Protein AF-A0ABD3P1F9-F1 (afdb_monomer)

Mean predicted aligned error: 20.11 Å

Solvent-accessible surface area (backbone atoms only — not comparable to full-atom values): 46766 Å² total; per-residue (Å²): 130,88,75,74,62,66,46,58,67,78,76,96,67,76,58,44,89,50,35,65,63,53,41,54,55,41,49,39,35,64,71,71,69,57,56,38,88,56,99,78,42,56,80,51,76,84,38,43,66,46,51,55,57,46,48,69,27,91,52,34,31,63,75,50,75,44,52,25,38,41,34,35,34,34,62,87,46,72,90,80,84,84,79,90,78,79,96,72,94,74,91,87,76,90,76,82,75,62,90,83,68,68,83,87,55,37,43,77,67,40,77,41,78,67,75,52,100,56,44,32,61,53,53,51,50,46,48,52,50,60,49,49,62,41,54,76,66,70,62,75,67,67,47,61,34,38,40,34,35,44,53,41,39,39,34,32,40,22,26,27,68,67,49,26,52,52,54,39,55,55,43,40,76,76,29,73,68,38,43,76,49,80,53,101,72,46,25,34,27,38,47,32,49,70,91,72,44,44,81,42,79,36,38,34,42,55,40,83,84,73,92,54,87,50,70,44,68,42,71,53,70,70,54,50,38,54,49,32,50,54,48,36,55,51,47,55,49,34,56,57,47,50,51,52,52,36,49,50,48,45,66,74,37,31,42,76,60,70,89,68,78,51,44,36,34,37,36,38,43,45,83,47,58,46,39,31,22,20,31,35,25,59,50,72,44,70,50,67,54,101,54,70,54,31,33,38,38,39,33,44,38,5,36,34,36,38,60,78,70,46,95,58,73,42,58,30,38,55,39,37,34,38,46,29,51,90,79,42,69,50,86,52,66,45,75,49,51,53,47,52,81,82,43,76,78,44,60,83,42,36,56,94,50,28,41,55,48,41,54,46,28,31,46,38,47,64,34,72,62,77,50,38,21,30,26,28,27,40,39,66,52,74,58,80,55,100,57,76,75,62,48,63,38,32,43,36,43,39,6,24,64,64,61,92,90,28,45,28,59,53,56,37,41,36,35,66,46,82,60,90,92,60,94,78,52,41,28,44,35,26,33,66,71,52,71,43,76,53,68,70,74,36,20,19,33,33,39,48,30,49,52,74,92,37,89,72,61,78,78,77,60,99,45,51,72,42,30,42,36,41,37,4,31,28,69,40,98,87,67,42,68,27,34,32,29,53,26,32,39,38,24,46,32,76,39,89,84,78,71,37,32,36,41,33,26,41,70,75,53,62,49,97,65,27,28,20,34,41,23,50,41,54,45,77,48,100,84,62,34,50,27,35,44,37,34,21,17,36,55,59,51,57,52,101,88,45,93,72,85,93,68,80,63,66,67,45,42,44,48,55,52,101,84,50,85,57,88,57,62,90,56,86,76,70,53,20,36,24,18,26,35,33,59,48,79,60,101,55,97,50,56,32,34,40,38,36,41,34,47,60,82,87,65,91,78,66,76,91,69,81,70,66,58,61,44,58,42,40,41,51,88,69,84,72,41,55,46,68,52,70,51,58,74,46,80,45,56,87,52,96,84,50,102,66,84,82,52,61,45,39,22,32,28,39,44,44,57,51,78,73,59,86,79,71,72,82,92,66,64,70,64,30,41,36,38,39,43,20,2,25,50,84,38,98,88,77,46,77,45,47,8,52,12,28,38,36,42,38,30,58,58,65,63,80,75,82,71,84,74,88,76,86,87,78,91,80,90,84,89,82,88,78,91,77,85,91,75,82,94,80,86,86,88,79,86,75,62,45,77,41,50,23,42,29,20,42,58,90,46,40,68,60,49,48,55,51,30,54,75,72,68,26,44,32,71,52,35,40,67,42,65,36,92,93,41,79,61,28,29,34,38,38,41,32,73,68,39,53,57,48,57,58,65,40,75,76,71,80,76,90,59,100,52,59,92,52,54,74,49,77,52,75,45,80,31,44,53,13,77,65,37,51,50,53,56,60,70,75,102

Secondary structure (DSSP, 8-state):
-----EEE----PPPPTTHHHHHHHHHIIIIIS---SSTTSS--TTTHHHHHHHHTSTTEEEEEEE--EEEEEETT-----S--S-------------TTS-TTS-EEEEEESS--TTHHHHHHHHHHHHHHHHHHTT--S-EEEEEEEE--EEEEEESSHHHHHHHHHHHHTT-TT-EEEEETTEEEEEE--GGG-EEEEEEEEEE-SSSS-EEEEES-HHHHHHHHHHHHHHHHHHHHHHHHHHHHHHHHHEEE------EEEEEEEEE-----EES-EEEEEEP-SSSTT-EEEEEE--EESTTTT-SS-EE---EEEEEEETTEEPSSPEEPPBPPTT-GGGGGTEETTEEEETTEEEEEEEES---S-BS-EEEEPPPSS--SS---EEEEE--BSSSTT-B---EEEEEE---TT-S-PPEEEEEES-EEE-PPPS-BS-EEEEPP--TTGGGSSSSEEEEEEE--EEE-TTSSEEE--EEEEEEEEE-TTT--EEEEEEEEEE-SS--BS-EEEEEEETTTEEEEEEE--BSS-S-TTS----PPP--EEEE--TT--------S---EES-EEEEE--SSSS-EEEEE--EESS-SSS------SEEEEE--SSTT--------EEEEE--TT-SS------SS-EEEEPPPPTT--SSS--EEEEEEE--EEEETTTEEEEPPPEEEEEEEEEE----------------------------------EEEEEEEEETTTHHHHHHHHHHTT-B-TTB--EEETTEEEEEEEEB-HHHHHHHHHHTTS----TTGGGEEEEEEEEEPBPHHHHHHHHT--

Sequence (829 aa):
MNSPNLLPLTTNTPPLASFPTLRSRNLATLYEIGTDKSPKGFIDAKIAPLCNLINRHDEYVTTSSCSGRVALFDPGVSNDSNDESSDVEWEGAVKKSTKLSGKGRGQWRFVTHDVLPDLGSQLVAALEEAVKERNDGKETSTYMLTLKYEPPLLHIAAASLHAGQNMLRIFKSVCRESGLMVTGERVTVEVRTMGTALCIPIFINADSSSGECRCQPSPSKDYLMNLANIMNDRMVQNEALLGRLYNAVKSELFQEATSYREYTYEVQIQSLPSLNLWKSAAVVLSSGGSQCEDVDVVSFGGQGIGPNDNTTCQRWDRVFRLKRRQGAWSKSWDGVKLLAPHDESLIVNIQNNVLRTNAGSYHVEVVISLGRREGHAACILNPLISSQSQTNVVVIFGGRTGGPLSPTNDIFLFVLQGSGGQADSNGIMCKPCDVRGSPPSARFGHTMTLLQDCNHCKQFHEGEPLALIAGGTGIGNDGSNQTLPSAYILSRLKDNVSDVHHLLWERISDMQVPRAYHTAFGVSVESCRNSVLVFGGLPQSDDPFGFGDGSLPSSEVLSSEINSCSAHTKRFLPSLVGGAGSVLTNHSSATTFLVSGGVDVHDQTSNVDKQQTIQIFRLASNDNIIDRIRTEVKVISNCSDQTHFDLGVLTHHCLVSLPTSSNVANDSGDVASIISIGGGVSSFSFGQSYAKSCVMAVKRVGACVNAISDGRHSSMYSSASAAVEDRKENEVNQPMTAEMDVIYVSKSNAKKVKVELESLGYLNKCFKMIPVPNDKSLIALPVTDVCLSYLQRLNDGQSEYPFKSMIVNIGREIVPPSSSAIGKLKQKR

Organism: NCBI:txid382360

Foldseek 3Di:
DDDFPKDFDDDPDAFFPQVVVVLVVQCCCQPPVQQDPDPVRHDDPLLVLVQVLQNNHPFKHWDDKALWKKWKKFQADAPPPDDPDDDDDDDDDPPPPPPPPSPHGTDTLDMDLDLDPCQLVVVVVSVVVVQVVVVVVVDQDKGKMKIKIAHIKTKMWGRDPVRLVLLQVLLCVQAVPWDWDDDSRTIMTMRGNCVLMDIDIWIFHFDPDPVRGDTDIPDDSVVSVVVSVSSSVVSVVSSVSSVSSSVSCRVRGIDRPDPDQFWAKEKEWDFAQAQQFFQKAWAKAADLDPFQFKIKIKIAWGWGCGRPNRVDIFTDFWIWIWITDPNDTDRTIDTAFEDDQPDPVCVVQADPQWGDFQLFIFRWDWDRTNARFGQKYKDWWDGPDPDSHHFIKMKIAWTARDPLLGIAGFIKIKTFDDDDPDDHTHMTIIGGPFEEEDGDAGFGQKYKEFWDDQPVVVPDDQFAWGIKIAWGWHADPVSDIFIFQWMWTWTWHADPPPRGIYIYIDIQDGHPARFGQWAKYWDQAPVSKIKIWTAAGDSGRDDPPGDDDDDAGFTFIGIDPSHDRDRDERPDTANFGQKYKDWFDWPDNKIKMKIFAGDGPPDPDDDPPCPDRIAMFIQDNPDRYGDGNDYDYHYDYPDPPDPDDDQKHRGSWYKYWRDDGPPPPDDFAIKTKIWIHWDWDADPPPGTIITTIIMIIMGIDDGPPPPDDDDDDDDDDDDDDDDDDDDDDDDDDDQDWDKAKWFKFFPVCVVVVVVVCVVVVFFPLFWDWAQDPVHNRIITTGTDPVNVVVVVVCVVPDDDDPCPVGTPDIDIDTTGTHPVNVVVVVVVD

pLDDT: mean 73.98, std 21.49, range [21.08, 97.81]

Radius of gyration: 37.28 Å; Cα contacts (8 Å, |Δi|>4): 1771; chains: 1; bounding box: 85×81×117 Å

Nearest PDB structures (foldseek):
  2it3-assembly1_B  TM=8.152E-01  e=3.582E-11  Pyrococcus horikoshii
  2drv-assembly1_A  TM=8.360E-01  e=5.819E-09  Pyrococcus horikoshii OT3
  2it2-assembly1_A  TM=8.396E-01  e=1.546E-08  Pyrococcus horikoshii
  6yc7-assembly1_F  TM=4.371E-01  e=1.448E+00  Corynebacterium glutamicum
  2rdo-assembly1_7  TM=2.931E-01  e=6.696E-01  Escherichia coli

Structure (mmCIF, N/CA/C/O backbone):
data_AF-A0ABD3P1F9-F1
#
_entry.id   AF-A0ABD3P1F9-F1
#
loop_
_atom_site.group_PDB
_atom_site.id
_atom_site.type_symbol
_atom_site.label_atom_id
_atom_site.label_alt_id
_atom_site.label_comp_id
_atom_site.label_asym_id
_atom_site.label_entity_id
_atom_site.label_seq_id
_atom_site.pdbx_PDB_ins_code
_atom_site.Cartn_x
_atom_site.Cartn_y
_atom_site.Cartn_z
_atom_site.occupancy
_atom_site.B_iso_or_equiv
_atom_site.auth_seq_id
_atom_site.auth_comp_id
_atom_site.auth_asym_id
_atom_site.auth_atom_id
_atom_site.pdbx_PDB_model_num
ATOM 1 N N . MET A 1 1 ? 28.190 11.873 -17.100 1.00 28.41 1 MET A N 1
ATOM 2 C CA . MET A 1 1 ? 27.049 12.814 -17.066 1.00 28.41 1 MET A CA 1
ATOM 3 C C . MET A 1 1 ? 26.211 12.491 -15.842 1.00 28.41 1 MET A C 1
ATOM 5 O O . MET A 1 1 ? 25.698 11.381 -15.759 1.00 28.41 1 MET A O 1
ATOM 9 N N . ASN A 1 2 ? 26.135 13.418 -14.886 1.00 28.69 2 ASN A N 1
ATOM 10 C CA . ASN A 1 2 ? 25.280 13.308 -13.703 1.00 28.69 2 ASN A CA 1
ATOM 11 C C . ASN A 1 2 ? 23.832 13.090 -14.160 1.00 28.69 2 ASN A C 1
ATOM 13 O O . ASN A 1 2 ? 23.264 13.954 -14.826 1.00 28.69 2 ASN A O 1
ATOM 17 N N . SER A 1 3 ? 23.260 11.918 -13.881 1.00 35.94 3 SER A N 1
ATOM 18 C CA . SER A 1 3 ? 21.848 11.668 -14.177 1.00 35.94 3 SER A CA 1
ATOM 19 C C . SER A 1 3 ? 21.003 12.491 -13.202 1.00 35.94 3 SER A C 1
ATOM 21 O O . SER A 1 3 ? 21.166 12.298 -11.999 1.00 35.94 3 SER A O 1
ATOM 23 N N . PRO A 1 4 ? 20.106 13.383 -13.662 1.00 46.72 4 PRO A N 1
ATOM 24 C CA . PRO A 1 4 ? 19.103 13.958 -12.775 1.00 46.72 4 PRO A CA 1
ATOM 25 C C . PRO A 1 4 ? 18.269 12.822 -12.166 1.00 46.72 4 PRO A C 1
ATOM 27 O O . PRO A 1 4 ? 17.987 11.827 -12.843 1.00 46.72 4 PRO A O 1
ATOM 30 N N . ASN A 1 5 ? 17.900 12.954 -10.890 1.00 60.69 5 ASN A N 1
ATOM 31 C CA . ASN A 1 5 ? 16.970 12.049 -10.215 1.00 60.69 5 ASN A CA 1
ATOM 32 C C . ASN A 1 5 ? 15.615 12.138 -10.932 1.00 60.69 5 ASN A C 1
ATOM 34 O O . ASN A 1 5 ? 14.825 13.032 -10.659 1.00 60.69 5 ASN A O 1
ATOM 38 N N . LEU A 1 6 ? 15.375 11.269 -11.911 1.00 62.31 6 LEU A N 1
ATOM 39 C CA . LEU A 1 6 ? 14.145 11.235 -12.701 1.00 62.31 6 LEU A CA 1
ATOM 40 C C . LEU A 1 6 ? 13.223 10.151 -12.161 1.00 62.31 6 LEU A C 1
ATOM 42 O O . LEU A 1 6 ? 13.634 9.000 -12.017 1.00 62.31 6 LEU A O 1
ATOM 46 N N . LEU A 1 7 ? 11.967 10.509 -11.911 1.00 66.19 7 LEU A N 1
ATOM 47 C CA . LEU A 1 7 ? 10.961 9.601 -11.375 1.00 66.19 7 LEU A CA 1
ATOM 48 C C . LEU A 1 7 ? 9.908 9.270 -12.466 1.00 66.19 7 LEU A C 1
ATOM 50 O O . LEU A 1 7 ? 9.204 10.187 -12.883 1.00 66.19 7 LEU A O 1
ATOM 54 N N . PRO A 1 8 ? 9.692 7.985 -12.850 1.00 73.44 8 PRO A N 1
ATOM 55 C CA . PRO A 1 8 ? 8.723 7.537 -13.886 1.00 73.44 8 PRO A CA 1
ATOM 56 C C . PRO A 1 8 ? 7.203 7.707 -13.597 1.00 73.44 8 PRO A C 1
ATOM 58 O O . PRO A 1 8 ? 6.657 7.063 -12.707 1.00 73.44 8 PRO A O 1
ATOM 61 N N . LEU A 1 9 ? 6.472 8.503 -14.370 1.00 67.25 9 LEU A N 1
ATOM 62 C CA . LEU A 1 9 ? 5.024 8.734 -14.242 1.00 67.25 9 LEU A CA 1
ATOM 63 C C . LEU A 1 9 ? 4.198 7.483 -14.626 1.00 67.25 9 LEU A C 1
ATOM 65 O O . LEU A 1 9 ? 3.906 7.265 -15.797 1.00 67.25 9 LEU A O 1
ATOM 69 N N . THR A 1 10 ? 3.806 6.663 -13.647 1.00 55.47 10 THR A N 1
ATOM 70 C CA . THR A 1 10 ? 3.091 5.396 -13.885 1.00 55.47 10 THR A CA 1
ATOM 71 C C . THR A 1 10 ? 1.581 5.573 -14.065 1.00 55.47 10 THR A C 1
ATOM 73 O O . THR A 1 10 ? 0.952 6.403 -13.404 1.00 55.47 10 THR A O 1
ATOM 76 N N . THR A 1 11 ? 0.974 4.745 -14.923 1.00 52.16 11 THR A N 1
ATOM 77 C CA . THR A 1 11 ? -0.486 4.657 -15.086 1.00 52.16 11 THR A CA 1
ATOM 78 C C . THR A 1 11 ? -1.080 3.503 -14.266 1.00 52.16 11 THR A C 1
ATOM 80 O O . THR A 1 11 ? -0.433 2.492 -14.017 1.00 52.16 11 THR A O 1
ATOM 83 N N . ASN A 1 12 ? -2.332 3.641 -13.814 1.00 52.03 12 ASN A N 1
ATOM 84 C CA . ASN A 1 12 ? -3.008 2.688 -12.914 1.00 52.03 12 ASN A CA 1
ATOM 85 C C . ASN A 1 12 ? -3.580 1.439 -13.618 1.00 52.03 12 ASN A C 1
ATOM 87 O O . ASN A 1 12 ? -4.522 0.825 -13.115 1.00 52.03 12 ASN A O 1
ATOM 91 N N . THR A 1 13 ? -3.058 1.068 -14.787 1.00 59.88 13 THR A N 1
ATOM 92 C CA . THR A 1 13 ? -3.616 -0.040 -15.573 1.00 59.88 13 THR A CA 1
ATOM 93 C C . THR A 1 13 ? -2.975 -1.361 -15.138 1.00 59.88 13 THR A C 1
ATOM 95 O O . THR A 1 13 ? -1.746 -1.442 -15.131 1.00 59.88 13 THR A O 1
ATOM 98 N N . PRO A 1 14 ? -3.747 -2.413 -14.799 1.00 70.69 14 PRO A N 1
ATOM 99 C CA . PRO A 1 14 ? -3.163 -3.706 -14.464 1.00 70.69 14 PRO A CA 1
ATOM 100 C C . PRO A 1 14 ? -2.342 -4.253 -15.649 1.00 70.69 14 PRO A C 1
ATOM 102 O O . PRO A 1 14 ? -2.789 -4.155 -16.800 1.00 70.69 14 PRO A O 1
ATOM 105 N N . PRO A 1 15 ? -1.142 -4.808 -15.399 1.00 81.75 15 PRO A N 1
ATOM 106 C CA . PRO A 1 15 ? -0.311 -5.369 -16.451 1.00 81.75 15 PRO A CA 1
ATOM 107 C C . PRO A 1 15 ? -0.918 -6.664 -17.007 1.00 81.75 15 PRO A C 1
ATOM 109 O O . PRO A 1 15 ? -1.603 -7.407 -16.306 1.00 81.75 15 PRO A O 1
ATOM 112 N N . LEU A 1 16 ? -0.609 -6.974 -18.265 1.00 84.75 16 LEU A N 1
ATOM 113 C CA . LEU A 1 16 ? -0.835 -8.288 -18.860 1.00 84.75 16 LEU A CA 1
ATOM 114 C C . LEU A 1 16 ? -0.109 -9.355 -18.031 1.00 84.75 16 LEU A C 1
ATOM 116 O O . LEU A 1 16 ? 1.045 -9.159 -17.648 1.00 84.75 16 LEU A O 1
ATOM 120 N N . ALA A 1 17 ? -0.747 -10.508 -17.814 1.00 84.56 17 ALA A N 1
ATOM 121 C CA . ALA A 1 17 ? -0.210 -11.586 -16.975 1.00 84.56 17 ALA A CA 1
ATOM 122 C C . ALA A 1 17 ? 1.196 -12.064 -17.402 1.00 84.56 17 ALA A C 1
ATOM 124 O O . ALA A 1 17 ? 2.016 -12.443 -16.574 1.00 84.56 17 ALA A O 1
ATOM 125 N N . SER A 1 18 ? 1.497 -12.001 -18.698 1.00 86.56 18 SER A N 1
ATOM 126 C CA . SER A 1 18 ? 2.783 -12.366 -19.306 1.00 86.56 18 SER A CA 1
ATOM 127 C C . SER A 1 18 ? 3.892 -11.316 -19.134 1.00 86.56 18 SER A C 1
ATOM 129 O O . SER A 1 18 ? 5.075 -11.623 -19.324 1.00 86.56 18 SER A O 1
ATOM 131 N N . PHE A 1 19 ? 3.544 -10.062 -18.827 1.00 89.62 19 PHE A N 1
ATOM 132 C CA . PHE A 1 19 ? 4.484 -8.944 -18.858 1.00 89.62 19 PHE A CA 1
ATOM 133 C C . PHE A 1 19 ? 5.563 -9.001 -17.763 1.00 89.62 19 PHE A C 1
ATOM 135 O O . PHE A 1 19 ? 6.726 -8.787 -18.114 1.00 89.62 19 PHE A O 1
ATOM 142 N N . PRO A 1 20 ? 5.266 -9.327 -16.486 1.00 86.62 20 PRO A N 1
ATOM 143 C CA . PRO A 1 20 ? 6.292 -9.409 -15.442 1.00 86.62 20 PRO A CA 1
ATOM 144 C C . PRO A 1 20 ? 7.424 -10.377 -15.805 1.00 86.62 20 PRO A C 1
ATOM 146 O O . PRO A 1 20 ? 8.595 -10.002 -15.786 1.00 86.62 20 PRO A O 1
ATOM 149 N N . THR A 1 21 ? 7.085 -11.590 -16.257 1.00 84.19 21 THR A N 1
ATOM 150 C CA . THR A 1 21 ? 8.072 -12.593 -16.688 1.00 84.19 21 THR A CA 1
ATOM 151 C C . THR A 1 21 ? 8.866 -12.121 -17.908 1.00 84.19 21 THR A C 1
ATOM 153 O O . THR A 1 21 ? 10.082 -12.316 -17.979 1.00 84.19 21 THR A O 1
ATOM 156 N N . LEU A 1 22 ? 8.207 -11.464 -18.871 1.00 87.56 22 LEU A N 1
ATOM 157 C CA . LEU A 1 22 ? 8.872 -10.883 -20.038 1.00 87.56 22 LEU A CA 1
ATOM 158 C C . LEU A 1 22 ? 9.865 -9.783 -19.636 1.00 87.56 22 LEU A C 1
ATOM 160 O O . LEU A 1 22 ? 10.975 -9.755 -20.172 1.00 87.56 22 LEU A O 1
ATOM 164 N N . ARG A 1 23 ? 9.479 -8.894 -18.714 1.00 90.25 23 ARG A N 1
ATOM 165 C CA . ARG A 1 23 ? 10.312 -7.798 -18.205 1.00 90.25 23 ARG A CA 1
ATOM 166 C C . ARG A 1 23 ? 11.547 -8.341 -17.505 1.00 90.25 23 ARG A C 1
ATOM 168 O O . ARG A 1 23 ? 12.650 -8.027 -17.948 1.00 90.25 23 ARG A O 1
ATOM 175 N N . SER A 1 24 ? 11.374 -9.210 -16.510 1.00 84.31 24 SER A N 1
ATOM 176 C CA . SER A 1 24 ? 12.493 -9.787 -15.756 1.00 84.31 24 SER A CA 1
ATOM 177 C C . SER A 1 24 ? 13.485 -10.499 -16.674 1.00 84.31 24 SER A C 1
ATOM 179 O O . SER A 1 24 ? 14.681 -10.241 -16.608 1.00 84.31 24 SER A O 1
ATOM 181 N N . ARG A 1 25 ? 12.997 -11.312 -17.624 1.00 86.00 25 ARG A N 1
ATOM 182 C CA . ARG A 1 25 ? 13.863 -12.020 -18.580 1.00 86.00 25 ARG A CA 1
ATOM 183 C C . ARG A 1 25 ? 14.703 -11.075 -19.447 1.00 86.00 25 ARG A C 1
ATOM 185 O O . ARG A 1 25 ? 15.879 -11.352 -19.680 1.00 86.00 25 ARG A O 1
ATOM 192 N N . ASN A 1 26 ? 14.110 -10.002 -19.977 1.00 85.56 26 ASN A N 1
ATOM 193 C CA . ASN A 1 26 ? 14.843 -9.067 -20.839 1.00 85.56 26 ASN A CA 1
ATOM 194 C C . ASN A 1 26 ? 15.825 -8.207 -20.034 1.00 85.56 26 ASN A C 1
ATOM 196 O O . ASN A 1 26 ? 16.954 -8.035 -20.477 1.00 85.56 26 ASN A O 1
ATOM 200 N N . LEU A 1 27 ? 15.440 -7.726 -18.847 1.00 84.19 27 LEU A N 1
ATOM 201 C CA . LEU A 1 27 ? 16.342 -6.954 -17.987 1.00 84.19 27 LEU A CA 1
ATOM 202 C C . LEU A 1 27 ? 17.539 -7.793 -17.524 1.00 84.19 27 LEU A C 1
ATOM 204 O O . LEU A 1 27 ? 18.667 -7.323 -17.637 1.00 84.19 27 LEU A O 1
ATOM 208 N N . ALA A 1 28 ? 17.315 -9.046 -17.113 1.00 77.44 28 ALA A N 1
ATOM 209 C CA . ALA A 1 28 ? 18.395 -9.966 -16.757 1.00 77.44 28 ALA A CA 1
ATOM 210 C C . ALA A 1 28 ? 19.346 -10.210 -17.941 1.00 77.44 28 ALA A C 1
ATOM 212 O O . ALA A 1 28 ? 20.563 -10.144 -17.792 1.00 77.44 28 ALA A O 1
ATOM 213 N N . THR A 1 29 ? 18.804 -10.405 -19.151 1.00 78.19 29 THR A N 1
ATOM 214 C CA . THR A 1 29 ? 19.626 -10.562 -20.368 1.00 78.19 29 THR A CA 1
ATOM 215 C C . THR A 1 29 ? 20.494 -9.323 -20.631 1.00 78.19 29 THR A C 1
ATOM 217 O O . THR A 1 29 ? 21.662 -9.465 -20.980 1.00 78.19 29 THR A O 1
ATOM 220 N N . LEU A 1 30 ? 19.936 -8.119 -20.458 1.00 75.75 30 LEU A N 1
ATOM 221 C CA . LEU A 1 30 ? 20.613 -6.857 -20.778 1.00 75.75 30 LEU A CA 1
ATOM 222 C C . LEU A 1 30 ? 21.627 -6.413 -19.713 1.00 75.75 30 LEU A C 1
ATOM 224 O O . LEU A 1 30 ? 22.649 -5.838 -20.079 1.00 75.75 30 LEU A O 1
ATOM 228 N N . TYR A 1 31 ? 21.351 -6.636 -18.424 1.00 76.56 31 TYR A N 1
ATOM 229 C CA . TYR A 1 31 ? 22.121 -6.032 -17.326 1.00 76.56 31 TYR A CA 1
ATOM 230 C C . TYR A 1 31 ? 22.820 -7.029 -16.393 1.00 76.56 31 TYR A C 1
ATOM 232 O O . TYR A 1 31 ? 23.805 -6.648 -15.772 1.00 76.56 31 TYR A O 1
ATOM 240 N N . GLU A 1 32 ? 22.349 -8.275 -16.287 1.00 66.75 32 GLU A N 1
ATOM 241 C CA . GLU A 1 32 ? 22.925 -9.271 -15.364 1.00 66.75 32 GLU A CA 1
ATOM 242 C C . GLU A 1 32 ? 23.814 -10.278 -16.095 1.00 66.75 32 GLU A C 1
ATOM 244 O O . GLU A 1 32 ? 24.958 -10.501 -15.713 1.00 66.75 32 GLU A O 1
ATOM 249 N N . ILE A 1 33 ? 23.294 -10.874 -17.170 1.00 66.31 33 ILE A N 1
ATOM 250 C CA . ILE A 1 33 ? 24.000 -11.903 -17.946 1.00 66.31 33 ILE A CA 1
ATOM 251 C C . ILE A 1 33 ? 25.013 -11.251 -18.900 1.00 66.31 33 ILE A C 1
ATOM 253 O O . ILE A 1 33 ? 26.027 -11.852 -19.242 1.00 66.31 33 ILE A O 1
ATOM 257 N N . GLY A 1 34 ? 24.749 -10.013 -19.338 1.00 58.53 34 GLY A N 1
ATOM 258 C CA . GLY A 1 34 ? 25.642 -9.248 -20.215 1.00 58.53 34 GLY A CA 1
ATOM 259 C C . GLY A 1 34 ? 25.775 -9.807 -21.637 1.00 58.53 34 GLY A C 1
ATOM 260 O O . GLY A 1 34 ? 26.634 -9.355 -22.388 1.00 58.53 34 GLY A O 1
ATOM 261 N N . THR A 1 35 ? 24.943 -10.778 -22.024 1.00 63.91 35 THR A N 1
ATOM 262 C CA . THR A 1 35 ? 24.954 -11.391 -23.359 1.00 63.91 35 THR A CA 1
ATOM 263 C C . THR A 1 35 ? 23.817 -10.831 -24.208 1.00 63.91 35 THR A C 1
ATOM 265 O O . THR A 1 35 ? 22.679 -11.312 -24.144 1.00 63.91 35 THR A O 1
ATOM 268 N N . ASP A 1 36 ? 24.113 -9.817 -25.018 1.00 68.62 36 ASP A N 1
ATOM 269 C CA . ASP A 1 36 ? 23.167 -9.327 -26.018 1.00 68.62 36 ASP A CA 1
ATOM 270 C C . ASP A 1 36 ? 23.027 -10.352 -27.161 1.00 68.62 36 ASP A C 1
ATOM 272 O O . ASP A 1 36 ? 23.995 -10.975 -27.594 1.00 68.62 36 ASP A O 1
ATOM 276 N N . LYS A 1 37 ? 21.793 -10.562 -27.635 1.00 67.25 37 LYS A N 1
ATOM 277 C CA . LYS A 1 37 ? 21.474 -11.589 -28.646 1.00 67.25 37 LYS A CA 1
ATOM 278 C C . LYS A 1 37 ? 21.693 -11.120 -30.085 1.00 67.25 37 LYS A C 1
ATOM 280 O O . LYS A 1 37 ? 21.442 -11.890 -31.015 1.00 67.25 37 LYS A O 1
ATOM 285 N N . SER A 1 38 ? 22.073 -9.862 -30.299 1.00 67.12 38 SER A N 1
ATOM 286 C CA . SER A 1 38 ? 22.451 -9.387 -31.624 1.00 67.12 38 SER A CA 1
ATOM 287 C C . SER A 1 38 ? 23.790 -10.005 -32.047 1.00 67.12 38 SER A C 1
ATOM 289 O O . SER A 1 38 ? 24.593 -10.387 -31.196 1.00 67.12 38 SER A O 1
ATOM 291 N N . PRO A 1 39 ? 24.094 -10.051 -33.357 1.00 64.56 39 PRO A N 1
ATOM 292 C CA . PRO A 1 39 ? 25.404 -10.494 -33.842 1.00 64.56 39 PRO A CA 1
ATOM 293 C C . PRO A 1 39 ? 26.586 -9.701 -33.262 1.00 64.56 39 PRO A C 1
ATOM 295 O O . PRO A 1 39 ? 27.713 -10.178 -33.298 1.00 64.56 39 PRO A O 1
ATOM 298 N N . LYS A 1 40 ? 26.329 -8.491 -32.746 1.00 66.19 40 LYS A N 1
ATOM 299 C CA . LYS A 1 40 ? 27.327 -7.614 -32.132 1.00 66.19 40 LYS A CA 1
ATOM 300 C C . LYS A 1 40 ? 27.679 -8.041 -30.703 1.00 66.19 40 LYS A C 1
ATOM 302 O O . LYS A 1 40 ? 28.753 -7.699 -30.229 1.00 66.19 40 LYS A O 1
ATOM 307 N N . GLY A 1 41 ? 26.801 -8.783 -30.020 1.00 69.06 41 GLY A N 1
ATOM 308 C CA . GLY A 1 41 ? 27.032 -9.290 -28.663 1.00 69.06 41 GLY A CA 1
ATOM 309 C C . GLY A 1 41 ? 26.937 -8.240 -27.550 1.00 69.06 41 GLY A C 1
ATOM 310 O O . GLY A 1 41 ? 26.998 -8.599 -26.376 1.00 69.06 41 GLY A O 1
ATOM 311 N N . PHE A 1 42 ? 26.716 -6.963 -27.888 1.00 74.31 42 PHE A N 1
ATOM 312 C CA . PHE A 1 42 ? 26.459 -5.875 -26.941 1.00 74.31 42 PHE A CA 1
ATOM 313 C C . PHE A 1 42 ? 25.514 -4.810 -27.525 1.00 74.31 42 PHE A C 1
ATOM 315 O O . PHE A 1 42 ? 25.376 -4.678 -28.742 1.00 74.31 42 PHE A O 1
ATOM 322 N N . ILE A 1 43 ? 24.884 -4.023 -26.644 1.00 80.75 43 ILE A N 1
ATOM 323 C CA . ILE A 1 43 ? 23.977 -2.925 -27.015 1.00 80.75 43 ILE A CA 1
ATOM 324 C C . ILE A 1 43 ? 24.762 -1.790 -27.689 1.00 80.75 43 ILE A C 1
ATOM 326 O O . ILE A 1 43 ? 25.810 -1.368 -27.201 1.00 80.75 43 ILE A O 1
ATOM 330 N N . ASP A 1 44 ? 24.212 -1.219 -28.762 1.00 86.06 44 ASP A N 1
ATOM 331 C CA . ASP A 1 44 ? 24.760 -0.015 -29.393 1.00 86.06 44 ASP A CA 1
ATOM 332 C C . ASP A 1 44 ? 24.873 1.157 -28.402 1.00 86.06 44 ASP A C 1
ATOM 334 O O . ASP A 1 44 ? 23.873 1.654 -27.874 1.00 86.06 44 ASP A O 1
ATOM 338 N N . ALA A 1 45 ? 26.093 1.669 -28.211 1.00 88.00 45 ALA A N 1
ATOM 339 C CA . ALA A 1 45 ? 26.384 2.736 -27.250 1.00 88.00 45 ALA A CA 1
ATOM 340 C C . ALA A 1 45 ? 25.517 3.995 -27.452 1.00 88.00 45 ALA A C 1
ATOM 342 O O . ALA A 1 45 ? 25.131 4.646 -26.483 1.00 88.00 45 ALA A O 1
ATOM 343 N N . LYS A 1 46 ? 25.151 4.309 -28.702 1.00 91.56 46 LYS A N 1
ATOM 344 C CA . LYS A 1 46 ? 24.361 5.499 -29.060 1.00 91.56 46 LYS A CA 1
ATOM 345 C C . LYS A 1 46 ? 22.894 5.422 -28.636 1.00 91.56 46 LYS A C 1
ATOM 347 O O . LYS A 1 46 ? 22.306 6.449 -28.312 1.00 91.56 46 LYS A O 1
ATOM 352 N N . ILE A 1 47 ? 22.291 4.229 -28.621 1.00 92.81 47 ILE A N 1
ATOM 353 C CA . ILE A 1 47 ? 20.885 4.037 -28.211 1.00 92.81 47 ILE A CA 1
ATOM 354 C C . ILE A 1 47 ? 20.753 3.578 -26.753 1.00 92.81 47 ILE A C 1
ATOM 356 O O . ILE A 1 47 ? 19.662 3.653 -26.181 1.00 92.81 47 ILE A O 1
ATOM 360 N N . ALA A 1 48 ? 21.852 3.153 -26.123 1.00 90.56 48 ALA A N 1
ATOM 361 C CA . ALA A 1 48 ? 21.875 2.725 -24.728 1.00 90.56 48 ALA A CA 1
ATOM 362 C C . ALA A 1 48 ? 21.244 3.745 -23.753 1.00 90.56 48 ALA A C 1
ATOM 364 O O . ALA A 1 48 ? 20.442 3.315 -22.922 1.00 90.56 48 ALA A O 1
ATOM 365 N N . PRO A 1 49 ? 21.474 5.077 -23.853 1.00 92.62 49 PRO A N 1
ATOM 366 C CA . PRO A 1 49 ? 20.821 6.046 -22.967 1.00 92.62 49 PRO A CA 1
ATOM 367 C C . PRO A 1 49 ? 19.290 6.018 -23.049 1.00 92.62 49 PRO A C 1
ATOM 369 O O . PRO A 1 49 ? 18.619 6.050 -22.019 1.00 92.62 49 PRO A O 1
ATOM 372 N N . LEU A 1 50 ? 18.733 5.906 -24.260 1.00 94.69 50 LEU A N 1
ATOM 373 C CA . LEU A 1 50 ? 17.288 5.803 -24.481 1.00 94.69 50 LEU A CA 1
ATOM 374 C C . LEU A 1 50 ? 16.736 4.480 -23.940 1.00 94.69 50 LEU A C 1
ATOM 376 O O . LEU A 1 50 ? 15.716 4.484 -23.254 1.00 94.69 50 LEU A O 1
ATOM 380 N N . CYS A 1 51 ? 17.425 3.362 -24.196 1.00 92.56 51 CYS A N 1
ATOM 381 C CA . CYS A 1 51 ? 17.015 2.052 -23.682 1.00 92.56 51 CYS A CA 1
ATOM 382 C C . CYS A 1 51 ? 17.008 2.034 -22.150 1.00 92.56 51 CYS A C 1
ATOM 384 O O . CYS A 1 51 ? 16.027 1.611 -21.543 1.00 92.56 51 CYS A O 1
ATOM 386 N N . ASN A 1 52 ? 18.065 2.562 -21.529 1.00 89.62 52 ASN A N 1
ATOM 387 C CA . ASN A 1 52 ? 18.185 2.671 -20.079 1.00 89.62 52 ASN A CA 1
ATOM 388 C C . ASN A 1 52 ? 17.084 3.555 -19.488 1.00 89.62 52 ASN A C 1
ATOM 390 O O . ASN A 1 52 ? 16.501 3.189 -18.472 1.00 89.62 52 ASN A O 1
ATOM 394 N N . LEU A 1 53 ? 16.771 4.694 -20.117 1.00 92.31 53 LEU A N 1
ATOM 395 C CA . LEU A 1 53 ? 15.679 5.557 -19.670 1.00 92.31 53 LEU A CA 1
ATOM 396 C C . LEU A 1 53 ? 14.334 4.824 -19.726 1.00 92.31 53 LEU A C 1
ATOM 398 O O . LEU A 1 53 ? 13.615 4.816 -18.736 1.00 92.31 53 LEU A O 1
ATOM 402 N N . ILE A 1 54 ? 14.015 4.162 -20.840 1.00 94.25 54 ILE A N 1
ATOM 403 C CA . ILE A 1 54 ? 12.752 3.425 -21.000 1.00 94.25 54 ILE A CA 1
ATOM 404 C C . ILE A 1 54 ? 12.651 2.275 -19.990 1.00 94.25 54 ILE A C 1
ATOM 406 O O . ILE A 1 54 ? 11.620 2.124 -19.342 1.00 94.25 54 ILE A O 1
ATOM 410 N N . ASN A 1 55 ? 13.723 1.497 -19.808 1.00 92.00 55 ASN A N 1
ATOM 411 C CA . ASN A 1 55 ? 13.745 0.351 -18.894 1.00 92.00 55 ASN A CA 1
ATOM 412 C C . ASN A 1 55 ? 13.586 0.752 -17.414 1.00 92.00 55 ASN A C 1
ATOM 414 O O . ASN A 1 55 ? 13.123 -0.065 -16.617 1.00 92.00 55 ASN A O 1
ATOM 418 N N . ARG A 1 56 ? 13.905 2.003 -17.036 1.00 87.31 56 ARG A N 1
ATOM 419 C CA . ARG A 1 56 ? 13.632 2.543 -15.685 1.00 87.31 56 ARG A CA 1
ATOM 420 C C . ARG A 1 56 ? 12.143 2.696 -15.382 1.00 87.31 56 ARG A C 1
ATOM 422 O O . ARG A 1 56 ? 11.788 2.873 -14.223 1.00 87.31 56 ARG A O 1
ATOM 429 N N . HIS A 1 57 ? 11.283 2.677 -16.395 1.00 88.06 57 HIS A N 1
ATOM 430 C CA . HIS A 1 57 ? 9.844 2.767 -16.215 1.00 88.06 57 HIS A CA 1
ATOM 431 C C . HIS A 1 57 ? 9.235 1.363 -16.104 1.00 88.06 57 HIS A C 1
ATOM 433 O O . HIS A 1 57 ? 9.458 0.513 -16.968 1.00 88.06 57 HIS A O 1
ATOM 439 N N . ASP A 1 58 ? 8.437 1.115 -15.064 1.00 87.88 58 ASP A N 1
ATOM 440 C CA . ASP A 1 58 ? 7.943 -0.236 -14.755 1.00 87.88 58 ASP A CA 1
ATOM 441 C C . ASP A 1 58 ? 6.990 -0.797 -15.810 1.00 87.88 58 ASP A C 1
ATOM 443 O O . ASP A 1 58 ? 6.983 -1.998 -16.067 1.00 87.88 58 ASP A O 1
ATOM 447 N N . GLU A 1 59 ? 6.259 0.077 -16.502 1.00 92.50 59 GLU A N 1
ATOM 448 C CA . GLU A 1 59 ? 5.336 -0.321 -17.570 1.00 92.50 59 GLU A CA 1
ATOM 449 C C . GLU A 1 59 ? 5.999 -0.645 -18.924 1.00 92.50 59 GLU A C 1
ATOM 451 O O . GLU A 1 59 ? 5.289 -1.024 -19.855 1.00 92.50 59 GLU A O 1
ATOM 456 N N . TYR A 1 60 ? 7.325 -0.513 -19.076 1.00 94.94 60 TYR A N 1
ATOM 457 C CA . TYR A 1 60 ? 7.991 -0.685 -20.377 1.00 94.94 60 TYR A CA 1
ATOM 458 C C . TYR A 1 60 ? 9.300 -1.454 -20.282 1.00 94.94 60 TYR A C 1
ATOM 460 O O . TYR A 1 60 ? 10.135 -1.167 -19.434 1.00 94.94 60 TYR A O 1
ATOM 468 N N . VAL A 1 61 ? 9.533 -2.383 -21.205 1.00 95.38 61 VAL A N 1
ATOM 469 C CA . VAL A 1 61 ? 10.830 -3.059 -21.337 1.00 95.38 61 VAL A CA 1
ATOM 470 C C . VAL A 1 61 ? 11.261 -3.117 -22.796 1.00 95.38 61 VAL A C 1
ATOM 472 O O . VAL A 1 61 ? 10.485 -3.474 -23.684 1.00 95.38 61 VAL A O 1
ATOM 475 N N . THR A 1 62 ? 12.509 -2.753 -23.058 1.00 94.75 62 THR A N 1
ATOM 476 C CA . THR A 1 62 ? 13.122 -2.898 -24.381 1.00 94.75 62 THR A CA 1
ATOM 477 C C . THR A 1 62 ? 13.392 -4.372 -24.680 1.00 94.75 62 THR A C 1
ATOM 479 O O . THR A 1 62 ? 13.786 -5.144 -23.810 1.00 94.75 62 THR A O 1
ATOM 482 N N . THR A 1 63 ? 13.124 -4.787 -25.918 1.00 92.06 63 THR A N 1
ATOM 483 C CA . THR A 1 63 ? 13.263 -6.191 -26.354 1.00 92.06 63 THR A CA 1
ATOM 484 C C . THR A 1 63 ? 14.248 -6.359 -27.505 1.00 92.06 63 THR A C 1
ATOM 486 O O . THR A 1 63 ? 14.818 -7.429 -27.679 1.00 92.06 63 THR A O 1
ATOM 489 N N . SER A 1 64 ? 14.438 -5.315 -28.312 1.00 89.69 64 SER A N 1
ATOM 490 C CA . SER A 1 64 ? 15.504 -5.217 -29.314 1.00 89.69 64 SER A CA 1
ATOM 491 C C . SER A 1 64 ? 15.690 -3.759 -29.719 1.00 89.69 64 SER A C 1
ATOM 493 O O . SER A 1 64 ? 14.724 -2.992 -29.719 1.00 89.69 64 SER A O 1
ATOM 495 N N . SER A 1 65 ? 16.922 -3.378 -30.046 1.00 91.12 65 SER A N 1
ATOM 496 C CA . SER A 1 65 ? 17.299 -2.005 -30.379 1.00 91.12 65 SER A CA 1
ATOM 497 C C . SER A 1 65 ? 18.451 -1.971 -31.393 1.00 91.12 65 SER A C 1
ATOM 499 O O . SER A 1 65 ? 19.230 -2.914 -31.495 1.00 91.12 65 SER A O 1
ATOM 501 N N . CYS A 1 66 ? 18.531 -0.895 -32.175 1.00 91.94 66 CYS A N 1
ATOM 502 C CA . CYS A 1 66 ? 19.615 -0.582 -33.107 1.00 91.94 66 CYS A CA 1
ATOM 503 C C . CYS A 1 66 ? 19.686 0.942 -33.264 1.00 91.94 66 CYS A C 1
ATOM 505 O O . CYS A 1 66 ? 18.652 1.582 -33.474 1.00 91.94 66 CYS A O 1
ATOM 507 N N . SER A 1 67 ? 20.880 1.535 -33.194 1.00 93.00 67 SER A N 1
ATOM 508 C CA . SER A 1 67 ? 21.068 2.985 -33.391 1.00 93.00 67 SER A CA 1
ATOM 509 C C . SER A 1 67 ? 21.104 3.422 -34.863 1.00 93.00 67 SER A C 1
ATOM 511 O O . SER A 1 67 ? 21.359 4.589 -35.151 1.00 93.00 67 SER A O 1
ATOM 513 N N . GLY A 1 68 ? 20.856 2.494 -35.788 1.00 93.69 68 GLY A N 1
ATOM 514 C CA . GLY A 1 68 ? 21.077 2.655 -37.222 1.00 93.69 68 GLY A CA 1
ATOM 515 C C . GLY A 1 68 ? 22.463 2.159 -37.637 1.00 93.69 68 GLY A C 1
ATOM 516 O O . GLY A 1 68 ? 23.381 2.102 -36.815 1.00 93.69 68 GLY A O 1
ATOM 517 N N . ARG A 1 69 ? 22.599 1.757 -38.904 1.00 93.94 69 ARG A N 1
ATOM 518 C CA . ARG A 1 69 ? 23.837 1.177 -39.440 1.00 93.94 69 ARG A CA 1
ATOM 519 C C . ARG A 1 69 ? 24.013 1.413 -40.934 1.00 93.94 69 ARG A C 1
ATOM 521 O O . ARG A 1 69 ? 23.036 1.505 -41.677 1.00 93.94 69 ARG A O 1
ATOM 528 N N . VAL A 1 70 ? 25.268 1.407 -41.369 1.00 96.38 70 VAL A N 1
ATOM 529 C CA . VAL A 1 70 ? 25.666 1.253 -42.774 1.00 96.38 70 VAL A CA 1
ATOM 530 C C . VAL A 1 70 ? 26.251 -0.139 -42.948 1.00 96.38 70 VAL A C 1
ATOM 532 O O . VAL A 1 70 ? 27.024 -0.591 -42.104 1.00 96.38 70 VAL A O 1
ATOM 535 N N . ALA A 1 71 ? 25.877 -0.832 -44.019 1.00 94.94 71 ALA A N 1
ATOM 536 C CA . ALA A 1 71 ? 26.339 -2.187 -44.255 1.00 94.94 71 ALA A CA 1
ATOM 537 C C . ALA A 1 71 ? 26.490 -2.526 -45.739 1.00 94.94 71 ALA A C 1
ATOM 539 O O . ALA A 1 71 ? 25.661 -2.140 -46.558 1.00 94.94 71 ALA A O 1
ATOM 540 N N . LEU A 1 72 ? 27.511 -3.314 -46.064 1.00 93.44 72 LEU A N 1
ATOM 541 C CA . LEU A 1 72 ? 27.685 -3.960 -47.361 1.00 93.44 72 LEU A CA 1
ATOM 542 C C . LEU A 1 72 ? 27.402 -5.454 -47.192 1.00 93.44 72 LEU A C 1
ATOM 544 O O . LEU A 1 72 ? 28.052 -6.130 -46.395 1.00 93.44 72 LEU A O 1
ATOM 548 N N . PHE A 1 73 ? 26.413 -5.963 -47.918 1.00 91.81 73 PHE A N 1
ATOM 549 C CA . PHE A 1 73 ? 25.944 -7.340 -47.803 1.00 91.81 73 PHE A CA 1
ATOM 550 C C . PHE A 1 73 ? 26.136 -8.099 -49.115 1.00 91.81 73 PHE A C 1
ATOM 552 O O . PHE A 1 73 ? 25.689 -7.637 -50.165 1.00 91.81 73 PHE A O 1
ATOM 559 N N . ASP A 1 74 ? 26.757 -9.273 -49.047 1.00 88.75 74 ASP A N 1
ATOM 560 C CA . ASP A 1 74 ? 26.919 -10.189 -50.174 1.00 88.75 74 ASP A CA 1
ATOM 561 C C . ASP A 1 74 ? 25.927 -11.359 -50.036 1.00 88.75 74 ASP A C 1
ATOM 563 O O . ASP A 1 74 ? 26.099 -12.196 -49.151 1.00 88.75 74 ASP A O 1
ATOM 567 N N . PRO A 1 75 ? 24.879 -11.447 -50.874 1.00 81.94 75 PRO A N 1
ATOM 568 C CA . PRO A 1 75 ? 23.890 -12.520 -50.801 1.00 81.94 75 PRO A CA 1
ATOM 569 C C . PRO A 1 75 ? 24.392 -13.875 -51.330 1.00 81.94 75 PRO A C 1
ATOM 571 O O . PRO A 1 75 ? 23.714 -14.879 -51.113 1.00 81.94 75 PRO A O 1
ATOM 574 N N . GLY A 1 76 ? 25.518 -13.921 -52.054 1.00 70.94 76 GLY A N 1
ATOM 575 C CA . GLY A 1 76 ? 25.947 -15.105 -52.806 1.00 70.94 76 GLY A CA 1
ATOM 576 C C . GLY A 1 76 ? 26.906 -16.052 -52.081 1.00 70.94 76 GLY A C 1
ATOM 577 O O . GLY A 1 76 ? 27.256 -17.073 -52.658 1.00 70.94 76 GLY A O 1
ATOM 578 N N . VAL A 1 77 ? 27.310 -15.750 -50.843 1.00 64.06 77 VAL A N 1
ATOM 579 C CA . VAL A 1 77 ? 28.195 -16.608 -50.031 1.00 64.06 77 VAL A CA 1
ATOM 580 C C . VAL A 1 77 ? 27.356 -17.367 -48.988 1.00 64.06 77 VAL A C 1
ATOM 582 O O . VAL A 1 77 ? 26.668 -16.737 -48.178 1.00 64.06 77 VAL A O 1
ATOM 585 N N . SER A 1 78 ? 27.359 -18.709 -48.997 1.00 55.69 78 SER A N 1
ATOM 586 C CA . SER A 1 78 ? 26.815 -19.526 -47.895 1.00 55.69 78 SER A CA 1
ATOM 587 C C . SER A 1 78 ? 27.920 -19.874 -46.894 1.00 55.69 78 SER A C 1
ATOM 589 O O . SER A 1 78 ? 28.984 -20.351 -47.273 1.00 55.69 78 SER A O 1
ATOM 591 N N . ASN A 1 79 ? 27.672 -19.648 -45.601 1.00 48.50 79 ASN A N 1
ATOM 592 C CA . ASN A 1 79 ? 28.536 -20.149 -44.529 1.00 48.50 79 ASN A CA 1
ATOM 593 C C . ASN A 1 79 ? 28.185 -21.621 -44.249 1.00 48.50 79 ASN A C 1
ATOM 595 O O . ASN A 1 79 ? 27.498 -21.902 -43.271 1.00 48.50 79 ASN A O 1
ATOM 599 N N . ASP A 1 80 ? 28.628 -22.546 -45.102 1.00 46.62 80 ASP A N 1
ATOM 600 C CA . ASP A 1 80 ? 28.463 -23.998 -44.882 1.00 46.62 80 ASP A CA 1
ATOM 601 C C . ASP A 1 80 ? 29.682 -24.646 -44.187 1.00 46.62 80 ASP A C 1
ATOM 603 O O . ASP A 1 80 ? 29.845 -25.859 -44.207 1.00 46.62 80 ASP A O 1
ATOM 607 N N . SER A 1 81 ? 30.556 -23.869 -43.539 1.00 40.06 81 SER A N 1
ATOM 608 C CA . SER A 1 81 ? 31.807 -24.379 -42.955 1.00 40.06 81 SER A CA 1
ATOM 609 C C . SER A 1 81 ? 31.826 -24.378 -41.421 1.00 40.06 81 SER A C 1
ATOM 611 O O . SER A 1 81 ? 32.751 -23.819 -40.837 1.00 40.06 81 SER A O 1
ATOM 613 N N . ASN A 1 82 ? 30.809 -24.943 -40.754 1.00 36.47 82 ASN A N 1
ATOM 614 C CA . ASN A 1 82 ? 30.893 -25.224 -39.308 1.00 36.47 82 ASN A CA 1
ATOM 615 C C . ASN A 1 82 ? 29.947 -26.325 -38.779 1.00 36.47 82 ASN A C 1
ATOM 617 O O . ASN A 1 82 ? 29.593 -26.297 -37.604 1.00 36.47 82 ASN A O 1
ATOM 621 N N . ASP A 1 83 ? 29.554 -27.306 -39.598 1.00 37.56 83 ASP A N 1
ATOM 622 C CA . ASP A 1 83 ? 28.817 -28.476 -39.089 1.00 37.56 83 ASP A CA 1
ATOM 623 C C . ASP A 1 83 ? 29.308 -29.774 -39.753 1.00 37.56 83 ASP A C 1
ATOM 625 O O . ASP A 1 83 ? 28.602 -30.432 -40.509 1.00 37.56 83 ASP A O 1
ATOM 629 N N . GLU A 1 84 ? 30.568 -30.132 -39.487 1.00 35.81 84 GLU A N 1
ATOM 630 C CA . GLU A 1 84 ? 31.024 -31.522 -39.585 1.00 35.81 84 GLU A CA 1
ATOM 631 C C . GLU A 1 84 ? 31.226 -32.076 -38.168 1.00 35.81 84 GLU A C 1
ATOM 633 O O . GLU A 1 84 ? 32.332 -32.080 -37.629 1.00 35.81 84 GLU A O 1
ATOM 638 N N . SER A 1 85 ? 30.149 -32.576 -37.557 1.00 34.38 85 SER A N 1
ATOM 639 C CA . SER A 1 85 ? 30.261 -33.709 -36.633 1.00 34.38 85 SER A CA 1
ATOM 640 C C . SER A 1 85 ? 28.962 -34.520 -36.556 1.00 34.38 85 SER A C 1
ATOM 642 O O . SER A 1 85 ? 27.986 -34.117 -35.931 1.00 34.38 85 SER A O 1
ATOM 644 N N . SER A 1 86 ? 29.044 -35.710 -37.160 1.00 29.86 86 SER A N 1
ATOM 645 C CA . SER A 1 86 ? 28.230 -36.924 -36.994 1.00 29.86 86 SER A CA 1
ATOM 646 C C . SER A 1 86 ? 26.742 -36.883 -37.359 1.00 29.86 86 SER A C 1
ATOM 648 O O . SER A 1 86 ? 25.883 -36.542 -36.548 1.00 29.86 86 SER A O 1
ATOM 650 N N . ASP A 1 87 ? 26.461 -37.426 -38.545 1.00 30.95 87 ASP A N 1
ATOM 651 C CA . ASP A 1 87 ? 25.214 -38.107 -38.878 1.00 30.95 87 ASP A CA 1
ATOM 652 C C . ASP A 1 87 ? 24.891 -39.193 -37.836 1.00 30.95 87 ASP A C 1
ATOM 654 O O . ASP A 1 87 ? 25.513 -40.256 -37.794 1.00 30.95 87 ASP A O 1
ATOM 658 N N . VAL A 1 88 ? 23.876 -38.940 -37.011 1.00 32.94 88 VAL A N 1
ATOM 659 C CA . VAL A 1 88 ? 23.013 -39.991 -36.467 1.00 32.94 88 VAL A CA 1
ATOM 660 C C . VAL A 1 88 ? 21.580 -39.531 -36.694 1.00 32.94 88 VAL A C 1
ATOM 662 O O . VAL A 1 88 ? 21.115 -38.562 -36.094 1.00 32.94 88 VAL A O 1
ATOM 665 N N . GLU A 1 89 ? 20.889 -40.221 -37.597 1.00 32.62 89 GLU A N 1
ATOM 666 C CA . GLU A 1 89 ? 19.458 -40.062 -37.822 1.00 32.62 89 GLU A CA 1
ATOM 667 C C . GLU A 1 89 ? 18.683 -40.326 -36.520 1.00 32.62 89 GLU A C 1
ATOM 669 O O . GLU A 1 89 ? 18.715 -41.426 -35.967 1.00 32.62 89 GLU A O 1
ATOM 674 N N . TRP A 1 90 ? 17.932 -39.329 -36.049 1.00 28.92 90 TRP A N 1
ATOM 675 C CA . TRP A 1 90 ? 16.756 -39.558 -35.214 1.00 28.92 90 TRP A CA 1
ATOM 676 C C . TRP A 1 90 ? 15.626 -38.634 -35.668 1.00 28.92 90 TRP A C 1
ATOM 678 O O . TRP A 1 90 ? 15.722 -37.406 -35.614 1.00 28.92 90 TRP A O 1
ATOM 688 N N . GLU A 1 91 ? 14.561 -39.250 -36.172 1.00 30.25 91 GLU A N 1
ATOM 689 C CA . GLU A 1 91 ? 13.376 -38.604 -36.725 1.00 30.25 91 GLU A CA 1
ATOM 690 C C . GLU A 1 91 ? 12.649 -37.720 -35.695 1.00 30.25 91 GLU A C 1
ATOM 692 O O . GLU A 1 91 ? 12.441 -38.109 -34.545 1.00 30.25 91 GLU A O 1
ATOM 697 N N . GLY A 1 92 ? 12.166 -36.553 -36.144 1.00 32.72 92 GLY A N 1
ATOM 698 C CA . GLY A 1 92 ? 11.036 -35.879 -35.493 1.00 32.72 92 GLY A CA 1
ATOM 699 C C . GLY A 1 92 ? 11.211 -34.416 -35.076 1.00 32.72 92 GLY A C 1
ATOM 700 O O . GLY A 1 92 ? 10.935 -34.088 -33.930 1.00 32.72 92 GLY A O 1
ATOM 701 N N . ALA A 1 93 ? 11.566 -33.505 -35.992 1.00 29.03 93 ALA A N 1
ATOM 702 C CA . ALA A 1 93 ? 11.140 -32.096 -35.911 1.00 29.03 93 ALA A CA 1
ATOM 703 C C . ALA A 1 93 ? 11.349 -31.370 -37.250 1.00 29.03 93 ALA A C 1
ATOM 705 O O . ALA A 1 93 ? 12.460 -30.994 -37.619 1.00 29.03 93 ALA A O 1
ATOM 706 N N . VAL A 1 94 ? 10.261 -31.111 -37.978 1.00 30.17 94 VAL A N 1
ATOM 707 C CA . VAL A 1 94 ? 10.268 -30.292 -39.198 1.00 30.17 94 VAL A CA 1
ATOM 708 C C . VAL A 1 94 ? 10.597 -28.836 -38.833 1.00 30.17 94 VAL A C 1
ATOM 710 O O . VAL A 1 94 ? 9.706 -28.037 -38.537 1.00 30.17 94 VAL A O 1
ATOM 713 N N . LYS A 1 95 ? 11.878 -28.447 -38.884 1.00 31.50 95 LYS A N 1
ATOM 714 C CA . LYS A 1 95 ? 12.270 -27.032 -38.975 1.00 31.50 95 LYS A CA 1
ATOM 715 C C . LYS A 1 95 ? 11.826 -26.513 -40.346 1.00 31.50 95 LYS A C 1
ATOM 717 O O . LYS A 1 95 ? 12.528 -26.670 -41.342 1.00 31.50 95 LYS A O 1
ATOM 722 N N . LYS A 1 96 ? 10.660 -25.860 -40.403 1.00 30.98 96 LYS A N 1
ATOM 723 C CA . LYS A 1 96 ? 10.272 -24.991 -41.527 1.00 30.98 96 LYS A CA 1
ATOM 724 C C . LYS A 1 96 ? 11.233 -23.795 -41.591 1.00 30.98 96 LYS A C 1
ATOM 726 O O . LYS A 1 96 ? 10.909 -22.700 -41.142 1.00 30.98 96 LYS A O 1
ATOM 731 N N . SER A 1 97 ? 12.418 -24.005 -42.158 1.00 32.12 97 SER A N 1
ATOM 732 C CA . SER A 1 97 ? 13.211 -22.932 -42.751 1.00 32.12 97 SER A CA 1
ATOM 733 C C . SER A 1 97 ? 12.422 -22.415 -43.953 1.00 32.12 97 SER A C 1
ATOM 735 O O . SER A 1 97 ? 12.262 -23.095 -44.970 1.00 32.12 97 SER A O 1
ATOM 737 N N . THR A 1 98 ? 11.814 -21.243 -43.802 1.00 31.77 98 THR A N 1
ATOM 738 C CA . THR A 1 98 ? 11.104 -20.560 -44.878 1.00 31.77 98 THR A CA 1
ATOM 739 C C . THR A 1 98 ? 12.119 -20.120 -45.932 1.00 31.77 98 THR A C 1
ATOM 741 O O . THR A 1 98 ? 12.730 -19.059 -45.822 1.00 31.77 98 THR A O 1
ATOM 744 N N . LYS A 1 99 ? 12.252 -20.927 -46.995 1.00 33.25 99 LYS A N 1
ATOM 745 C CA . LYS A 1 99 ? 13.080 -20.678 -48.195 1.00 33.25 99 LYS A CA 1
ATOM 746 C C . LYS A 1 99 ? 12.888 -19.292 -48.854 1.00 33.25 99 LYS A C 1
ATOM 748 O O . LYS A 1 99 ? 13.690 -18.932 -49.703 1.00 33.25 99 LYS A O 1
ATOM 753 N N . LEU A 1 100 ? 11.876 -18.505 -48.466 1.00 31.98 100 LEU A N 1
ATOM 754 C CA . LEU A 1 100 ? 11.600 -17.157 -48.988 1.00 31.98 100 LEU A CA 1
ATOM 755 C C . LEU A 1 100 ? 12.102 -15.988 -48.112 1.00 31.98 100 LEU A C 1
ATOM 757 O O . LEU A 1 100 ? 12.058 -14.852 -48.569 1.00 31.98 100 LEU A O 1
ATOM 761 N N . SER A 1 101 ? 12.556 -16.202 -46.867 1.00 39.38 101 SER A N 1
ATOM 762 C CA . SER A 1 101 ? 12.811 -15.074 -45.944 1.00 39.38 101 SER A CA 1
ATOM 763 C C . SER A 1 101 ? 14.208 -14.443 -46.051 1.00 39.38 101 SER A C 1
ATOM 765 O O . SER A 1 101 ? 14.458 -13.453 -45.364 1.00 39.38 101 SER A O 1
ATOM 767 N N . GLY A 1 102 ? 15.148 -15.019 -46.810 1.00 40.84 102 GLY A N 1
ATOM 768 C CA . GLY A 1 102 ? 16.538 -14.530 -46.890 1.00 40.84 102 GLY A CA 1
ATOM 769 C C . GLY A 1 102 ? 17.330 -14.563 -45.567 1.00 40.84 102 GLY A C 1
ATOM 770 O O . GLY A 1 102 ? 18.503 -14.208 -45.542 1.00 40.84 102 GLY A O 1
ATOM 771 N N . LYS A 1 103 ? 16.727 -15.006 -44.455 1.00 42.81 103 LYS A N 1
ATOM 772 C CA . LYS A 1 103 ? 17.403 -15.207 -43.170 1.00 42.81 103 LYS A CA 1
ATOM 773 C C . LYS A 1 103 ? 18.236 -16.487 -43.247 1.00 42.81 103 LYS A C 1
ATOM 775 O O . LYS A 1 103 ? 17.673 -17.576 -43.216 1.00 42.81 103 LYS A O 1
ATOM 780 N N . GLY A 1 104 ? 19.557 -16.335 -43.353 1.00 52.34 104 GLY A N 1
ATOM 781 C CA . GLY A 1 104 ? 20.524 -17.438 -43.271 1.00 52.34 104 GLY A CA 1
ATOM 782 C C . GLY A 1 104 ? 21.341 -17.718 -44.537 1.00 52.34 104 GLY A C 1
ATOM 783 O O . GLY A 1 104 ? 22.045 -18.717 -44.564 1.00 52.34 104 GLY A O 1
ATOM 784 N N . ARG A 1 105 ? 21.265 -16.877 -45.579 1.00 63.97 105 ARG A N 1
ATOM 785 C CA . ARG A 1 105 ? 22.162 -16.948 -46.749 1.00 63.97 105 ARG A CA 1
ATOM 786 C C . ARG A 1 105 ? 22.783 -15.576 -47.000 1.00 63.97 105 ARG A C 1
ATOM 788 O O . ARG A 1 105 ? 22.047 -14.593 -46.973 1.00 63.97 105 ARG A O 1
ATOM 795 N N . GLY A 1 106 ? 24.094 -15.523 -47.226 1.00 74.44 106 GLY A N 1
ATOM 796 C CA . GLY A 1 106 ? 24.860 -14.296 -47.441 1.00 74.44 106 GLY A CA 1
ATOM 797 C C . GLY A 1 106 ? 25.736 -13.874 -46.255 1.00 74.44 106 GLY A C 1
ATOM 798 O O . GLY A 1 106 ? 25.525 -14.293 -45.116 1.00 74.44 106 GLY A O 1
ATOM 799 N N . GLN A 1 107 ? 26.707 -13.005 -46.533 1.00 84.31 107 GLN A N 1
ATOM 800 C CA . GLN A 1 107 ? 27.724 -12.533 -45.597 1.00 84.31 107 GLN A CA 1
ATOM 801 C C . GLN A 1 107 ? 27.720 -11.000 -45.507 1.00 84.31 107 GLN A C 1
ATOM 803 O O . GLN A 1 107 ? 27.627 -10.291 -46.512 1.00 84.31 107 GLN A O 1
ATOM 808 N N . TRP A 1 108 ? 27.853 -10.468 -44.291 1.00 87.94 108 TRP A N 1
ATOM 809 C CA . TRP A 1 108 ? 28.133 -9.048 -44.084 1.00 87.94 108 TRP A CA 1
ATOM 810 C C . TRP A 1 108 ? 29.610 -8.784 -44.390 1.00 87.94 108 TRP A C 1
ATOM 812 O O . TRP A 1 108 ? 30.476 -9.248 -43.656 1.00 87.94 108 TRP A O 1
ATOM 822 N N . ARG A 1 109 ? 29.891 -8.056 -45.473 1.00 89.38 109 ARG A N 1
ATOM 823 C CA . ARG A 1 109 ? 31.255 -7.670 -45.872 1.00 89.38 109 ARG A CA 1
ATOM 824 C C . ARG A 1 109 ? 31.754 -6.450 -45.106 1.00 89.38 109 ARG A C 1
ATOM 826 O O . ARG A 1 109 ? 32.937 -6.320 -44.838 1.00 89.38 109 ARG A O 1
ATOM 833 N N . PHE A 1 110 ? 30.836 -5.564 -44.738 1.00 92.94 11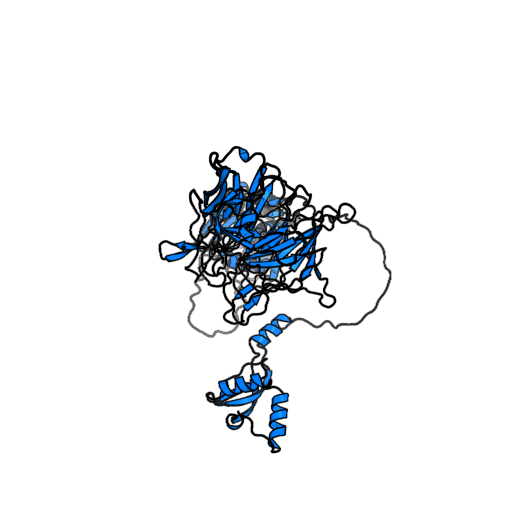0 PHE A N 1
ATOM 834 C CA . PHE A 1 110 ? 31.124 -4.382 -43.937 1.00 92.94 110 PHE A CA 1
ATOM 835 C C . PHE A 1 110 ? 29.893 -4.021 -43.111 1.00 92.94 110 PHE A C 1
ATOM 837 O O . PHE A 1 110 ? 28.777 -4.088 -43.630 1.00 92.94 110 PHE A O 1
ATOM 844 N N . VAL A 1 111 ? 30.077 -3.625 -41.850 1.00 93.44 111 VAL A N 1
ATOM 845 C CA . VAL A 1 111 ? 29.015 -3.080 -40.991 1.00 93.44 111 VAL A CA 1
ATOM 846 C C . VAL A 1 111 ? 29.615 -2.023 -40.076 1.00 93.44 111 VAL A C 1
ATOM 848 O O . VAL A 1 111 ? 30.612 -2.276 -39.407 1.00 93.44 111 VAL A O 1
ATOM 851 N N . THR A 1 112 ? 28.969 -0.866 -39.985 1.00 93.81 112 THR A N 1
ATOM 852 C CA . THR A 1 112 ? 29.287 0.152 -38.982 1.00 93.81 112 THR A CA 1
ATOM 853 C C . THR A 1 112 ? 28.017 0.752 -38.389 1.00 93.81 112 THR A C 1
ATOM 855 O O . THR A 1 112 ? 27.013 0.928 -39.080 1.00 93.81 112 THR A O 1
ATOM 858 N N . HIS A 1 113 ? 28.078 1.071 -37.097 1.00 92.50 113 HIS A N 1
ATOM 859 C CA . HIS A 1 113 ? 27.062 1.839 -36.364 1.00 92.50 113 HIS A CA 1
ATOM 860 C C . HIS A 1 113 ? 27.544 3.280 -36.095 1.00 92.50 113 HIS A C 1
ATOM 862 O O . HIS A 1 113 ? 26.863 4.076 -35.436 1.00 92.50 113 HIS A O 1
ATOM 868 N N . ASP A 1 114 ? 28.720 3.623 -36.624 1.00 92.12 114 ASP A N 1
ATOM 869 C CA . ASP A 1 114 ? 29.416 4.874 -36.382 1.00 92.12 114 ASP A CA 1
ATOM 870 C C . ASP A 1 114 ? 29.483 5.767 -37.615 1.00 92.12 114 ASP A C 1
ATOM 872 O O . ASP A 1 114 ? 29.434 5.302 -38.753 1.00 92.12 114 ASP A O 1
ATOM 876 N N . VAL A 1 115 ? 29.569 7.074 -37.362 1.00 92.94 115 VAL A N 1
ATOM 877 C CA . VAL A 1 115 ? 29.910 8.060 -38.387 1.00 92.94 115 VAL A CA 1
ATOM 878 C C . VAL A 1 115 ? 31.417 7.958 -38.579 1.00 92.94 115 VAL A C 1
ATOM 880 O O . VAL A 1 115 ? 32.169 8.176 -37.628 1.00 92.94 115 VAL A O 1
ATOM 883 N N . LEU A 1 116 ? 31.858 7.600 -39.782 1.00 93.75 116 LEU A N 1
ATOM 884 C CA . LEU A 1 116 ? 33.276 7.375 -40.076 1.00 93.75 116 LEU A CA 1
ATOM 885 C C . LEU A 1 116 ? 33.765 8.420 -41.085 1.00 93.75 116 LEU A C 1
ATOM 887 O O . LEU A 1 116 ? 33.248 8.436 -42.203 1.00 93.75 116 LEU A O 1
ATOM 891 N N . PRO A 1 117 ? 34.751 9.278 -40.754 1.00 92.12 117 PRO A N 1
ATOM 892 C CA . PRO A 1 117 ? 35.269 10.289 -41.685 1.00 92.12 117 PRO A CA 1
ATOM 893 C C . PRO A 1 117 ? 35.762 9.709 -43.020 1.00 92.12 117 PRO A C 1
ATOM 895 O O . PRO A 1 117 ? 35.703 10.370 -44.051 1.00 92.12 117 PRO A O 1
ATOM 898 N N . ASP A 1 118 ? 36.217 8.460 -43.004 1.00 94.06 118 ASP A N 1
ATOM 899 C CA . ASP A 1 118 ? 36.760 7.705 -44.129 1.00 94.06 118 ASP A CA 1
ATOM 900 C C . ASP A 1 118 ? 35.814 6.592 -44.629 1.00 94.06 118 ASP A C 1
ATOM 902 O O . ASP A 1 118 ? 36.259 5.681 -45.330 1.00 94.06 118 ASP A O 1
ATOM 906 N N . LEU A 1 119 ? 34.506 6.671 -44.324 1.00 94.56 119 LEU A N 1
ATOM 907 C CA . LEU A 1 119 ? 33.503 5.655 -44.691 1.00 94.56 119 LEU A CA 1
ATOM 908 C C . LEU A 1 119 ? 33.592 5.236 -46.166 1.00 94.56 119 LEU A C 1
ATOM 910 O O . LEU A 1 119 ? 33.548 4.049 -46.476 1.00 94.56 119 LEU A O 1
ATOM 914 N N . GLY A 1 120 ? 33.728 6.202 -47.078 1.00 93.38 120 GLY A N 1
ATOM 915 C CA . GLY A 1 120 ? 33.821 5.923 -48.512 1.00 93.38 120 GLY A CA 1
ATOM 916 C C . GLY A 1 120 ? 35.033 5.062 -48.868 1.00 93.38 120 GLY A C 1
ATOM 917 O O . GLY A 1 120 ? 34.896 4.081 -49.595 1.00 93.38 120 GLY A O 1
ATOM 918 N N . SER A 1 121 ? 36.200 5.372 -48.299 1.00 93.88 121 SER A N 1
ATOM 919 C CA . SER A 1 121 ? 37.427 4.599 -48.516 1.00 93.88 121 SER A CA 1
ATOM 920 C C . SER A 1 121 ? 37.298 3.173 -47.978 1.00 93.88 121 SER A C 1
ATOM 922 O O . SER A 1 121 ? 37.698 2.233 -48.661 1.00 93.88 121 SER A O 1
ATOM 924 N N . GLN A 1 122 ? 36.695 2.998 -46.797 1.00 94.50 122 GLN A N 1
ATOM 925 C CA . GLN A 1 122 ? 36.476 1.674 -46.203 1.00 94.50 122 GLN A CA 1
ATOM 926 C C . GLN A 1 122 ? 35.471 0.835 -47.003 1.00 94.50 122 GLN A C 1
ATOM 928 O O . GLN A 1 122 ? 35.704 -0.350 -47.231 1.00 94.50 122 GLN A O 1
ATOM 933 N N . LEU A 1 123 ? 34.383 1.444 -47.490 1.00 92.69 123 LEU A N 1
ATOM 934 C CA . LEU A 1 123 ? 33.407 0.763 -48.346 1.00 92.69 123 LEU A CA 1
ATOM 935 C C . LEU A 1 123 ? 34.024 0.314 -49.673 1.00 92.69 123 LEU A C 1
ATOM 937 O O . LEU A 1 123 ? 33.758 -0.799 -50.121 1.00 92.69 123 LEU A O 1
ATOM 941 N N . VAL A 1 124 ? 34.854 1.160 -50.290 1.00 91.12 124 VAL A N 1
ATOM 942 C CA . VAL A 1 124 ? 35.577 0.807 -51.520 1.00 91.12 124 VAL A CA 1
ATOM 943 C C . VAL A 1 124 ? 36.562 -0.331 -51.259 1.00 91.12 124 VAL A C 1
ATOM 945 O O . VAL A 1 124 ? 36.590 -1.277 -52.037 1.00 91.12 124 VAL A O 1
ATOM 948 N N . ALA A 1 125 ? 37.312 -0.293 -50.154 1.00 91.38 125 ALA A N 1
ATOM 949 C CA . ALA A 1 125 ? 38.238 -1.366 -49.794 1.00 91.38 125 ALA A CA 1
ATOM 950 C C . ALA A 1 125 ? 37.514 -2.707 -49.568 1.00 91.38 125 ALA A C 1
ATOM 952 O O . ALA A 1 125 ? 37.919 -3.717 -50.140 1.00 91.38 125 ALA A O 1
ATOM 953 N N . ALA A 1 126 ? 36.405 -2.707 -48.820 1.00 90.81 126 ALA A N 1
ATOM 954 C CA . ALA A 1 126 ? 35.589 -3.903 -48.593 1.00 90.81 126 ALA A CA 1
ATOM 955 C C . ALA A 1 126 ? 34.981 -4.455 -49.896 1.00 90.81 126 ALA A C 1
ATOM 957 O O . ALA A 1 126 ? 34.842 -5.666 -50.071 1.00 90.81 126 ALA A O 1
ATOM 958 N N . LEU A 1 127 ? 34.626 -3.570 -50.833 1.00 88.56 127 LEU A N 1
ATOM 959 C CA . LEU A 1 127 ? 34.149 -3.959 -52.157 1.00 88.56 127 LEU A CA 1
ATOM 960 C C . LEU A 1 127 ? 35.270 -4.578 -53.000 1.00 88.56 127 LEU A C 1
ATOM 962 O O . LEU A 1 127 ? 35.060 -5.619 -53.612 1.00 88.56 127 LEU A O 1
ATOM 966 N N . GLU A 1 128 ? 36.456 -3.968 -53.022 1.00 87.19 128 GLU A N 1
ATOM 967 C CA . GLU A 1 128 ? 37.630 -4.490 -53.733 1.00 87.19 128 GLU A CA 1
ATOM 968 C C . GLU A 1 128 ? 38.077 -5.852 -53.182 1.00 87.19 128 GLU A C 1
ATOM 970 O O . GLU A 1 128 ? 38.450 -6.729 -53.959 1.00 87.19 128 GLU A O 1
ATOM 975 N N . GLU A 1 129 ? 38.012 -6.057 -51.867 1.00 87.12 129 GLU A N 1
ATOM 976 C CA . GLU A 1 129 ? 38.276 -7.348 -51.221 1.00 87.12 129 GLU A CA 1
ATOM 977 C C . GLU A 1 129 ? 37.261 -8.412 -51.656 1.00 87.12 129 GLU A C 1
ATOM 979 O O . GLU A 1 129 ? 37.653 -9.473 -52.144 1.00 87.12 129 GLU A O 1
ATOM 984 N N . ALA A 1 130 ? 35.963 -8.091 -51.613 1.00 83.62 130 ALA A N 1
ATOM 985 C CA . ALA A 1 130 ? 34.917 -8.989 -52.098 1.00 83.62 130 ALA A CA 1
ATOM 986 C C . ALA A 1 130 ? 35.056 -9.313 -53.601 1.00 83.62 130 ALA A C 1
ATOM 988 O O . ALA A 1 130 ? 34.651 -10.388 -54.042 1.00 83.62 130 ALA A O 1
ATOM 989 N N . VAL A 1 131 ? 35.621 -8.398 -54.398 1.00 80.56 131 VAL A N 1
ATOM 990 C CA . VAL A 1 131 ? 35.952 -8.635 -55.813 1.00 80.56 131 VAL A CA 1
ATOM 991 C C . VAL A 1 131 ? 37.150 -9.571 -55.970 1.00 80.56 131 VAL A C 1
ATOM 993 O O . VAL A 1 131 ? 37.106 -10.476 -56.802 1.00 80.56 131 VAL A O 1
ATOM 996 N N . LYS A 1 132 ? 38.206 -9.393 -55.172 1.00 80.88 132 LYS A N 1
ATOM 997 C CA . LYS A 1 132 ? 39.402 -10.249 -55.214 1.00 80.88 132 LYS A CA 1
ATOM 998 C C . LYS A 1 132 ? 39.081 -11.702 -54.872 1.00 80.88 132 LYS A C 1
ATOM 1000 O O . LYS A 1 132 ? 39.404 -12.580 -55.663 1.00 80.88 132 LYS A O 1
ATOM 1005 N N . GLU A 1 133 ? 38.375 -11.945 -53.770 1.00 77.75 133 GLU A N 1
ATOM 1006 C CA . GLU A 1 133 ? 38.028 -13.307 -53.333 1.00 77.75 133 GLU A CA 1
ATOM 1007 C C . GLU A 1 133 ? 37.231 -14.094 -54.388 1.00 77.75 133 GLU A C 1
ATOM 1009 O O . GLU A 1 133 ? 37.424 -15.294 -54.569 1.00 77.75 133 GLU A O 1
ATOM 1014 N N . ARG A 1 134 ? 36.339 -13.417 -55.120 1.00 73.00 134 ARG A N 1
ATOM 1015 C CA . ARG A 1 134 ? 35.524 -14.031 -56.180 1.00 73.00 134 ARG A CA 1
ATOM 1016 C C . ARG A 1 134 ? 36.322 -14.306 -57.455 1.00 73.00 134 ARG A C 1
ATOM 1018 O O . ARG A 1 134 ? 36.079 -15.317 -58.115 1.00 73.00 134 ARG A O 1
ATOM 1025 N N . ASN A 1 135 ? 37.289 -13.443 -57.781 1.00 69.25 135 ASN A N 1
ATOM 1026 C CA . ASN A 1 135 ? 38.207 -13.665 -58.900 1.00 69.25 135 ASN A CA 1
ATOM 1027 C C . ASN A 1 135 ? 39.097 -14.896 -58.658 1.00 69.25 135 ASN A C 1
ATOM 1029 O O . ASN A 1 135 ? 39.302 -15.686 -59.581 1.00 69.25 135 ASN A O 1
ATOM 1033 N N . ASP A 1 136 ? 39.555 -15.106 -57.419 1.00 63.88 136 ASP A N 1
ATOM 1034 C CA . ASP A 1 136 ? 40.338 -16.291 -57.036 1.00 63.88 136 ASP A CA 1
ATOM 1035 C C . ASP A 1 136 ? 39.515 -17.593 -57.157 1.00 63.88 136 ASP A C 1
ATOM 1037 O O . ASP A 1 136 ? 40.054 -18.654 -57.479 1.00 63.88 136 ASP A O 1
ATOM 1041 N N . GLY A 1 137 ? 38.189 -17.505 -56.998 1.00 61.31 137 GLY A N 1
ATOM 1042 C CA . GLY A 1 137 ? 37.234 -18.605 -57.179 1.00 61.31 137 GLY A CA 1
ATOM 1043 C C . GLY A 1 137 ? 36.874 -18.960 -58.632 1.00 61.31 137 GLY A C 1
ATOM 1044 O O . GLY A 1 137 ? 36.090 -19.885 -58.841 1.00 61.31 137 GLY A O 1
ATOM 1045 N N . LYS A 1 138 ? 37.425 -18.263 -59.644 1.00 58.31 138 LYS A N 1
ATOM 1046 C CA . LYS A 1 138 ? 37.095 -18.418 -61.084 1.00 58.31 138 LYS A CA 1
ATOM 1047 C C . LYS A 1 138 ? 35.600 -18.258 -61.427 1.00 58.31 138 LYS A C 1
ATOM 1049 O O . LYS A 1 138 ? 35.136 -18.802 -62.433 1.00 58.31 138 LYS A O 1
ATOM 1054 N N . GLU A 1 139 ? 34.834 -17.504 -60.638 1.00 56.62 139 GLU A N 1
ATOM 1055 C CA . GLU A 1 139 ? 33.451 -17.164 -60.994 1.00 56.62 139 GLU A CA 1
ATOM 1056 C C . GLU A 1 139 ? 33.431 -16.092 -62.096 1.00 56.62 139 GLU A C 1
ATOM 1058 O O . GLU A 1 139 ? 33.956 -14.995 -61.933 1.00 56.62 139 GLU A O 1
ATOM 1063 N N . THR A 1 140 ? 32.821 -16.411 -63.241 1.00 58.19 140 THR A N 1
ATOM 1064 C CA . THR A 1 140 ? 32.793 -15.552 -64.445 1.00 58.19 140 THR A CA 1
ATOM 1065 C C . THR A 1 140 ? 31.457 -14.831 -64.658 1.00 58.19 140 THR A C 1
ATOM 1067 O O . THR A 1 140 ? 31.269 -14.150 -65.664 1.00 58.19 140 THR A O 1
ATOM 1070 N N . SER A 1 141 ? 30.509 -14.962 -63.727 1.00 67.75 141 SER A N 1
ATOM 1071 C CA . SER A 1 141 ? 29.182 -14.346 -63.822 1.00 67.75 141 SER A CA 1
ATOM 1072 C C . SER A 1 141 ? 29.109 -13.006 -63.093 1.00 67.75 141 SER A C 1
ATOM 1074 O O . SER A 1 141 ? 29.595 -12.894 -61.971 1.00 67.75 141 SER A O 1
ATOM 1076 N N . THR A 1 142 ? 28.411 -12.025 -63.673 1.00 73.31 142 THR A N 1
ATOM 1077 C CA . THR A 1 142 ? 28.017 -10.794 -62.970 1.00 73.31 142 THR A CA 1
ATOM 1078 C C . THR A 1 142 ? 27.276 -11.129 -61.675 1.00 73.31 142 THR A C 1
ATOM 1080 O O . THR A 1 142 ? 26.304 -11.887 -61.693 1.00 73.31 142 THR A O 1
ATOM 1083 N N . TYR A 1 143 ? 27.696 -10.534 -60.560 1.00 79.12 143 TYR A N 1
ATOM 1084 C CA . TYR A 1 143 ? 27.065 -10.719 -59.251 1.00 79.12 143 TYR A CA 1
ATOM 1085 C C . TYR A 1 143 ? 26.808 -9.375 -58.563 1.00 79.12 143 TYR A C 1
ATOM 1087 O O . TYR A 1 143 ? 27.302 -8.331 -58.987 1.00 79.12 143 TYR A O 1
ATOM 1095 N N . MET A 1 144 ? 25.963 -9.381 -57.531 1.00 87.38 144 MET A N 1
ATOM 1096 C CA . MET A 1 144 ? 25.434 -8.165 -56.913 1.00 87.38 144 MET A CA 1
ATOM 1097 C C . MET A 1 144 ? 25.665 -8.176 -55.406 1.00 87.38 144 MET A C 1
ATOM 1099 O O . MET A 1 144 ? 25.204 -9.083 -54.716 1.00 87.38 144 MET A O 1
ATOM 1103 N N . LEU A 1 145 ? 26.293 -7.121 -54.892 1.00 89.75 145 LEU A N 1
ATOM 1104 C CA . LEU A 1 145 ? 26.295 -6.796 -53.468 1.00 89.75 145 LEU A CA 1
ATOM 1105 C C . LEU A 1 145 ? 25.206 -5.763 -53.184 1.00 89.75 145 LEU A C 1
ATOM 1107 O O . LEU A 1 145 ? 24.781 -5.016 -54.061 1.00 89.75 145 LEU A O 1
ATOM 1111 N N . THR A 1 146 ? 24.732 -5.706 -51.946 1.00 92.50 146 THR A N 1
ATOM 1112 C CA . THR A 1 146 ? 23.753 -4.706 -51.514 1.00 92.50 146 THR A CA 1
ATOM 1113 C C . THR A 1 146 ? 24.388 -3.771 -50.502 1.00 92.50 146 THR A C 1
ATOM 1115 O O . THR A 1 146 ? 24.714 -4.190 -49.391 1.00 92.50 146 THR A O 1
ATOM 1118 N N . LEU A 1 147 ? 24.522 -2.499 -50.864 1.00 94.50 147 LEU A N 1
ATOM 1119 C CA . LEU A 1 147 ? 24.907 -1.448 -49.936 1.00 94.50 147 LEU A CA 1
ATOM 1120 C C . LEU A 1 147 ? 23.650 -0.884 -49.265 1.00 94.50 147 LEU A C 1
ATOM 1122 O O . LEU A 1 147 ? 22.696 -0.477 -49.932 1.00 94.50 147 LEU A O 1
ATOM 1126 N N . LYS A 1 148 ? 23.637 -0.873 -47.936 1.00 94.88 148 LYS A N 1
ATOM 1127 C CA . LYS A 1 148 ? 22.485 -0.492 -47.123 1.00 94.88 148 LYS A CA 1
ATOM 1128 C C . LYS A 1 148 ? 22.842 0.605 -46.138 1.00 94.88 148 LYS A C 1
ATOM 1130 O O . LYS A 1 148 ? 23.875 0.543 -45.481 1.00 94.88 148 LYS A O 1
ATOM 1135 N N . TYR A 1 149 ? 21.922 1.545 -45.982 1.00 96.19 149 TYR A N 1
ATOM 1136 C CA . TYR A 1 149 ? 21.807 2.365 -44.784 1.00 96.19 149 TYR A CA 1
ATOM 1137 C C . TYR A 1 149 ? 20.448 2.069 -44.150 1.00 96.19 149 TYR A C 1
ATOM 1139 O O . TYR A 1 149 ? 19.413 2.155 -44.817 1.00 96.19 149 TYR A O 1
ATOM 1147 N N . GLU A 1 150 ? 20.455 1.721 -42.868 1.00 94.12 150 GLU A N 1
ATOM 1148 C CA . GLU A 1 150 ? 19.255 1.443 -42.086 1.00 94.12 150 GLU A CA 1
ATOM 1149 C C . GLU A 1 150 ? 19.158 2.428 -40.906 1.00 94.12 150 GLU A C 1
ATOM 1151 O O . GLU A 1 150 ? 20.139 2.617 -40.180 1.00 94.12 150 GLU A O 1
ATOM 1156 N N . PRO A 1 151 ? 17.994 3.067 -40.702 1.00 94.75 151 PRO A N 1
ATOM 1157 C CA . PRO A 1 151 ? 17.762 4.002 -39.603 1.00 94.75 151 PRO A CA 1
ATOM 1158 C C . PRO A 1 151 ? 17.615 3.273 -38.250 1.00 94.75 151 PRO A C 1
ATOM 1160 O O . PRO A 1 151 ? 17.580 2.039 -38.211 1.00 94.75 151 PRO A O 1
ATOM 1163 N N . PRO A 1 152 ? 17.505 4.005 -37.124 1.00 94.19 152 PRO A N 1
ATOM 1164 C CA . PRO A 1 152 ? 17.318 3.410 -35.812 1.00 94.19 152 PRO A CA 1
ATOM 1165 C C . PRO A 1 152 ? 16.014 2.617 -35.741 1.00 94.19 152 PRO A C 1
ATOM 1167 O O . PRO A 1 152 ? 14.991 3.016 -36.301 1.00 94.19 152 PRO A O 1
ATOM 1170 N N . LEU A 1 153 ? 16.056 1.511 -35.003 1.00 93.31 153 LEU A N 1
ATOM 1171 C CA . LEU A 1 153 ? 14.928 0.611 -34.786 1.00 93.31 153 LEU A CA 1
ATOM 1172 C C . LEU A 1 153 ? 14.870 0.241 -33.307 1.00 93.31 153 LEU A C 1
ATOM 1174 O O . LEU A 1 153 ? 15.894 -0.081 -32.707 1.00 93.31 153 LEU A O 1
ATOM 1178 N N . LEU A 1 154 ? 13.679 0.264 -32.714 1.00 94.69 154 LEU A N 1
ATOM 1179 C CA . LEU A 1 154 ? 13.493 -0.068 -31.302 1.00 94.69 154 LEU A CA 1
ATOM 1180 C C . LEU A 1 154 ? 12.152 -0.770 -31.092 1.00 94.69 154 LEU A C 1
ATOM 1182 O O . LEU A 1 154 ? 11.119 -0.294 -31.557 1.00 94.69 154 LEU A O 1
ATOM 1186 N N . HIS A 1 155 ? 12.164 -1.881 -30.358 1.00 95.62 155 HIS A N 1
ATOM 1187 C CA . HIS A 1 155 ? 10.963 -2.610 -29.958 1.00 95.62 155 HIS A CA 1
ATOM 1188 C C . HIS A 1 155 ? 10.819 -2.610 -28.441 1.00 95.62 155 HIS A C 1
ATOM 1190 O O . HIS A 1 155 ? 11.703 -3.078 -27.715 1.00 95.62 155 HIS A O 1
ATOM 1196 N N . ILE A 1 156 ? 9.674 -2.137 -27.965 1.00 97.44 156 ILE A N 1
ATOM 1197 C CA . ILE A 1 156 ? 9.377 -1.976 -26.542 1.00 97.44 156 ILE A CA 1
ATOM 1198 C C . ILE A 1 156 ? 8.113 -2.755 -26.227 1.00 97.44 156 ILE A C 1
ATOM 1200 O O . ILE A 1 156 ? 7.058 -2.486 -26.794 1.00 97.44 156 ILE A O 1
ATOM 1204 N N . ALA A 1 157 ? 8.202 -3.718 -25.319 1.00 96.81 157 ALA A N 1
ATOM 1205 C CA . ALA A 1 157 ? 7.014 -4.331 -24.756 1.00 96.81 157 ALA A CA 1
ATOM 1206 C C . ALA A 1 157 ? 6.416 -3.398 -23.695 1.00 96.81 157 ALA A C 1
ATOM 1208 O O . ALA A 1 157 ? 7.150 -2.853 -22.869 1.00 96.81 157 ALA A O 1
ATOM 1209 N N . ALA A 1 158 ? 5.097 -3.229 -23.728 1.00 96.12 158 ALA A N 1
ATOM 1210 C CA . ALA A 1 158 ? 4.344 -2.434 -22.767 1.00 96.12 158 ALA A CA 1
ATOM 1211 C C . ALA A 1 158 ? 3.518 -3.337 -21.845 1.00 96.12 158 ALA A C 1
ATOM 1213 O O . ALA A 1 158 ? 3.038 -4.393 -22.268 1.00 96.12 158 ALA A O 1
ATOM 1214 N N . ALA A 1 159 ? 3.331 -2.899 -20.602 1.00 93.00 159 ALA A N 1
ATOM 1215 C CA . ALA A 1 159 ? 2.584 -3.625 -19.582 1.00 93.00 159 ALA A CA 1
ATOM 1216 C C . ALA A 1 159 ? 1.112 -3.822 -19.943 1.00 93.00 159 ALA A C 1
ATOM 1218 O O . ALA A 1 159 ? 0.532 -4.839 -19.590 1.00 93.00 159 ALA A O 1
ATOM 1219 N N . SER A 1 160 ? 0.508 -2.878 -20.661 1.00 92.31 160 SER A N 1
ATOM 1220 C CA . SER A 1 160 ? -0.906 -2.899 -21.033 1.00 92.31 160 SER A CA 1
ATOM 1221 C C . SER A 1 160 ? -1.119 -2.269 -22.411 1.00 92.31 160 SER A C 1
ATOM 1223 O O . SER A 1 160 ? -0.221 -1.629 -22.969 1.00 92.31 160 SER A O 1
ATOM 1225 N N . LEU A 1 161 ? -2.329 -2.415 -22.967 1.00 93.25 161 LEU A N 1
ATOM 1226 C CA . LEU A 1 161 ? -2.708 -1.714 -24.199 1.00 93.25 161 LEU A CA 1
ATOM 1227 C C . LEU A 1 161 ? -2.630 -0.191 -24.020 1.00 93.25 161 LEU A C 1
ATOM 1229 O O . LEU A 1 161 ? -2.127 0.496 -24.905 1.00 93.25 161 LEU A O 1
ATOM 1233 N N . HIS A 1 162 ? -3.070 0.316 -22.865 1.00 90.06 162 HIS A N 1
ATOM 1234 C CA . HIS A 1 162 ? -3.034 1.741 -22.543 1.00 90.06 162 HIS A CA 1
ATOM 1235 C C . HIS A 1 162 ? -1.598 2.280 -22.509 1.00 90.06 162 HIS A C 1
ATOM 1237 O O . HIS A 1 162 ? -1.293 3.267 -23.179 1.00 90.06 162 HIS A O 1
ATOM 1243 N N . ALA A 1 163 ? -0.690 1.582 -21.819 1.00 91.00 163 ALA A N 1
ATOM 1244 C CA . ALA A 1 163 ? 0.730 1.926 -21.806 1.00 91.00 163 ALA A CA 1
ATOM 1245 C C . ALA A 1 163 ? 1.318 1.903 -23.231 1.00 91.00 163 ALA A C 1
ATOM 1247 O O . ALA A 1 163 ? 1.997 2.838 -23.654 1.00 91.00 163 ALA A O 1
ATOM 1248 N N . GLY A 1 164 ? 0.988 0.879 -24.026 1.00 95.44 164 GLY A N 1
ATOM 1249 C CA . GLY A 1 164 ? 1.413 0.791 -25.425 1.00 95.44 164 GLY A CA 1
ATOM 1250 C C . GLY A 1 164 ? 0.926 1.962 -26.285 1.00 95.44 164 GLY A C 1
ATOM 1251 O O . GLY A 1 164 ? 1.705 2.529 -27.049 1.00 95.44 164 GLY A O 1
ATOM 1252 N N . GLN A 1 165 ? -0.338 2.367 -26.140 1.00 94.94 165 GLN A N 1
ATOM 1253 C CA . GLN A 1 165 ? -0.907 3.528 -26.832 1.00 94.94 165 GLN A CA 1
ATOM 1254 C C . GLN A 1 165 ? -0.237 4.839 -26.403 1.00 94.94 165 GLN A C 1
ATOM 1256 O O . GLN A 1 165 ? 0.056 5.678 -27.257 1.00 94.94 165 GLN A O 1
ATOM 1261 N N . ASN A 1 166 ? 0.040 5.007 -25.107 1.00 94.88 166 ASN A N 1
ATOM 1262 C CA . ASN A 1 166 ? 0.705 6.195 -24.579 1.00 94.88 166 ASN A CA 1
ATOM 1263 C C . ASN A 1 166 ? 2.132 6.331 -25.134 1.00 94.88 166 ASN A C 1
ATOM 1265 O O . ASN A 1 166 ? 2.487 7.357 -25.712 1.00 94.88 166 ASN A O 1
ATOM 1269 N N . MET A 1 167 ? 2.923 5.261 -25.063 1.00 96.06 167 MET A N 1
ATOM 1270 C CA . MET A 1 167 ? 4.274 5.234 -25.626 1.00 96.06 167 MET A CA 1
ATOM 1271 C C . MET A 1 167 ? 4.268 5.427 -27.153 1.00 96.06 167 MET A C 1
ATOM 1273 O O . MET A 1 167 ? 5.094 6.166 -27.690 1.00 96.06 167 MET A O 1
ATOM 1277 N N . LEU A 1 168 ? 3.304 4.833 -27.868 1.00 96.94 168 LEU A N 1
ATOM 1278 C CA . LEU A 1 168 ? 3.140 5.065 -29.305 1.00 96.94 168 LEU A CA 1
ATOM 1279 C C . LEU A 1 168 ? 2.853 6.542 -29.615 1.00 96.94 168 LEU A C 1
ATOM 1281 O O . LEU A 1 168 ? 3.416 7.078 -30.568 1.00 96.94 168 LEU A O 1
ATOM 1285 N N . ARG A 1 169 ? 1.985 7.204 -28.839 1.00 96.19 169 ARG A N 1
ATOM 1286 C CA . ARG A 1 169 ? 1.679 8.636 -28.995 1.00 96.19 169 ARG A CA 1
ATOM 1287 C C . ARG A 1 169 ? 2.944 9.482 -28.854 1.00 96.19 169 ARG A C 1
ATOM 1289 O O . ARG A 1 169 ? 3.195 10.323 -29.717 1.00 96.19 169 ARG A O 1
ATOM 1296 N N . ILE A 1 170 ? 3.751 9.211 -27.826 1.00 95.19 170 ILE A N 1
ATOM 1297 C CA . ILE A 1 170 ? 5.030 9.895 -27.592 1.00 95.19 170 ILE A CA 1
ATOM 1298 C C . ILE A 1 170 ? 5.949 9.704 -28.799 1.00 95.19 170 ILE A C 1
ATOM 1300 O O . ILE A 1 170 ? 6.420 10.684 -29.374 1.00 95.19 170 ILE A O 1
ATOM 1304 N N . PHE A 1 171 ? 6.154 8.469 -29.263 1.00 95.62 171 PHE A N 1
ATOM 1305 C CA . PHE A 1 171 ? 7.041 8.238 -30.402 1.00 95.62 171 PHE A CA 1
ATOM 1306 C C . PHE A 1 171 ? 6.508 8.780 -31.717 1.00 95.62 171 PHE A C 1
ATOM 1308 O O . PHE A 1 171 ? 7.308 9.267 -32.505 1.00 95.62 171 PHE A O 1
ATOM 1315 N N . LYS A 1 172 ? 5.195 8.786 -31.960 1.00 95.38 172 LYS A N 1
ATOM 1316 C CA . LYS A 1 172 ? 4.620 9.391 -33.172 1.00 95.38 172 LYS A CA 1
ATOM 1317 C C . LYS A 1 172 ? 4.844 10.900 -33.265 1.00 95.38 172 LYS A C 1
ATOM 1319 O O . LYS A 1 172 ? 4.852 11.420 -34.381 1.00 95.38 172 LYS A O 1
ATOM 1324 N N . SER A 1 173 ? 5.083 11.588 -32.145 1.00 93.00 173 SER A N 1
ATOM 1325 C CA . SER A 1 173 ? 5.485 13.003 -32.162 1.00 93.00 173 SER A CA 1
ATOM 1326 C C . SER A 1 173 ? 6.865 13.223 -32.808 1.00 93.00 173 SER A C 1
ATOM 1328 O O . SER A 1 173 ? 7.134 14.301 -33.336 1.00 93.00 173 SER A O 1
ATOM 1330 N N . VAL A 1 174 ? 7.718 12.189 -32.835 1.00 94.00 174 VAL A N 1
ATOM 1331 C CA . VAL A 1 174 ? 9.090 12.243 -33.368 1.00 94.00 174 VAL A CA 1
ATOM 1332 C C . VAL A 1 174 ? 9.252 11.396 -34.641 1.00 94.00 174 VAL A C 1
ATOM 1334 O O . VAL A 1 174 ? 9.787 11.877 -35.640 1.00 94.00 174 VAL A O 1
ATOM 1337 N N . CYS A 1 175 ? 8.757 10.158 -34.618 1.00 92.44 175 CYS A N 1
ATOM 1338 C CA . CYS A 1 175 ? 8.828 9.129 -35.656 1.00 92.44 175 CYS A CA 1
ATOM 1339 C C . CYS A 1 175 ? 7.412 8.715 -36.093 1.00 92.44 175 CYS A C 1
ATOM 1341 O O . CYS A 1 175 ? 6.792 7.831 -35.493 1.00 92.44 175 CYS A O 1
ATOM 1343 N N . ARG A 1 176 ? 6.899 9.337 -37.162 1.00 90.50 176 ARG A N 1
ATOM 1344 C CA . ARG A 1 176 ? 5.515 9.143 -37.649 1.00 90.50 176 ARG A CA 1
ATOM 1345 C C . ARG A 1 176 ? 5.187 7.702 -38.053 1.00 90.50 176 ARG A C 1
ATOM 1347 O O . ARG A 1 176 ? 4.034 7.296 -37.949 1.00 90.50 176 ARG A O 1
ATOM 1354 N N . GLU A 1 177 ? 6.192 6.948 -38.490 1.00 94.56 177 GLU A N 1
ATOM 1355 C CA . GLU A 1 177 ? 6.063 5.556 -38.943 1.00 94.56 177 GLU A CA 1
ATOM 1356 C C . GLU A 1 177 ? 6.058 4.541 -37.786 1.00 94.56 177 GLU A C 1
ATOM 1358 O O . GLU A 1 177 ? 5.996 3.335 -38.023 1.00 94.56 177 GLU A O 1
ATOM 1363 N N . SER A 1 178 ? 6.116 5.007 -36.533 1.00 95.69 178 SER A N 1
ATOM 1364 C CA . SER A 1 178 ? 6.036 4.127 -35.365 1.00 95.69 178 SER A CA 1
ATOM 1365 C C . SER A 1 178 ? 4.690 3.398 -35.307 1.00 95.69 178 SER A C 1
ATOM 1367 O O . SER A 1 178 ? 3.633 3.968 -35.608 1.00 95.69 178 SER A O 1
ATOM 1369 N N . GLY A 1 179 ? 4.732 2.137 -34.882 1.00 95.88 179 GLY A N 1
ATOM 1370 C CA . GLY A 1 179 ? 3.602 1.213 -34.884 1.00 95.88 179 GLY A CA 1
ATOM 1371 C C . GLY A 1 179 ? 3.349 0.559 -33.528 1.00 95.88 179 GLY A C 1
ATOM 1372 O O . GLY A 1 179 ? 4.178 0.607 -32.621 1.00 95.88 179 GLY A O 1
ATOM 1373 N N . LEU A 1 180 ? 2.179 -0.064 -33.401 1.00 96.25 180 LEU A N 1
ATOM 1374 C CA . LEU A 1 180 ? 1.775 -0.843 -32.234 1.00 96.25 180 LEU A CA 1
ATOM 1375 C C . LEU A 1 180 ? 1.305 -2.219 -32.703 1.00 96.25 180 LEU A C 1
ATOM 1377 O O . LEU A 1 180 ? 0.380 -2.315 -33.507 1.00 96.25 180 LEU A O 1
ATOM 1381 N N . MET A 1 181 ? 1.924 -3.272 -32.182 1.00 95.62 181 MET A N 1
ATOM 1382 C CA . MET A 1 181 ? 1.506 -4.655 -32.380 1.00 95.62 181 MET A CA 1
ATOM 1383 C C . MET A 1 181 ? 0.860 -5.183 -31.104 1.00 95.62 181 MET A C 1
ATOM 1385 O O . MET A 1 181 ? 1.460 -5.132 -30.030 1.00 95.62 181 MET A O 1
ATOM 1389 N N . VAL A 1 182 ? -0.358 -5.706 -31.227 1.00 94.62 182 VAL A N 1
ATOM 1390 C CA . VAL A 1 182 ? -1.137 -6.236 -30.105 1.00 94.62 182 VAL A CA 1
ATOM 1391 C C . VAL A 1 182 ? -1.421 -7.710 -30.350 1.00 94.62 182 VAL A C 1
ATOM 1393 O O . VAL A 1 182 ? -1.929 -8.095 -31.398 1.00 94.62 182 VAL A O 1
ATOM 1396 N N . THR A 1 183 ? -1.083 -8.530 -29.365 1.00 91.50 183 THR A N 1
ATOM 1397 C CA . THR A 1 183 ? -1.367 -9.966 -29.302 1.00 91.50 183 THR A CA 1
ATOM 1398 C C . THR A 1 183 ? -1.981 -10.276 -27.938 1.00 91.50 183 THR A C 1
ATOM 1400 O O . THR A 1 183 ? -1.851 -9.464 -27.021 1.00 91.50 183 THR A O 1
ATOM 1403 N N . GLY A 1 184 ? -2.611 -11.445 -27.770 1.00 80.12 184 GLY A N 1
ATOM 1404 C CA . GLY A 1 184 ? -3.212 -11.833 -26.484 1.00 80.12 184 GLY A CA 1
ATOM 1405 C C . GLY A 1 184 ? -2.220 -11.845 -25.313 1.00 80.12 184 GLY A C 1
ATOM 1406 O O . GLY A 1 184 ? -2.597 -11.564 -24.182 1.00 80.12 184 GLY A O 1
ATOM 1407 N N . GLU A 1 185 ? -0.939 -12.093 -25.593 1.00 84.88 185 GLU A N 1
ATOM 1408 C CA . GLU A 1 185 ? 0.117 -12.185 -24.581 1.00 84.88 185 GLU A CA 1
ATOM 1409 C C . GLU A 1 185 ? 1.061 -10.978 -24.567 1.00 84.88 185 GLU A C 1
ATOM 1411 O O . GLU A 1 185 ? 1.960 -10.911 -23.732 1.00 84.88 185 GLU A O 1
ATOM 1416 N N . ARG A 1 186 ? 0.961 -10.038 -25.511 1.00 90.75 186 ARG A N 1
ATOM 1417 C CA . ARG A 1 186 ? 1.962 -8.969 -25.620 1.00 90.75 186 ARG A CA 1
ATOM 1418 C C . ARG A 1 186 ? 1.451 -7.758 -26.375 1.00 90.75 186 ARG A C 1
ATOM 1420 O O . ARG A 1 186 ? 0.918 -7.886 -27.476 1.00 90.75 186 ARG A O 1
ATOM 1427 N N . VAL A 1 187 ? 1.755 -6.584 -25.835 1.00 96.56 187 VAL A N 1
ATOM 1428 C CA . VAL A 1 187 ? 1.661 -5.296 -26.527 1.00 96.56 187 VAL A CA 1
ATOM 1429 C C . VAL A 1 187 ? 3.080 -4.814 -26.810 1.00 96.56 187 VAL A C 1
ATOM 1431 O O . VAL A 1 187 ? 3.911 -4.759 -25.905 1.00 96.56 187 VAL A O 1
ATOM 1434 N N . THR A 1 188 ? 3.400 -4.524 -28.068 1.00 97.38 188 THR A N 1
ATOM 1435 C CA . THR A 1 188 ? 4.739 -4.095 -28.496 1.00 97.38 188 THR A CA 1
ATOM 1436 C C . THR A 1 188 ? 4.654 -2.825 -29.318 1.00 97.38 188 THR A C 1
ATOM 1438 O O . THR A 1 188 ? 3.980 -2.788 -30.342 1.00 97.38 188 THR A O 1
ATOM 1441 N N . VAL A 1 189 ? 5.360 -1.794 -28.875 1.00 97.81 189 VAL A N 1
ATOM 1442 C CA . VAL A 1 189 ? 5.557 -0.549 -29.609 1.00 97.81 189 VAL A CA 1
ATOM 1443 C C . VAL A 1 189 ? 6.820 -0.682 -30.445 1.00 97.81 189 VAL A C 1
ATOM 1445 O O . VAL A 1 189 ? 7.868 -1.088 -29.939 1.00 97.81 189 VAL A O 1
ATOM 1448 N N . GLU A 1 190 ? 6.716 -0.342 -31.720 1.00 96.12 190 GLU A N 1
ATOM 1449 C CA . GLU A 1 190 ? 7.824 -0.365 -32.664 1.00 96.12 190 GLU A CA 1
ATOM 1450 C C . GLU A 1 190 ? 8.146 1.064 -33.099 1.00 96.12 190 GLU A C 1
ATOM 1452 O O . GLU A 1 190 ? 7.296 1.750 -33.666 1.00 96.12 190 GLU A O 1
ATOM 1457 N N . VAL A 1 191 ? 9.374 1.515 -32.856 1.00 94.56 191 VAL A N 1
ATOM 1458 C CA . VAL A 1 191 ? 9.867 2.815 -33.327 1.00 94.56 191 VAL A CA 1
ATOM 1459 C C . VAL A 1 191 ? 10.560 2.606 -34.661 1.00 94.56 191 VAL A C 1
ATOM 1461 O O . VAL A 1 191 ? 11.529 1.849 -34.733 1.00 94.56 191 VAL A O 1
ATOM 1464 N N . ARG A 1 192 ? 10.056 3.259 -35.712 1.00 90.06 192 ARG A N 1
ATOM 1465 C CA . ARG A 1 192 ? 10.544 3.108 -37.089 1.00 90.06 192 ARG A CA 1
ATOM 1466 C C . ARG A 1 192 ? 10.621 4.457 -37.803 1.00 90.06 192 ARG A C 1
ATOM 1468 O O . ARG A 1 192 ? 9.791 5.333 -37.555 1.00 90.06 192 ARG A O 1
ATOM 1475 N N . THR A 1 193 ? 11.589 4.570 -38.714 1.00 86.44 193 THR A N 1
ATOM 1476 C CA . THR A 1 193 ? 11.790 5.725 -39.613 1.00 86.44 193 THR A CA 1
ATOM 1477 C C . THR A 1 193 ? 12.322 5.255 -40.975 1.00 86.44 193 THR A C 1
ATOM 1479 O O . THR A 1 193 ? 13.323 5.749 -41.480 1.00 86.44 193 THR A O 1
ATOM 1482 N N . MET A 1 194 ? 11.690 4.241 -41.562 1.00 85.12 194 MET A N 1
ATOM 1483 C CA . MET A 1 194 ? 12.117 3.577 -42.797 1.00 85.12 194 MET A CA 1
ATOM 1484 C C . MET A 1 194 ? 12.129 4.488 -44.028 1.00 85.12 194 MET A C 1
ATOM 1486 O O . MET A 1 194 ? 12.839 4.173 -44.982 1.00 85.12 194 MET A O 1
ATOM 1490 N N . GLY A 1 195 ? 11.428 5.627 -44.015 1.00 85.56 195 GLY A N 1
ATOM 1491 C CA . GLY A 1 195 ? 11.485 6.622 -45.090 1.00 85.56 195 GLY A CA 1
ATOM 1492 C C . GLY A 1 195 ? 12.890 7.166 -45.401 1.00 85.56 195 GLY A C 1
ATOM 1493 O O . GLY A 1 195 ? 13.103 7.697 -46.488 1.00 85.56 195 GLY A O 1
ATOM 1494 N N . THR A 1 196 ? 13.868 7.011 -44.496 1.00 88.06 196 THR A N 1
ATOM 1495 C CA . THR A 1 196 ? 15.271 7.405 -44.725 1.00 88.06 196 THR A CA 1
ATOM 1496 C C . THR A 1 196 ? 16.199 6.235 -45.051 1.00 88.06 196 THR A C 1
ATOM 1498 O O . THR A 1 196 ? 17.401 6.450 -45.191 1.00 88.06 196 THR A O 1
ATOM 1501 N N . ALA A 1 197 ? 15.708 5.004 -45.195 1.00 93.25 197 ALA A N 1
ATOM 1502 C CA . ALA A 1 197 ? 16.565 3.874 -45.546 1.00 93.25 197 ALA A CA 1
ATOM 1503 C C . ALA A 1 197 ? 17.163 4.023 -46.964 1.00 93.25 197 ALA A C 1
ATOM 1505 O O . ALA A 1 197 ? 16.575 4.656 -47.844 1.00 93.25 197 ALA A O 1
ATOM 1506 N N . LEU A 1 198 ? 18.336 3.430 -47.195 1.00 94.50 198 LEU A N 1
ATOM 1507 C CA . LEU A 1 198 ? 18.896 3.212 -48.534 1.00 94.50 198 LEU A CA 1
ATOM 1508 C C . LEU A 1 198 ? 19.163 1.727 -48.718 1.00 94.50 198 LEU A C 1
ATOM 1510 O O . LEU A 1 198 ? 19.695 1.072 -47.826 1.00 94.50 198 LEU A O 1
ATOM 1514 N N . CYS A 1 199 ? 18.830 1.217 -49.895 1.00 93.62 199 CYS A N 1
ATOM 1515 C CA . CYS A 1 199 ? 19.145 -0.139 -50.312 1.00 93.62 199 CYS A CA 1
ATOM 1516 C C . CYS A 1 199 ? 19.547 -0.069 -51.782 1.00 93.62 199 CYS A C 1
ATOM 1518 O O . CYS A 1 199 ? 18.699 0.161 -52.644 1.00 93.62 199 CYS A O 1
ATOM 1520 N N . ILE A 1 200 ? 20.847 -0.160 -52.046 1.00 92.75 200 ILE A N 1
ATOM 1521 C CA . ILE A 1 200 ? 21.432 0.140 -53.351 1.00 92.75 200 ILE A CA 1
ATOM 1522 C C . ILE A 1 200 ? 22.179 -1.101 -53.843 1.00 92.75 200 ILE A C 1
ATOM 1524 O O . ILE A 1 200 ? 23.104 -1.560 -53.165 1.00 92.75 200 ILE A O 1
ATOM 1528 N N . PRO A 1 201 ? 21.786 -1.669 -54.994 1.00 91.44 201 PRO A N 1
ATOM 1529 C CA . PRO A 1 201 ? 22.516 -2.768 -55.601 1.00 91.44 201 PRO A CA 1
ATOM 1530 C C . PRO A 1 201 ? 23.825 -2.256 -56.212 1.00 91.44 201 PRO A C 1
ATOM 1532 O O . PRO A 1 201 ? 23.835 -1.264 -56.938 1.00 91.44 201 PRO A O 1
ATOM 1535 N N . ILE A 1 202 ? 24.922 -2.951 -55.922 1.00 89.44 202 ILE A N 1
ATOM 1536 C CA . ILE A 1 202 ? 26.250 -2.719 -56.487 1.00 89.44 202 ILE A CA 1
ATOM 1537 C C . ILE A 1 202 ? 26.581 -3.930 -57.352 1.00 89.44 202 ILE A C 1
ATOM 1539 O O . ILE A 1 202 ? 26.753 -5.035 -56.833 1.00 89.44 202 ILE A O 1
ATOM 1543 N N . PHE A 1 203 ? 26.626 -3.732 -58.666 1.00 87.00 203 PHE A N 1
ATOM 1544 C CA . PHE A 1 203 ? 26.907 -4.807 -59.612 1.00 87.00 203 PHE A CA 1
ATOM 1545 C C . PHE A 1 203 ? 28.407 -4.922 -59.835 1.00 87.00 203 PHE A C 1
ATOM 1547 O O . PHE A 1 203 ? 29.083 -3.928 -60.087 1.00 87.00 203 PHE A O 1
ATOM 1554 N N . ILE A 1 204 ? 28.921 -6.143 -59.780 1.00 82.75 204 ILE A N 1
ATOM 1555 C CA . ILE A 1 204 ? 30.281 -6.466 -60.184 1.00 82.75 204 ILE A CA 1
ATOM 1556 C C . ILE A 1 204 ? 30.198 -7.125 -61.556 1.00 82.75 204 ILE A C 1
ATOM 1558 O O . ILE A 1 204 ? 29.706 -8.247 -61.676 1.00 82.75 204 ILE A O 1
ATOM 1562 N N . ASN A 1 205 ? 30.639 -6.414 -62.593 1.00 79.81 205 ASN A N 1
ATOM 1563 C CA . ASN A 1 205 ? 30.594 -6.909 -63.966 1.00 79.81 205 ASN A CA 1
ATOM 1564 C C . ASN A 1 205 ? 31.900 -7.628 -64.311 1.00 79.81 205 ASN A C 1
ATOM 1566 O O . ASN A 1 205 ? 32.978 -7.082 -64.069 1.00 79.81 205 ASN A O 1
ATOM 1570 N N . ALA A 1 206 ? 31.801 -8.817 -64.909 1.00 69.00 206 ALA A N 1
ATOM 1571 C CA . ALA A 1 206 ? 32.950 -9.530 -65.454 1.00 69.00 206 ALA A CA 1
ATOM 1572 C C . ALA A 1 206 ? 33.349 -8.917 -66.806 1.00 69.00 206 ALA A C 1
ATOM 1574 O O . ALA A 1 206 ? 32.577 -8.971 -67.766 1.00 69.00 206 ALA A O 1
ATOM 1575 N N . ASP A 1 207 ? 34.544 -8.331 -66.899 1.00 64.44 207 ASP A N 1
ATOM 1576 C CA . ASP A 1 207 ? 35.075 -7.875 -68.183 1.00 64.44 207 ASP A CA 1
ATOM 1577 C C . ASP A 1 207 ? 35.678 -9.067 -68.939 1.00 64.44 207 ASP A C 1
ATOM 1579 O O . ASP A 1 207 ? 36.644 -9.689 -68.495 1.00 64.44 207 ASP A O 1
ATOM 1583 N N . SER A 1 208 ? 35.056 -9.426 -70.064 1.00 57.56 208 SER A N 1
ATOM 1584 C CA . SER A 1 208 ? 35.479 -10.549 -70.915 1.00 57.56 208 SER A CA 1
ATOM 1585 C C . SER A 1 208 ? 36.432 -10.112 -72.036 1.00 57.56 208 SER A C 1
ATOM 1587 O O . SER A 1 208 ? 36.854 -10.944 -72.837 1.00 57.56 208 SER A O 1
ATOM 1589 N N . SER A 1 209 ? 36.726 -8.812 -72.154 1.00 57.16 209 SER A N 1
ATOM 1590 C CA . SER A 1 209 ? 37.310 -8.230 -73.370 1.00 57.16 209 SER A CA 1
ATOM 1591 C C . SER A 1 209 ? 38.842 -8.102 -73.376 1.00 57.16 209 SER A C 1
ATOM 1593 O O . SER A 1 209 ? 39.421 -7.884 -74.438 1.00 57.16 209 SER A O 1
ATOM 1595 N N . SER A 1 210 ? 39.521 -8.285 -72.238 1.00 52.81 210 SER A N 1
ATOM 1596 C CA . SER A 1 210 ? 40.949 -7.953 -72.070 1.00 52.81 210 SER A CA 1
ATOM 1597 C C . SER A 1 210 ? 41.908 -9.142 -71.898 1.00 52.81 210 SER A C 1
ATOM 1599 O O . SER A 1 210 ? 43.097 -8.924 -71.683 1.00 52.81 210 SER A O 1
ATOM 1601 N N . GLY A 1 211 ? 41.453 -10.398 -71.976 1.00 52.38 211 GLY A N 1
ATOM 1602 C CA . GLY A 1 211 ? 42.315 -11.581 -71.770 1.00 52.38 211 GLY A CA 1
ATOM 1603 C C . GLY A 1 211 ? 42.777 -11.811 -70.316 1.00 52.38 211 GLY A C 1
ATOM 1604 O O . GLY A 1 211 ? 43.252 -12.897 -69.997 1.00 52.38 211 GLY A O 1
ATOM 1605 N N . GLU A 1 212 ? 42.557 -10.839 -69.426 1.00 53.31 212 GLU A N 1
ATOM 1606 C CA . GLU A 1 212 ? 42.593 -10.951 -67.965 1.00 53.31 212 GLU A CA 1
ATOM 1607 C C . GLU A 1 212 ? 41.169 -10.723 -67.430 1.00 53.31 212 GLU A C 1
ATOM 1609 O O . GLU A 1 212 ? 40.591 -9.664 -67.670 1.00 53.31 212 GLU A O 1
ATOM 1614 N N . CYS A 1 213 ? 40.589 -11.682 -66.696 1.00 50.16 213 CYS A N 1
ATOM 1615 C CA . CYS A 1 213 ? 39.292 -11.490 -66.032 1.00 50.16 213 CYS A CA 1
ATOM 1616 C C . CYS A 1 213 ? 39.412 -10.396 -64.963 1.00 50.16 213 CYS A C 1
ATOM 1618 O O . CYS A 1 213 ? 39.834 -10.662 -63.837 1.00 50.16 213 CYS A O 1
ATOM 1620 N N . ARG A 1 214 ? 39.040 -9.158 -65.302 1.00 59.12 214 ARG A N 1
ATOM 1621 C CA . ARG A 1 214 ? 39.041 -8.036 -64.362 1.00 59.12 214 ARG A CA 1
ATOM 1622 C C . ARG A 1 214 ? 37.607 -7.632 -64.056 1.00 59.12 214 ARG A C 1
ATOM 1624 O O . ARG A 1 214 ? 36.973 -6.901 -64.808 1.00 59.12 214 ARG A O 1
ATOM 1631 N N . CYS A 1 215 ? 37.089 -8.122 -62.938 1.00 64.50 215 CYS A N 1
ATOM 1632 C CA . CYS A 1 215 ? 35.792 -7.702 -62.426 1.00 64.50 215 CYS A CA 1
ATOM 1633 C C . CYS A 1 215 ? 35.853 -6.238 -61.960 1.00 64.50 215 CYS A C 1
ATOM 1635 O O . CYS A 1 215 ? 36.733 -5.878 -61.174 1.00 64.50 215 CYS A O 1
ATOM 1637 N N . GLN A 1 216 ? 34.936 -5.390 -62.437 1.00 68.06 216 GLN A N 1
ATOM 1638 C CA . GLN A 1 216 ? 34.853 -3.984 -62.020 1.00 68.06 216 GLN A CA 1
ATOM 1639 C C . GLN A 1 216 ? 33.509 -3.673 -61.349 1.00 68.06 216 GLN A C 1
ATOM 1641 O O . GLN A 1 216 ? 32.456 -4.042 -61.886 1.00 68.06 216 GLN A O 1
ATOM 1646 N N . PRO A 1 217 ? 33.517 -2.976 -60.196 1.00 73.75 217 PRO A N 1
ATOM 1647 C CA . PRO A 1 217 ? 32.293 -2.504 -59.576 1.00 73.75 217 PRO A CA 1
ATOM 1648 C C . PRO A 1 217 ? 31.646 -1.396 -60.412 1.00 73.75 217 PRO A C 1
ATOM 1650 O O . PRO A 1 217 ? 32.300 -0.459 -60.866 1.00 73.75 217 PRO A O 1
ATOM 1653 N N . SER A 1 218 ? 30.334 -1.502 -60.581 1.00 77.19 218 SER A N 1
ATOM 1654 C CA . SER A 1 218 ? 29.453 -0.472 -61.114 1.00 77.19 218 SER A CA 1
ATOM 1655 C C . SER A 1 218 ? 28.426 -0.144 -60.030 1.00 77.19 218 SER A C 1
ATOM 1657 O O . SER A 1 218 ? 27.723 -1.056 -59.571 1.00 77.19 218 SER A O 1
ATOM 1659 N N . PRO A 1 219 ? 28.329 1.116 -59.564 1.00 79.19 219 PRO A N 1
ATOM 1660 C CA . PRO A 1 219 ? 28.814 2.377 -60.157 1.00 79.19 219 PRO A CA 1
ATOM 1661 C C . PRO A 1 219 ? 30.274 2.761 -59.813 1.00 79.19 219 PRO A C 1
ATOM 1663 O O . PRO A 1 219 ? 30.963 2.048 -59.090 1.00 79.19 219 PRO A O 1
ATOM 1666 N N . SER A 1 220 ? 30.744 3.901 -60.346 1.00 86.00 220 SER A N 1
ATOM 1667 C CA . SER A 1 220 ? 32.124 4.393 -60.187 1.00 86.00 220 SER A CA 1
ATOM 1668 C C . SER A 1 220 ? 32.523 4.667 -58.730 1.00 86.00 220 SER A C 1
ATOM 1670 O O . SER A 1 220 ? 31.683 4.920 -57.863 1.00 86.00 220 SER A O 1
ATOM 1672 N N . LYS A 1 221 ? 33.836 4.703 -58.468 1.00 87.75 221 LYS A N 1
ATOM 1673 C CA . LYS A 1 221 ? 34.388 5.031 -57.144 1.00 87.75 221 LYS A CA 1
ATOM 1674 C C . LYS A 1 221 ? 33.882 6.377 -56.614 1.00 87.75 221 LYS A C 1
ATOM 1676 O O . LYS A 1 221 ? 33.443 6.441 -55.472 1.00 87.75 221 LYS A O 1
ATOM 1681 N N . ASP A 1 222 ? 33.862 7.421 -57.442 1.00 90.38 222 ASP A N 1
ATOM 1682 C CA . ASP A 1 222 ? 33.377 8.748 -57.033 1.00 90.38 222 ASP A CA 1
ATOM 1683 C C . ASP A 1 222 ? 31.897 8.729 -56.630 1.00 90.38 222 ASP A C 1
ATOM 1685 O O . ASP A 1 222 ? 31.494 9.412 -55.687 1.00 90.38 222 ASP A O 1
ATOM 1689 N N . TYR A 1 223 ? 31.078 7.907 -57.295 1.00 90.94 223 TYR A N 1
ATOM 1690 C CA . TYR A 1 223 ? 29.687 7.711 -56.897 1.00 90.94 223 TYR A CA 1
ATOM 1691 C C . TYR A 1 223 ? 29.591 7.076 -55.504 1.00 90.94 223 TYR A C 1
ATOM 1693 O O . TYR A 1 223 ? 28.823 7.552 -54.670 1.00 90.94 223 TYR A O 1
ATOM 1701 N N . LEU A 1 224 ? 30.393 6.042 -55.225 1.00 90.25 224 LEU A N 1
ATOM 1702 C CA . LEU A 1 224 ? 30.430 5.387 -53.912 1.00 90.25 224 LEU A CA 1
ATOM 1703 C C . LEU A 1 224 ? 30.903 6.338 -52.806 1.00 90.25 224 LEU A C 1
ATOM 1705 O O . LEU A 1 224 ? 30.325 6.332 -51.722 1.00 90.25 224 LEU A O 1
ATOM 1709 N N . MET A 1 225 ? 31.892 7.194 -53.086 1.00 93.25 225 MET A N 1
ATOM 1710 C CA . MET A 1 225 ? 32.360 8.212 -52.136 1.00 93.25 225 MET A CA 1
ATOM 1711 C C . MET A 1 225 ? 31.253 9.226 -51.814 1.00 93.25 225 MET A C 1
ATOM 1713 O O . MET A 1 225 ? 30.986 9.503 -50.646 1.00 93.25 225 MET A O 1
ATOM 1717 N N . ASN A 1 226 ? 30.548 9.731 -52.831 1.00 94.38 226 ASN A N 1
ATOM 1718 C CA . ASN A 1 226 ? 29.418 10.643 -52.628 1.00 94.38 226 ASN A CA 1
ATOM 1719 C C . ASN A 1 226 ? 28.265 9.975 -51.868 1.00 94.38 226 ASN A C 1
ATOM 1721 O O . ASN A 1 226 ? 27.643 10.588 -51.000 1.00 94.38 226 ASN A O 1
ATOM 1725 N N . LEU A 1 227 ? 27.995 8.704 -52.159 1.00 94.69 227 LEU A N 1
ATOM 1726 C CA . LEU A 1 227 ? 26.970 7.937 -51.470 1.00 94.69 227 LEU A CA 1
ATOM 1727 C C . LEU A 1 227 ? 27.327 7.693 -49.998 1.00 94.69 227 LEU A C 1
ATOM 1729 O O . LEU A 1 227 ? 26.461 7.815 -49.133 1.00 94.69 227 LEU A O 1
ATOM 1733 N N . ALA A 1 228 ? 28.597 7.409 -49.706 1.00 95.62 228 ALA A N 1
ATOM 1734 C CA . ALA A 1 228 ? 29.097 7.286 -48.344 1.00 95.62 228 ALA A CA 1
ATOM 1735 C C . ALA A 1 228 ? 28.914 8.590 -47.554 1.00 95.62 228 ALA A C 1
ATOM 1737 O O . ALA A 1 228 ? 28.472 8.541 -46.408 1.00 95.62 228 ALA A O 1
ATOM 1738 N N . ASN A 1 229 ? 29.153 9.752 -48.174 1.00 95.38 229 ASN A N 1
ATOM 1739 C CA . ASN A 1 229 ? 28.886 11.050 -47.544 1.00 95.38 229 ASN A CA 1
ATOM 1740 C C . ASN A 1 229 ? 27.402 11.198 -47.167 1.00 95.38 229 ASN A C 1
ATOM 1742 O O . ASN A 1 229 ? 27.095 11.495 -46.016 1.00 95.38 229 ASN A O 1
ATOM 1746 N N . ILE A 1 230 ? 26.479 10.871 -48.081 1.00 96.44 230 ILE A N 1
ATOM 1747 C CA . ILE A 1 230 ? 25.030 10.891 -47.799 1.00 96.44 230 ILE A CA 1
ATOM 1748 C C . ILE A 1 230 ? 24.673 9.932 -46.652 1.00 96.44 230 ILE A C 1
ATOM 1750 O O . ILE A 1 230 ? 23.841 10.254 -45.804 1.00 96.44 230 ILE A O 1
ATOM 1754 N N . MET A 1 231 ? 25.269 8.738 -46.617 1.00 96.69 231 MET A N 1
ATOM 1755 C CA . MET A 1 231 ? 25.028 7.766 -45.548 1.00 96.69 231 MET A CA 1
ATOM 1756 C C . MET A 1 231 ? 25.538 8.268 -44.194 1.00 96.69 231 MET A C 1
ATOM 1758 O O . MET A 1 231 ? 24.819 8.143 -43.204 1.00 96.69 231 MET A O 1
ATOM 1762 N N . ASN A 1 232 ? 26.718 8.891 -44.148 1.00 96.06 232 ASN A N 1
ATOM 1763 C CA . ASN A 1 232 ? 27.242 9.540 -42.946 1.00 96.06 232 ASN A CA 1
ATOM 1764 C C . ASN A 1 232 ? 26.343 10.686 -42.475 1.00 96.06 232 ASN A C 1
ATOM 1766 O O . ASN A 1 232 ? 26.012 10.738 -41.291 1.00 96.06 232 ASN A O 1
ATOM 1770 N N . ASP A 1 233 ? 25.874 11.546 -43.382 1.00 95.88 233 ASP A N 1
ATOM 1771 C CA . ASP A 1 233 ? 24.936 12.622 -43.044 1.00 95.88 233 ASP A CA 1
ATOM 1772 C C . ASP A 1 233 ? 23.662 12.059 -42.398 1.00 95.88 233 ASP A C 1
ATOM 1774 O O . ASP A 1 233 ? 23.162 12.583 -41.400 1.00 95.88 233 ASP A O 1
ATOM 1778 N N . ARG A 1 234 ? 23.150 10.933 -42.913 1.00 95.56 234 ARG A N 1
ATOM 1779 C CA . ARG A 1 234 ? 21.997 10.240 -42.321 1.00 95.56 234 ARG A CA 1
ATOM 1780 C C . ARG A 1 234 ? 22.324 9.558 -40.986 1.00 95.56 234 ARG A C 1
ATOM 1782 O O . ARG A 1 234 ? 21.452 9.475 -40.123 1.00 95.56 234 ARG A O 1
ATOM 1789 N N . MET A 1 235 ? 23.554 9.091 -40.773 1.00 94.31 235 MET A N 1
ATOM 1790 C CA . MET A 1 235 ? 24.004 8.583 -39.470 1.00 94.31 235 MET A CA 1
ATOM 1791 C C . MET A 1 235 ? 24.088 9.708 -38.426 1.00 94.31 235 MET A C 1
ATOM 1793 O O . MET A 1 235 ? 23.648 9.515 -37.295 1.00 94.31 235 MET A O 1
ATOM 1797 N N . VAL A 1 236 ? 24.533 10.910 -38.807 1.00 94.81 236 VAL A N 1
ATOM 1798 C CA . VAL A 1 236 ? 24.491 12.102 -37.936 1.00 94.81 236 VAL A CA 1
ATOM 1799 C C . VAL A 1 236 ? 23.044 12.472 -37.588 1.00 94.81 236 VAL A C 1
ATOM 1801 O O . VAL A 1 236 ? 22.717 12.746 -36.431 1.00 94.81 236 VAL A O 1
ATOM 1804 N N . GLN A 1 237 ? 22.130 12.413 -38.562 1.00 94.00 237 GLN A N 1
ATOM 1805 C CA . GLN A 1 237 ? 20.701 12.644 -38.312 1.00 94.00 237 GLN A CA 1
ATOM 1806 C C . GLN A 1 237 ? 20.089 11.612 -37.348 1.00 94.00 237 GLN A C 1
ATOM 1808 O O . GLN A 1 237 ? 19.188 11.964 -36.581 1.00 94.00 237 GLN A O 1
ATOM 1813 N N . ASN A 1 238 ? 20.583 10.368 -37.334 1.00 94.19 238 ASN A N 1
ATOM 1814 C CA . ASN A 1 238 ? 20.140 9.345 -36.384 1.00 94.19 238 ASN A CA 1
ATOM 1815 C C . ASN A 1 238 ? 20.475 9.716 -34.942 1.00 94.19 238 ASN A C 1
ATOM 1817 O O . ASN A 1 238 ? 19.636 9.541 -34.062 1.00 94.19 238 ASN A O 1
ATOM 1821 N N . GLU A 1 239 ? 21.657 10.275 -34.689 1.00 91.75 239 GLU A N 1
ATOM 1822 C CA . GLU A 1 239 ? 22.044 10.723 -33.347 1.00 91.75 239 GLU A CA 1
ATOM 1823 C C . GLU A 1 239 ? 21.119 11.844 -32.853 1.00 91.75 239 GLU A C 1
ATOM 1825 O O . GLU A 1 239 ? 20.594 11.782 -31.736 1.00 91.75 239 GLU A O 1
ATOM 1830 N N . ALA A 1 240 ? 20.805 12.810 -33.723 1.00 93.06 240 ALA A N 1
ATOM 1831 C CA . ALA A 1 240 ? 19.828 13.856 -33.423 1.00 93.06 240 ALA A CA 1
ATOM 1832 C C . ALA A 1 240 ? 18.408 13.292 -33.200 1.00 93.06 240 ALA A C 1
ATOM 1834 O O . ALA A 1 240 ? 17.669 13.771 -32.334 1.00 93.06 240 ALA A O 1
ATOM 1835 N N . LEU A 1 241 ? 18.007 12.266 -33.959 1.00 94.06 241 LEU A N 1
ATOM 1836 C CA . LEU A 1 241 ? 16.727 11.577 -33.786 1.00 94.06 241 LEU A CA 1
ATOM 1837 C C . LEU A 1 241 ? 16.639 10.881 -32.422 1.00 94.06 241 LEU A C 1
ATOM 1839 O O . LEU A 1 241 ? 15.646 11.058 -31.715 1.00 94.06 241 LEU A O 1
ATOM 1843 N N . LEU A 1 242 ? 17.678 10.140 -32.031 1.00 95.31 242 LEU A N 1
ATOM 1844 C CA . LEU A 1 242 ? 17.755 9.465 -30.734 1.00 95.31 242 LEU A CA 1
ATOM 1845 C C . LEU A 1 242 ? 17.693 10.466 -29.573 1.00 95.31 242 LEU A C 1
ATOM 1847 O O . LEU A 1 242 ? 16.984 10.218 -28.599 1.00 95.31 242 LEU A O 1
ATOM 1851 N N . GLY A 1 243 ? 18.348 11.625 -29.702 1.00 94.25 243 GLY A N 1
ATOM 1852 C CA . GLY A 1 243 ? 18.249 12.713 -28.726 1.00 94.25 243 GLY A CA 1
ATOM 1853 C C . GLY A 1 243 ? 16.826 13.267 -28.584 1.00 94.25 243 GLY A C 1
ATOM 1854 O O . GLY A 1 243 ? 16.340 13.456 -27.467 1.00 94.25 243 GLY A O 1
ATOM 1855 N N . ARG A 1 244 ? 16.108 13.470 -29.699 1.00 95.94 244 ARG A N 1
ATOM 1856 C CA . ARG A 1 244 ? 14.696 13.901 -29.668 1.00 95.94 244 ARG A CA 1
ATOM 1857 C C . ARG A 1 244 ? 13.782 12.855 -29.030 1.00 95.94 244 ARG A C 1
ATOM 1859 O O . ARG A 1 244 ? 12.934 13.221 -28.222 1.00 95.94 244 ARG A O 1
ATOM 1866 N N . LEU A 1 245 ? 13.978 11.573 -29.347 1.00 95.88 245 LEU A N 1
ATOM 1867 C CA . LEU A 1 245 ? 13.240 10.467 -28.725 1.00 95.88 245 LEU A CA 1
ATOM 1868 C C . LEU A 1 245 ? 13.489 10.407 -27.213 1.00 95.88 245 LEU A C 1
ATOM 1870 O O . LEU A 1 245 ? 12.539 10.295 -26.443 1.00 95.88 245 LEU A O 1
ATOM 1874 N N . TYR A 1 246 ? 14.749 10.537 -26.788 1.00 96.19 246 TYR A N 1
ATOM 1875 C CA . TYR A 1 246 ? 15.121 10.589 -25.374 1.00 96.19 246 TYR A CA 1
ATOM 1876 C C . TYR A 1 246 ? 14.420 11.735 -24.650 1.00 96.19 246 TYR A C 1
ATOM 1878 O O . TYR A 1 246 ? 13.828 11.520 -23.595 1.00 96.19 246 TYR A O 1
ATOM 1886 N N . ASN A 1 247 ? 14.441 12.938 -25.227 1.00 93.44 247 ASN A N 1
ATOM 1887 C CA . ASN A 1 247 ? 13.815 14.105 -24.616 1.00 93.44 247 ASN A CA 1
ATOM 1888 C C . ASN A 1 247 ? 12.294 13.961 -24.515 1.00 93.44 247 ASN A C 1
ATOM 1890 O O . ASN A 1 247 ? 11.753 14.263 -23.458 1.00 93.44 247 ASN A O 1
ATOM 1894 N N . ALA A 1 248 ? 11.626 13.446 -25.554 1.00 93.44 248 ALA A N 1
ATOM 1895 C CA . ALA A 1 248 ? 10.182 13.209 -25.534 1.00 93.44 248 ALA A CA 1
ATOM 1896 C C . ALA A 1 248 ? 9.782 12.182 -24.459 1.00 93.44 248 ALA A C 1
ATOM 1898 O O . ALA A 1 248 ? 8.859 12.414 -23.682 1.00 93.44 248 ALA A O 1
ATOM 1899 N N . VAL A 1 249 ? 10.522 11.070 -24.360 1.00 94.75 249 VAL A N 1
ATOM 1900 C CA . VAL A 1 249 ? 10.326 10.069 -23.298 1.00 94.75 249 VAL A CA 1
ATOM 1901 C C . VAL A 1 249 ? 10.578 10.687 -21.924 1.00 94.75 249 VAL A C 1
ATOM 1903 O O . VAL A 1 249 ? 9.762 10.516 -21.023 1.00 94.75 249 VAL A O 1
ATOM 1906 N N . LYS A 1 250 ? 11.678 11.431 -21.756 1.00 91.50 250 LYS A N 1
ATOM 1907 C CA . LYS A 1 250 ? 12.028 12.087 -20.491 1.00 91.50 250 LYS A CA 1
ATOM 1908 C C . LYS A 1 250 ? 10.929 13.052 -20.044 1.00 91.50 250 LYS A C 1
ATOM 1910 O O . LYS A 1 250 ? 10.549 12.998 -18.886 1.00 91.50 250 LYS A O 1
ATOM 1915 N N . SER A 1 251 ? 10.439 13.924 -20.923 1.00 86.44 251 SER A N 1
ATOM 1916 C CA . SER A 1 251 ? 9.475 14.966 -20.550 1.00 86.44 251 SER A CA 1
ATOM 1917 C C . SER A 1 251 ? 8.075 14.432 -20.275 1.00 86.44 251 SER A C 1
ATOM 1919 O O . SER A 1 251 ? 7.364 15.004 -19.459 1.00 86.44 251 SER A O 1
ATOM 1921 N N . GLU A 1 252 ? 7.657 13.375 -20.976 1.00 89.94 252 GLU A N 1
ATOM 1922 C CA . GLU A 1 252 ? 6.286 12.866 -20.869 1.00 89.94 252 GLU A CA 1
ATOM 1923 C C . GLU A 1 252 ? 6.134 11.699 -19.894 1.00 89.94 252 GLU A C 1
ATOM 1925 O O . GLU A 1 252 ? 5.051 11.507 -19.345 1.00 89.94 252 GLU A O 1
ATOM 1930 N N . LEU A 1 253 ? 7.192 10.913 -19.672 1.00 88.69 253 LEU A N 1
ATOM 1931 C CA . LEU A 1 253 ? 7.150 9.754 -18.777 1.00 88.69 253 LEU A CA 1
ATOM 1932 C C . LEU A 1 253 ? 7.933 9.957 -17.487 1.00 88.69 253 LEU A C 1
ATOM 1934 O O . LEU A 1 253 ? 7.911 9.065 -16.646 1.00 88.69 253 LEU A O 1
ATOM 1938 N N . PHE A 1 254 ? 8.634 11.074 -17.294 1.00 84.12 254 PHE A N 1
ATOM 1939 C CA . PHE A 1 254 ? 9.410 11.313 -16.080 1.00 84.12 254 PHE A CA 1
ATOM 1940 C C . PHE A 1 254 ? 9.232 12.741 -15.573 1.00 84.12 254 PHE A C 1
ATOM 1942 O O . PHE A 1 254 ? 9.100 13.687 -16.340 1.00 84.12 254 PHE A O 1
ATOM 1949 N N . GLN A 1 255 ? 9.290 12.888 -14.254 1.00 78.19 255 GLN A N 1
ATOM 1950 C CA . GLN A 1 255 ? 9.392 14.181 -13.582 1.00 78.19 255 GLN A CA 1
ATOM 1951 C C . GLN A 1 255 ? 10.763 14.307 -12.917 1.00 78.19 255 GLN A C 1
ATOM 1953 O O . GLN A 1 255 ? 11.345 13.302 -12.486 1.00 78.19 255 GLN A O 1
ATOM 1958 N N . GLU A 1 256 ? 11.288 15.527 -12.832 1.00 63.75 256 GLU A N 1
ATOM 1959 C CA . GLU A 1 256 ? 12.471 15.798 -12.019 1.00 63.75 256 GLU A CA 1
ATOM 1960 C C . GLU A 1 256 ? 12.101 15.601 -10.550 1.00 63.75 256 GLU A C 1
ATOM 1962 O O . GLU A 1 256 ? 11.069 16.088 -10.088 1.00 63.75 256 GLU A O 1
ATOM 1967 N N . ALA A 1 257 ? 12.910 14.841 -9.814 1.00 51.31 257 ALA A N 1
ATOM 1968 C CA . ALA A 1 257 ? 12.788 14.803 -8.374 1.00 51.31 257 ALA A CA 1
ATOM 1969 C C . ALA A 1 257 ? 13.098 16.212 -7.878 1.00 51.31 257 ALA A C 1
ATOM 1971 O O . ALA A 1 257 ? 14.235 16.682 -7.972 1.00 51.31 257 ALA A O 1
ATOM 1972 N N . THR A 1 258 ? 12.071 16.883 -7.369 1.00 44.06 258 THR A N 1
ATOM 1973 C CA . THR A 1 258 ? 12.199 18.090 -6.562 1.00 44.06 258 THR A CA 1
ATOM 1974 C C . THR A 1 258 ? 13.327 17.864 -5.554 1.00 44.06 258 THR A C 1
ATOM 1976 O O . THR A 1 258 ? 13.492 16.751 -5.056 1.00 44.06 258 THR A O 1
ATOM 1979 N N . SER A 1 259 ? 14.162 18.870 -5.282 1.00 40.91 259 SER A N 1
ATOM 1980 C CA . SER A 1 259 ? 15.259 18.753 -4.315 1.00 40.91 259 SER A CA 1
ATOM 1981 C C . SER A 1 259 ? 14.690 18.549 -2.905 1.00 40.91 259 SER A C 1
ATOM 1983 O O . SER A 1 259 ? 14.552 19.492 -2.124 1.00 40.91 259 SER A O 1
ATOM 1985 N N . TYR A 1 260 ? 14.288 17.324 -2.585 1.00 44.31 260 TYR A N 1
ATOM 1986 C CA . TYR A 1 260 ? 13.799 16.964 -1.272 1.00 44.31 260 TYR A CA 1
ATOM 1987 C C . TYR A 1 260 ? 14.983 17.017 -0.315 1.00 44.31 260 TYR A C 1
ATOM 1989 O O . TYR A 1 260 ? 16.028 16.415 -0.564 1.00 44.31 260 TYR A O 1
ATOM 1997 N N . ARG A 1 261 ? 14.835 17.760 0.784 1.00 49.66 261 ARG A N 1
ATOM 1998 C CA . ARG A 1 261 ? 15.756 17.634 1.913 1.00 49.66 261 ARG A CA 1
ATOM 1999 C C . ARG A 1 261 ? 15.603 16.211 2.439 1.00 49.66 261 ARG A C 1
ATOM 2001 O O . ARG A 1 261 ? 14.543 15.866 2.954 1.00 49.66 261 ARG A O 1
ATOM 2008 N N . GLU A 1 262 ? 16.633 15.395 2.268 1.00 53.00 262 GLU A N 1
ATOM 2009 C CA . GLU A 1 262 ? 16.682 14.064 2.859 1.00 53.00 262 GLU A CA 1
ATOM 2010 C C . GLU A 1 262 ? 16.714 14.235 4.383 1.00 53.00 262 GLU A C 1
ATOM 2012 O O . GLU A 1 262 ? 17.530 14.988 4.928 1.00 53.00 262 GLU A O 1
ATOM 2017 N N . TYR A 1 263 ? 15.737 13.631 5.058 1.00 62.19 263 TYR A N 1
ATOM 2018 C CA . TYR A 1 263 ? 15.614 13.682 6.508 1.00 62.19 263 TYR A CA 1
ATOM 2019 C C . TYR A 1 263 ? 15.917 12.302 7.065 1.00 62.19 263 TYR A C 1
ATOM 2021 O O . TYR A 1 263 ? 15.221 11.331 6.757 1.00 62.19 263 TYR A O 1
ATOM 2029 N N . THR A 1 264 ? 16.922 12.239 7.929 1.00 70.50 264 THR A N 1
ATOM 2030 C CA . THR A 1 264 ? 17.237 11.028 8.681 1.00 70.50 264 THR A CA 1
ATOM 2031 C C . THR A 1 264 ? 16.444 11.032 9.979 1.00 70.50 264 THR A C 1
ATOM 2033 O O . THR A 1 264 ? 16.378 12.047 10.683 1.00 70.50 264 THR A O 1
ATOM 2036 N N . TYR A 1 265 ? 15.825 9.896 10.296 1.00 75.94 265 TYR A N 1
ATOM 2037 C CA . TYR A 1 265 ? 15.100 9.710 11.545 1.00 75.94 265 TYR A CA 1
ATOM 2038 C C . TYR A 1 265 ? 15.738 8.573 12.336 1.00 75.94 265 TYR A C 1
ATOM 2040 O O . TYR A 1 265 ? 16.016 7.488 11.829 1.00 75.94 265 TYR A O 1
ATOM 2048 N N . GLU A 1 266 ? 15.954 8.822 13.615 1.00 79.81 266 GLU A N 1
ATOM 2049 C CA . GLU A 1 266 ? 16.424 7.826 14.562 1.00 79.81 266 GLU A CA 1
ATOM 2050 C C . GLU A 1 266 ? 15.228 7.305 15.354 1.00 79.81 266 GLU A C 1
ATOM 2052 O O . GLU A 1 266 ? 14.421 8.087 15.861 1.00 79.81 266 GLU A O 1
ATOM 2057 N N . VAL A 1 267 ? 15.096 5.981 15.427 1.00 82.19 267 VAL A N 1
ATOM 2058 C CA . VAL A 1 267 ? 14.003 5.312 16.131 1.00 82.19 267 VAL A CA 1
ATOM 2059 C C . VAL A 1 267 ? 14.592 4.514 17.284 1.00 82.19 267 VAL A C 1
ATOM 2061 O O . VAL A 1 267 ? 15.247 3.490 17.093 1.00 82.19 267 VAL A O 1
ATOM 2064 N N . GLN A 1 268 ? 14.355 4.983 18.502 1.00 83.81 268 GLN A N 1
ATOM 2065 C CA . GLN A 1 268 ? 14.740 4.270 19.713 1.00 83.81 268 GLN A CA 1
ATOM 2066 C C . GLN A 1 268 ? 13.587 3.376 20.160 1.00 83.81 268 GLN A C 1
ATOM 2068 O O . GLN A 1 268 ? 12.456 3.846 20.292 1.00 83.81 268 GLN A O 1
ATOM 2073 N N . ILE A 1 269 ? 13.865 2.091 20.385 1.00 84.69 269 ILE A N 1
ATOM 2074 C CA . ILE A 1 269 ? 12.848 1.101 20.752 1.00 84.69 269 ILE A CA 1
ATOM 2075 C C . ILE A 1 269 ? 13.042 0.667 22.205 1.00 84.69 269 ILE A C 1
ATOM 2077 O O . ILE A 1 269 ? 14.102 0.171 22.593 1.00 84.69 269 ILE A O 1
ATOM 2081 N N . GLN A 1 270 ? 11.978 0.801 22.995 1.00 86.75 270 GLN A N 1
ATOM 2082 C CA . GLN A 1 270 ? 11.869 0.273 24.351 1.00 86.75 270 GLN A CA 1
ATOM 2083 C C . GLN A 1 270 ? 10.847 -0.869 24.377 1.00 86.75 270 GLN A C 1
ATOM 2085 O O . GLN A 1 270 ? 9.687 -0.678 24.015 1.00 86.75 270 GLN A O 1
ATOM 2090 N N . SER A 1 271 ? 11.258 -2.055 24.831 1.00 87.81 271 SER A N 1
ATOM 2091 C CA . SER A 1 271 ? 10.341 -3.191 25.000 1.00 87.81 271 SER A CA 1
ATOM 2092 C C . SER A 1 271 ? 9.320 -2.924 26.103 1.00 87.81 271 SER A C 1
ATOM 2094 O O . SER A 1 271 ? 9.661 -2.381 27.153 1.00 87.81 271 SER A O 1
ATOM 2096 N N . LEU A 1 272 ? 8.092 -3.388 25.889 1.00 91.38 272 LEU A N 1
ATOM 2097 C CA . LEU A 1 272 ? 7.020 -3.418 26.879 1.00 91.38 272 LEU A CA 1
ATOM 2098 C C . LEU A 1 272 ? 6.566 -4.864 27.137 1.00 91.38 272 LEU A C 1
ATOM 2100 O O . LEU A 1 272 ? 6.899 -5.756 26.352 1.00 91.38 272 LEU A O 1
ATOM 2104 N N . PRO A 1 273 ? 5.796 -5.115 28.212 1.00 91.56 273 PRO A N 1
ATOM 2105 C CA . PRO A 1 273 ? 5.141 -6.401 28.415 1.00 91.56 273 PRO A CA 1
ATOM 2106 C C . PRO A 1 273 ? 4.250 -6.752 27.219 1.00 91.56 273 PRO A C 1
ATOM 2108 O O . PRO A 1 273 ? 3.496 -5.910 26.718 1.00 91.56 273 PRO A O 1
ATOM 2111 N N . SER A 1 274 ? 4.324 -7.994 26.752 1.00 89.19 274 SER A N 1
ATOM 2112 C CA . SER A 1 274 ? 3.574 -8.436 25.576 1.00 89.19 274 SER A CA 1
ATOM 2113 C C . SER A 1 274 ? 2.089 -8.585 25.900 1.00 89.19 274 SER A C 1
ATOM 2115 O O . SER A 1 274 ? 1.719 -9.112 26.945 1.00 89.19 274 SER A O 1
ATOM 2117 N N . LEU A 1 275 ? 1.230 -8.119 24.990 1.00 93.19 275 LEU A N 1
ATOM 2118 C CA . LEU A 1 275 ? -0.217 -8.319 25.115 1.00 93.19 275 LEU A CA 1
ATOM 2119 C C . LEU A 1 275 ? -0.634 -9.729 24.663 1.00 93.19 275 LEU A C 1
ATOM 2121 O O . LEU A 1 275 ? -1.627 -10.258 25.150 1.00 93.19 275 LEU A O 1
ATOM 2125 N N . ASN A 1 276 ? 0.119 -10.324 23.730 1.00 91.75 276 ASN A N 1
ATOM 2126 C CA . ASN A 1 276 ? -0.166 -11.619 23.102 1.00 91.75 276 ASN A CA 1
ATOM 2127 C C . ASN A 1 276 ? -1.600 -11.726 22.546 1.00 91.75 276 ASN A C 1
ATOM 2129 O O . ASN A 1 276 ? -2.277 -12.745 22.717 1.00 91.75 276 ASN A O 1
ATOM 2133 N N . LEU A 1 277 ? -2.073 -10.653 21.906 1.00 92.12 277 LEU A N 1
ATOM 2134 C CA . LEU A 1 277 ? -3.352 -10.589 21.199 1.00 92.12 277 LEU A CA 1
ATOM 2135 C C . LEU A 1 277 ? -3.131 -9.950 19.831 1.00 92.12 277 LEU A C 1
ATOM 2137 O O . LEU A 1 277 ? -2.449 -8.931 19.729 1.00 92.12 277 LEU A O 1
ATOM 2141 N N . TRP A 1 278 ? -3.733 -10.514 18.791 1.00 91.12 278 TRP A N 1
ATOM 2142 C CA . TRP A 1 278 ? -3.838 -9.891 17.471 1.00 91.12 278 TRP A CA 1
ATOM 2143 C C . TRP A 1 278 ? -5.280 -9.453 17.206 1.00 91.12 278 TRP A C 1
ATOM 2145 O O . TRP A 1 278 ? -6.222 -9.956 17.831 1.00 91.12 278 TRP A O 1
ATOM 2155 N N . LYS A 1 279 ? -5.464 -8.523 16.256 1.00 91.88 279 LYS A N 1
ATOM 2156 C CA . LYS A 1 279 ? -6.788 -7.987 15.879 1.00 91.88 279 LYS A CA 1
ATOM 2157 C C . LYS A 1 279 ? -7.561 -7.410 17.083 1.00 91.88 279 LYS A C 1
ATOM 2159 O O . LYS A 1 279 ? -8.794 -7.442 17.089 1.00 91.88 279 LYS A O 1
ATOM 2164 N N . SER A 1 280 ? -6.860 -6.931 18.111 1.00 94.12 280 SER A N 1
ATOM 2165 C CA . SER A 1 280 ? -7.445 -6.083 19.153 1.00 94.12 280 SER A CA 1
ATOM 2166 C C . SER A 1 280 ? -7.541 -4.642 18.648 1.00 94.12 280 SER A C 1
ATOM 2168 O O . SER A 1 280 ? -6.879 -4.281 17.676 1.00 94.12 280 SER A O 1
ATOM 2170 N N . ALA A 1 281 ? -8.359 -3.822 19.304 1.00 95.00 281 ALA A N 1
ATOM 2171 C CA . ALA A 1 281 ? -8.290 -2.369 19.165 1.00 95.00 281 ALA A CA 1
ATOM 2172 C C . ALA A 1 281 ? -7.562 -1.782 20.379 1.00 95.00 281 ALA A C 1
ATOM 2174 O O . ALA A 1 281 ? -7.628 -2.354 21.472 1.00 95.00 281 ALA A O 1
ATOM 2175 N N . ALA A 1 282 ? -6.872 -0.653 20.218 1.00 95.06 282 ALA A N 1
ATOM 2176 C CA . ALA A 1 282 ? -6.197 0.020 21.324 1.00 95.06 282 ALA A CA 1
ATOM 2177 C C . ALA A 1 282 ? -6.271 1.545 21.207 1.00 95.06 282 ALA A C 1
ATOM 2179 O O . ALA A 1 282 ? -6.267 2.092 20.108 1.00 95.06 282 ALA A O 1
ATOM 2180 N N . VAL A 1 283 ? -6.312 2.222 22.355 1.00 94.12 283 VAL A N 1
ATOM 2181 C CA . VAL A 1 283 ? -6.306 3.687 22.482 1.00 94.12 283 VAL A CA 1
ATOM 2182 C C . VAL A 1 283 ? -5.408 4.119 23.644 1.00 94.12 283 VAL A C 1
ATOM 2184 O O . VAL A 1 283 ? -5.117 3.325 24.542 1.00 94.12 283 VAL A O 1
ATOM 2187 N N . VAL A 1 284 ? -4.982 5.383 23.648 1.00 91.94 284 VAL A N 1
ATOM 2188 C CA . VAL A 1 284 ? -4.168 5.980 24.719 1.00 91.94 284 VAL A CA 1
ATOM 2189 C C . VAL A 1 284 ? -4.986 7.059 25.420 1.00 91.94 284 VAL A C 1
ATOM 2191 O O . VAL A 1 284 ? -5.338 8.063 24.809 1.00 91.94 284 VAL A O 1
ATOM 2194 N N . LEU A 1 285 ? -5.285 6.862 26.703 1.00 88.75 285 LEU A N 1
ATOM 2195 C CA . LEU A 1 285 ? -6.036 7.806 27.529 1.00 88.75 285 LEU A CA 1
ATOM 2196 C C . LEU A 1 285 ? -5.066 8.618 28.393 1.00 88.75 285 LEU A C 1
ATOM 2198 O O . LEU A 1 285 ? -4.280 8.043 29.146 1.00 88.75 285 LEU A O 1
ATOM 2202 N N . SER A 1 286 ? -5.125 9.947 28.306 1.00 79.94 286 SER A N 1
ATOM 2203 C CA . SER A 1 286 ? -4.330 10.829 29.172 1.00 79.94 286 SER A CA 1
ATOM 2204 C C . SER A 1 286 ? -4.983 10.964 30.549 1.00 79.94 286 SER A C 1
ATOM 2206 O O . SER A 1 286 ? -6.196 11.167 30.642 1.00 79.94 286 SER A O 1
ATOM 2208 N N . SER A 1 287 ? -4.189 10.855 31.616 1.00 67.94 287 SER A N 1
ATOM 2209 C CA . SER A 1 287 ? -4.631 11.162 32.979 1.00 67.94 287 SER A CA 1
ATOM 2210 C C . SER A 1 287 ? -4.501 12.672 33.192 1.00 67.94 287 SER A C 1
ATOM 2212 O O . SER A 1 287 ? -3.405 13.203 33.074 1.00 67.94 287 SER A O 1
ATOM 2214 N N . GLY A 1 288 ? -5.598 13.379 33.486 1.00 54.56 288 GLY A N 1
ATOM 2215 C CA . GLY A 1 288 ? -5.672 14.854 33.558 1.00 54.56 288 GLY A CA 1
ATOM 2216 C C . GLY A 1 288 ? -4.888 15.550 34.689 1.00 54.56 288 GLY A C 1
ATOM 2217 O O . GLY A 1 288 ? -5.398 16.492 35.287 1.00 54.56 288 GLY A O 1
ATOM 2218 N N . GLY A 1 289 ? -3.677 15.095 35.018 1.00 50.66 289 GLY A N 1
ATOM 2219 C CA . GLY A 1 289 ? -2.751 15.761 35.933 1.00 50.66 289 GLY A CA 1
ATOM 2220 C C . GLY A 1 289 ? -1.850 16.773 35.219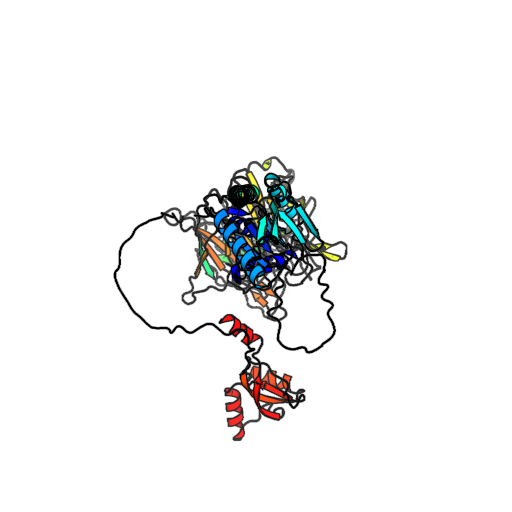 1.00 50.66 289 GLY A C 1
ATOM 2221 O O . GLY A 1 289 ? -1.585 16.671 34.026 1.00 50.66 289 GLY A O 1
ATOM 2222 N N . SER A 1 290 ? -1.328 17.745 35.968 1.00 44.41 290 SER A N 1
ATOM 2223 C CA . SER A 1 290 ? -0.432 18.817 35.499 1.00 44.41 290 SER A CA 1
ATOM 2224 C C . SER A 1 290 ? 0.939 18.348 34.975 1.00 44.41 290 SER A C 1
ATOM 2226 O O . SER A 1 290 ? 1.751 19.176 34.564 1.00 44.41 290 SER A O 1
ATOM 2228 N N . GLN A 1 291 ? 1.200 17.037 34.945 1.00 48.62 291 GLN A N 1
ATOM 2229 C CA . GLN A 1 291 ? 2.346 16.433 34.270 1.00 48.62 291 GLN A CA 1
ATOM 2230 C C . GLN A 1 291 ? 1.838 15.537 33.133 1.00 48.62 291 GLN A C 1
ATOM 2232 O O . GLN A 1 291 ? 1.234 14.497 33.376 1.00 48.62 291 GLN A O 1
ATOM 2237 N N . CYS A 1 292 ? 2.091 15.956 31.889 1.00 54.44 292 CYS A N 1
ATOM 2238 C CA . CYS A 1 292 ? 1.680 15.331 30.618 1.00 54.44 292 CYS A CA 1
ATOM 2239 C C . CYS A 1 292 ? 2.309 13.932 30.360 1.00 54.44 292 CYS A C 1
ATOM 2241 O O . CYS A 1 292 ? 2.528 13.547 29.215 1.00 54.44 292 CYS A O 1
ATOM 2243 N N . GLU A 1 293 ? 2.674 13.179 31.402 1.00 64.81 293 GLU A N 1
ATOM 2244 C CA . GLU A 1 293 ? 3.388 11.898 31.287 1.00 64.81 293 GLU A CA 1
ATOM 2245 C C . GLU A 1 293 ? 2.554 10.670 31.664 1.00 64.81 293 GLU A C 1
ATOM 2247 O O . GLU A 1 293 ? 2.893 9.551 31.262 1.00 64.81 293 GLU A O 1
ATOM 2252 N N . ASP A 1 294 ? 1.473 10.860 32.421 1.00 83.38 294 ASP A N 1
ATOM 2253 C CA . ASP A 1 294 ? 0.660 9.759 32.924 1.00 83.38 294 ASP A CA 1
ATOM 2254 C C . ASP A 1 294 ? -0.397 9.357 31.894 1.00 83.38 294 ASP A C 1
ATOM 2256 O O . ASP A 1 294 ? -1.336 10.100 31.598 1.00 83.38 294 ASP A O 1
ATOM 2260 N N . VAL A 1 295 ? -0.259 8.144 31.362 1.00 88.31 295 VAL A N 1
ATOM 2261 C CA . VAL A 1 295 ? -1.162 7.609 30.340 1.00 88.31 295 VAL A CA 1
ATOM 2262 C C . VAL A 1 295 ? -1.609 6.192 30.667 1.00 88.31 295 VAL A C 1
ATOM 2264 O O . VAL A 1 295 ? -0.871 5.403 31.263 1.00 88.31 295 VAL A O 1
ATOM 2267 N N . ASP A 1 296 ? -2.822 5.865 30.241 1.00 90.94 296 ASP A N 1
ATOM 2268 C CA . ASP A 1 296 ? -3.367 4.516 30.243 1.00 90.94 296 ASP A CA 1
ATOM 2269 C C . ASP A 1 296 ? -3.533 4.041 28.803 1.00 90.94 296 ASP A C 1
ATOM 2271 O O . ASP A 1 296 ? -4.348 4.557 28.040 1.00 90.94 296 ASP A O 1
ATOM 2275 N N . VAL A 1 297 ? -2.747 3.038 28.428 1.00 93.81 297 VAL A N 1
ATOM 2276 C CA . VAL A 1 297 ? -2.910 2.332 27.161 1.00 93.81 297 VAL A CA 1
ATOM 2277 C C . VAL A 1 297 ? -3.971 1.268 27.376 1.00 93.81 297 VAL A C 1
ATOM 2279 O O . VAL A 1 297 ? -3.765 0.349 28.168 1.00 93.81 297 VAL A O 1
ATOM 2282 N N . VAL A 1 298 ? -5.101 1.385 26.689 1.00 95.25 298 VAL A N 1
ATOM 2283 C CA . VAL A 1 298 ? -6.249 0.492 26.863 1.00 95.25 298 VAL A CA 1
ATOM 2284 C C . VAL A 1 298 ? -6.465 -0.306 25.586 1.00 95.25 298 VAL A C 1
ATOM 2286 O O . VAL A 1 298 ? -6.577 0.278 24.511 1.00 95.25 298 VAL A O 1
ATOM 2289 N N . SER A 1 299 ? -6.530 -1.633 25.700 1.00 96.19 299 SER A N 1
ATOM 2290 C CA . SER A 1 299 ? -6.823 -2.543 24.594 1.00 96.19 299 SER A CA 1
ATOM 2291 C C . SER A 1 299 ? -8.121 -3.311 24.826 1.00 96.19 299 SER A C 1
ATOM 2293 O O . SER A 1 299 ? -8.409 -3.755 25.938 1.00 96.19 299 SER A O 1
ATOM 2295 N N . PHE A 1 300 ? -8.896 -3.474 23.758 1.00 96.44 300 PHE A N 1
ATOM 2296 C CA . PHE A 1 300 ? -10.216 -4.086 23.760 1.00 96.44 300 PHE A CA 1
ATOM 2297 C C . PHE A 1 300 ? -10.184 -5.393 22.965 1.00 96.44 300 PHE A C 1
ATOM 2299 O O . PHE A 1 300 ? -9.727 -5.421 21.818 1.00 96.44 300 PHE A O 1
ATOM 2306 N N . GLY A 1 301 ? -10.677 -6.474 23.580 1.00 94.44 301 GLY A N 1
ATOM 2307 C CA . GLY A 1 301 ? -10.819 -7.787 22.950 1.00 94.44 301 GLY A CA 1
ATOM 2308 C C . GLY A 1 301 ? -9.559 -8.272 22.223 1.00 94.44 301 GLY A C 1
ATOM 2309 O O . GLY A 1 301 ? -8.439 -8.078 22.686 1.00 94.44 301 GLY A O 1
ATOM 2310 N N . GLY A 1 302 ? -9.750 -8.921 21.078 1.00 93.38 302 GLY A N 1
ATOM 2311 C CA . GLY A 1 302 ? -8.697 -9.546 20.280 1.00 93.38 302 GLY A CA 1
ATOM 2312 C C . GLY A 1 302 ? -8.649 -11.059 20.463 1.00 93.38 302 GLY A C 1
ATOM 2313 O O . GLY A 1 302 ? -9.397 -11.641 21.257 1.00 93.38 302 GLY A O 1
ATOM 2314 N N . GLN A 1 303 ? -7.768 -11.712 19.709 1.00 91.12 303 GLN A N 1
ATOM 2315 C CA . GLN A 1 303 ? -7.577 -13.154 19.789 1.00 91.12 303 GLN A CA 1
ATOM 2316 C C . GLN A 1 303 ? -6.126 -13.513 20.107 1.00 91.12 303 GLN A C 1
ATOM 2318 O O . GLN A 1 303 ? -5.193 -12.923 19.572 1.00 91.12 303 GLN A O 1
ATOM 2323 N N . GLY A 1 304 ? -5.951 -14.478 21.009 1.00 91.56 304 GLY A N 1
ATOM 2324 C CA . GLY A 1 304 ? -4.647 -14.938 21.471 1.00 91.56 304 GLY A CA 1
ATOM 2325 C C . GLY A 1 304 ? -4.714 -15.508 22.884 1.00 91.56 304 GLY A C 1
ATOM 2326 O O . GLY A 1 304 ? -5.798 -15.821 23.388 1.00 91.56 304 GLY A O 1
ATOM 2327 N N . ILE A 1 305 ? -3.557 -15.640 23.525 1.00 91.31 305 ILE A N 1
ATOM 2328 C CA . ILE A 1 305 ? -3.419 -16.132 24.907 1.00 91.31 305 ILE A CA 1
ATOM 2329 C C . ILE A 1 305 ? -3.500 -15.018 25.954 1.00 91.31 305 ILE A C 1
ATOM 2331 O O . ILE A 1 305 ? -3.649 -15.302 27.142 1.00 91.31 305 ILE A O 1
ATOM 2335 N N . GLY A 1 306 ? -3.449 -13.754 25.529 1.00 91.25 306 GLY A N 1
ATOM 2336 C CA . GLY A 1 306 ? -3.454 -12.618 26.443 1.00 91.25 306 GLY A CA 1
ATOM 2337 C C . GLY A 1 306 ? -2.152 -12.479 27.252 1.00 91.25 306 GLY A C 1
ATOM 2338 O O . GLY A 1 306 ? -1.225 -13.281 27.121 1.00 91.25 306 GLY A O 1
ATOM 2339 N N . PRO A 1 307 ? -2.070 -11.464 28.122 1.00 89.88 307 PRO A N 1
ATOM 2340 C CA . PRO A 1 307 ? -0.815 -11.036 28.748 1.00 89.88 307 PRO A CA 1
ATOM 2341 C C . PRO A 1 307 ? -0.284 -11.945 29.873 1.00 89.88 307 PRO A C 1
ATOM 2343 O O . PRO A 1 307 ? 0.820 -11.718 30.353 1.00 89.88 307 PRO A O 1
ATOM 2346 N N . ASN A 1 308 ? -1.049 -12.954 30.307 1.00 80.38 308 ASN A N 1
ATOM 2347 C CA . ASN A 1 308 ? -0.695 -13.849 31.421 1.00 80.38 308 ASN A CA 1
ATOM 2348 C C . ASN A 1 308 ? -0.359 -15.278 30.955 1.00 80.38 308 ASN A C 1
ATOM 2350 O O . ASN A 1 308 ? -0.561 -16.225 31.711 1.00 80.38 308 ASN A O 1
ATOM 2354 N N . ASP A 1 309 ? 0.082 -15.436 29.704 1.00 64.88 309 ASP A N 1
ATOM 2355 C CA . ASP A 1 309 ? 0.508 -16.713 29.116 1.00 64.88 309 ASP A CA 1
ATOM 2356 C C . ASP A 1 309 ? -0.486 -17.870 29.333 1.00 64.88 309 ASP A C 1
ATOM 2358 O O . ASP A 1 309 ? -0.117 -18.986 29.710 1.00 64.88 309 ASP A O 1
ATOM 2362 N N . ASN A 1 310 ? -1.779 -17.622 29.085 1.00 68.56 310 ASN A N 1
ATOM 2363 C CA . ASN A 1 310 ? -2.757 -18.707 29.104 1.00 68.56 310 ASN A CA 1
ATOM 2364 C C . ASN A 1 310 ? -2.360 -19.795 28.096 1.00 68.56 310 ASN A C 1
ATOM 2366 O O . ASN A 1 310 ? -1.884 -19.522 26.999 1.00 68.56 310 ASN A O 1
ATOM 2370 N N . THR A 1 311 ? -2.632 -21.055 28.422 1.00 69.50 311 THR A N 1
ATOM 2371 C CA . THR A 1 311 ? -2.253 -22.184 27.557 1.00 69.50 311 THR A CA 1
ATOM 2372 C C . THR A 1 311 ? -3.117 -22.313 26.299 1.00 69.50 311 THR A C 1
ATOM 2374 O O . THR A 1 311 ? -2.763 -23.050 25.381 1.00 69.50 311 THR A O 1
ATOM 2377 N N . THR A 1 312 ? -4.255 -21.610 26.232 1.00 82.19 312 THR A N 1
ATOM 2378 C CA . THR A 1 312 ? -5.228 -21.725 25.138 1.00 82.19 312 THR A CA 1
ATOM 2379 C C . THR A 1 312 ? -5.526 -20.373 24.499 1.00 82.19 312 THR A C 1
ATOM 2381 O O . THR A 1 312 ? -5.821 -19.387 25.174 1.00 82.19 312 THR A O 1
ATOM 2384 N N . CYS A 1 313 ? -5.458 -20.330 23.166 1.00 87.19 313 CYS A N 1
ATOM 2385 C CA . CYS A 1 313 ? -5.882 -19.162 22.402 1.00 87.19 313 CYS A CA 1
ATOM 2386 C C . CYS A 1 313 ? -7.399 -19.078 22.379 1.00 87.19 313 CYS A C 1
ATOM 2388 O O . CYS A 1 313 ? -8.091 -20.051 22.076 1.00 87.19 313 CYS A O 1
ATOM 2390 N N . GLN A 1 314 ? -7.902 -17.884 22.656 1.00 89.50 314 GLN A N 1
ATOM 2391 C CA . GLN A 1 314 ? -9.322 -17.589 22.649 1.00 89.50 314 GLN A CA 1
ATOM 2392 C C . GLN A 1 314 ? -9.569 -16.165 22.162 1.00 89.50 314 GLN A C 1
ATOM 2394 O O . GLN A 1 314 ? -8.661 -15.332 22.133 1.00 89.50 314 GLN A O 1
ATOM 2399 N N . ARG A 1 315 ? -10.824 -15.884 21.807 1.00 91.44 315 ARG A N 1
ATOM 2400 C CA . ARG A 1 315 ? -11.312 -14.511 21.675 1.00 91.44 315 ARG A CA 1
ATOM 2401 C C . ARG A 1 315 ? -11.585 -13.948 23.054 1.00 91.44 315 ARG A C 1
ATOM 2403 O O . ARG A 1 315 ? -12.284 -14.578 23.850 1.00 91.44 315 ARG A O 1
ATOM 2410 N N . TRP A 1 316 ? -11.065 -12.760 23.301 1.00 93.25 316 TRP A N 1
ATOM 2411 C CA . TRP A 1 316 ? -11.240 -12.051 24.553 1.00 93.25 316 TRP A CA 1
ATOM 2412 C C . TRP A 1 316 ? -12.395 -11.065 24.449 1.00 93.25 316 TRP A C 1
ATOM 2414 O O . TRP A 1 316 ? -12.655 -10.480 23.400 1.00 93.25 316 TRP A O 1
ATOM 2424 N N . ASP A 1 317 ? -13.102 -10.907 25.556 1.00 92.38 317 ASP A N 1
ATOM 2425 C CA . ASP A 1 317 ? -14.144 -9.903 25.772 1.00 92.38 317 ASP A CA 1
ATOM 2426 C C . ASP A 1 317 ? -13.726 -8.857 26.819 1.00 92.38 317 ASP A C 1
ATOM 2428 O O . ASP A 1 317 ? -14.496 -7.962 27.169 1.00 92.38 317 ASP A O 1
ATOM 2432 N N . ARG A 1 318 ? -12.499 -8.997 27.331 1.00 91.94 318 ARG A N 1
ATOM 2433 C CA . ARG A 1 318 ? -11.920 -8.169 28.382 1.00 91.94 318 ARG A CA 1
ATOM 2434 C C . ARG A 1 318 ? -11.285 -6.902 27.828 1.00 91.94 318 ARG A C 1
ATOM 2436 O O . ARG A 1 318 ? -10.900 -6.823 26.660 1.00 91.94 318 ARG A O 1
ATOM 2443 N N . VAL A 1 319 ? -11.137 -5.943 28.734 1.00 95.19 319 VAL A N 1
ATOM 2444 C CA . VAL A 1 319 ? -10.385 -4.710 28.534 1.00 95.19 319 VAL A CA 1
ATOM 2445 C C . VAL A 1 319 ? -9.076 -4.826 29.307 1.00 95.19 319 VAL A C 1
ATOM 2447 O O . VAL A 1 319 ? -9.088 -5.053 30.518 1.00 95.19 319 VAL A O 1
ATOM 2450 N N . PHE A 1 320 ? -7.955 -4.703 28.607 1.00 95.12 320 PHE A N 1
ATOM 2451 C CA . PHE A 1 320 ? -6.619 -4.730 29.194 1.00 95.12 320 PHE A CA 1
ATOM 2452 C C . PHE A 1 320 ? -6.049 -3.324 29.265 1.00 95.12 320 PHE A C 1
ATOM 2454 O O . PHE A 1 320 ? -6.272 -2.515 28.367 1.00 95.12 320 PHE A O 1
ATOM 2461 N N . ARG A 1 321 ? -5.283 -3.044 30.313 1.00 94.06 321 ARG A N 1
ATOM 2462 C CA . ARG A 1 321 ? -4.653 -1.750 30.536 1.00 94.06 321 ARG A CA 1
ATOM 2463 C C . ARG A 1 321 ? -3.170 -1.913 30.828 1.00 94.06 321 ARG A C 1
ATOM 2465 O O . ARG A 1 321 ? -2.771 -2.799 31.579 1.00 94.06 321 ARG A O 1
ATOM 2472 N N . LEU A 1 322 ? -2.368 -1.025 30.252 1.00 93.88 322 LEU A N 1
ATOM 2473 C CA . LEU A 1 322 ? -0.968 -0.825 30.597 1.00 93.88 322 LEU A CA 1
ATOM 2474 C C . LEU A 1 322 ? -0.773 0.634 31.013 1.00 93.88 322 LEU A C 1
ATOM 2476 O O . LEU A 1 322 ? -0.996 1.552 30.223 1.00 93.88 322 LEU A O 1
ATOM 2480 N N . LYS A 1 323 ? -0.365 0.844 32.266 1.00 91.00 323 LYS A N 1
ATOM 2481 C CA . LYS A 1 323 ? -0.206 2.184 32.842 1.00 91.00 323 LYS A CA 1
ATOM 2482 C C . LYS A 1 323 ? 1.222 2.674 32.673 1.00 91.00 323 LYS A C 1
ATOM 2484 O O . LYS A 1 323 ? 2.162 1.925 32.961 1.00 91.00 323 LYS A O 1
ATOM 2489 N N . ARG A 1 324 ? 1.371 3.946 32.320 1.00 89.31 324 ARG A N 1
ATOM 2490 C CA . ARG A 1 324 ? 2.593 4.724 32.526 1.00 89.31 324 ARG A CA 1
ATOM 2491 C C . ARG A 1 324 ? 2.326 5.757 33.612 1.00 89.31 324 ARG A C 1
ATOM 2493 O O . ARG A 1 324 ? 1.331 6.476 33.523 1.00 89.31 324 ARG A O 1
ATOM 2500 N N . ARG A 1 325 ? 3.170 5.795 34.641 1.00 87.38 325 ARG A N 1
ATOM 2501 C CA . ARG A 1 325 ? 3.094 6.769 35.737 1.00 87.38 325 ARG A CA 1
ATOM 2502 C C . ARG A 1 325 ? 4.481 7.330 36.012 1.00 87.38 325 ARG A C 1
ATOM 2504 O O . ARG A 1 325 ? 5.415 6.543 36.152 1.00 87.38 325 ARG A O 1
ATOM 2511 N N . GLN A 1 326 ? 4.618 8.654 36.064 1.00 82.19 326 GLN A N 1
ATOM 2512 C CA . GLN A 1 326 ? 5.894 9.349 36.306 1.00 82.19 326 GLN A CA 1
ATOM 2513 C C . GLN A 1 326 ? 7.025 8.817 35.403 1.00 82.19 326 GLN A C 1
ATOM 2515 O O . GLN A 1 326 ? 8.105 8.450 35.864 1.00 82.19 326 GLN A O 1
ATOM 2520 N N . GLY A 1 327 ? 6.732 8.644 34.111 1.00 80.06 327 GLY A N 1
ATOM 2521 C CA . GLY A 1 327 ? 7.685 8.107 33.134 1.00 80.06 327 GLY A CA 1
ATOM 2522 C C . GLY A 1 327 ? 7.876 6.581 33.138 1.00 80.06 327 GLY A C 1
ATOM 2523 O O . GLY A 1 327 ? 8.380 6.043 32.153 1.00 80.06 327 GLY A O 1
ATOM 2524 N N . ALA A 1 328 ? 7.436 5.857 34.172 1.00 87.06 328 ALA A N 1
ATOM 2525 C CA . ALA A 1 328 ? 7.636 4.414 34.302 1.00 87.06 328 ALA A CA 1
ATOM 2526 C C . ALA A 1 328 ? 6.432 3.597 33.807 1.00 87.06 328 ALA A C 1
ATOM 2528 O O . ALA A 1 328 ? 5.287 3.846 34.189 1.00 87.06 328 ALA A O 1
ATOM 2529 N N . TRP A 1 329 ? 6.698 2.580 32.983 1.00 90.75 329 TRP A N 1
ATOM 2530 C CA . TRP A 1 329 ? 5.694 1.620 32.521 1.00 90.75 329 TRP A CA 1
ATOM 2531 C C . TRP A 1 329 ? 5.458 0.504 33.541 1.00 90.75 329 TRP A C 1
ATOM 2533 O O . TRP A 1 329 ? 6.389 0.009 34.179 1.00 90.75 329 TRP A O 1
ATOM 2543 N N . SER A 1 330 ? 4.205 0.065 33.648 1.00 91.38 330 SER A N 1
ATOM 2544 C CA . SER A 1 330 ? 3.835 -1.119 34.428 1.00 91.38 330 SER A CA 1
ATOM 2545 C C . SER A 1 330 ? 4.516 -2.376 33.878 1.00 91.38 330 SER A C 1
ATOM 2547 O O . SER A 1 330 ? 4.726 -2.510 32.674 1.00 91.38 330 SER A O 1
ATOM 2549 N N . LYS A 1 331 ? 4.849 -3.322 34.764 1.00 91.38 331 LYS A N 1
ATOM 2550 C CA . LYS A 1 331 ? 5.544 -4.574 34.403 1.00 91.38 331 LYS A CA 1
ATOM 2551 C C . LYS A 1 331 ? 4.640 -5.623 33.750 1.00 91.38 331 LYS A C 1
ATOM 2553 O O . LYS A 1 331 ? 5.144 -6.595 33.199 1.00 91.38 331 LYS A O 1
ATOM 2558 N N . SER A 1 332 ? 3.328 -5.439 33.818 1.00 92.69 332 SER A N 1
ATOM 2559 C CA . SER A 1 332 ? 2.329 -6.329 33.236 1.00 92.69 332 SER A CA 1
ATOM 2560 C C . SER A 1 332 ? 1.092 -5.538 32.825 1.00 92.69 332 SER A C 1
ATOM 2562 O O . SER A 1 332 ? 0.887 -4.404 33.266 1.00 92.69 332 SER A O 1
ATOM 2564 N N . TRP A 1 333 ? 0.274 -6.155 31.978 1.00 93.62 333 TRP A N 1
ATOM 2565 C CA . TRP A 1 333 ? -1.064 -5.665 31.674 1.00 93.62 333 TRP A CA 1
ATOM 2566 C C . TRP A 1 333 ? -2.031 -6.096 32.774 1.00 93.62 333 TRP A C 1
ATOM 2568 O O . TRP A 1 333 ? -2.026 -7.256 33.190 1.00 93.62 333 TRP A O 1
ATOM 2578 N N . ASP A 1 334 ? -2.889 -5.181 33.212 1.00 92.31 334 ASP A N 1
ATOM 2579 C CA . ASP A 1 334 ? -3.967 -5.469 34.151 1.00 92.31 334 ASP A CA 1
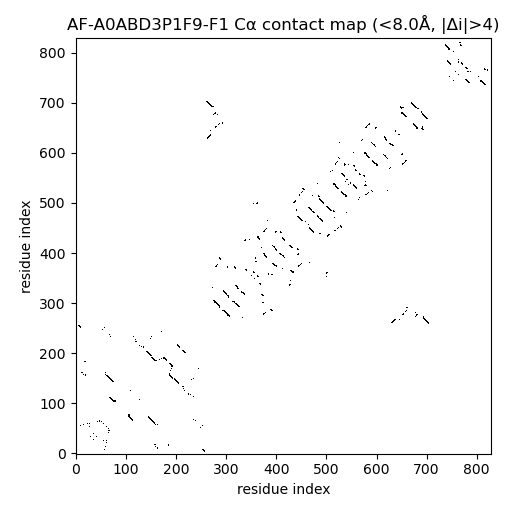ATOM 2580 C C . ASP A 1 334 ? -5.326 -5.540 33.436 1.00 92.31 334 ASP A C 1
ATOM 2582 O O . ASP A 1 334 ? -5.519 -4.962 32.366 1.00 92.31 334 ASP A O 1
ATOM 2586 N N . GLY A 1 335 ? -6.267 -6.307 33.991 1.00 91.50 335 GLY A N 1
ATOM 2587 C CA . GLY A 1 335 ? -7.634 -6.374 33.477 1.00 91.50 335 GLY A CA 1
ATOM 2588 C C . GLY A 1 335 ? -8.497 -5.294 34.120 1.00 91.50 335 GLY A C 1
ATOM 2589 O O . GLY A 1 335 ? -8.646 -5.281 35.340 1.00 91.50 335 GLY A O 1
ATOM 2590 N N . VAL A 1 336 ? -9.110 -4.429 33.314 1.00 91.81 336 VAL A N 1
ATOM 2591 C CA . VAL A 1 336 ? -10.027 -3.398 33.814 1.00 91.81 336 VAL A CA 1
ATOM 2592 C C . VAL A 1 336 ? -11.352 -4.050 34.202 1.00 91.81 336 VAL A C 1
ATOM 2594 O O . VAL A 1 336 ? -12.019 -4.677 33.375 1.00 91.81 336 VAL A O 1
ATOM 2597 N N . LYS A 1 337 ? -11.750 -3.890 35.467 1.00 91.38 337 LYS A N 1
ATOM 2598 C CA . LYS A 1 337 ? -13.053 -4.344 35.960 1.00 91.38 337 LYS A CA 1
ATOM 2599 C C . LYS A 1 337 ? -14.156 -3.469 35.365 1.00 91.38 337 LYS A C 1
ATOM 2601 O O . LYS A 1 337 ? -14.144 -2.255 35.559 1.00 91.38 337 LYS A O 1
ATOM 2606 N N . LEU A 1 338 ? -15.106 -4.087 34.664 1.00 92.12 338 LEU A N 1
ATOM 2607 C CA . LEU A 1 338 ? -16.298 -3.404 34.163 1.00 92.12 338 LEU A CA 1
ATOM 2608 C C . LEU A 1 338 ? -17.380 -3.362 35.247 1.00 92.12 338 LEU A C 1
ATOM 2610 O O . LEU A 1 338 ? -17.653 -4.378 35.890 1.00 92.12 338 LEU A O 1
ATOM 2614 N N . LEU A 1 339 ? -17.967 -2.187 35.461 1.00 90.94 339 LEU A N 1
ATOM 2615 C CA . LEU A 1 339 ? -19.047 -1.981 36.425 1.00 90.94 339 LEU A CA 1
ATOM 2616 C C . LEU A 1 339 ? -20.357 -2.614 35.938 1.00 90.94 339 LEU A C 1
ATOM 2618 O O . LEU A 1 339 ? -20.682 -2.571 34.752 1.00 90.94 339 LEU A O 1
ATOM 2622 N N . ALA A 1 340 ? -21.113 -3.202 36.867 1.00 88.94 340 ALA A N 1
ATOM 2623 C CA . ALA A 1 340 ? -22.417 -3.796 36.582 1.00 88.94 340 ALA A CA 1
ATOM 2624 C C . ALA A 1 340 ? -23.532 -2.733 36.598 1.00 88.94 340 ALA A C 1
ATOM 2626 O O . ALA A 1 340 ? -23.386 -1.748 37.315 1.00 88.94 340 ALA A O 1
ATOM 2627 N N . PRO A 1 341 ? -24.672 -2.935 35.905 1.00 85.00 341 PRO A N 1
ATOM 2628 C CA . PRO A 1 341 ? -25.752 -1.940 35.793 1.00 85.00 341 PRO A CA 1
ATOM 2629 C C . PRO A 1 341 ? -26.325 -1.405 37.116 1.00 85.00 341 PRO A C 1
ATOM 2631 O O . PRO A 1 341 ? -26.940 -0.345 37.131 1.00 85.00 341 PRO A O 1
ATOM 2634 N N . HIS A 1 342 ? -26.140 -2.136 38.217 1.00 82.94 342 HIS A N 1
ATOM 2635 C CA . HIS A 1 342 ? -26.631 -1.783 39.553 1.00 82.94 342 HIS A CA 1
ATOM 2636 C C . HIS A 1 342 ? -25.518 -1.335 40.512 1.00 82.94 342 HIS A C 1
ATOM 2638 O O . HIS A 1 342 ? -25.747 -1.255 41.715 1.00 82.94 342 HIS A O 1
ATOM 2644 N N . ASP A 1 343 ? -24.305 -1.095 40.011 1.00 84.50 343 ASP A N 1
ATOM 2645 C CA . ASP A 1 343 ? -23.190 -0.638 40.836 1.00 84.50 343 ASP A CA 1
ATOM 2646 C C . ASP A 1 343 ? -23.386 0.837 41.225 1.00 84.50 343 ASP A C 1
ATOM 2648 O O . ASP A 1 343 ? -23.559 1.701 40.364 1.00 84.50 343 ASP A O 1
ATOM 2652 N N . GLU A 1 344 ? -23.351 1.139 42.525 1.00 78.62 344 GLU A N 1
ATOM 2653 C CA . GLU A 1 344 ? -23.556 2.497 43.051 1.00 78.62 344 GLU A CA 1
ATOM 2654 C C . GLU A 1 344 ? -22.525 3.499 42.506 1.00 78.62 344 GLU A C 1
ATOM 2656 O O . GLU A 1 344 ? -22.822 4.686 42.354 1.00 78.62 344 GLU A O 1
ATOM 2661 N N . SER A 1 345 ? -21.328 3.027 42.135 1.00 80.50 345 SER A N 1
ATOM 2662 C CA . SER A 1 345 ? -20.275 3.870 41.555 1.00 80.50 345 SER A CA 1
ATOM 2663 C C . SER A 1 345 ? -20.608 4.403 40.154 1.00 80.50 345 SER A C 1
ATOM 2665 O O . SER A 1 345 ? -19.974 5.360 39.695 1.00 80.50 345 SER A O 1
ATOM 2667 N N . LEU A 1 346 ? -21.636 3.859 39.488 1.00 78.69 346 LEU A N 1
ATOM 2668 C CA . LEU A 1 346 ? -22.136 4.384 38.216 1.00 78.69 346 LEU A CA 1
ATOM 2669 C C . LEU A 1 346 ? -22.795 5.755 38.360 1.00 78.69 346 LEU A C 1
ATOM 2671 O O . LEU A 1 346 ? -22.742 6.528 37.406 1.00 78.69 346 LEU A O 1
ATOM 2675 N N . ILE A 1 347 ? -23.368 6.084 39.526 1.00 70.62 347 ILE A N 1
ATOM 2676 C CA . ILE A 1 347 ? -24.146 7.320 39.758 1.00 70.62 347 ILE A CA 1
ATOM 2677 C C . ILE A 1 347 ? -23.327 8.585 39.448 1.00 70.62 347 ILE A C 1
ATOM 2679 O O . ILE A 1 347 ? -23.881 9.624 39.081 1.00 70.62 347 ILE A O 1
ATOM 2683 N N . VAL A 1 348 ? -21.997 8.489 39.553 1.00 71.25 348 VAL A N 1
ATOM 2684 C CA . VAL A 1 348 ? -21.061 9.576 39.237 1.00 71.25 348 VAL A CA 1
ATOM 2685 C C . VAL A 1 348 ? -21.117 9.968 37.757 1.00 71.25 348 VAL A C 1
ATOM 2687 O O . VAL A 1 348 ? -21.007 11.147 37.429 1.00 71.25 348 VAL A O 1
ATOM 2690 N N . ASN A 1 349 ? -21.291 9.000 36.857 1.00 77.44 349 ASN A N 1
ATOM 2691 C CA . ASN A 1 349 ? -21.230 9.214 35.408 1.00 77.44 349 ASN A CA 1
ATOM 2692 C C . ASN A 1 349 ? -22.564 8.963 34.699 1.00 77.44 349 ASN A C 1
ATOM 2694 O O . ASN A 1 349 ? -22.775 9.493 33.610 1.00 77.44 349 ASN A O 1
AT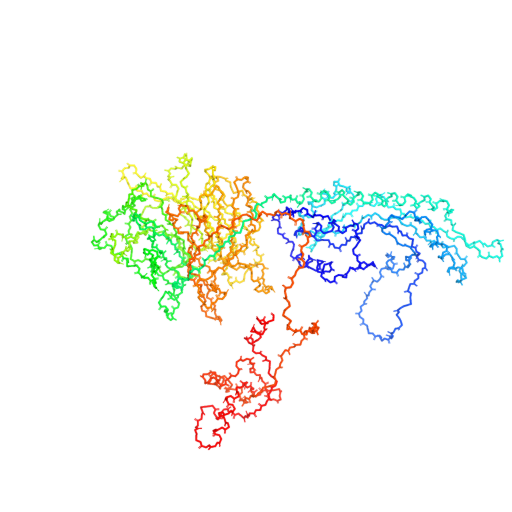OM 2698 N N . ILE A 1 350 ? -23.449 8.159 35.288 1.00 84.25 350 ILE A N 1
ATOM 2699 C CA . ILE A 1 350 ? -24.725 7.748 34.711 1.00 84.25 350 ILE A CA 1
ATOM 2700 C C . ILE A 1 350 ? -25.851 8.125 35.664 1.00 84.25 350 ILE A C 1
ATOM 2702 O O . ILE A 1 350 ? -25.932 7.638 36.788 1.00 84.25 350 ILE A O 1
ATOM 2706 N N . GLN A 1 351 ? -26.762 8.961 35.176 1.00 83.94 351 GLN A N 1
ATOM 2707 C CA . GLN A 1 351 ? -27.993 9.323 35.874 1.00 83.94 351 GLN A CA 1
ATOM 2708 C C . GLN A 1 351 ? -29.167 9.149 34.916 1.00 83.94 351 GLN A C 1
ATOM 2710 O O . GLN A 1 351 ? -29.114 9.640 33.791 1.00 83.94 351 GLN A O 1
ATOM 2715 N N . ASN A 1 352 ? -30.216 8.441 35.344 1.00 85.25 352 ASN A N 1
ATOM 2716 C CA . ASN A 1 352 ? -31.398 8.138 34.522 1.00 85.25 352 ASN A CA 1
ATOM 2717 C C . ASN A 1 352 ? -31.048 7.522 33.151 1.00 85.25 352 ASN A C 1
ATOM 2719 O O . ASN A 1 352 ? -31.593 7.929 32.128 1.00 85.25 352 ASN A O 1
ATOM 2723 N N . ASN A 1 353 ? -30.111 6.565 33.122 1.00 89.38 353 ASN A N 1
ATOM 2724 C CA . ASN A 1 353 ? -29.590 5.943 31.893 1.00 89.38 353 ASN A CA 1
ATOM 2725 C C . ASN A 1 353 ? -28.953 6.936 30.903 1.00 89.38 353 ASN A C 1
ATOM 2727 O O . ASN A 1 353 ? -28.882 6.664 29.706 1.00 89.38 353 ASN A O 1
ATOM 2731 N N . VAL A 1 354 ? -28.488 8.094 31.383 1.00 90.75 354 VAL A N 1
ATOM 2732 C CA . VAL A 1 354 ? -27.734 9.068 30.589 1.00 90.75 354 VAL A CA 1
ATOM 2733 C C . VAL A 1 354 ? -26.294 9.093 31.076 1.00 90.75 354 VAL A C 1
ATOM 2735 O O . VAL A 1 354 ? -26.025 9.534 32.194 1.00 90.75 354 VAL A O 1
ATOM 2738 N N . LEU A 1 355 ? -25.370 8.648 30.227 1.00 90.44 355 LEU A N 1
ATOM 2739 C CA . LEU A 1 355 ? -23.932 8.773 30.434 1.00 90.44 355 LEU A CA 1
ATOM 2740 C C . LEU A 1 355 ? -23.513 10.213 30.150 1.00 90.44 355 LEU A C 1
ATOM 2742 O O . LEU A 1 355 ? -23.568 10.644 29.001 1.00 90.44 355 LEU A O 1
ATOM 2746 N N . ARG A 1 356 ? -23.086 10.946 31.178 1.00 87.94 356 ARG A N 1
ATOM 2747 C CA . ARG A 1 356 ? -22.623 12.335 31.078 1.00 87.94 356 ARG A CA 1
ATOM 2748 C C . ARG A 1 356 ? -21.099 12.387 31.112 1.00 87.94 356 ARG A C 1
ATOM 2750 O O . ARG A 1 356 ? -20.470 11.918 32.059 1.00 87.94 356 ARG A O 1
ATOM 2757 N N . THR A 1 357 ? -20.509 12.969 30.073 1.00 86.06 357 THR A N 1
ATOM 2758 C CA . THR A 1 357 ? -19.053 13.070 29.890 1.00 86.06 357 THR A CA 1
ATOM 2759 C C . THR A 1 357 ? -18.685 14.424 29.298 1.00 86.06 357 THR A C 1
ATOM 2761 O O . THR A 1 357 ? -19.549 15.165 28.826 1.00 86.06 357 THR A O 1
ATOM 2764 N N . ASN A 1 358 ? -17.392 14.746 29.261 1.00 79.75 358 ASN A N 1
ATOM 2765 C CA . ASN A 1 358 ? -16.931 15.934 28.544 1.00 79.75 358 ASN A CA 1
ATOM 2766 C C . ASN A 1 358 ? -17.151 15.835 27.019 1.00 79.75 358 ASN A C 1
ATOM 2768 O O . ASN A 1 358 ? -17.193 16.867 26.363 1.00 79.75 358 ASN A O 1
ATOM 2772 N N . ALA A 1 359 ? -17.322 14.633 26.460 1.00 81.38 359 ALA A N 1
ATOM 2773 C CA . ALA A 1 359 ? -17.601 14.383 25.047 1.00 81.38 359 ALA A CA 1
ATOM 2774 C C . ALA A 1 359 ? -19.107 14.276 24.745 1.00 81.38 359 ALA A C 1
ATOM 2776 O O . ALA A 1 359 ? -19.492 13.804 23.675 1.00 81.38 359 ALA A O 1
ATOM 2777 N N . GLY A 1 360 ? -19.970 14.691 25.672 1.00 86.62 360 GLY A N 1
ATOM 2778 C CA . GLY A 1 360 ? -21.420 14.705 25.497 1.00 86.62 360 GLY A CA 1
ATOM 2779 C C . GLY A 1 360 ? -22.164 13.837 26.502 1.00 86.62 360 GLY A C 1
ATOM 2780 O O . GLY A 1 360 ? -21.581 13.125 27.326 1.00 86.62 360 GLY A O 1
ATOM 2781 N N . SER A 1 361 ? -23.485 13.931 26.412 1.00 90.56 361 SER A N 1
ATOM 2782 C CA . SER A 1 361 ? -24.442 13.177 27.218 1.00 90.56 361 SER A CA 1
ATOM 2783 C C . SER A 1 361 ? -25.142 12.176 26.314 1.00 90.56 361 SER A C 1
ATOM 2785 O O . SER A 1 361 ? -25.687 12.614 25.316 1.00 90.56 361 SER A O 1
ATOM 2787 N N . TYR A 1 362 ? -25.169 10.883 26.627 1.00 92.62 362 TYR A N 1
ATOM 2788 C CA . TYR A 1 362 ? -25.761 9.866 25.745 1.00 92.62 362 TYR A CA 1
ATOM 2789 C C . TYR A 1 362 ? -26.721 8.968 26.512 1.00 92.62 362 TYR A C 1
ATOM 2791 O O . TYR A 1 362 ? -26.384 8.509 27.604 1.00 92.62 362 TYR A O 1
ATOM 2799 N N . HIS A 1 363 ? -27.882 8.662 25.931 1.00 94.31 363 HIS A N 1
ATOM 2800 C CA . HIS A 1 363 ? -28.719 7.578 26.441 1.00 94.31 363 HIS A CA 1
ATOM 2801 C C . HIS A 1 363 ? -28.014 6.242 26.229 1.00 94.31 363 HIS A C 1
ATOM 2803 O O . HIS A 1 363 ? -27.615 5.922 25.107 1.00 94.31 363 HIS A O 1
ATOM 2809 N N . VAL A 1 364 ? -27.853 5.476 27.305 1.00 94.88 364 VAL A N 1
ATOM 2810 C CA . VAL A 1 364 ? -27.071 4.242 27.297 1.00 94.88 364 VAL A CA 1
ATOM 2811 C C . VAL A 1 364 ? -27.703 3.121 28.110 1.00 94.88 364 VAL A C 1
ATOM 2813 O O . VAL A 1 364 ? -28.381 3.349 29.109 1.00 94.88 364 VAL A O 1
ATOM 2816 N N . GLU A 1 365 ? -27.379 1.896 27.716 1.00 95.19 365 GLU A N 1
ATOM 2817 C CA . GLU A 1 365 ? -27.535 0.685 28.510 1.00 95.19 365 GLU A CA 1
ATOM 2818 C C . GLU A 1 365 ? -26.151 0.213 28.973 1.00 95.19 365 GLU A C 1
ATOM 2820 O O . GLU A 1 365 ? -25.260 -0.011 28.150 1.00 95.19 365 GLU A O 1
ATOM 2825 N N . VAL A 1 366 ? -25.949 0.064 30.283 1.00 93.94 366 VAL A N 1
ATOM 2826 C CA . VAL A 1 366 ? -24.681 -0.440 30.835 1.00 93.94 366 VAL A CA 1
ATOM 2827 C C . VAL A 1 366 ? -24.557 -1.934 30.560 1.00 93.94 366 VAL A C 1
ATOM 2829 O O . VAL A 1 366 ? -25.477 -2.703 30.830 1.00 93.94 366 VAL A O 1
ATOM 2832 N N . VAL A 1 367 ? -23.395 -2.362 30.072 1.00 93.75 367 VAL A N 1
ATOM 2833 C CA . VAL A 1 367 ? -23.085 -3.767 29.792 1.00 93.75 367 VAL A CA 1
ATOM 2834 C C . VAL A 1 367 ? -21.811 -4.196 30.515 1.00 93.75 367 VAL A C 1
ATOM 2836 O O . VAL A 1 367 ? -20.894 -3.411 30.730 1.00 93.75 367 VAL A O 1
ATOM 2839 N N . ILE A 1 368 ? -21.730 -5.477 30.867 1.00 89.62 368 ILE A N 1
ATOM 2840 C CA . ILE A 1 368 ? -20.604 -6.039 31.637 1.00 89.62 368 ILE A CA 1
ATOM 2841 C C . ILE A 1 368 ? -19.515 -6.682 30.770 1.00 89.62 368 ILE A C 1
ATOM 2843 O O . ILE A 1 368 ? -18.543 -7.220 31.293 1.00 89.62 368 ILE A O 1
ATOM 2847 N N . SER A 1 369 ? -19.691 -6.693 29.448 1.00 89.44 369 SER A N 1
ATOM 2848 C CA . SER A 1 369 ? -18.771 -7.334 28.508 1.00 89.44 369 SER A CA 1
ATOM 2849 C C . SER A 1 369 ? -18.955 -6.765 27.101 1.00 89.44 369 SER A C 1
ATOM 2851 O O . SER A 1 369 ? -20.060 -6.388 26.710 1.00 89.44 369 SER A O 1
ATOM 2853 N N . LEU A 1 370 ? -17.870 -6.754 26.323 1.00 88.44 370 LEU A N 1
ATOM 2854 C CA . LEU A 1 370 ? -17.890 -6.475 24.881 1.00 88.44 370 LEU A CA 1
ATOM 2855 C C . LEU A 1 370 ? -18.440 -7.648 24.061 1.00 88.44 370 LEU A C 1
ATOM 2857 O O . LEU A 1 370 ? -18.657 -7.506 22.857 1.00 88.44 370 LEU A O 1
ATOM 2861 N N . GLY A 1 371 ? -18.605 -8.820 24.678 1.00 91.50 371 GLY A N 1
ATOM 2862 C CA . GLY A 1 371 ? -18.665 -10.094 23.972 1.00 91.50 371 GLY A CA 1
ATOM 2863 C C . GLY A 1 371 ? -17.291 -10.483 23.417 1.00 91.50 371 GLY A C 1
ATOM 2864 O O . GLY A 1 371 ? -16.469 -9.633 23.072 1.00 91.50 371 GLY A O 1
ATOM 2865 N N . ARG A 1 372 ? -17.014 -11.789 23.343 1.00 93.50 372 ARG A N 1
ATOM 2866 C CA . ARG A 1 372 ? -15.734 -12.297 22.823 1.00 93.50 372 ARG A CA 1
ATOM 2867 C C . ARG A 1 372 ? -15.572 -11.851 21.377 1.00 93.50 372 ARG A C 1
ATOM 2869 O O . ARG A 1 372 ? -16.391 -12.242 20.553 1.00 93.50 372 ARG A O 1
ATOM 2876 N N . ARG A 1 373 ? -14.554 -11.043 21.066 1.00 93.69 373 ARG A N 1
ATOM 2877 C CA . ARG A 1 373 ? -14.515 -10.305 19.795 1.00 93.69 373 ARG A CA 1
ATOM 2878 C C . ARG A 1 373 ? -13.107 -10.045 19.288 1.00 93.69 373 ARG A C 1
ATOM 2880 O O . ARG A 1 373 ? -12.214 -9.746 20.067 1.00 93.69 373 ARG A O 1
ATOM 2887 N N . GLU A 1 374 ? -12.927 -10.066 17.972 1.00 93.44 374 GLU A N 1
ATOM 2888 C CA . GLU A 1 374 ? -11.696 -9.634 17.292 1.00 93.44 374 GLU A CA 1
ATOM 2889 C C . GLU A 1 374 ? -12.019 -8.805 16.034 1.00 93.44 374 GLU A C 1
ATOM 2891 O O . GLU A 1 374 ? -13.123 -8.885 15.491 1.00 93.44 374 GLU A O 1
ATOM 2896 N N . GLY A 1 375 ? -11.064 -8.005 15.560 1.00 92.12 375 GLY A N 1
ATOM 2897 C CA . GLY A 1 375 ? -11.158 -7.243 14.310 1.00 92.12 375 GLY A CA 1
ATOM 2898 C C . GLY A 1 375 ? -12.142 -6.070 14.344 1.00 92.12 375 GLY A C 1
ATOM 2899 O O . GLY A 1 375 ? -12.653 -5.690 13.293 1.00 92.12 375 GLY A O 1
ATOM 2900 N N . HIS A 1 376 ? -12.446 -5.550 15.531 1.00 95.75 376 HIS A N 1
ATOM 2901 C CA . HIS A 1 376 ? -13.163 -4.288 15.722 1.00 95.75 376 HIS A CA 1
ATOM 2902 C C . HIS A 1 376 ? -12.170 -3.120 15.723 1.00 95.75 376 HIS A C 1
ATOM 2904 O O . HIS A 1 376 ? -10.967 -3.339 15.863 1.00 95.75 376 HIS A O 1
ATOM 2910 N N . ALA A 1 377 ? -12.670 -1.895 15.594 1.00 95.25 377 ALA A N 1
ATOM 2911 C CA . ALA A 1 377 ? -11.862 -0.684 15.691 1.00 95.25 377 ALA A CA 1
ATOM 2912 C C . ALA A 1 377 ? -12.369 0.212 16.830 1.00 95.25 377 ALA A C 1
ATOM 2914 O O . ALA A 1 377 ? -13.524 0.099 17.250 1.00 95.25 377 ALA A O 1
ATOM 2915 N N . ALA A 1 378 ? -11.494 1.075 17.347 1.00 95.25 378 ALA A N 1
ATOM 2916 C CA . ALA A 1 378 ? -11.822 2.004 18.421 1.00 95.25 378 ALA A CA 1
ATOM 2917 C C . ALA A 1 378 ? -11.117 3.349 18.228 1.00 95.25 378 ALA A C 1
ATOM 2919 O O . ALA A 1 378 ? -9.979 3.389 17.760 1.00 95.25 378 ALA A O 1
ATOM 2920 N N . CYS A 1 379 ? -11.766 4.441 18.630 1.00 92.50 379 CYS A N 1
ATOM 2921 C CA . CYS A 1 379 ? -11.155 5.768 18.689 1.00 92.50 379 CYS A CA 1
ATOM 2922 C C . CYS A 1 379 ? -11.721 6.590 19.858 1.00 92.50 379 CYS A C 1
ATOM 2924 O O . CYS A 1 379 ? -12.775 6.270 20.408 1.00 92.50 379 CYS A O 1
ATOM 2926 N N . ILE A 1 380 ? -11.010 7.646 20.254 1.00 90.25 380 ILE A N 1
ATOM 2927 C CA . ILE A 1 380 ? -11.424 8.556 21.332 1.00 90.25 380 ILE A CA 1
ATOM 2928 C C . ILE A 1 380 ? -12.256 9.689 20.725 1.00 90.25 380 ILE A C 1
ATOM 2930 O O . ILE A 1 380 ? -11.877 10.219 19.686 1.00 90.25 380 ILE A O 1
ATOM 2934 N N . LEU A 1 381 ? -13.375 10.052 21.351 1.00 87.25 381 LEU A N 1
ATOM 2935 C CA . LEU A 1 381 ? -14.220 11.170 20.925 1.00 87.25 381 LEU A CA 1
ATOM 2936 C C . LEU A 1 381 ? -13.660 12.518 21.402 1.00 87.25 381 LEU A C 1
ATOM 2938 O O . LEU A 1 381 ? -13.201 12.629 22.541 1.00 87.25 381 LEU A O 1
ATOM 2942 N N . ASN A 1 382 ? -13.779 13.557 20.568 1.00 80.62 382 ASN A N 1
ATOM 2943 C CA . ASN A 1 382 ? -13.393 14.919 20.945 1.00 80.62 382 ASN A CA 1
ATOM 2944 C C . ASN A 1 382 ? -14.303 15.467 22.070 1.00 80.62 382 ASN A C 1
ATOM 2946 O O . ASN A 1 382 ? -15.539 15.335 22.000 1.00 80.62 382 ASN A O 1
ATOM 2950 N N . PRO A 1 383 ? -13.727 16.102 23.110 1.00 77.81 383 PRO A N 1
ATOM 2951 C CA . PRO A 1 383 ? -14.498 16.741 24.170 1.00 77.81 383 PRO A CA 1
ATOM 2952 C C . PRO A 1 383 ? -15.193 18.017 23.665 1.00 77.81 383 PRO A C 1
ATOM 2954 O O . PRO A 1 383 ? -14.615 18.788 22.910 1.00 77.81 383 PRO A O 1
ATOM 2957 N N . LEU A 1 384 ? -16.411 18.282 24.145 1.00 74.31 384 LEU A N 1
ATOM 2958 C CA . LEU A 1 384 ? -17.181 19.507 23.882 1.00 74.31 384 LEU A CA 1
ATOM 2959 C C . LEU A 1 384 ? -16.605 20.741 24.593 1.00 74.31 384 LEU A C 1
ATOM 2961 O O . LEU A 1 384 ? -16.819 21.868 24.155 1.00 74.31 384 LEU A O 1
ATOM 2965 N N . ILE A 1 385 ? -15.926 20.544 25.730 1.00 64.19 385 ILE A N 1
ATOM 2966 C CA . ILE A 1 385 ? -15.395 21.619 26.577 1.00 64.19 385 ILE A CA 1
ATOM 2967 C C . ILE A 1 385 ? -13.963 21.271 26.984 1.00 64.19 385 ILE A C 1
ATOM 2969 O O . ILE A 1 385 ? -13.706 20.194 27.532 1.00 64.19 385 ILE A O 1
ATOM 2973 N N . SER A 1 386 ? -13.036 22.213 26.798 1.00 56.16 386 SER A N 1
ATOM 2974 C CA . SER A 1 386 ? -11.657 22.143 27.293 1.00 56.16 386 SER A CA 1
ATOM 2975 C C . SER A 1 386 ? -11.604 22.379 28.812 1.00 56.16 386 SER A C 1
ATOM 2977 O O . SER A 1 386 ? -11.105 23.398 29.287 1.00 56.16 386 SER A O 1
ATOM 2979 N N . SER A 1 387 ? -12.198 21.478 29.594 1.00 53.16 387 SER A N 1
ATOM 2980 C CA . SER A 1 387 ? -12.155 21.529 31.062 1.00 53.16 387 SER A CA 1
ATOM 2981 C C . SER A 1 387 ? -10.976 20.722 31.622 1.00 53.16 387 SER A C 1
ATOM 2983 O O . SER A 1 387 ? -10.466 19.815 30.964 1.00 53.16 387 SER A O 1
ATOM 2985 N N . GLN A 1 388 ? -10.554 21.039 32.852 1.00 48.66 388 GLN A N 1
ATOM 2986 C CA . GLN A 1 388 ? -9.423 20.384 33.529 1.00 48.66 388 GLN A CA 1
ATOM 2987 C C . GLN A 1 388 ? -9.702 18.917 33.921 1.00 48.66 388 GLN A C 1
ATOM 2989 O O . GLN A 1 388 ? -8.761 18.158 34.127 1.00 48.66 388 GLN A O 1
ATOM 2994 N N . SER A 1 389 ? -10.968 18.477 33.974 1.00 54.88 389 SER A N 1
ATOM 2995 C CA . SER A 1 389 ? -11.335 17.073 34.214 1.00 54.88 389 SER A CA 1
ATOM 2996 C C . SER A 1 389 ? -11.658 16.364 32.894 1.00 54.88 389 SER A C 1
ATOM 2998 O O . SER A 1 389 ? -12.799 16.383 32.422 1.00 54.88 389 SER A O 1
ATOM 3000 N N . GLN A 1 390 ? -10.657 15.745 32.267 1.00 60.00 390 GLN A N 1
ATOM 3001 C CA . GLN A 1 390 ? -10.855 15.009 31.017 1.00 60.00 390 GLN A CA 1
ATOM 3002 C C . GLN A 1 390 ? -11.411 13.601 31.283 1.00 60.00 390 GLN A C 1
ATOM 3004 O O . GLN A 1 390 ? -10.699 12.725 31.765 1.00 60.00 390 GLN A O 1
ATOM 3009 N N . THR A 1 391 ? -12.687 13.371 30.956 1.00 73.19 391 THR A N 1
ATOM 3010 C CA . THR A 1 391 ? -13.301 12.031 30.934 1.00 73.19 391 THR A CA 1
ATOM 3011 C C . THR A 1 391 ? -13.325 11.506 29.504 1.00 73.19 391 THR A C 1
ATOM 3013 O O . THR A 1 391 ? -14.306 11.662 28.792 1.00 73.19 391 THR A O 1
ATOM 3016 N N . ASN A 1 392 ? -12.225 10.899 29.059 1.00 84.12 392 ASN A N 1
ATOM 3017 C CA . ASN A 1 392 ? -12.122 10.396 27.688 1.00 84.12 392 ASN A CA 1
ATOM 3018 C C . ASN A 1 392 ? -13.190 9.326 27.401 1.00 84.12 392 ASN A C 1
ATOM 3020 O O . ASN A 1 392 ? -13.295 8.337 28.131 1.00 84.12 392 ASN A O 1
ATOM 3024 N N . VAL A 1 393 ? -13.944 9.515 26.315 1.00 90.12 393 VAL A N 1
ATOM 3025 C CA . VAL A 1 393 ? -14.932 8.547 25.825 1.00 90.12 393 VAL A CA 1
ATOM 3026 C C . VAL A 1 393 ? -14.368 7.833 24.615 1.00 90.12 393 VAL A C 1
ATOM 3028 O O . VAL A 1 393 ? -13.964 8.469 23.645 1.00 90.12 393 VAL A O 1
ATOM 3031 N N . VAL A 1 394 ? -14.362 6.509 24.667 1.00 94.50 394 VAL A N 1
ATOM 3032 C CA . VAL A 1 394 ? -13.924 5.658 23.564 1.00 94.50 394 VAL A CA 1
ATOM 3033 C C . VAL A 1 394 ? -15.154 5.087 22.882 1.00 94.50 394 VAL A C 1
ATOM 3035 O O . VAL A 1 394 ? -16.003 4.495 23.545 1.00 94.50 394 VAL A O 1
ATOM 3038 N N . VAL A 1 395 ? -15.242 5.234 21.565 1.00 96.00 395 VAL A N 1
ATOM 3039 C CA . VAL A 1 395 ? -16.231 4.526 20.751 1.00 96.00 395 VAL A CA 1
ATOM 3040 C C . VAL A 1 395 ? -15.585 3.284 20.148 1.00 96.00 395 VAL A C 1
ATOM 3042 O O . VAL A 1 395 ? -14.440 3.329 19.699 1.00 96.00 395 VAL A O 1
ATOM 3045 N N . ILE A 1 396 ? -16.311 2.170 20.165 1.00 97.06 396 ILE A N 1
ATOM 3046 C CA . ILE A 1 396 ? -15.868 0.875 19.642 1.00 97.06 396 ILE A CA 1
ATOM 3047 C C . ILE A 1 396 ? -16.922 0.381 18.658 1.00 97.06 396 ILE A C 1
ATOM 3049 O O . ILE A 1 396 ? -18.105 0.380 18.997 1.00 97.06 396 ILE A O 1
ATOM 3053 N N . PHE A 1 397 ? -16.509 -0.059 17.468 1.00 97.19 397 PHE A N 1
ATOM 3054 C CA . PHE A 1 397 ? -17.439 -0.508 16.431 1.00 97.19 397 PHE A CA 1
ATOM 3055 C C . PHE A 1 397 ? -17.044 -1.843 15.784 1.00 97.19 397 PHE A C 1
ATOM 3057 O O . PHE A 1 397 ? -15.880 -2.105 15.468 1.00 97.19 397 PHE A O 1
ATOM 3064 N N . GLY A 1 398 ? -18.061 -2.672 15.543 1.00 95.88 398 GLY A N 1
ATOM 3065 C CA . GLY A 1 398 ? -18.005 -3.867 14.710 1.00 95.88 398 GLY A CA 1
ATOM 3066 C C . GLY A 1 398 ? -17.174 -5.010 15.293 1.00 95.88 398 GLY A C 1
ATOM 3067 O O . GLY A 1 398 ? -17.240 -5.322 16.482 1.00 95.88 398 GLY A O 1
ATOM 3068 N N . GLY A 1 399 ? -16.418 -5.690 14.435 1.00 94.50 399 GLY A N 1
ATOM 3069 C CA . GLY A 1 399 ? -15.677 -6.907 14.761 1.00 94.50 399 GLY A CA 1
ATOM 3070 C C . GLY A 1 399 ? -16.497 -8.175 14.544 1.00 94.50 399 GLY A C 1
ATOM 3071 O O . GLY A 1 399 ? -17.653 -8.131 14.124 1.00 94.50 399 GLY A O 1
ATOM 3072 N N . ARG A 1 400 ? -15.886 -9.325 14.826 1.00 91.75 400 ARG A N 1
ATOM 3073 C CA . ARG A 1 400 ? -16.534 -10.641 14.755 1.00 91.75 400 ARG A CA 1
ATOM 3074 C C . ARG A 1 400 ? -16.583 -11.294 16.125 1.00 91.75 400 ARG A C 1
ATOM 3076 O O . ARG A 1 400 ? -15.607 -11.199 16.870 1.00 91.75 400 ARG A O 1
ATOM 3083 N N . THR A 1 401 ? -17.670 -11.994 16.423 1.00 90.62 401 THR A N 1
ATOM 3084 C CA . THR A 1 401 ? -17.873 -12.674 17.716 1.00 90.62 401 THR A CA 1
ATOM 3085 C C . THR A 1 401 ? -17.775 -14.199 17.630 1.00 90.62 401 THR A C 1
ATOM 3087 O O . THR A 1 401 ? -17.567 -14.877 18.635 1.00 90.62 401 THR A O 1
ATOM 3090 N N . GLY A 1 402 ? -17.859 -14.744 16.415 1.00 83.19 402 GLY A N 1
ATOM 3091 C CA . GLY A 1 402 ? -17.809 -16.174 16.121 1.00 83.19 402 GLY A CA 1
ATOM 3092 C C . GLY A 1 402 ? -16.792 -16.510 15.031 1.00 83.19 402 GLY A C 1
ATOM 3093 O O . GLY A 1 402 ? -15.675 -15.994 15.024 1.00 83.19 402 GLY A O 1
ATOM 3094 N N . GLY A 1 403 ? -17.166 -17.409 14.120 1.00 76.44 403 GLY A N 1
ATOM 3095 C CA . GLY A 1 403 ? -16.346 -17.747 12.954 1.00 76.44 403 GLY A CA 1
ATOM 3096 C C . GLY A 1 403 ? -16.202 -16.580 11.962 1.00 76.44 403 GLY A C 1
ATOM 3097 O O . GLY A 1 403 ? -16.707 -15.483 12.209 1.00 76.44 403 GLY A O 1
ATOM 3098 N N . PRO A 1 404 ? -15.531 -16.800 10.817 1.00 70.81 404 PRO A N 1
ATOM 3099 C CA . PRO A 1 404 ? -15.425 -15.799 9.748 1.00 70.81 404 PRO A CA 1
ATOM 3100 C C . PRO A 1 404 ? -16.789 -15.243 9.303 1.00 70.81 404 PRO A C 1
ATOM 3102 O O . PRO A 1 404 ? -16.907 -14.052 9.054 1.00 70.81 404 PRO A O 1
ATOM 3105 N N . LEU A 1 405 ? -17.831 -16.077 9.341 1.00 83.56 405 LEU A N 1
ATOM 3106 C CA . LEU A 1 405 ? -19.214 -15.752 8.974 1.00 83.56 405 LEU A CA 1
ATOM 3107 C C . LEU A 1 405 ? -20.038 -15.161 10.135 1.00 83.56 405 LEU A C 1
ATOM 3109 O O . LEU A 1 405 ? -21.249 -15.352 10.212 1.00 83.56 405 LEU A O 1
ATOM 3113 N N . SER A 1 406 ? -19.403 -14.505 11.106 1.00 90.94 406 SER A N 1
ATOM 3114 C CA . SER A 1 406 ? -20.108 -13.895 12.247 1.00 90.94 406 SER A CA 1
ATOM 3115 C C . SER A 1 406 ? -19.624 -12.469 12.545 1.00 90.94 406 SER A C 1
ATOM 3117 O O . SER A 1 406 ? -19.217 -12.189 13.681 1.00 90.94 406 SER A O 1
ATOM 3119 N N . PRO A 1 407 ? -19.607 -11.564 11.543 1.00 94.56 407 PRO A N 1
ATOM 3120 C CA . PRO A 1 407 ? -19.369 -10.151 11.781 1.00 94.56 407 PRO A CA 1
ATOM 3121 C C . PRO A 1 407 ? -20.530 -9.538 12.575 1.00 94.56 407 PRO A C 1
ATOM 3123 O O . PRO A 1 407 ? -21.644 -10.057 12.595 1.00 94.56 407 PRO A O 1
ATOM 3126 N N . THR A 1 408 ? -20.281 -8.387 13.187 1.00 94.75 408 THR A N 1
ATOM 3127 C CA . THR A 1 408 ? -21.285 -7.615 13.929 1.00 94.75 408 THR A CA 1
ATOM 3128 C C . THR A 1 408 ? -21.212 -6.144 13.533 1.00 94.75 408 THR A C 1
ATOM 3130 O O . THR A 1 408 ? -20.197 -5.681 13.011 1.00 94.75 408 THR A O 1
ATOM 3133 N N . ASN A 1 409 ? -22.287 -5.409 13.781 1.00 95.25 409 ASN A N 1
ATOM 3134 C CA . ASN A 1 409 ? -22.367 -3.949 13.695 1.00 95.25 409 ASN A CA 1
ATOM 3135 C C . ASN A 1 409 ? -22.606 -3.329 15.082 1.00 95.25 409 ASN A C 1
ATOM 3137 O O . ASN A 1 409 ? -23.170 -2.242 15.185 1.00 95.25 409 ASN A O 1
ATOM 3141 N N . ASP A 1 410 ? -22.206 -4.035 16.146 1.00 95.50 410 ASP A N 1
ATOM 3142 C CA . ASP A 1 410 ? -22.324 -3.524 17.508 1.00 95.50 410 ASP A CA 1
ATOM 3143 C C . ASP A 1 410 ? -21.522 -2.226 17.657 1.00 95.50 410 ASP A C 1
ATOM 3145 O O . ASP A 1 410 ? -20.400 -2.112 17.154 1.00 95.50 410 ASP A O 1
ATOM 3149 N N . ILE A 1 411 ? -22.081 -1.281 18.408 1.00 96.38 411 ILE A N 1
ATOM 3150 C CA . ILE A 1 411 ? -21.417 -0.051 18.828 1.00 96.38 411 ILE A CA 1
ATOM 3151 C C . ILE A 1 411 ? -21.409 0.019 20.354 1.00 96.38 411 ILE A C 1
ATOM 3153 O O . ILE A 1 411 ? -22.414 -0.276 21.004 1.00 96.38 411 ILE A O 1
ATOM 3157 N N . PHE A 1 412 ? -20.271 0.404 20.923 1.00 96.75 412 PHE A N 1
ATOM 3158 C CA . PHE A 1 412 ? -20.111 0.581 22.362 1.00 96.75 412 PHE A CA 1
ATOM 3159 C C . PHE A 1 412 ? -19.456 1.919 22.682 1.00 96.75 412 PHE A C 1
ATOM 3161 O O . PHE A 1 412 ? -18.644 2.428 21.909 1.00 96.75 412 PHE A O 1
ATOM 3168 N N . LEU A 1 413 ? -19.788 2.449 23.855 1.00 96.06 413 LEU A N 1
ATOM 3169 C CA . LEU A 1 413 ? -19.111 3.563 24.501 1.00 96.06 413 LEU A CA 1
ATOM 3170 C C . LEU A 1 413 ? -18.390 3.037 25.740 1.00 96.06 413 LEU A C 1
ATOM 3172 O O . LEU A 1 413 ? -18.992 2.350 26.566 1.00 96.06 413 LEU A O 1
ATOM 3176 N N . PHE A 1 414 ? -17.114 3.375 25.879 1.00 95.25 414 PHE A N 1
ATOM 3177 C CA . PHE A 1 414 ? -16.305 3.022 27.035 1.00 95.25 414 PHE A CA 1
ATOM 3178 C C . PHE A 1 414 ? -15.750 4.266 27.721 1.00 95.25 414 PHE A C 1
ATOM 3180 O O . PHE A 1 414 ? -15.242 5.178 27.065 1.00 95.25 414 PHE A O 1
ATOM 3187 N N . VAL A 1 415 ? -15.814 4.271 29.051 1.00 92.06 415 VAL A N 1
ATOM 3188 C CA . VAL A 1 415 ? -15.249 5.314 29.910 1.00 92.06 415 VAL A CA 1
ATOM 3189 C C . VAL A 1 415 ? -14.423 4.658 31.007 1.00 92.06 415 VAL A C 1
ATOM 3191 O O . VAL A 1 415 ? -14.887 3.734 31.674 1.00 92.06 415 VAL A O 1
ATOM 3194 N N . LEU A 1 416 ? -13.205 5.151 31.222 1.00 88.88 416 LEU A N 1
ATOM 3195 C CA . LEU A 1 416 ? -12.364 4.746 32.348 1.00 88.88 416 LEU A CA 1
ATOM 3196 C C . LEU A 1 416 ? -12.540 5.752 33.496 1.00 88.88 416 LEU A C 1
ATOM 3198 O O . LEU A 1 416 ? -12.254 6.936 33.324 1.00 88.88 416 LEU A O 1
ATOM 3202 N N . GLN A 1 417 ? -13.015 5.306 34.663 1.00 80.94 417 GLN A N 1
ATOM 3203 C CA . GLN A 1 417 ? -13.242 6.185 35.814 1.00 80.94 417 GLN A CA 1
ATOM 3204 C C . GLN A 1 417 ? -11.927 6.547 36.518 1.00 80.94 417 GLN A C 1
ATOM 3206 O O . GLN A 1 417 ? -11.304 5.714 37.172 1.00 80.94 417 GLN A O 1
ATOM 3211 N N . GLY A 1 418 ? -11.513 7.811 36.435 1.00 67.62 418 GLY A N 1
ATOM 3212 C CA . GLY A 1 418 ? -10.364 8.324 37.180 1.00 67.62 418 GLY A CA 1
ATOM 3213 C C . GLY A 1 418 ? -10.765 8.921 38.530 1.00 67.62 418 GLY A C 1
ATOM 3214 O O . GLY A 1 418 ? -11.248 10.047 38.575 1.00 67.62 418 GLY A O 1
ATOM 3215 N N . SER A 1 419 ? -10.513 8.224 39.640 1.00 45.81 419 SER A N 1
ATOM 3216 C CA . SER A 1 419 ? -10.415 8.854 40.965 1.00 45.81 419 SER A CA 1
ATOM 3217 C C . SER A 1 419 ? -8.943 9.170 41.230 1.00 45.81 419 SER A C 1
ATOM 3219 O O . SER A 1 419 ? -8.139 8.247 41.370 1.00 45.81 419 SER A O 1
ATOM 3221 N N . GLY A 1 420 ? -8.583 10.456 41.236 1.00 46.41 420 GLY A N 1
ATOM 3222 C CA . GLY A 1 420 ? -7.207 10.958 41.323 1.00 46.41 420 GLY A CA 1
ATOM 3223 C C . GLY A 1 420 ? -6.243 10.088 42.142 1.00 46.41 420 GLY A C 1
ATOM 3224 O O . GLY A 1 420 ? -6.317 10.040 43.366 1.00 46.41 420 GLY A O 1
ATOM 3225 N N . GLY A 1 421 ? -5.324 9.413 41.448 1.00 45.00 421 GLY A N 1
ATOM 3226 C CA . GLY A 1 421 ? -4.173 8.738 42.053 1.00 45.00 421 GLY A CA 1
ATOM 3227 C C . GLY A 1 421 ? -4.413 7.378 42.722 1.00 45.00 421 GLY A C 1
ATOM 3228 O O . GLY A 1 421 ? -3.442 6.810 43.217 1.00 45.00 421 GLY A O 1
ATOM 3229 N N . GLN A 1 422 ? -5.628 6.813 42.738 1.00 45.91 422 GLN A N 1
ATOM 3230 C CA . GLN A 1 422 ? -5.826 5.447 43.253 1.00 45.91 422 GLN A CA 1
ATOM 3231 C C . GLN A 1 422 ? -5.578 4.352 42.203 1.00 45.91 422 GLN A C 1
ATOM 3233 O O . GLN A 1 422 ? -5.757 4.543 41.001 1.00 45.91 422 GLN A O 1
ATOM 3238 N N . ALA A 1 423 ? -5.136 3.190 42.693 1.00 49.31 423 ALA A N 1
ATOM 3239 C CA . ALA A 1 423 ? -4.583 2.091 41.906 1.00 49.31 423 ALA A CA 1
ATOM 3240 C C . ALA A 1 423 ? -5.593 1.374 40.988 1.00 49.31 423 ALA A C 1
ATOM 3242 O O . ALA A 1 423 ? -5.166 0.832 39.968 1.00 49.31 423 ALA A O 1
ATOM 3243 N N . ASP A 1 424 ? -6.901 1.430 41.262 1.00 59.81 424 ASP A N 1
ATOM 3244 C CA . ASP A 1 424 ? -7.915 0.614 40.577 1.00 59.81 424 ASP A CA 1
ATOM 3245 C C . ASP A 1 424 ? -9.038 1.454 39.945 1.00 59.81 424 ASP A C 1
ATOM 3247 O O . ASP A 1 424 ? -10.152 1.534 40.453 1.00 59.81 424 ASP A O 1
ATOM 3251 N N . SER A 1 425 ? -8.766 2.078 38.793 1.00 76.56 425 SER A N 1
ATOM 3252 C CA . SER A 1 425 ? -9.831 2.673 37.970 1.00 76.56 425 SER A CA 1
ATOM 3253 C C . SER A 1 425 ? -10.694 1.584 37.335 1.00 76.56 425 SER A C 1
ATOM 3255 O O . SER A 1 425 ? -10.168 0.767 36.569 1.00 76.56 425 SER A O 1
ATOM 3257 N N . ASN A 1 426 ? -11.997 1.609 37.623 1.00 88.62 426 ASN A N 1
ATOM 3258 C CA . ASN A 1 426 ? -13.000 0.760 36.983 1.00 88.62 426 ASN A CA 1
ATOM 3259 C C . ASN A 1 426 ? -13.397 1.315 35.606 1.00 88.62 426 ASN A C 1
ATOM 3261 O O . ASN A 1 426 ? -13.261 2.508 35.323 1.00 88.62 426 ASN A O 1
ATOM 3265 N N . GLY A 1 427 ? -13.886 0.435 34.741 1.00 91.12 427 GLY A N 1
ATOM 3266 C CA . GLY A 1 427 ? -14.411 0.778 33.427 1.00 91.12 427 GLY A CA 1
ATOM 3267 C C . GLY A 1 427 ? -15.935 0.759 33.407 1.00 91.12 427 GLY A C 1
ATOM 3268 O O . GLY A 1 427 ? -16.568 -0.101 34.015 1.00 91.12 427 GLY A O 1
ATOM 3269 N N . ILE A 1 428 ? -16.524 1.675 32.654 1.00 93.06 428 ILE A N 1
ATOM 3270 C CA . ILE A 1 428 ? -17.941 1.670 32.304 1.00 93.06 428 ILE A CA 1
ATOM 3271 C C . ILE A 1 428 ? -18.022 1.319 30.826 1.00 93.06 428 ILE A C 1
ATOM 3273 O O . ILE A 1 428 ? -17.443 2.020 29.998 1.00 93.06 428 ILE A O 1
ATOM 3277 N N . MET A 1 429 ? -18.725 0.238 30.498 1.00 95.06 429 MET A N 1
ATOM 3278 C CA . MET A 1 429 ? -19.033 -0.135 29.121 1.00 95.06 429 MET A CA 1
ATOM 3279 C C . MET A 1 429 ? -20.532 0.027 28.893 1.00 95.06 429 MET A C 1
ATOM 3281 O O . MET A 1 429 ? -21.341 -0.424 29.700 1.00 95.06 429 MET A O 1
ATOM 3285 N N . CYS A 1 430 ? -20.896 0.663 27.790 1.00 95.38 430 CYS A N 1
ATOM 3286 C CA . CYS A 1 430 ? -22.263 1.053 27.491 1.00 95.38 430 CYS A CA 1
ATOM 3287 C C . CYS A 1 430 ? -22.608 0.763 26.032 1.00 95.38 430 CYS A C 1
ATOM 3289 O O . CYS A 1 430 ? -21.770 0.945 25.150 1.00 95.38 430 CYS A O 1
ATOM 3291 N N . LYS A 1 431 ? -23.859 0.398 25.757 1.00 95.81 431 LYS A N 1
ATOM 3292 C CA . LYS A 1 431 ? -24.445 0.474 24.416 1.00 95.81 431 LYS A CA 1
ATOM 3293 C C . LYS A 1 431 ? -25.247 1.771 24.294 1.00 95.81 431 LYS A C 1
ATOM 3295 O O . LYS A 1 431 ? -26.086 2.016 25.158 1.00 95.81 431 LYS A O 1
ATOM 3300 N N . PRO A 1 432 ? -25.008 2.617 23.280 1.00 95.12 432 PRO A N 1
ATOM 3301 C CA . PRO A 1 432 ? -25.858 3.777 23.037 1.00 95.12 432 PRO A CA 1
ATOM 3302 C C . PRO A 1 432 ? -27.257 3.322 22.594 1.00 95.12 432 PRO A C 1
ATOM 3304 O O . PRO A 1 432 ? -27.385 2.469 21.718 1.00 95.12 432 PRO A O 1
ATOM 3307 N N . CYS A 1 433 ? -28.300 3.897 23.195 1.00 93.19 433 CYS A N 1
ATOM 3308 C CA . CYS A 1 433 ? -29.695 3.536 22.918 1.00 93.19 433 CYS A CA 1
ATOM 3309 C C . CYS A 1 433 ? -30.291 4.294 21.723 1.00 93.19 433 CYS A C 1
ATOM 3311 O O . CYS A 1 433 ? -31.253 3.823 21.124 1.00 93.19 433 CYS A O 1
ATOM 3313 N N . ASP A 1 434 ? -29.740 5.464 21.387 1.00 89.94 434 ASP A N 1
ATOM 3314 C CA . ASP A 1 434 ? -30.210 6.317 20.290 1.00 89.94 434 ASP A CA 1
ATOM 3315 C C . ASP A 1 434 ? -29.091 6.503 19.257 1.00 89.94 434 ASP A C 1
ATOM 3317 O O . ASP A 1 434 ? -28.226 7.378 19.374 1.00 89.94 434 ASP A O 1
ATOM 3321 N N . VAL A 1 435 ? -29.083 5.607 18.269 1.00 92.56 435 VAL A N 1
ATOM 3322 C CA . VAL A 1 435 ? -28.184 5.644 17.113 1.00 92.56 435 VAL A CA 1
ATOM 3323 C C . VAL A 1 435 ? -29.044 5.726 15.859 1.00 92.56 435 VAL A C 1
ATOM 3325 O O . VAL A 1 435 ? -29.816 4.813 15.569 1.00 92.56 435 VAL A O 1
ATOM 3328 N N . ARG A 1 436 ? -28.922 6.827 15.120 1.00 92.31 436 ARG A N 1
ATOM 3329 C CA . ARG A 1 436 ? -29.777 7.169 13.976 1.00 92.31 436 ARG A CA 1
ATOM 3330 C C . ARG A 1 436 ? -29.025 7.058 12.650 1.00 92.31 436 ARG A C 1
ATOM 3332 O O . ARG A 1 436 ? -27.818 6.815 12.611 1.00 92.31 436 ARG A O 1
ATOM 3339 N N . GLY A 1 437 ? -29.744 7.295 11.556 1.00 90.56 437 GLY A N 1
ATOM 3340 C CA . GLY A 1 437 ? -29.180 7.351 10.208 1.00 90.56 437 GLY A CA 1
ATOM 3341 C C . GLY A 1 437 ? -29.052 5.975 9.556 1.00 90.56 437 GLY A C 1
ATOM 3342 O O . GLY A 1 437 ? -29.878 5.092 9.780 1.00 90.56 437 GLY A O 1
ATOM 3343 N N . SER A 1 438 ? -28.033 5.809 8.714 1.00 90.00 438 SER A N 1
ATOM 3344 C CA . SER A 1 438 ? -27.766 4.587 7.945 1.00 90.00 438 SER A CA 1
ATOM 3345 C C . SER A 1 438 ? -26.570 3.833 8.536 1.00 90.00 438 SER A C 1
ATOM 3347 O O . SER A 1 438 ? -25.439 4.081 8.110 1.00 90.00 438 SER A O 1
ATOM 3349 N N . PRO A 1 439 ? -26.772 2.929 9.513 1.00 91.44 439 PRO A N 1
ATOM 3350 C CA . PRO A 1 439 ? -25.668 2.240 10.169 1.00 91.44 439 PRO A CA 1
ATOM 3351 C C . PRO A 1 439 ? -24.874 1.368 9.182 1.00 91.44 439 PRO A C 1
ATOM 3353 O O . PRO A 1 439 ? -25.466 0.760 8.281 1.00 91.44 439 PRO A O 1
ATOM 3356 N N . PRO A 1 440 ? -23.543 1.246 9.352 1.00 94.31 440 PRO A N 1
ATOM 3357 C CA . PRO A 1 440 ? -22.757 0.325 8.552 1.00 94.31 440 PRO A CA 1
ATOM 3358 C C . PRO A 1 440 ? -23.218 -1.118 8.772 1.00 94.31 440 PRO A C 1
ATOM 3360 O O . PRO A 1 440 ? -23.533 -1.535 9.890 1.00 94.31 440 PRO A O 1
ATOM 3363 N N . SER A 1 441 ? -23.206 -1.906 7.697 1.00 93.81 441 SER A N 1
ATOM 3364 C CA . SER A 1 441 ? -23.410 -3.354 7.785 1.00 93.81 441 SER A CA 1
ATOM 3365 C C . SER A 1 441 ? -22.370 -4.013 8.695 1.00 93.81 441 SER A C 1
ATOM 3367 O O . SER A 1 441 ? -21.252 -3.509 8.854 1.00 93.81 441 SER A O 1
ATOM 3369 N N . ALA A 1 442 ? -22.741 -5.160 9.268 1.00 95.50 442 ALA A N 1
ATOM 3370 C CA . ALA A 1 442 ? -21.880 -5.948 10.137 1.00 95.50 442 ALA A CA 1
ATOM 3371 C C . ALA A 1 442 ? -20.529 -6.246 9.471 1.00 95.50 442 ALA A C 1
ATOM 3373 O O . ALA A 1 442 ? -20.489 -6.759 8.350 1.00 95.50 442 ALA A O 1
ATOM 3374 N N . ARG A 1 443 ? -19.422 -5.919 10.157 1.00 94.50 443 ARG A N 1
ATOM 3375 C CA . ARG A 1 443 ? -18.077 -6.007 9.570 1.00 94.50 443 ARG A CA 1
ATOM 3376 C C . ARG A 1 443 ? -16.940 -6.165 10.575 1.00 94.50 443 ARG A C 1
ATOM 3378 O O . ARG A 1 443 ? -17.027 -5.692 11.702 1.00 94.50 443 ARG A O 1
ATOM 3385 N N . PHE A 1 444 ? -15.816 -6.732 10.137 1.00 93.81 444 PHE A N 1
ATOM 3386 C CA . PHE A 1 444 ? -14.536 -6.749 10.866 1.00 93.81 444 PHE A CA 1
ATOM 3387 C C . PHE A 1 444 ? -13.363 -6.364 9.954 1.00 93.81 444 PHE A C 1
ATOM 3389 O O . PHE A 1 444 ? -13.501 -6.362 8.738 1.00 93.81 444 PHE A O 1
ATOM 3396 N N . GLY A 1 445 ? -12.200 -6.031 10.519 1.00 90.25 445 GLY A N 1
ATOM 3397 C CA . GLY A 1 445 ? -11.005 -5.675 9.737 1.00 90.25 445 GLY A CA 1
ATOM 3398 C C . GLY A 1 445 ? -11.147 -4.371 8.941 1.00 90.25 445 GLY A C 1
ATOM 3399 O O . GLY A 1 445 ? -10.470 -4.198 7.930 1.00 90.25 445 GLY A O 1
ATOM 3400 N N . HIS A 1 446 ? -12.061 -3.499 9.366 1.00 93.06 446 HIS A N 1
ATOM 3401 C CA . HIS A 1 446 ? -12.198 -2.122 8.896 1.00 93.06 446 HIS A CA 1
ATOM 3402 C C . HIS A 1 446 ? -11.290 -1.205 9.722 1.00 93.06 446 HIS A C 1
ATOM 3404 O O . HIS A 1 446 ? -10.877 -1.573 10.824 1.00 93.06 446 HIS A O 1
ATOM 3410 N N . THR A 1 447 ? -11.037 0.005 9.232 1.00 90.19 447 THR A N 1
ATOM 3411 C CA . THR A 1 447 ? -10.416 1.060 10.039 1.00 90.19 447 THR A CA 1
ATOM 3412 C C . THR A 1 447 ? -11.471 2.042 10.527 1.00 90.19 447 THR A C 1
ATOM 3414 O O . THR A 1 447 ? -12.420 2.349 9.808 1.00 90.19 447 THR A O 1
ATOM 3417 N N . MET A 1 448 ? -11.280 2.544 11.748 1.00 91.81 448 MET A N 1
ATOM 3418 C CA . MET A 1 448 ? -11.990 3.692 12.299 1.00 91.81 448 MET A CA 1
ATOM 3419 C C . MET A 1 448 ? -10.963 4.751 12.699 1.00 91.81 448 MET A C 1
ATOM 3421 O O . MET A 1 448 ? -10.033 4.442 13.441 1.00 91.81 448 MET A O 1
ATOM 3425 N N . THR A 1 449 ? -11.115 5.980 12.212 1.00 87.19 449 THR A N 1
ATOM 3426 C CA . THR A 1 449 ? -10.225 7.099 12.552 1.00 87.19 449 THR A CA 1
ATOM 3427 C C . THR A 1 449 ? -11.021 8.307 13.017 1.00 87.19 449 THR A C 1
ATOM 3429 O O . THR A 1 449 ? -12.066 8.623 12.455 1.00 87.19 449 THR A O 1
ATOM 3432 N N . LEU A 1 450 ? -10.499 8.998 14.027 1.00 85.31 450 LEU A N 1
ATOM 3433 C CA . LEU A 1 450 ? -11.026 10.275 14.503 1.00 85.31 450 LEU A CA 1
ATOM 3434 C C . LEU A 1 450 ? -10.864 11.347 13.414 1.00 85.31 450 LEU A C 1
ATOM 3436 O O . LEU A 1 450 ? -9.817 11.410 12.760 1.00 85.31 450 LEU A O 1
ATOM 3440 N N . LEU A 1 451 ? -11.890 12.175 13.229 1.00 79.38 451 LEU A N 1
ATOM 3441 C CA . LEU A 1 451 ? -11.835 13.380 12.404 1.00 79.38 451 LEU A CA 1
ATOM 3442 C C . LEU A 1 451 ? -11.432 14.564 13.293 1.00 79.38 451 LEU A C 1
ATOM 3444 O O . LEU A 1 451 ? -11.895 14.680 14.426 1.00 79.38 451 LEU A O 1
ATOM 3448 N N . GLN A 1 452 ? -10.525 15.420 12.815 1.00 69.00 452 GLN A N 1
ATOM 3449 C CA . GLN A 1 452 ? -10.085 16.586 13.585 1.00 69.00 452 GLN A CA 1
ATOM 3450 C C . GLN A 1 452 ? -11.041 17.764 13.375 1.00 69.00 452 GLN A C 1
ATOM 3452 O O . GLN A 1 452 ? -11.608 17.931 12.291 1.00 69.00 452 GLN A O 1
ATOM 3457 N N . ASP A 1 453 ? -11.194 18.604 14.399 1.00 58.88 453 ASP A N 1
ATOM 3458 C CA . ASP A 1 453 ? -12.062 19.780 14.346 1.00 58.88 453 ASP A CA 1
ATOM 3459 C C . ASP A 1 453 ? -11.523 20.803 13.330 1.00 58.88 453 ASP A C 1
ATOM 3461 O O . ASP A 1 453 ? -10.591 21.561 13.601 1.00 58.88 453 ASP A O 1
ATOM 3465 N N . CYS A 1 454 ? -12.125 20.861 12.142 1.00 52.28 454 CYS A N 1
ATOM 3466 C CA . CYS A 1 454 ? -11.906 21.949 11.193 1.00 52.28 454 CYS A CA 1
ATOM 3467 C C . CYS A 1 454 ? -12.911 23.072 11.465 1.00 5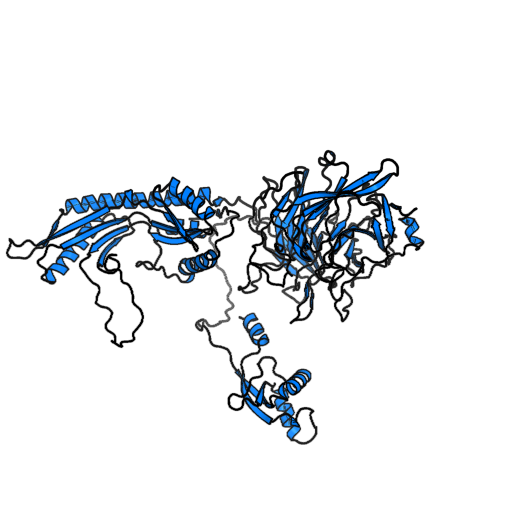2.28 454 CYS A C 1
ATOM 3469 O O . CYS A 1 454 ? -14.118 22.907 11.287 1.00 52.28 454 CYS A O 1
ATOM 3471 N N . ASN A 1 455 ? -12.414 24.258 11.836 1.00 45.50 455 ASN A N 1
ATOM 3472 C CA . ASN A 1 455 ? -13.246 25.445 12.084 1.00 45.50 455 ASN A CA 1
ATOM 3473 C C . ASN A 1 455 ? -14.151 25.828 10.891 1.00 45.50 455 ASN A C 1
ATOM 3475 O O . ASN A 1 455 ? -15.179 26.464 11.102 1.00 45.50 455 ASN A O 1
ATOM 3479 N N . HIS A 1 456 ? -13.805 25.415 9.664 1.00 41.62 456 HIS A N 1
ATOM 3480 C CA . HIS A 1 456 ? -14.604 25.622 8.447 1.00 41.62 456 HIS A CA 1
ATOM 3481 C C . HIS A 1 456 ? -15.690 24.557 8.199 1.00 41.62 456 HIS A C 1
ATOM 3483 O O . HIS A 1 456 ? -16.670 24.840 7.517 1.00 41.62 456 HIS A O 1
ATOM 3489 N N . CYS A 1 457 ? -15.574 23.349 8.762 1.00 42.66 457 CYS A N 1
ATOM 3490 C CA . CYS A 1 457 ? -16.515 22.249 8.501 1.00 42.66 457 CYS A CA 1
ATOM 3491 C C . CYS A 1 457 ? -17.820 22.351 9.302 1.00 42.66 457 CYS A C 1
ATOM 3493 O O . CYS A 1 457 ? -18.760 21.600 9.058 1.00 42.66 457 CYS A O 1
ATOM 3495 N N . LYS A 1 458 ? -17.911 23.325 10.218 1.00 44.78 458 LYS A N 1
ATOM 3496 C CA . LYS A 1 458 ? -19.116 23.640 11.004 1.00 44.78 458 LYS A CA 1
ATOM 3497 C C . LYS A 1 458 ? -20.309 24.110 10.156 1.00 44.78 458 LYS A C 1
ATOM 3499 O O . LYS A 1 458 ? -21.371 24.363 10.708 1.00 44.78 458 LYS A O 1
ATOM 3504 N N . GLN A 1 459 ? -20.134 24.268 8.842 1.00 42.44 459 GLN A N 1
ATOM 3505 C CA . GLN A 1 459 ? -21.148 24.808 7.935 1.00 42.44 459 GLN A CA 1
ATOM 3506 C C . GLN A 1 459 ? -21.948 23.751 7.151 1.00 42.44 459 GLN A C 1
ATOM 3508 O O . GLN A 1 459 ? -22.880 24.148 6.460 1.00 42.44 459 GLN A O 1
ATOM 3513 N N . PHE A 1 460 ? -21.632 22.446 7.235 1.00 39.22 460 PHE A N 1
ATOM 3514 C CA . PHE A 1 460 ? -22.132 21.484 6.231 1.00 39.22 460 PHE A CA 1
ATOM 3515 C C . PHE A 1 460 ? -22.949 20.265 6.690 1.00 39.22 460 PHE A C 1
ATOM 3517 O O . PHE A 1 460 ? -23.447 19.567 5.814 1.00 39.22 460 PHE A O 1
ATOM 3524 N N . HIS A 1 461 ? -23.196 20.015 7.979 1.00 50.09 461 HIS A N 1
ATOM 3525 C CA . HIS A 1 461 ? -24.049 18.885 8.395 1.00 50.09 461 HIS A CA 1
ATOM 3526 C C . HIS A 1 461 ? -24.895 19.220 9.626 1.00 50.09 461 HIS A C 1
ATOM 3528 O O . HIS A 1 461 ? -24.531 20.090 10.414 1.00 50.09 461 HIS A O 1
ATOM 3534 N N . GLU A 1 462 ? -26.021 18.516 9.804 1.00 57.28 462 GLU A N 1
ATOM 3535 C CA . GLU A 1 462 ? -26.923 18.681 10.957 1.00 57.28 462 GLU A CA 1
ATOM 3536 C C . GLU A 1 462 ? -26.230 18.385 12.307 1.00 57.28 462 GLU A C 1
ATOM 3538 O O . GLU A 1 462 ? -26.764 18.756 13.351 1.00 57.28 462 GLU A O 1
ATOM 3543 N N . GLY A 1 463 ? -25.034 17.770 12.299 1.00 67.56 463 GLY A N 1
ATOM 3544 C CA . GLY A 1 463 ? -24.253 17.390 13.480 1.00 67.56 463 GLY A CA 1
ATOM 3545 C C . GLY A 1 463 ? -22.739 17.503 13.320 1.00 67.56 463 GLY A C 1
ATOM 3546 O O . GLY A 1 463 ? -22.211 17.740 12.237 1.00 67.56 463 GLY A O 1
ATOM 3547 N N . GLU A 1 464 ? -22.034 17.326 14.435 1.00 79.69 464 GLU A N 1
ATOM 3548 C CA . GLU A 1 464 ? -20.577 17.423 14.526 1.00 79.69 464 GLU A CA 1
ATOM 3549 C C . GLU A 1 464 ? -19.920 16.082 14.147 1.00 79.69 464 GLU A C 1
ATOM 3551 O O . GLU A 1 464 ? -20.171 15.079 14.824 1.00 79.69 464 GLU A O 1
ATOM 3556 N N . PRO A 1 465 ? -19.089 16.017 13.092 1.00 82.31 465 PRO A N 1
ATOM 3557 C CA . PRO A 1 465 ? -18.464 14.771 12.661 1.00 82.31 465 PRO A CA 1
ATOM 3558 C C . PRO A 1 465 ? -17.406 14.311 13.671 1.00 82.31 465 PRO A C 1
ATOM 3560 O O . PRO A 1 465 ? -16.498 15.061 14.017 1.00 82.31 465 PRO A O 1
ATOM 3563 N N . LEU A 1 466 ? -17.500 13.057 14.116 1.00 86.75 466 LEU A N 1
ATOM 3564 C CA . LEU A 1 466 ? -16.598 12.463 15.105 1.00 86.75 466 LEU A CA 1
ATOM 3565 C C . LEU A 1 466 ? -15.556 11.546 14.459 1.00 86.75 466 LEU A C 1
ATOM 3567 O O . LEU A 1 466 ? -14.363 11.684 14.706 1.00 86.75 466 LEU A O 1
ATOM 3571 N N . ALA A 1 467 ? -15.982 10.575 13.653 1.00 89.56 467 ALA A N 1
ATOM 3572 C CA . ALA A 1 467 ? -15.083 9.538 13.145 1.00 89.56 467 ALA A CA 1
ATOM 3573 C C . ALA A 1 467 ? -15.478 9.054 11.750 1.00 89.56 467 ALA A C 1
ATOM 3575 O O . ALA A 1 467 ? -16.655 9.046 11.402 1.00 89.56 467 ALA A O 1
ATOM 3576 N N . LEU A 1 468 ? -14.492 8.596 10.978 1.00 89.75 468 LEU A N 1
ATOM 3577 C CA . LEU A 1 468 ? -14.690 7.898 9.710 1.00 89.75 468 LEU A CA 1
ATOM 3578 C C . LEU A 1 468 ? -14.448 6.400 9.899 1.00 89.75 468 LEU A C 1
ATOM 3580 O O . LEU A 1 468 ? -13.429 6.006 10.465 1.00 89.75 468 LEU A O 1
ATOM 3584 N N . ILE A 1 469 ? -15.336 5.577 9.347 1.00 91.75 469 ILE A N 1
ATOM 3585 C CA . ILE A 1 469 ? -15.127 4.144 9.143 1.00 91.75 469 ILE A CA 1
ATOM 3586 C C . ILE A 1 469 ? -14.974 3.855 7.656 1.00 91.75 469 ILE A C 1
ATOM 3588 O O . ILE A 1 469 ? -15.795 4.300 6.857 1.00 91.75 469 ILE A O 1
ATOM 3592 N N . ALA A 1 470 ? -13.964 3.065 7.293 1.00 89.69 470 ALA A N 1
ATOM 3593 C CA . ALA A 1 470 ? -13.722 2.650 5.915 1.00 89.69 470 ALA A CA 1
ATOM 3594 C C . ALA A 1 470 ? -13.466 1.142 5.817 1.00 89.69 470 ALA A C 1
ATOM 3596 O O . ALA A 1 470 ? -12.763 0.551 6.641 1.00 89.69 470 ALA A O 1
ATOM 3597 N N . GLY A 1 471 ? -14.036 0.522 4.783 1.00 90.12 471 GLY A N 1
ATOM 3598 C CA . GLY A 1 471 ? -13.739 -0.850 4.387 1.00 90.12 471 GLY A CA 1
ATOM 3599 C C . GLY A 1 471 ? -14.213 -1.946 5.342 1.00 90.12 471 GLY A C 1
ATOM 3600 O O . GLY A 1 471 ? -15.215 -1.804 6.053 1.00 90.12 471 GLY A O 1
ATOM 3601 N N . GLY A 1 472 ? -13.470 -3.053 5.333 1.00 91.00 472 GLY A N 1
ATOM 3602 C CA . GLY A 1 472 ? -13.684 -4.239 6.162 1.00 91.00 472 GLY A CA 1
ATOM 3603 C C . GLY A 1 472 ? -14.331 -5.412 5.427 1.00 91.00 472 GLY A C 1
ATOM 3604 O O . GLY A 1 472 ? -14.642 -5.345 4.242 1.00 91.00 472 GLY A O 1
ATOM 3605 N N . THR A 1 473 ? -14.523 -6.503 6.158 1.00 91.62 473 THR A N 1
ATOM 3606 C CA . THR A 1 473 ? -15.132 -7.749 5.690 1.00 91.62 473 THR A CA 1
ATOM 3607 C C . THR A 1 473 ? -16.503 -7.921 6.330 1.00 91.62 473 THR A C 1
ATOM 3609 O O . THR A 1 473 ? -16.600 -7.927 7.558 1.00 91.62 473 THR A O 1
ATOM 3612 N N . GLY A 1 474 ? -17.541 -8.063 5.510 1.00 91.50 474 GLY A N 1
ATOM 3613 C CA . GLY A 1 474 ? -18.903 -8.423 5.909 1.00 91.50 474 GLY A CA 1
ATOM 3614 C C . GLY A 1 474 ? -19.354 -9.736 5.267 1.00 91.50 474 GLY A C 1
ATOM 3615 O O . GLY A 1 474 ? -18.521 -10.526 4.825 1.00 91.50 474 GLY A O 1
ATOM 3616 N N . ILE A 1 475 ? -20.670 -9.949 5.216 1.00 89.75 475 ILE A N 1
ATOM 3617 C CA . ILE A 1 475 ? -21.304 -11.105 4.565 1.00 89.75 475 ILE A CA 1
ATOM 3618 C C . ILE A 1 475 ? -22.080 -10.630 3.334 1.00 89.75 475 ILE A C 1
ATOM 3620 O O . ILE A 1 475 ? -22.872 -9.690 3.437 1.00 89.75 475 ILE A O 1
ATOM 3624 N N . GLY A 1 476 ? -21.835 -11.275 2.193 1.00 84.19 476 GLY A N 1
ATOM 3625 C CA . GLY A 1 476 ? -22.555 -11.052 0.942 1.00 84.19 476 GLY A CA 1
ATOM 3626 C C . GLY A 1 476 ? -23.936 -11.712 0.924 1.00 84.19 476 GLY A C 1
ATOM 3627 O O . GLY A 1 476 ? -24.301 -12.488 1.807 1.00 84.19 476 GLY A O 1
ATOM 3628 N N . ASN A 1 477 ? -24.722 -11.424 -0.114 1.00 84.69 477 ASN A N 1
ATOM 3629 C CA . ASN A 1 477 ? -26.079 -11.974 -0.265 1.00 84.69 477 ASN A CA 1
ATOM 3630 C C . ASN A 1 477 ? -26.108 -13.507 -0.411 1.00 84.69 477 ASN A C 1
ATOM 3632 O O . ASN A 1 477 ? -27.123 -14.136 -0.131 1.00 84.69 477 ASN A O 1
ATOM 3636 N N . ASP A 1 478 ? -25.006 -14.099 -0.864 1.00 83.62 478 ASP A N 1
ATOM 3637 C CA . ASP A 1 478 ? -24.782 -15.539 -1.003 1.00 83.62 478 ASP A CA 1
ATOM 3638 C C . ASP A 1 478 ? -24.307 -16.210 0.299 1.00 83.62 478 ASP A C 1
ATOM 3640 O O . ASP A 1 478 ? -24.111 -17.425 0.339 1.00 83.62 478 ASP A O 1
ATOM 3644 N N . GLY A 1 479 ? -24.134 -15.436 1.374 1.00 81.88 479 GLY A N 1
ATOM 3645 C CA . GLY A 1 479 ? -23.646 -15.923 2.658 1.00 81.88 479 GLY A CA 1
ATOM 3646 C C . GLY A 1 479 ? -22.129 -16.104 2.727 1.00 81.88 479 GLY A C 1
ATOM 3647 O O . GLY A 1 479 ? -21.643 -16.572 3.758 1.00 81.88 479 GLY A O 1
ATOM 3648 N N . SER A 1 480 ? -21.369 -15.740 1.686 1.00 84.56 480 SER A N 1
ATOM 3649 C CA . SER A 1 480 ? -19.905 -15.758 1.736 1.00 84.56 480 SER A CA 1
ATOM 3650 C C . SER A 1 480 ? -19.360 -14.500 2.408 1.00 84.56 480 SER A C 1
ATOM 3652 O O . SER A 1 480 ? -20.055 -13.492 2.563 1.00 84.56 480 SER A O 1
ATOM 3654 N N . ASN A 1 481 ? -18.081 -14.525 2.791 1.00 83.25 481 ASN A N 1
ATOM 3655 C CA . ASN A 1 481 ? -17.403 -13.285 3.150 1.00 83.25 481 ASN A CA 1
ATOM 3656 C C . ASN A 1 481 ? -17.385 -12.345 1.931 1.00 83.25 481 ASN A C 1
ATOM 3658 O O . ASN A 1 481 ? -17.297 -12.798 0.789 1.00 83.25 481 ASN A O 1
ATOM 3662 N N . GLN A 1 482 ? -17.467 -11.040 2.182 1.00 87.25 482 GLN A N 1
ATOM 3663 C CA . GLN A 1 482 ? -17.373 -10.009 1.154 1.00 87.25 482 GLN A CA 1
ATOM 3664 C C . GLN A 1 482 ? -16.580 -8.814 1.679 1.00 87.25 482 GLN A C 1
ATOM 3666 O O . GLN A 1 482 ? -16.830 -8.319 2.781 1.00 87.25 482 GLN A O 1
ATOM 3671 N N . THR A 1 483 ? -15.636 -8.316 0.883 1.00 88.69 483 THR A N 1
ATOM 3672 C CA . THR A 1 483 ? -14.942 -7.063 1.183 1.00 88.69 483 THR A CA 1
ATOM 3673 C C . THR A 1 483 ? -15.858 -5.890 0.856 1.00 88.69 483 THR A C 1
ATOM 3675 O O . THR A 1 483 ? -16.392 -5.791 -0.247 1.00 88.69 483 THR A O 1
ATOM 3678 N N . LEU A 1 484 ? -16.051 -4.993 1.817 1.00 88.75 484 LEU A N 1
ATOM 3679 C CA . LEU A 1 484 ? -16.989 -3.883 1.710 1.00 88.75 484 LEU A CA 1
ATOM 3680 C C . LEU A 1 484 ? -16.258 -2.624 1.215 1.00 88.75 484 LEU A C 1
ATOM 3682 O O . LEU A 1 484 ? -15.245 -2.256 1.807 1.00 88.75 484 LEU A O 1
ATOM 3686 N N . PRO A 1 485 ? -16.751 -1.922 0.179 1.00 84.50 485 PRO A N 1
ATOM 3687 C CA . PRO A 1 485 ? -16.164 -0.653 -0.262 1.00 84.50 485 PRO A CA 1
ATOM 3688 C C . PRO A 1 485 ? -16.670 0.552 0.538 1.00 84.50 485 PRO A C 1
ATOM 3690 O O . PRO A 1 485 ? -16.063 1.614 0.514 1.00 84.50 485 PRO A O 1
ATOM 3693 N N . SER A 1 486 ? -17.785 0.394 1.246 1.00 87.81 486 SER A N 1
ATOM 3694 C CA . SER A 1 486 ? -18.507 1.489 1.897 1.00 87.81 486 SER A CA 1
ATOM 3695 C C . SER A 1 486 ? -17.701 2.222 2.976 1.00 87.81 486 SER A C 1
ATOM 3697 O O . SER A 1 486 ? -17.113 1.572 3.851 1.00 87.81 486 SER A O 1
ATOM 3699 N N . ALA A 1 487 ? -17.765 3.555 2.948 1.00 89.19 487 ALA A N 1
ATOM 3700 C CA . ALA A 1 487 ? -17.255 4.459 3.973 1.00 89.19 487 ALA A CA 1
ATOM 3701 C C . ALA A 1 487 ? -18.391 5.254 4.647 1.00 89.19 487 ALA A C 1
ATOM 3703 O O . ALA A 1 487 ? -19.354 5.672 3.994 1.00 89.19 487 ALA A O 1
ATOM 3704 N N . TYR A 1 488 ? -18.269 5.462 5.960 1.00 91.31 488 TYR A N 1
ATOM 3705 C CA . TYR A 1 488 ? -19.289 6.094 6.799 1.00 91.31 488 TYR A CA 1
ATOM 3706 C C . TYR A 1 488 ? -18.685 7.120 7.753 1.00 91.31 488 TYR A C 1
ATOM 3708 O O . TYR A 1 488 ? -17.625 6.871 8.325 1.00 91.31 488 TYR A O 1
ATOM 3716 N N . ILE A 1 489 ? -19.395 8.222 7.980 1.00 90.56 489 ILE A N 1
ATOM 3717 C CA . ILE A 1 489 ? -19.141 9.154 9.080 1.00 90.56 489 ILE A CA 1
ATOM 3718 C C . ILE A 1 489 ? -20.044 8.789 10.261 1.00 90.56 489 ILE A C 1
ATOM 3720 O O . ILE A 1 489 ? -21.233 8.512 10.090 1.00 90.56 489 ILE A O 1
ATOM 3724 N N . LEU A 1 490 ? -19.461 8.815 11.458 1.00 92.06 490 LEU A N 1
ATOM 3725 C CA . LEU A 1 490 ? -20.166 8.894 12.729 1.00 92.06 490 LEU A CA 1
ATOM 3726 C C . LEU A 1 490 ? -20.197 10.354 13.176 1.00 92.06 490 LEU A C 1
ATOM 3728 O O . LEU A 1 490 ? -19.135 10.934 13.398 1.00 92.06 490 LEU A O 1
ATOM 3732 N N . SER A 1 491 ? -21.386 10.913 13.360 1.00 90.06 491 SER A N 1
ATOM 3733 C CA . SER A 1 491 ? -21.597 12.282 13.838 1.00 90.06 491 SER A CA 1
ATOM 3734 C C . SER A 1 491 ? -22.281 12.297 15.204 1.00 90.06 491 SER A C 1
ATOM 3736 O O . SER A 1 491 ? -22.993 11.362 15.579 1.00 90.06 491 SER A O 1
ATOM 3738 N N . ARG A 1 492 ? -22.077 13.384 15.949 1.00 89.50 492 ARG A N 1
ATOM 3739 C CA . ARG A 1 492 ? -22.766 13.715 17.198 1.00 89.50 492 ARG A CA 1
ATOM 3740 C C . ARG A 1 492 ? -23.815 14.787 16.930 1.00 89.50 492 ARG A C 1
ATOM 3742 O O . ARG A 1 492 ? -23.489 15.874 16.460 1.00 89.50 492 ARG A O 1
ATOM 3749 N N . LEU A 1 493 ? -25.061 14.498 17.286 1.00 88.25 493 LEU A N 1
ATOM 3750 C CA . LEU A 1 493 ? -26.182 15.430 17.207 1.00 88.25 493 LEU A CA 1
ATOM 3751 C C . LEU A 1 493 ? -26.664 15.790 18.604 1.00 88.25 493 LEU A C 1
ATOM 3753 O O . LEU A 1 493 ? -26.779 14.913 19.457 1.00 88.25 493 LEU A O 1
ATOM 3757 N N . LYS A 1 494 ? -26.975 17.065 18.834 1.00 86.50 494 LYS A N 1
ATOM 3758 C CA . LYS A 1 494 ? -27.534 17.545 20.098 1.00 86.50 494 LYS A CA 1
ATOM 3759 C C . LYS A 1 494 ? -29.052 17.671 19.982 1.00 86.50 494 LYS A C 1
ATOM 3761 O O . LYS A 1 494 ? -29.544 18.349 19.085 1.00 86.50 494 LYS A O 1
ATOM 3766 N N . ASP A 1 495 ? -29.792 17.043 20.890 1.00 84.31 495 ASP A N 1
ATOM 3767 C CA . ASP A 1 495 ? -31.227 17.281 21.034 1.00 84.31 495 ASP A CA 1
ATOM 3768 C C . ASP A 1 495 ? -31.459 18.595 21.792 1.00 84.31 495 ASP A C 1
ATOM 3770 O O . ASP A 1 495 ? -31.054 18.757 22.946 1.00 84.31 495 ASP A O 1
ATOM 3774 N N . ASN A 1 496 ? -32.128 19.540 21.132 1.00 78.81 496 ASN A N 1
ATOM 3775 C CA . ASN A 1 496 ? -32.421 20.860 21.684 1.00 78.81 496 ASN A CA 1
ATOM 3776 C C . ASN A 1 496 ? -33.407 20.817 22.862 1.00 78.81 496 ASN A C 1
ATOM 3778 O O . ASN A 1 496 ? -33.468 21.782 23.621 1.00 78.81 496 ASN A O 1
ATOM 3782 N N . VAL A 1 497 ? -34.185 19.739 23.011 1.00 82.12 497 VAL A N 1
ATOM 3783 C CA . VAL A 1 497 ? -35.190 19.617 24.077 1.00 82.12 497 VAL A CA 1
ATOM 3784 C C . VAL A 1 497 ? -34.601 18.961 25.323 1.00 82.12 497 VAL A C 1
ATOM 3786 O O . VAL A 1 497 ? -34.776 19.473 26.427 1.00 82.12 497 VAL A O 1
ATOM 3789 N N . SER A 1 498 ? -33.913 17.828 25.163 1.00 81.19 498 SER A N 1
ATOM 3790 C CA . SER A 1 498 ? -33.396 17.040 26.291 1.00 81.19 498 SER A CA 1
ATOM 3791 C C . SER A 1 498 ? -31.969 17.398 26.720 1.00 81.19 498 SER A C 1
ATOM 3793 O O . SER A 1 498 ? -31.536 16.953 27.784 1.00 81.19 498 SER A O 1
ATOM 3795 N N . ASP A 1 499 ? -31.232 18.178 25.917 1.00 81.12 499 ASP A N 1
ATOM 3796 C CA . ASP A 1 499 ? -29.787 18.436 26.080 1.00 81.12 499 ASP A CA 1
ATOM 3797 C C . ASP A 1 499 ? -28.933 17.143 26.029 1.00 81.12 499 ASP A C 1
ATOM 3799 O O . ASP A 1 499 ? -27.754 17.120 26.399 1.00 81.12 499 ASP A O 1
ATOM 3803 N N . VAL A 1 500 ? -29.524 16.042 25.546 1.00 89.38 500 VAL A N 1
ATOM 3804 C CA . VAL A 1 500 ? -28.866 14.752 25.321 1.00 89.38 500 VAL A CA 1
ATOM 3805 C C . VAL A 1 500 ? -28.407 14.664 23.868 1.00 89.38 500 VAL A C 1
ATOM 3807 O O . VAL A 1 500 ? -29.024 15.195 22.948 1.00 89.38 500 VAL A O 1
ATOM 3810 N N . HIS A 1 501 ? -27.278 14.007 23.657 1.00 91.50 501 HIS A N 1
ATOM 3811 C CA . HIS A 1 501 ? -26.685 13.782 22.354 1.00 91.50 501 HIS A CA 1
ATOM 3812 C C . HIS A 1 501 ? -27.030 12.380 21.853 1.00 91.50 501 HIS A C 1
ATOM 3814 O O . HIS A 1 501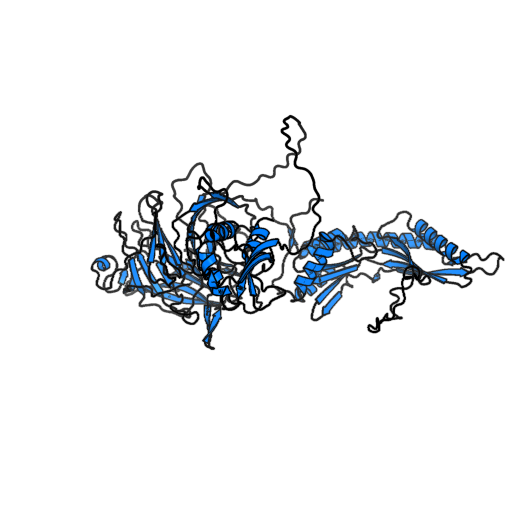 ? -27.120 11.424 22.628 1.00 91.50 501 HIS A O 1
ATOM 3820 N N . HIS A 1 502 ? -27.174 12.255 20.541 1.00 90.94 502 HIS A N 1
ATOM 3821 C CA . HIS A 1 502 ? -27.319 10.978 19.857 1.00 90.94 502 HIS A CA 1
ATOM 3822 C C . HIS A 1 502 ? -26.262 10.835 18.766 1.00 90.94 502 HIS A C 1
ATOM 3824 O O . HIS A 1 502 ? -25.697 11.819 18.277 1.00 90.94 502 HIS A O 1
ATOM 3830 N N . LEU A 1 503 ? -25.970 9.585 18.422 1.00 93.38 503 LEU A N 1
ATOM 3831 C CA . LEU A 1 503 ? -25.023 9.253 17.367 1.00 93.38 503 LEU A CA 1
ATOM 3832 C C . LEU A 1 503 ? -25.770 9.106 16.042 1.00 93.38 503 LEU A C 1
ATOM 3834 O O . LEU A 1 503 ? -26.860 8.536 16.003 1.00 93.38 503 LEU A O 1
ATOM 3838 N N . LEU A 1 504 ? -25.182 9.592 14.956 1.00 92.88 504 LEU A N 1
ATOM 3839 C CA . LEU A 1 504 ? -25.738 9.502 13.608 1.00 92.88 504 LEU A CA 1
ATOM 3840 C C . LEU A 1 504 ? -24.724 8.842 12.678 1.00 92.88 504 LEU A C 1
ATOM 3842 O O . LEU A 1 504 ? -23.592 9.308 12.576 1.00 92.88 504 LEU A O 1
ATOM 3846 N N . TRP A 1 505 ? -25.139 7.786 11.983 1.00 94.00 505 TRP A N 1
ATOM 3847 C CA . TRP A 1 505 ? -24.366 7.202 10.892 1.00 94.00 505 TRP A CA 1
ATOM 3848 C C . TRP A 1 505 ? -24.804 7.757 9.542 1.00 94.00 505 TRP A C 1
ATOM 3850 O O . TRP A 1 505 ? -25.982 7.691 9.186 1.00 94.00 505 TRP A O 1
ATOM 3860 N N . GLU A 1 506 ? -23.842 8.203 8.746 1.00 90.75 506 GLU A N 1
ATOM 3861 C CA . GLU A 1 506 ? -24.069 8.665 7.378 1.00 90.75 506 GLU A CA 1
ATOM 3862 C C . GLU A 1 506 ? -23.111 7.949 6.428 1.00 90.75 506 GLU A C 1
ATOM 3864 O O . GLU A 1 506 ? -21.899 7.924 6.651 1.00 90.75 506 GLU A O 1
ATOM 3869 N N . ARG A 1 507 ? -23.642 7.344 5.361 1.00 88.25 507 ARG A N 1
ATOM 3870 C CA . ARG A 1 507 ? -22.809 6.782 4.291 1.00 88.25 507 ARG A CA 1
ATOM 3871 C C . ARG A 1 507 ? -22.356 7.920 3.388 1.00 88.25 507 ARG A C 1
ATOM 3873 O O . ARG A 1 507 ? -23.190 8.686 2.921 1.00 88.25 507 ARG A O 1
ATOM 3880 N N . ILE A 1 508 ? -21.059 7.995 3.118 1.00 80.88 508 ILE A N 1
ATOM 3881 C CA . ILE A 1 508 ? -20.479 9.088 2.327 1.00 80.88 508 ILE A CA 1
ATOM 3882 C C . ILE A 1 508 ? -20.294 8.646 0.881 1.00 80.88 508 ILE A C 1
ATOM 3884 O O . ILE A 1 508 ? -20.785 9.271 -0.049 1.00 80.88 508 ILE A O 1
ATOM 3888 N N . SER A 1 509 ? -19.540 7.566 0.687 1.00 73.81 509 SER A N 1
ATOM 3889 C CA . SER A 1 509 ? -19.147 7.066 -0.626 1.00 73.81 509 SER A CA 1
ATOM 3890 C C . SER A 1 509 ? -18.605 5.643 -0.512 1.00 73.81 509 SER A C 1
ATOM 3892 O O . SER A 1 509 ? -18.436 5.105 0.588 1.00 73.81 509 SER A O 1
ATOM 3894 N N . ASP A 1 510 ? -18.349 5.038 -1.666 1.00 77.94 510 ASP A N 1
ATOM 3895 C CA . ASP A 1 510 ? -17.665 3.759 -1.786 1.00 77.94 510 ASP A CA 1
ATOM 3896 C C . ASP A 1 510 ? -16.228 3.996 -2.256 1.00 77.94 510 ASP A C 1
ATOM 3898 O O . ASP A 1 510 ? -15.990 4.771 -3.183 1.00 77.94 510 ASP A O 1
ATOM 3902 N N . MET A 1 511 ? -15.274 3.315 -1.620 1.00 70.88 511 MET A N 1
ATOM 3903 C CA . MET A 1 511 ? -13.892 3.229 -2.097 1.00 70.88 511 MET A CA 1
ATOM 3904 C C . MET A 1 511 ? -13.872 2.631 -3.506 1.00 70.88 511 MET A C 1
ATOM 3906 O O . MET A 1 511 ? -14.663 1.731 -3.806 1.00 70.88 511 MET A O 1
ATOM 3910 N N . GLN A 1 512 ? -12.951 3.091 -4.359 1.00 63.00 512 GLN A N 1
ATOM 3911 C CA . GLN A 1 512 ? -12.880 2.609 -5.745 1.00 63.00 512 GLN A CA 1
ATOM 3912 C C . GLN A 1 512 ? -12.545 1.117 -5.786 1.00 63.00 512 GLN A C 1
ATOM 3914 O O . GLN A 1 512 ? -13.074 0.380 -6.620 1.00 63.00 512 GLN A O 1
ATOM 3919 N N . VAL A 1 513 ? -11.706 0.666 -4.851 1.00 65.62 513 VAL A N 1
ATOM 3920 C CA . VAL A 1 513 ? -11.423 -0.746 -4.618 1.00 65.62 513 VAL A CA 1
ATOM 3921 C C . VAL A 1 513 ? -11.826 -1.124 -3.186 1.00 65.62 513 VAL A C 1
ATOM 3923 O O . VAL A 1 513 ? -11.287 -0.554 -2.234 1.00 65.62 513 VAL A O 1
ATOM 3926 N N . PRO A 1 514 ? -12.733 -2.104 -2.991 1.00 75.75 514 PRO A N 1
ATOM 3927 C CA . PRO A 1 514 ? -13.048 -2.642 -1.667 1.00 75.75 514 PRO A CA 1
ATOM 3928 C C . PRO A 1 514 ? -11.785 -3.150 -0.966 1.00 75.75 514 PRO A C 1
ATOM 3930 O O . PRO A 1 514 ? -10.978 -3.818 -1.604 1.00 75.75 514 PRO A O 1
ATOM 3933 N N . ARG A 1 515 ? -11.595 -2.862 0.332 1.00 82.31 515 ARG A N 1
ATOM 3934 C CA . ARG A 1 515 ? -10.406 -3.311 1.087 1.00 82.31 515 ARG A CA 1
ATOM 3935 C C . ARG A 1 515 ? -10.716 -3.728 2.519 1.00 82.31 515 ARG A C 1
ATOM 3937 O O . ARG A 1 515 ? -11.403 -3.011 3.247 1.00 82.31 515 ARG A O 1
ATOM 3944 N N . ALA A 1 516 ? -10.114 -4.828 2.965 1.00 85.00 516 ALA A N 1
ATOM 3945 C CA . ALA A 1 516 ? -10.102 -5.268 4.363 1.00 85.00 516 ALA A CA 1
ATOM 3946 C C . ALA A 1 516 ? -8.668 -5.437 4.887 1.00 85.00 516 ALA A C 1
ATOM 3948 O O . ALA A 1 516 ? -7.741 -5.660 4.109 1.00 85.00 516 ALA A O 1
ATOM 3949 N N . TYR A 1 517 ? -8.487 -5.330 6.207 1.00 84.94 517 TYR A N 1
ATOM 3950 C CA . TYR A 1 517 ? -7.180 -5.403 6.880 1.00 84.94 517 TYR A CA 1
ATOM 3951 C C . TYR A 1 517 ? -6.134 -4.445 6.290 1.00 84.94 517 TYR A C 1
ATOM 3953 O O . TYR A 1 517 ? -4.956 -4.789 6.153 1.00 84.94 517 TYR A O 1
ATOM 3961 N N . HIS A 1 518 ? -6.599 -3.260 5.905 1.00 82.81 518 HIS A N 1
ATOM 3962 C CA . HIS A 1 518 ? -5.766 -2.170 5.426 1.00 82.81 518 HIS A CA 1
ATOM 3963 C C . HIS A 1 518 ? -5.198 -1.366 6.600 1.00 82.81 518 HIS A C 1
ATOM 3965 O O . HIS A 1 518 ? -5.720 -1.401 7.715 1.00 82.81 518 HIS A O 1
ATOM 3971 N N . THR A 1 519 ? -4.149 -0.604 6.316 1.00 81.88 519 THR A N 1
ATOM 3972 C CA . THR A 1 519 ? -3.641 0.438 7.205 1.00 81.88 519 THR A CA 1
ATOM 3973 C C . THR A 1 519 ? -4.324 1.744 6.839 1.00 81.88 519 THR A C 1
ATOM 3975 O O . THR A 1 519 ? -4.164 2.203 5.710 1.00 81.88 519 THR A O 1
ATOM 3978 N N . ALA A 1 520 ? -5.046 2.375 7.763 1.00 80.06 520 ALA A N 1
ATOM 3979 C CA . ALA A 1 520 ? -5.552 3.722 7.533 1.00 80.06 520 ALA A CA 1
ATOM 3980 C C . ALA A 1 520 ? -5.480 4.615 8.770 1.00 80.06 520 ALA A C 1
ATOM 3982 O O . ALA A 1 520 ? -5.506 4.138 9.902 1.00 80.06 520 ALA A O 1
ATOM 3983 N N . PHE A 1 521 ? -5.364 5.919 8.535 1.00 77.56 521 PHE A N 1
ATOM 3984 C CA . PHE A 1 521 ? -5.340 6.942 9.578 1.00 77.56 521 PHE A CA 1
ATOM 3985 C C . PHE A 1 521 ? -5.742 8.307 9.007 1.00 77.56 521 PHE A C 1
ATOM 3987 O O . PHE A 1 521 ? -5.566 8.586 7.817 1.00 77.56 521 PHE A O 1
ATOM 3994 N N . GLY A 1 522 ? -6.309 9.154 9.865 1.00 72.69 522 GLY A N 1
ATOM 3995 C CA . GLY A 1 522 ? -6.701 10.519 9.530 1.00 72.69 522 GLY A CA 1
ATOM 3996 C C . GLY A 1 522 ? -5.521 11.491 9.524 1.00 72.69 522 GLY A C 1
ATOM 3997 O O . GLY A 1 522 ? -4.605 11.385 10.335 1.00 72.69 522 GLY A O 1
ATOM 3998 N N . VAL A 1 523 ? -5.571 12.461 8.618 1.00 69.75 523 VAL A N 1
ATOM 3999 C CA . VAL A 1 523 ? -4.645 13.584 8.475 1.00 69.75 523 VAL A CA 1
ATOM 4000 C C . VAL A 1 523 ? -5.459 14.863 8.303 1.00 69.75 523 VAL A C 1
ATOM 4002 O O . VAL A 1 523 ? -6.403 14.903 7.517 1.00 69.75 523 VAL A O 1
ATOM 4005 N N . SER A 1 524 ? -5.070 15.917 9.014 1.00 63.66 524 SER A N 1
ATOM 4006 C CA . SER A 1 524 ? -5.577 17.270 8.789 1.00 63.66 524 SER A CA 1
ATOM 4007 C C . SER A 1 524 ? -4.514 18.076 8.051 1.00 63.66 524 SER A C 1
ATOM 4009 O O . SER A 1 524 ? -3.361 18.120 8.487 1.00 63.66 524 SER A O 1
ATOM 4011 N N . VAL A 1 525 ? -4.882 18.665 6.913 1.00 55.75 525 VAL A N 1
ATOM 4012 C CA . VAL A 1 525 ? -3.997 19.524 6.109 1.00 55.75 525 VAL A CA 1
ATOM 4013 C C . VAL A 1 525 ? -4.356 20.991 6.368 1.00 55.75 525 VAL A C 1
ATOM 4015 O O . VAL A 1 525 ? -5.530 21.309 6.569 1.00 55.75 525 VAL A O 1
ATOM 4018 N N . GLU A 1 526 ? -3.356 21.885 6.332 1.00 51.06 526 GLU A N 1
ATOM 4019 C CA . GLU A 1 526 ? -3.426 23.331 6.647 1.00 51.06 526 GLU A CA 1
ATOM 4020 C C . GLU A 1 526 ? -4.590 24.103 5.975 1.00 51.06 526 GLU A C 1
ATOM 4022 O O . GLU A 1 526 ? -4.954 25.188 6.421 1.00 51.06 526 GLU A O 1
ATOM 4027 N N . SER A 1 527 ? -5.237 23.539 4.950 1.00 48.34 527 SER A N 1
ATOM 4028 C CA . SER A 1 527 ? -6.378 24.101 4.215 1.00 48.34 527 SER A CA 1
ATOM 4029 C C . SER A 1 527 ? -7.774 23.689 4.726 1.00 48.34 527 SER A C 1
ATOM 4031 O O . SER A 1 527 ? -8.742 23.764 3.975 1.00 48.34 527 SER A O 1
ATOM 4033 N N . CYS A 1 528 ? -7.919 23.294 5.999 1.00 48.84 528 CYS A N 1
ATOM 4034 C CA . CYS A 1 528 ? -9.201 22.883 6.609 1.00 48.84 528 CYS A CA 1
ATOM 4035 C C . CYS A 1 528 ? -9.826 21.606 6.013 1.00 48.84 528 CYS A C 1
ATOM 4037 O O . CYS A 1 528 ? -11.046 21.446 6.047 1.00 48.84 528 CYS A O 1
ATOM 4039 N N . ARG A 1 529 ? -9.010 20.683 5.493 1.00 58.41 529 ARG A N 1
ATOM 4040 C CA . ARG A 1 529 ? -9.488 19.398 4.962 1.00 58.41 529 ARG A CA 1
ATOM 4041 C C . ARG A 1 529 ? -9.062 18.245 5.864 1.00 58.41 529 ARG A C 1
ATOM 4043 O O . ARG A 1 529 ? -7.867 18.001 6.035 1.00 58.41 529 ARG A O 1
ATOM 4050 N N . ASN A 1 530 ? -10.041 17.498 6.373 1.00 65.56 530 ASN A N 1
ATOM 4051 C CA . ASN A 1 530 ? -9.800 16.164 6.916 1.00 65.56 530 ASN A CA 1
ATOM 4052 C C . ASN A 1 530 ? -9.607 15.194 5.744 1.00 65.56 530 ASN A C 1
ATOM 4054 O O . ASN A 1 530 ? -10.421 15.144 4.825 1.00 65.56 530 ASN A O 1
ATOM 4058 N N . SER A 1 531 ? -8.530 14.425 5.750 1.00 69.81 531 SER A N 1
ATOM 4059 C CA . SER A 1 531 ? -8.274 13.368 4.771 1.00 69.81 531 SER A CA 1
ATOM 4060 C C . SER A 1 531 ? -7.950 12.078 5.505 1.00 69.81 531 SER A C 1
ATOM 4062 O O . SER A 1 531 ? -7.321 12.098 6.555 1.00 69.81 531 SER A O 1
ATOM 4064 N N . VAL A 1 532 ? -8.370 10.946 4.967 1.00 74.12 532 VAL A N 1
ATOM 4065 C CA . VAL A 1 532 ? -8.010 9.620 5.452 1.00 74.12 532 VAL A CA 1
ATOM 4066 C C . VAL A 1 532 ? -7.131 8.951 4.418 1.00 74.12 532 VAL A C 1
ATOM 4068 O O . VAL A 1 532 ? -7.476 8.798 3.249 1.00 74.12 532 VAL A O 1
ATOM 4071 N N . LEU A 1 533 ? -5.951 8.565 4.866 1.00 75.50 533 LEU A N 1
ATOM 4072 C CA . LEU A 1 533 ? -4.990 7.866 4.043 1.00 75.50 533 LEU A CA 1
ATOM 4073 C C . LEU A 1 533 ? -5.198 6.363 4.229 1.00 75.50 533 LEU A C 1
ATOM 4075 O O . LEU A 1 533 ? -5.172 5.904 5.368 1.00 75.50 533 LEU A O 1
ATOM 4079 N N . VAL A 1 534 ? -5.428 5.613 3.143 1.00 75.44 534 VAL A N 1
ATOM 4080 C CA . VAL A 1 534 ? -5.716 4.168 3.174 1.00 75.44 534 VAL A CA 1
ATOM 4081 C C . VAL A 1 534 ? -4.703 3.396 2.327 1.00 75.44 534 VAL A C 1
ATOM 4083 O O . VAL A 1 534 ? -4.572 3.588 1.118 1.00 75.44 534 VAL A O 1
ATOM 4086 N N . PHE A 1 535 ? -3.988 2.462 2.944 1.00 75.06 535 PHE A N 1
ATOM 4087 C CA . PHE A 1 535 ? -2.888 1.742 2.309 1.00 75.06 535 PHE A CA 1
ATOM 4088 C C . PHE A 1 535 ? -2.995 0.233 2.496 1.00 75.06 535 PHE A C 1
ATOM 4090 O O . PHE A 1 535 ? -3.388 -0.258 3.556 1.00 75.06 535 PHE A O 1
ATOM 4097 N N . GLY A 1 536 ? -2.591 -0.501 1.457 1.00 74.12 536 GLY A N 1
ATOM 4098 C CA . GLY A 1 536 ? -2.535 -1.959 1.478 1.00 74.12 536 GLY A CA 1
ATOM 4099 C C . GLY A 1 536 ? -3.909 -2.627 1.592 1.00 74.12 536 GLY A C 1
ATOM 4100 O O . GLY A 1 536 ? -4.888 -2.183 0.986 1.00 74.12 536 GLY A O 1
ATOM 4101 N N . GLY A 1 537 ? -3.966 -3.723 2.348 1.00 76.88 537 GLY A N 1
ATOM 4102 C CA . GLY A 1 537 ? -5.175 -4.527 2.538 1.00 76.88 537 GLY A CA 1
ATOM 4103 C C . GLY A 1 537 ? -5.557 -5.409 1.344 1.00 76.88 537 GLY A C 1
ATOM 4104 O O . GLY A 1 537 ? -4.969 -5.341 0.264 1.00 76.88 537 GLY A O 1
ATOM 4105 N N . LEU A 1 538 ? -6.561 -6.258 1.562 1.00 70.50 538 LEU A N 1
ATOM 4106 C CA . LEU A 1 538 ? -7.005 -7.271 0.608 1.00 70.50 538 LEU A CA 1
ATOM 4107 C C . LEU A 1 538 ? -8.255 -6.817 -0.158 1.00 70.50 538 LEU A C 1
ATOM 4109 O O . LEU A 1 538 ? -9.217 -6.383 0.484 1.00 70.50 538 LEU A O 1
ATOM 4113 N N . PRO A 1 539 ? -8.269 -6.940 -1.498 1.00 63.47 539 PRO A N 1
ATOM 4114 C CA . PRO A 1 539 ? -9.451 -6.668 -2.313 1.00 63.47 539 PRO A CA 1
ATOM 4115 C C . PRO A 1 539 ? -10.532 -7.751 -2.200 1.00 63.47 539 PRO A C 1
ATOM 4117 O O . PRO A 1 539 ? -11.721 -7.447 -2.267 1.00 63.47 539 PRO A O 1
ATOM 4120 N N . GLN A 1 540 ? -10.135 -9.003 -1.965 1.00 62.62 540 GLN A N 1
ATOM 4121 C CA . GLN A 1 540 ? -11.035 -10.132 -1.728 1.00 62.62 540 GLN A CA 1
ATOM 4122 C C . GLN A 1 540 ? -10.996 -10.545 -0.255 1.00 62.62 540 GLN A C 1
ATOM 4124 O O . GLN A 1 540 ? -10.017 -10.312 0.447 1.00 62.62 540 GLN A O 1
ATOM 4129 N N . SER A 1 541 ? -12.105 -11.090 0.232 1.00 52.06 541 SER A N 1
ATOM 4130 C CA . SER A 1 541 ? -12.384 -11.257 1.660 1.00 52.06 541 SER A CA 1
ATOM 4131 C C . SER A 1 541 ? -11.749 -12.481 2.308 1.00 52.06 541 SER A C 1
ATOM 4133 O O . SER A 1 541 ? -11.999 -12.742 3.491 1.00 52.06 541 SER A O 1
ATOM 4135 N N . ASP A 1 542 ? -11.007 -13.261 1.529 1.00 47.19 542 ASP A N 1
ATOM 4136 C CA . A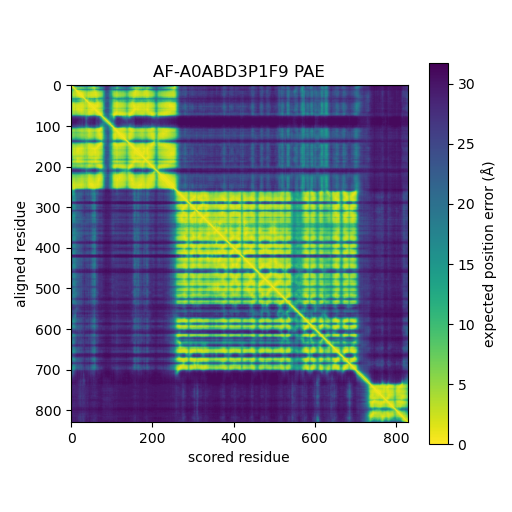SP A 1 542 ? -10.392 -14.477 2.021 1.00 47.19 542 ASP A CA 1
ATOM 4137 C C . ASP A 1 542 ? -9.279 -14.135 3.012 1.00 47.19 542 ASP A C 1
ATOM 4139 O O . ASP A 1 542 ? -8.667 -13.066 2.978 1.00 47.19 542 ASP A O 1
ATOM 4143 N N . ASP A 1 543 ? -9.131 -15.018 3.997 1.00 45.19 543 ASP A N 1
ATOM 4144 C CA . ASP A 1 543 ? -8.133 -14.960 5.062 1.00 45.19 543 ASP A CA 1
ATOM 4145 C C . ASP A 1 543 ? -6.785 -14.426 4.525 1.00 45.19 543 ASP A C 1
ATOM 4147 O O . ASP A 1 543 ? -6.370 -14.866 3.457 1.00 45.19 543 ASP A O 1
ATOM 4151 N N . PRO A 1 544 ? -6.045 -13.531 5.215 1.00 41.78 544 PRO A N 1
ATOM 4152 C CA . PRO A 1 544 ? -4.688 -13.138 4.799 1.00 41.78 544 PRO A CA 1
ATOM 4153 C C . PRO A 1 544 ? -3.717 -14.310 4.564 1.00 41.78 544 PRO A C 1
ATOM 4155 O O . PRO A 1 544 ? -2.632 -14.099 4.027 1.00 41.78 544 PRO A O 1
ATOM 4158 N N . PHE A 1 545 ? -4.109 -15.533 4.941 1.00 38.81 545 PHE A N 1
ATOM 4159 C CA . PHE A 1 545 ? -3.403 -16.790 4.692 1.00 38.81 545 PHE A CA 1
ATOM 4160 C C . PHE A 1 545 ? -4.199 -17.811 3.845 1.00 38.81 545 PHE A C 1
ATOM 4162 O O . PHE A 1 545 ? -3.721 -18.924 3.621 1.00 38.81 545 PHE A O 1
ATOM 4169 N N . GLY A 1 546 ? -5.399 -17.454 3.375 1.00 35.72 546 GLY A N 1
ATOM 4170 C CA . GLY A 1 546 ? -6.257 -18.233 2.482 1.00 35.72 546 GLY A CA 1
ATOM 4171 C C . GLY A 1 546 ? -6.161 -17.691 1.059 1.00 35.72 546 GLY A C 1
ATOM 4172 O O . GLY A 1 546 ? -6.665 -16.618 0.752 1.00 35.72 546 GLY A O 1
ATOM 4173 N N . PHE A 1 547 ? -5.464 -18.421 0.194 1.00 32.84 547 PHE A N 1
ATOM 4174 C CA . PHE A 1 547 ? -5.171 -17.994 -1.171 1.00 32.84 547 PHE A CA 1
ATOM 4175 C C . PHE A 1 547 ? -6.428 -18.029 -2.060 1.00 32.84 547 PHE A C 1
ATOM 4177 O O . PHE A 1 547 ? -6.961 -19.105 -2.329 1.00 32.84 547 PHE A O 1
ATOM 4184 N N . GLY A 1 548 ? -6.840 -16.853 -2.541 1.00 29.44 548 GLY A N 1
ATOM 4185 C CA . GLY A 1 548 ? -7.872 -16.621 -3.557 1.00 29.44 548 GLY A CA 1
ATOM 4186 C C . GLY A 1 548 ? -7.432 -15.516 -4.533 1.00 29.44 548 GLY A C 1
ATOM 4187 O O . GLY A 1 548 ? -6.647 -14.641 -4.172 1.00 29.44 548 GLY A O 1
ATOM 4188 N N . ASP A 1 549 ? -7.867 -15.622 -5.790 1.00 30.45 549 ASP A N 1
ATOM 4189 C CA . ASP A 1 549 ? -7.313 -15.017 -7.014 1.00 30.45 549 ASP A CA 1
ATOM 4190 C C . ASP A 1 549 ? -6.806 -13.553 -6.956 1.00 30.45 549 ASP A C 1
ATOM 4192 O O . ASP A 1 549 ? -7.566 -12.590 -6.814 1.00 30.45 549 ASP A O 1
ATOM 4196 N N . GLY A 1 550 ? -5.500 -13.401 -7.226 1.00 36.50 550 GLY A N 1
ATOM 4197 C CA . GLY A 1 550 ? -4.917 -12.565 -8.295 1.00 36.50 550 GLY A CA 1
ATOM 4198 C C . GLY A 1 550 ? -5.188 -11.055 -8.365 1.00 36.50 550 GLY A C 1
ATOM 4199 O O . GLY A 1 550 ? -4.683 -10.400 -9.277 1.00 36.50 550 GLY A O 1
ATOM 4200 N N . SER A 1 551 ? -5.958 -10.470 -7.454 1.00 34.53 551 SER A N 1
ATOM 4201 C CA . SER A 1 551 ? -6.296 -9.044 -7.500 1.00 34.53 551 SER A CA 1
ATOM 4202 C C . SER A 1 551 ? -5.259 -8.198 -6.751 1.00 34.53 551 SER A C 1
ATOM 4204 O O . SER A 1 551 ? -5.015 -8.358 -5.558 1.00 34.53 551 SER A O 1
ATOM 4206 N N . LEU A 1 552 ? -4.607 -7.302 -7.500 1.00 36.88 552 LEU A N 1
ATOM 4207 C CA . LEU A 1 552 ? -3.495 -6.460 -7.048 1.00 36.88 552 LEU A CA 1
ATOM 4208 C C . LEU A 1 552 ? -3.961 -5.435 -5.987 1.00 36.88 552 LEU A C 1
ATOM 4210 O O . LEU A 1 552 ? -4.970 -4.751 -6.203 1.00 36.88 552 LEU A O 1
ATOM 4214 N N . PRO A 1 553 ? -3.236 -5.247 -4.869 1.00 35.84 553 PRO A N 1
ATOM 4215 C CA . PRO A 1 553 ? -3.524 -4.167 -3.930 1.00 35.84 553 PRO A CA 1
ATOM 4216 C C . PRO A 1 553 ? -3.127 -2.808 -4.529 1.00 35.84 553 PRO A C 1
ATOM 4218 O O . PRO A 1 553 ? -2.171 -2.692 -5.289 1.00 35.84 553 PRO A O 1
ATOM 4221 N N . SER A 1 554 ? -3.858 -1.746 -4.193 1.00 35.59 554 SER A N 1
ATOM 4222 C CA . SER A 1 554 ? -3.547 -0.390 -4.639 1.00 35.59 554 SER A CA 1
ATOM 4223 C C . SER A 1 554 ? -3.832 0.622 -3.539 1.00 35.59 554 SER A C 1
ATOM 4225 O O . SER A 1 554 ? -4.934 0.657 -3.010 1.00 35.59 554 SER A O 1
ATOM 4227 N N . SER A 1 555 ? -2.865 1.470 -3.215 1.00 38.44 555 SER A N 1
ATOM 4228 C CA . SER A 1 555 ? -3.026 2.546 -2.231 1.00 38.44 555 SER A CA 1
ATOM 4229 C C . SER A 1 555 ? -4.076 3.570 -2.685 1.00 38.44 555 SER A C 1
ATOM 4231 O O . SER A 1 555 ? -4.036 4.000 -3.841 1.00 38.44 555 SER A O 1
ATOM 4233 N N . GLU A 1 556 ? -4.995 3.958 -1.796 1.00 40.94 556 GLU A N 1
ATOM 4234 C CA . GLU A 1 556 ? -6.038 4.964 -2.045 1.00 40.94 556 GLU A CA 1
ATOM 4235 C C . GLU A 1 556 ? -5.984 6.084 -0.999 1.00 40.94 556 GLU A C 1
ATOM 4237 O O . GLU A 1 556 ? -5.812 5.865 0.198 1.00 40.94 556 GLU A O 1
ATOM 4242 N N . VAL A 1 557 ? -6.140 7.320 -1.459 1.00 35.56 557 VAL A N 1
ATOM 4243 C CA . VAL A 1 557 ? -6.273 8.494 -0.596 1.00 35.56 557 VAL A CA 1
ATOM 4244 C C . VAL A 1 557 ? -7.745 8.872 -0.599 1.00 35.56 557 VAL A C 1
ATOM 4246 O O . VAL A 1 557 ? -8.280 9.234 -1.643 1.00 35.56 557 VAL A O 1
ATOM 4249 N N . LEU A 1 558 ? -8.406 8.777 0.552 1.00 37.84 558 LEU A N 1
ATOM 4250 C CA . LEU A 1 558 ? -9.754 9.301 0.742 1.00 37.84 558 LEU A CA 1
ATOM 4251 C C . LEU A 1 558 ? -9.627 10.722 1.296 1.00 37.84 558 LEU A C 1
ATOM 4253 O O . LEU A 1 558 ? -9.504 10.913 2.500 1.00 37.84 558 LEU A O 1
ATOM 4257 N N . SER A 1 559 ? -9.633 11.748 0.452 1.00 33.34 559 SER A N 1
ATOM 4258 C CA . SER A 1 559 ? -9.800 13.123 0.936 1.00 33.34 559 SER A CA 1
ATOM 4259 C C . SER A 1 559 ? -11.278 13.378 1.248 1.00 33.34 559 SER A C 1
ATOM 4261 O O . SER A 1 559 ? -12.149 13.009 0.461 1.00 33.34 559 SER A O 1
ATOM 4263 N N . SER A 1 560 ? -11.598 14.012 2.384 1.00 34.47 560 SER A N 1
ATOM 4264 C CA . SER A 1 560 ? -12.931 14.604 2.540 1.00 34.47 560 SER A CA 1
ATOM 4265 C C . SER A 1 560 ? -12.932 15.973 1.854 1.00 34.47 560 SER A C 1
ATOM 4267 O O . SER A 1 560 ? -12.578 17.004 2.418 1.00 34.47 560 SER A O 1
ATOM 4269 N N . GLU A 1 561 ? -13.307 15.975 0.582 1.00 30.61 561 GLU A N 1
ATOM 4270 C CA . GLU A 1 561 ? -14.350 16.897 0.152 1.00 30.61 561 GLU A CA 1
ATOM 4271 C C . GLU A 1 561 ? -15.623 16.067 0.082 1.00 30.61 561 GLU A C 1
ATOM 4273 O O . GLU A 1 561 ? -15.597 14.948 -0.428 1.00 30.61 561 GLU A O 1
ATOM 4278 N N . ILE A 1 562 ? -16.723 16.595 0.616 1.00 35.72 562 ILE A N 1
ATOM 4279 C CA . ILE A 1 562 ? -18.007 15.907 0.823 1.00 35.72 562 ILE A CA 1
ATOM 4280 C C . ILE A 1 562 ? -18.602 15.261 -0.456 1.00 35.72 562 ILE A C 1
ATOM 4282 O O . ILE A 1 562 ? -19.643 14.638 -0.358 1.00 35.72 562 ILE A O 1
ATOM 4286 N N . ASN A 1 563 ? -17.962 15.295 -1.637 1.00 26.41 563 ASN A N 1
ATOM 4287 C CA . ASN A 1 563 ? -18.457 14.626 -2.850 1.00 26.41 563 ASN A CA 1
ATOM 4288 C C . ASN A 1 563 ? -17.404 14.128 -3.876 1.00 26.41 563 ASN A C 1
ATOM 4290 O O . ASN A 1 563 ? -17.775 13.881 -5.024 1.00 26.41 563 ASN A O 1
ATOM 4294 N N . SER A 1 564 ? -16.115 13.933 -3.549 1.00 30.31 564 SER A N 1
ATOM 4295 C CA . SER A 1 564 ? -15.179 13.385 -4.560 1.00 30.31 564 SER A CA 1
ATOM 4296 C C . SER A 1 564 ? -14.048 12.510 -4.011 1.00 30.31 564 SER A C 1
ATOM 4298 O O . SER A 1 564 ? -13.128 13.005 -3.369 1.00 30.31 564 SER A O 1
ATOM 4300 N N . CYS A 1 565 ? -14.056 11.220 -4.365 1.00 30.05 565 CYS A N 1
ATOM 4301 C CA . CYS A 1 565 ? -12.867 10.365 -4.302 1.00 30.05 565 CYS A CA 1
ATOM 4302 C C . CYS A 1 565 ? -11.909 10.754 -5.437 1.00 30.05 565 CYS A C 1
ATOM 4304 O O . CYS A 1 565 ? -12.153 10.398 -6.593 1.00 30.05 565 CYS A O 1
ATOM 4306 N N . SER A 1 566 ? -10.824 11.470 -5.139 1.00 36.00 566 SER A N 1
ATOM 4307 C CA . SER A 1 566 ? -9.775 11.762 -6.120 1.00 36.00 566 SER A CA 1
ATOM 4308 C C . SER A 1 566 ? -8.537 10.891 -5.872 1.00 36.00 566 SER A C 1
ATOM 4310 O O . SER A 1 566 ? -7.835 11.002 -4.872 1.00 36.00 566 SER A O 1
ATOM 4312 N N . ALA A 1 567 ? -8.275 9.964 -6.798 1.00 33.50 567 ALA A N 1
ATOM 4313 C CA . ALA A 1 567 ? -7.111 9.087 -6.747 1.00 33.50 567 ALA A CA 1
ATOM 4314 C C . ALA A 1 567 ? -5.863 9.855 -7.211 1.00 33.50 567 ALA A C 1
ATOM 4316 O O . ALA A 1 567 ? -5.626 9.988 -8.415 1.00 33.50 567 ALA A O 1
ATOM 4317 N N . HIS A 1 568 ? -5.055 10.361 -6.276 1.00 38.34 568 HIS A N 1
ATOM 4318 C CA . HIS A 1 568 ? -3.835 11.104 -6.602 1.00 38.34 568 HIS A CA 1
ATOM 4319 C C . HIS A 1 568 ? -2.570 10.501 -5.958 1.00 38.34 568 HIS A C 1
ATOM 4321 O O . HIS A 1 568 ? -2.508 10.220 -4.768 1.00 38.34 568 HIS A O 1
ATOM 4327 N N . THR A 1 569 ? -1.574 10.290 -6.828 1.00 34.50 569 THR A N 1
ATOM 4328 C CA . THR A 1 569 ? -0.154 9.939 -6.613 1.00 34.50 569 THR A CA 1
ATOM 4329 C C . THR A 1 569 ? 0.177 8.651 -5.825 1.00 34.50 569 THR A C 1
ATOM 4331 O O . THR A 1 569 ? 0.541 8.677 -4.654 1.00 34.50 569 THR A O 1
ATOM 4334 N N . LYS A 1 570 ? 0.161 7.495 -6.518 1.00 45.41 570 LYS A N 1
ATOM 4335 C CA . LYS A 1 570 ? 0.610 6.170 -6.023 1.00 45.41 570 LYS A CA 1
ATOM 4336 C C . LYS A 1 570 ? 2.116 5.942 -6.192 1.00 45.41 570 LYS A C 1
ATOM 4338 O O . LYS A 1 570 ? 2.540 5.048 -6.925 1.00 45.41 570 LYS A O 1
ATOM 4343 N N . ARG A 1 571 ? 2.956 6.733 -5.534 1.00 40.69 571 ARG A N 1
ATOM 4344 C CA . ARG A 1 571 ? 4.397 6.454 -5.533 1.00 40.69 571 ARG A CA 1
ATOM 4345 C C . ARG A 1 571 ? 4.868 6.097 -4.139 1.00 40.69 571 ARG A C 1
ATOM 4347 O O . ARG A 1 571 ? 4.822 6.918 -3.237 1.00 40.69 571 ARG A O 1
ATOM 4354 N N . PHE A 1 572 ? 5.355 4.857 -4.031 1.00 48.78 572 PHE A N 1
ATOM 4355 C CA . PHE A 1 572 ? 6.201 4.336 -2.955 1.00 48.78 572 PHE A CA 1
ATOM 4356 C C . PHE A 1 572 ? 5.565 3.893 -1.629 1.00 48.78 572 PHE A C 1
ATOM 4358 O O . PHE A 1 572 ? 6.290 3.722 -0.645 1.00 48.78 572 PHE A O 1
ATOM 4365 N N . LEU A 1 573 ? 4.258 3.663 -1.584 1.00 52.38 573 LEU A N 1
ATOM 4366 C CA . LEU A 1 573 ? 3.623 3.151 -0.371 1.00 52.38 573 LEU A CA 1
ATOM 4367 C C . LEU A 1 573 ? 3.560 1.621 -0.410 1.00 52.38 573 LEU A C 1
ATOM 4369 O O . LEU A 1 573 ? 3.200 1.065 -1.449 1.00 52.38 573 LEU A O 1
ATOM 4373 N N . PRO A 1 574 ? 3.945 0.941 0.677 1.00 54.31 574 PRO A N 1
ATOM 4374 C CA . PRO A 1 574 ? 4.126 -0.498 0.671 1.00 54.31 574 PRO A CA 1
ATOM 4375 C C . PRO A 1 574 ? 2.762 -1.203 0.616 1.00 54.31 574 PRO A C 1
ATOM 4377 O O . PRO A 1 574 ? 1.790 -0.790 1.255 1.00 54.31 574 PRO A O 1
ATOM 4380 N N . SER A 1 575 ? 2.685 -2.270 -0.176 1.00 63.19 575 SER A N 1
ATOM 4381 C CA . SER A 1 575 ? 1.467 -3.052 -0.393 1.00 63.19 575 SER A CA 1
ATOM 4382 C C . SER A 1 575 ? 1.275 -4.080 0.729 1.00 63.19 575 SER A C 1
ATOM 4384 O O . SER A 1 575 ? 1.351 -5.288 0.509 1.00 63.19 575 SER A O 1
ATOM 4386 N N . LEU A 1 576 ? 1.072 -3.586 1.954 1.00 71.44 576 LEU A N 1
ATOM 4387 C CA . LEU A 1 576 ? 1.098 -4.400 3.172 1.00 71.44 576 LEU A CA 1
ATOM 4388 C C . LEU A 1 576 ? -0.305 -4.828 3.605 1.00 71.44 576 LEU A C 1
ATOM 4390 O O . LEU A 1 576 ? -1.219 -4.010 3.722 1.00 71.44 576 LEU A O 1
ATOM 4394 N N . VAL A 1 577 ? -0.474 -6.112 3.904 1.00 77.19 577 VAL A N 1
ATOM 4395 C CA . VAL A 1 577 ? -1.694 -6.653 4.514 1.00 77.19 577 VAL A CA 1
ATOM 4396 C C . VAL A 1 577 ? -1.494 -6.790 6.015 1.00 77.19 577 VAL A C 1
ATOM 4398 O O . VAL A 1 577 ? -0.517 -7.386 6.469 1.00 77.19 577 VAL A O 1
ATOM 4401 N N . GLY A 1 578 ? -2.428 -6.239 6.794 1.00 79.06 578 GLY A N 1
ATOM 4402 C CA . GLY A 1 578 ? -2.377 -6.298 8.253 1.00 79.06 578 GLY A CA 1
ATOM 4403 C C . GLY A 1 578 ? -1.262 -5.458 8.880 1.00 79.06 578 GLY A C 1
ATOM 4404 O O . GLY A 1 578 ? -0.902 -5.727 10.020 1.00 79.06 578 GLY A O 1
ATOM 4405 N N . GLY A 1 579 ? -0.705 -4.475 8.169 1.00 86.94 579 GLY A N 1
ATOM 4406 C CA . GLY A 1 579 ? 0.158 -3.465 8.785 1.00 86.94 579 GLY A CA 1
ATOM 4407 C C . GLY A 1 579 ? -0.636 -2.504 9.679 1.00 86.94 579 GLY A C 1
ATOM 4408 O O . GLY A 1 579 ? -1.863 -2.578 9.764 1.00 86.94 579 GLY A O 1
ATOM 4409 N N . ALA A 1 580 ? 0.070 -1.582 10.329 1.00 88.81 580 ALA A N 1
ATOM 4410 C CA . ALA A 1 580 ? -0.546 -0.487 11.073 1.00 88.81 580 ALA A CA 1
ATOM 4411 C C . ALA A 1 580 ? 0.188 0.831 10.815 1.00 88.81 580 ALA A C 1
ATOM 4413 O O . ALA A 1 580 ? 1.356 0.838 10.424 1.00 88.81 580 ALA A O 1
ATOM 4414 N N . GLY A 1 581 ? -0.500 1.953 11.027 1.00 88.31 581 GLY A N 1
ATOM 4415 C CA . GLY A 1 581 ? 0.020 3.291 10.758 1.00 88.31 581 GLY A CA 1
ATOM 4416 C C . GLY A 1 581 ? -0.514 4.311 11.754 1.00 88.31 581 GLY A C 1
ATOM 4417 O O . GLY A 1 581 ? -1.646 4.183 12.210 1.00 88.31 581 GLY A O 1
ATOM 4418 N N . SER A 1 582 ? 0.300 5.308 12.099 1.00 87.56 582 SER A N 1
ATOM 4419 C CA . SER A 1 582 ? -0.102 6.416 12.973 1.00 87.56 582 SER A CA 1
ATOM 4420 C C . SER A 1 582 ? 0.610 7.717 12.597 1.00 87.56 582 SER A C 1
ATOM 4422 O O . SER A 1 582 ? 1.747 7.709 12.113 1.00 87.56 582 SER A O 1
ATOM 4424 N N . VAL A 1 583 ? -0.052 8.850 12.842 1.00 83.06 583 VAL A N 1
ATOM 4425 C CA . VAL A 1 583 ? 0.501 10.193 12.615 1.00 83.06 583 VAL A CA 1
ATOM 4426 C C . VAL A 1 583 ? 1.472 10.560 13.734 1.00 83.06 583 VAL A C 1
ATOM 4428 O O . VAL A 1 583 ? 1.140 10.469 14.915 1.00 83.06 583 VAL A O 1
ATOM 4431 N N . LEU A 1 584 ? 2.666 11.024 13.370 1.00 78.56 584 LEU A N 1
ATOM 4432 C CA . LEU A 1 584 ? 3.634 11.589 14.304 1.00 78.56 584 LEU A CA 1
ATOM 4433 C C . LEU A 1 584 ? 3.212 13.026 14.628 1.00 78.56 584 LEU A C 1
ATOM 4435 O O . LEU A 1 584 ? 3.234 13.904 13.763 1.00 78.56 584 LEU A O 1
ATOM 4439 N N . THR A 1 585 ? 2.811 13.266 15.874 1.00 65.81 585 THR A N 1
ATOM 4440 C CA . THR A 1 585 ? 2.434 14.594 16.369 1.00 65.81 585 THR A CA 1
ATOM 4441 C C . THR A 1 585 ? 3.691 15.444 16.570 1.00 65.81 585 THR A C 1
ATOM 4443 O O . THR A 1 585 ? 4.282 15.427 17.645 1.00 65.81 585 THR A O 1
ATOM 4446 N N . ASN A 1 586 ? 4.114 16.164 15.528 1.00 57.62 586 ASN A N 1
ATOM 4447 C CA . ASN A 1 586 ? 5.241 17.103 15.573 1.00 57.62 586 ASN A CA 1
ATOM 4448 C C . ASN A 1 586 ? 4.757 18.542 15.343 1.00 57.62 586 ASN A C 1
ATOM 4450 O O . ASN A 1 586 ? 3.785 18.762 14.626 1.00 57.62 586 ASN A O 1
ATOM 4454 N N . HIS A 1 587 ? 5.493 19.530 15.857 1.00 47.91 587 HIS A N 1
ATOM 4455 C CA . HIS A 1 587 ? 5.206 20.965 15.691 1.00 47.91 587 HIS A CA 1
ATOM 4456 C C . HIS A 1 587 ? 5.505 21.523 14.277 1.00 47.91 587 HIS A C 1
ATOM 4458 O O . HIS A 1 587 ? 5.618 22.734 14.101 1.00 47.91 587 HIS A O 1
ATOM 4464 N N . SER A 1 588 ? 5.665 20.668 13.258 1.00 50.50 588 SER A N 1
ATOM 4465 C CA . SER A 1 588 ? 6.030 21.088 11.896 1.00 50.50 588 SER A CA 1
ATOM 4466 C C . SER A 1 588 ? 4.808 21.183 10.978 1.00 50.50 588 SER A C 1
ATOM 4468 O O . SER A 1 588 ? 3.933 20.328 11.059 1.00 50.50 588 SER A O 1
ATOM 4470 N N . SER A 1 589 ? 4.806 22.135 10.039 1.00 50.81 589 SER A N 1
ATOM 4471 C CA . SER A 1 589 ? 3.739 22.369 9.042 1.00 50.81 589 SER A CA 1
ATOM 4472 C C . SER A 1 589 ? 3.393 21.174 8.140 1.00 50.81 589 SER A C 1
ATOM 4474 O O . SER A 1 589 ? 2.313 21.116 7.564 1.00 50.81 589 SER A O 1
ATOM 4476 N N . ALA A 1 590 ? 4.286 20.189 8.010 1.00 59.94 590 ALA A N 1
ATOM 4477 C CA . ALA A 1 590 ? 4.051 18.998 7.196 1.00 59.94 590 ALA A CA 1
ATOM 4478 C C . ALA A 1 590 ? 3.772 17.762 8.063 1.00 59.94 590 ALA A C 1
ATOM 4480 O O . ALA A 1 590 ? 4.581 17.405 8.930 1.00 59.94 590 ALA A O 1
ATOM 4481 N N . THR A 1 591 ? 2.663 17.073 7.780 1.00 70.06 591 THR A N 1
ATOM 4482 C CA . THR A 1 591 ? 2.248 15.856 8.488 1.00 70.06 591 THR A CA 1
ATOM 4483 C C . THR A 1 591 ? 3.253 14.734 8.245 1.00 70.06 591 THR A C 1
ATOM 4485 O O . THR A 1 591 ? 3.484 14.325 7.110 1.00 70.06 591 THR A O 1
ATOM 4488 N N . THR A 1 592 ? 3.852 14.205 9.310 1.00 77.50 592 THR A N 1
ATOM 4489 C CA . THR A 1 592 ? 4.732 13.027 9.239 1.00 77.50 592 THR A CA 1
ATOM 4490 C C . THR A 1 592 ? 3.986 11.829 9.820 1.00 77.50 592 THR A C 1
ATOM 4492 O O . THR A 1 592 ? 3.245 11.983 10.787 1.00 77.50 592 THR A O 1
ATOM 4495 N N . PHE A 1 593 ? 4.146 10.639 9.252 1.00 79.94 593 PHE A N 1
ATOM 4496 C CA . PHE A 1 593 ? 3.488 9.425 9.730 1.00 79.94 593 PHE A CA 1
ATOM 4497 C C . PHE A 1 593 ? 4.426 8.223 9.684 1.00 79.94 593 PHE A C 1
ATOM 4499 O O . PHE A 1 593 ? 5.374 8.185 8.900 1.00 79.94 593 PHE A O 1
ATOM 4506 N N . LEU A 1 594 ? 4.160 7.247 10.547 1.00 86.06 594 LEU A N 1
ATOM 4507 C CA . LEU A 1 594 ? 4.911 6.004 10.660 1.00 86.06 594 LEU A CA 1
ATOM 4508 C C . LEU A 1 594 ? 3.992 4.839 10.303 1.00 86.06 594 LEU A C 1
ATOM 4510 O O . LEU A 1 594 ? 2.878 4.755 10.815 1.00 86.06 594 LEU A O 1
ATOM 4514 N N . VAL A 1 595 ? 4.471 3.942 9.447 1.00 85.56 595 VAL A N 1
ATOM 4515 C CA . VAL A 1 595 ? 3.838 2.662 9.117 1.00 85.56 595 VAL A CA 1
ATOM 4516 C C . VAL A 1 595 ? 4.765 1.550 9.582 1.00 85.56 595 VAL A C 1
ATOM 4518 O O . VAL A 1 595 ? 5.979 1.636 9.384 1.00 85.56 595 VAL A O 1
ATOM 4521 N N . SER A 1 596 ? 4.220 0.507 10.199 1.00 87.56 596 SER A N 1
ATOM 4522 C CA . SER A 1 596 ? 5.010 -0.666 10.556 1.00 87.56 596 SER A CA 1
ATOM 4523 C C . SER A 1 596 ? 4.303 -1.981 10.264 1.00 87.56 596 SER A C 1
ATOM 4525 O O . SER A 1 596 ? 3.075 -2.072 10.325 1.00 87.56 596 SER A O 1
ATOM 4527 N N . GLY A 1 597 ? 5.116 -3.000 9.984 1.00 85.19 597 GLY A N 1
ATOM 4528 C CA . GLY A 1 597 ? 4.685 -4.383 9.800 1.00 85.19 597 GLY A CA 1
ATOM 4529 C C . GLY A 1 597 ? 3.749 -4.623 8.614 1.00 85.19 597 GLY A C 1
ATOM 4530 O O . GLY A 1 597 ? 3.534 -3.753 7.781 1.00 85.19 597 GLY A O 1
ATOM 4531 N N . GLY A 1 598 ? 3.169 -5.818 8.562 1.00 79.50 598 GLY A N 1
ATOM 4532 C CA . GLY A 1 598 ? 2.333 -6.317 7.474 1.00 79.50 598 GLY A CA 1
ATOM 4533 C C . GLY A 1 598 ? 3.083 -7.236 6.505 1.00 79.50 598 GLY A C 1
ATOM 4534 O O . GLY A 1 598 ? 4.310 -7.315 6.518 1.00 79.50 598 GLY A O 1
ATOM 4535 N N . VAL A 1 599 ? 2.322 -7.964 5.688 1.00 72.88 599 VAL A N 1
ATOM 4536 C CA . VAL A 1 599 ? 2.846 -8.904 4.680 1.00 72.88 599 VAL A CA 1
ATOM 4537 C C . VAL A 1 599 ? 2.763 -8.265 3.298 1.00 72.88 599 VAL A C 1
ATOM 4539 O O . VAL A 1 599 ? 1.696 -7.767 2.934 1.00 72.88 599 VAL A O 1
ATOM 4542 N N . ASP A 1 600 ? 3.863 -8.279 2.539 1.00 64.94 600 ASP A N 1
ATOM 4543 C CA . ASP A 1 600 ? 3.862 -7.842 1.139 1.00 64.94 600 ASP A CA 1
ATOM 4544 C C . ASP A 1 600 ? 3.256 -8.933 0.244 1.00 64.94 600 ASP A C 1
ATOM 4546 O O . ASP A 1 600 ? 3.662 -10.094 0.280 1.00 64.94 600 ASP A O 1
ATOM 4550 N N . VAL A 1 601 ? 2.262 -8.557 -0.558 1.00 53.47 601 VAL A N 1
ATOM 4551 C CA . VAL A 1 601 ? 1.539 -9.463 -1.463 1.00 53.47 601 VAL A CA 1
ATOM 4552 C C . VAL A 1 601 ? 2.364 -9.796 -2.717 1.00 53.47 601 VAL A C 1
ATOM 4554 O O . VAL A 1 601 ? 2.111 -10.814 -3.361 1.00 53.47 601 VAL A O 1
ATOM 4557 N N . HIS A 1 602 ? 3.354 -8.967 -3.071 1.00 46.88 602 HIS A N 1
ATOM 4558 C CA . HIS A 1 602 ? 4.117 -9.094 -4.317 1.00 46.88 602 HIS A CA 1
ATOM 4559 C C . HIS A 1 602 ? 5.389 -9.937 -4.214 1.00 46.88 602 HIS A C 1
ATOM 4561 O O . HIS A 1 602 ? 5.917 -10.339 -5.251 1.00 46.88 602 HIS A O 1
ATOM 4567 N N . ASP A 1 603 ? 5.868 -10.232 -3.006 1.00 42.56 603 ASP A N 1
ATOM 4568 C CA . ASP A 1 603 ? 7.149 -10.905 -2.807 1.00 42.56 603 ASP A CA 1
ATOM 4569 C C . ASP A 1 603 ? 6.973 -12.303 -2.198 1.00 42.56 603 ASP A C 1
ATOM 4571 O O . ASP A 1 603 ? 7.055 -12.511 -0.990 1.00 42.56 603 ASP A O 1
ATOM 4575 N N . GLN A 1 604 ? 6.666 -13.281 -3.057 1.00 40.69 604 GLN A N 1
ATOM 4576 C CA . GLN A 1 604 ? 6.511 -14.688 -2.655 1.00 40.69 604 GLN A CA 1
ATOM 4577 C C . GLN A 1 604 ? 7.772 -15.536 -2.896 1.00 40.69 604 GLN A C 1
ATOM 4579 O O . GLN A 1 604 ? 7.771 -16.730 -2.594 1.00 40.69 604 GLN A O 1
ATOM 4584 N N . THR A 1 605 ? 8.846 -14.959 -3.447 1.00 32.59 605 THR A N 1
ATOM 4585 C CA . THR A 1 605 ? 10.038 -15.723 -3.865 1.00 32.59 605 THR A CA 1
ATOM 4586 C C . THR A 1 605 ? 11.381 -15.100 -3.511 1.00 32.59 605 THR A C 1
ATOM 4588 O O . THR A 1 605 ? 12.394 -15.770 -3.713 1.00 32.59 605 THR A O 1
ATOM 4591 N N . SER A 1 606 ? 11.443 -13.874 -2.993 1.00 29.89 606 SER A N 1
ATOM 4592 C CA . SER A 1 606 ? 12.717 -13.319 -2.552 1.00 29.89 606 SER A CA 1
ATOM 4593 C C . SER A 1 606 ? 12.982 -13.651 -1.081 1.00 29.89 606 SER A C 1
ATOM 4595 O O . SER A 1 606 ? 12.073 -13.863 -0.273 1.00 29.89 606 SER A O 1
ATOM 4597 N N . ASN A 1 607 ? 14.266 -13.793 -0.758 1.00 30.83 607 ASN A N 1
ATOM 4598 C CA . ASN A 1 607 ? 14.765 -13.810 0.608 1.00 30.83 607 ASN A CA 1
ATOM 4599 C C . ASN A 1 607 ? 14.043 -12.739 1.433 1.00 30.83 607 ASN A C 1
ATOM 4601 O O . ASN A 1 607 ? 13.768 -11.657 0.929 1.00 30.83 607 ASN A O 1
ATOM 4605 N N . VAL A 1 608 ? 13.792 -13.004 2.717 1.00 35.84 608 VAL A N 1
ATOM 4606 C CA . VAL A 1 608 ? 13.385 -11.970 3.684 1.00 35.84 608 VAL A CA 1
ATOM 4607 C C . VAL A 1 608 ? 14.576 -11.021 3.904 1.00 35.84 608 VAL A C 1
ATOM 4609 O O . VAL A 1 608 ? 15.161 -10.942 4.982 1.00 35.84 608 VAL A O 1
ATOM 4612 N N . ASP A 1 609 ? 14.997 -10.328 2.852 1.00 31.72 609 ASP A N 1
ATOM 4613 C CA . ASP A 1 609 ? 15.974 -9.265 2.884 1.00 31.72 609 ASP A CA 1
ATOM 4614 C C . ASP A 1 609 ? 15.263 -8.047 3.446 1.00 31.72 609 ASP A C 1
ATOM 4616 O O . ASP A 1 609 ? 14.690 -7.240 2.724 1.00 31.72 609 ASP A O 1
ATOM 4620 N N . LYS A 1 610 ? 15.271 -7.976 4.783 1.00 41.03 610 LYS A N 1
ATOM 4621 C CA . LYS A 1 610 ? 15.468 -6.772 5.607 1.00 41.03 610 LYS A CA 1
ATOM 4622 C C . LYS A 1 610 ? 14.884 -5.457 5.059 1.00 41.03 610 LYS A C 1
ATOM 4624 O O . LYS A 1 610 ? 15.492 -4.398 5.223 1.00 41.03 610 LYS A O 1
ATOM 4629 N N . GLN A 1 611 ? 13.695 -5.470 4.466 1.00 41.25 611 GLN A N 1
ATOM 4630 C CA . GLN A 1 611 ? 12.955 -4.245 4.207 1.00 41.25 611 GLN A CA 1
ATOM 4631 C C . GLN A 1 611 ? 12.383 -3.782 5.542 1.00 41.25 611 GLN A C 1
ATOM 4633 O O . GLN A 1 611 ? 11.638 -4.497 6.209 1.00 41.25 611 GLN A O 1
ATOM 4638 N N . GLN A 1 612 ? 12.849 -2.610 5.969 1.00 54.28 612 GLN A N 1
ATOM 4639 C CA . GLN A 1 612 ? 12.642 -2.030 7.290 1.00 54.28 612 GLN A CA 1
ATOM 4640 C C . GLN A 1 612 ? 11.183 -2.180 7.735 1.00 54.28 612 GLN A C 1
ATOM 4642 O O . GLN A 1 612 ? 10.279 -1.578 7.158 1.00 54.28 612 GLN A O 1
ATOM 4647 N N . THR A 1 613 ? 10.969 -2.967 8.795 1.00 68.50 613 THR A N 1
ATOM 4648 C CA . THR A 1 613 ? 9.667 -3.192 9.442 1.00 68.50 613 THR A CA 1
ATOM 4649 C C . THR A 1 613 ? 8.986 -1.894 9.876 1.00 68.50 613 THR A C 1
ATOM 4651 O O . THR A 1 613 ? 7.801 -1.897 10.183 1.00 68.50 613 THR A O 1
ATOM 4654 N N . ILE A 1 614 ? 9.732 -0.791 9.920 1.00 79.44 614 ILE A N 1
ATOM 4655 C CA . ILE A 1 614 ? 9.287 0.549 10.272 1.00 79.44 614 ILE A CA 1
ATOM 4656 C C . ILE A 1 614 ? 9.629 1.464 9.099 1.00 79.44 614 ILE A C 1
ATOM 4658 O O . ILE A 1 614 ? 10.783 1.538 8.684 1.00 79.44 614 ILE A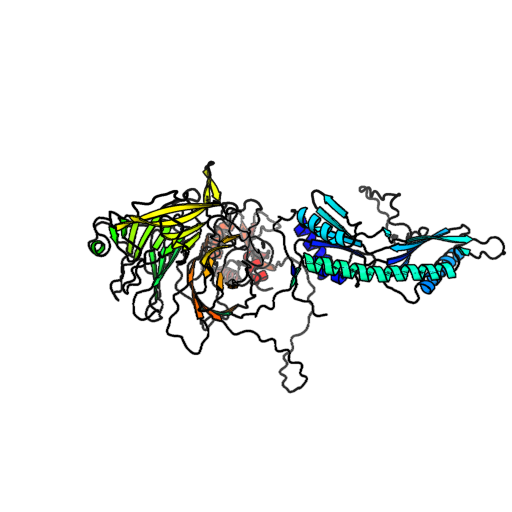 O 1
ATOM 4662 N N . GLN A 1 615 ? 8.630 2.176 8.592 1.00 78.50 615 GLN A N 1
ATOM 4663 C CA . GLN A 1 615 ? 8.761 3.134 7.503 1.00 78.50 615 GLN A CA 1
ATOM 4664 C C . GLN A 1 615 ? 8.161 4.467 7.946 1.00 78.50 615 GLN A C 1
ATOM 4666 O O . GLN A 1 615 ? 7.066 4.507 8.504 1.00 78.50 615 GLN A O 1
ATOM 4671 N N . ILE A 1 616 ? 8.881 5.560 7.713 1.00 78.94 616 ILE A N 1
ATOM 4672 C CA . ILE A 1 616 ? 8.430 6.916 8.035 1.00 78.94 616 ILE A CA 1
ATOM 4673 C C . ILE A 1 616 ? 8.222 7.666 6.723 1.00 78.94 616 ILE A C 1
ATOM 4675 O O . ILE A 1 616 ? 9.037 7.575 5.808 1.00 78.94 616 ILE A O 1
ATOM 4679 N N . PHE A 1 617 ? 7.119 8.398 6.641 1.00 75.44 617 PHE A N 1
ATOM 4680 C CA . PHE A 1 617 ? 6.710 9.160 5.470 1.00 75.44 617 PHE A CA 1
ATOM 4681 C C . PHE A 1 617 ? 6.302 10.572 5.878 1.00 75.44 617 PHE A C 1
ATOM 4683 O O . PHE A 1 617 ? 5.909 10.817 7.021 1.00 75.44 617 PHE A O 1
ATOM 4690 N N . ARG A 1 618 ? 6.354 11.507 4.929 1.00 70.75 618 ARG A N 1
ATOM 4691 C CA . ARG A 1 618 ? 5.963 12.899 5.145 1.00 70.75 618 ARG A CA 1
ATOM 4692 C C . ARG A 1 618 ? 5.048 13.368 4.024 1.00 70.75 618 ARG A C 1
ATOM 4694 O O . ARG A 1 618 ? 5.397 13.245 2.863 1.00 70.75 618 ARG A O 1
ATOM 4701 N N . LEU A 1 619 ? 3.898 13.925 4.374 1.00 66.12 619 LEU A N 1
ATOM 4702 C CA . LEU A 1 619 ? 2.962 14.521 3.430 1.00 66.12 619 LEU A CA 1
ATOM 4703 C C . LEU A 1 619 ? 3.309 16.006 3.243 1.00 66.12 619 LEU A C 1
ATOM 4705 O O . LEU A 1 619 ? 3.326 16.757 4.221 1.00 66.12 619 LEU A O 1
ATOM 4709 N N . ALA A 1 620 ? 3.622 16.423 2.012 1.00 54.84 620 ALA A N 1
ATOM 4710 C CA . ALA A 1 620 ? 3.875 17.824 1.672 1.00 54.84 620 ALA A CA 1
ATOM 4711 C C . ALA A 1 620 ? 2.555 18.570 1.400 1.00 54.84 620 ALA A C 1
ATOM 4713 O O . ALA A 1 620 ? 1.594 17.984 0.909 1.00 54.84 620 ALA A O 1
ATOM 4714 N N . SER A 1 621 ? 2.503 19.865 1.731 1.00 48.81 621 SER A N 1
ATOM 4715 C CA . SER A 1 621 ? 1.285 20.690 1.679 1.00 48.81 621 SER A CA 1
ATOM 4716 C C . SER A 1 621 ? 0.877 21.152 0.273 1.00 48.81 621 SER A C 1
ATOM 4718 O O . SER A 1 621 ? -0.240 21.640 0.102 1.00 48.81 621 SER A O 1
ATOM 4720 N N . ASN A 1 622 ? 1.732 20.978 -0.739 1.00 41.34 622 ASN A N 1
ATOM 4721 C CA . ASN A 1 622 ? 1.467 21.458 -2.094 1.00 41.34 622 ASN A CA 1
ATOM 4722 C C . ASN A 1 622 ? 0.847 20.338 -2.957 1.00 41.34 622 ASN A C 1
ATOM 4724 O O . ASN A 1 622 ? 1.484 19.325 -3.235 1.00 41.34 622 ASN A O 1
ATOM 4728 N N . ASP A 1 623 ? -0.403 20.544 -3.378 1.00 38.09 623 ASP A N 1
ATOM 4729 C CA . ASP A 1 623 ? -1.106 19.831 -4.460 1.00 38.09 623 ASP A CA 1
ATOM 4730 C C . ASP A 1 623 ? -1.448 18.338 -4.290 1.00 38.09 623 ASP A C 1
ATOM 4732 O O . ASP A 1 623 ? -1.483 17.599 -5.271 1.00 38.09 623 ASP A O 1
ATOM 4736 N N . ASN A 1 624 ? -1.798 17.865 -3.085 1.00 40.88 624 ASN A N 1
ATOM 4737 C CA . ASN A 1 624 ? -2.240 16.467 -2.876 1.00 40.88 624 ASN A CA 1
ATOM 4738 C C . ASN A 1 624 ? -1.210 15.410 -3.360 1.00 40.88 624 ASN A C 1
ATOM 4740 O O . ASN A 1 624 ? -1.566 14.263 -3.652 1.00 40.88 624 ASN A O 1
ATOM 4744 N N . ILE A 1 625 ? 0.072 15.778 -3.451 1.00 38.78 625 ILE A N 1
ATOM 4745 C CA . ILE A 1 625 ? 1.169 14.879 -3.815 1.00 38.78 625 ILE A CA 1
ATOM 4746 C C . ILE A 1 625 ? 1.747 14.282 -2.527 1.00 38.78 625 ILE A C 1
ATOM 4748 O O . ILE A 1 625 ? 2.308 14.983 -1.684 1.00 38.78 625 ILE A O 1
ATOM 4752 N N . ILE A 1 626 ? 1.609 12.962 -2.359 1.00 46.34 626 ILE A N 1
ATOM 4753 C CA . ILE A 1 626 ? 2.301 12.232 -1.291 1.00 46.34 626 ILE A CA 1
ATOM 4754 C C . ILE A 1 626 ? 3.764 12.064 -1.701 1.00 46.34 626 ILE A C 1
ATOM 4756 O O . ILE A 1 626 ? 4.110 11.163 -2.466 1.00 46.34 626 ILE A O 1
ATOM 4760 N N . ASP A 1 627 ? 4.632 12.924 -1.177 1.00 41.34 627 ASP A N 1
ATOM 4761 C CA . ASP A 1 627 ? 6.072 12.797 -1.365 1.00 41.34 627 ASP A CA 1
ATOM 4762 C C . ASP A 1 627 ? 6.656 11.732 -0.433 1.00 41.34 627 ASP A C 1
ATOM 4764 O O . ASP A 1 627 ? 6.758 11.899 0.783 1.00 41.34 627 ASP A O 1
ATOM 4768 N N . ARG A 1 628 ? 7.113 10.613 -0.999 1.00 43.31 628 ARG A N 1
ATOM 4769 C CA . ARG A 1 628 ? 7.921 9.651 -0.242 1.00 43.31 628 ARG A CA 1
ATOM 4770 C C . ARG A 1 628 ? 9.311 10.232 -0.023 1.00 43.31 628 ARG A C 1
ATOM 4772 O O . ARG A 1 628 ? 10.194 10.072 -0.863 1.00 43.31 628 ARG A O 1
ATOM 4779 N N . ILE A 1 629 ? 9.529 10.866 1.122 1.00 49.94 629 ILE A N 1
ATOM 4780 C CA . ILE A 1 629 ? 10.890 11.162 1.567 1.00 49.94 629 ILE A CA 1
ATOM 4781 C C . ILE A 1 629 ? 11.519 9.837 1.990 1.00 49.94 629 ILE A C 1
ATOM 4783 O O . ILE A 1 629 ? 10.990 9.127 2.844 1.00 49.94 629 ILE A O 1
ATOM 4787 N N . ARG A 1 630 ? 12.628 9.469 1.343 1.00 43.78 630 ARG A N 1
ATOM 4788 C CA . ARG A 1 630 ? 13.435 8.329 1.769 1.00 43.78 630 ARG A CA 1
ATOM 4789 C C . ARG A 1 630 ? 13.981 8.653 3.156 1.00 43.78 630 ARG A C 1
ATOM 4791 O O . ARG A 1 630 ? 14.677 9.647 3.334 1.00 43.78 630 ARG A O 1
ATOM 4798 N N . THR A 1 631 ? 13.621 7.832 4.129 1.00 50.09 631 THR A N 1
ATOM 4799 C CA . THR A 1 631 ? 14.112 7.945 5.496 1.00 50.09 631 THR A CA 1
ATOM 4800 C C . THR A 1 631 ? 15.005 6.757 5.785 1.00 50.09 631 THR A C 1
ATOM 4802 O O . THR A 1 631 ? 14.585 5.610 5.649 1.00 50.09 631 THR A O 1
ATOM 4805 N N . GLU A 1 632 ? 16.237 7.026 6.198 1.00 50.66 632 GLU A N 1
ATOM 4806 C CA . GLU A 1 632 ? 17.044 6.017 6.871 1.00 50.66 632 GLU A CA 1
ATOM 4807 C C . GLU A 1 632 ? 16.569 5.907 8.317 1.00 50.66 632 GLU A C 1
ATOM 4809 O O . GLU A 1 632 ? 16.590 6.893 9.055 1.00 50.66 632 GLU A O 1
ATOM 4814 N N . VAL A 1 633 ? 16.106 4.714 8.696 1.00 57.09 633 VAL A N 1
ATOM 4815 C CA . VAL A 1 633 ? 15.716 4.380 10.067 1.00 57.09 633 VAL A CA 1
ATOM 4816 C C . VAL A 1 633 ? 16.903 3.734 10.765 1.00 57.09 633 VAL A C 1
ATOM 4818 O O . VAL A 1 633 ? 17.288 2.608 10.443 1.00 57.09 633 VAL A O 1
ATOM 4821 N N . LYS A 1 634 ? 17.462 4.425 11.759 1.00 58.31 634 LYS A N 1
ATOM 4822 C CA . LYS A 1 634 ? 18.439 3.832 12.677 1.00 58.31 634 LYS A CA 1
ATOM 4823 C C . LYS A 1 634 ? 17.717 3.327 13.920 1.00 58.31 634 LYS A C 1
ATOM 4825 O O . LYS A 1 634 ? 17.178 4.129 14.678 1.00 58.31 634 LYS A O 1
ATOM 4830 N N . VAL A 1 635 ? 17.701 2.008 14.116 1.00 59.75 635 VAL A N 1
ATOM 4831 C CA . VAL A 1 635 ? 17.114 1.381 15.306 1.00 59.75 635 VAL A CA 1
ATOM 4832 C C . VAL A 1 635 ? 18.162 1.316 16.412 1.00 59.75 635 VAL A C 1
ATOM 4834 O O . VAL A 1 635 ? 19.197 0.676 16.236 1.00 59.75 635 VAL A O 1
ATOM 4837 N N . ILE A 1 636 ? 17.890 1.954 17.552 1.00 60.72 636 ILE A N 1
ATOM 4838 C CA . ILE A 1 636 ? 18.697 1.809 18.771 1.00 60.72 636 ILE A CA 1
ATOM 4839 C C . ILE A 1 636 ? 17.865 1.087 19.826 1.00 60.72 636 ILE A C 1
ATOM 4841 O O . ILE A 1 636 ? 16.786 1.547 20.203 1.00 60.72 636 ILE A O 1
ATOM 4845 N N . SER A 1 637 ? 18.373 -0.046 20.304 1.00 56.44 637 SER A N 1
ATOM 4846 C CA . SER A 1 637 ? 17.791 -0.796 21.414 1.00 56.44 637 SER A CA 1
ATOM 4847 C C . SER A 1 637 ? 18.540 -0.508 22.709 1.00 56.44 637 SER A C 1
ATOM 4849 O O . SER A 1 637 ? 19.745 -0.723 22.788 1.00 56.44 637 SER A O 1
ATOM 4851 N N . ASN A 1 638 ? 17.819 -0.124 23.763 1.00 53.88 638 ASN A N 1
ATOM 4852 C CA . ASN A 1 638 ? 18.389 0.085 25.104 1.00 53.88 638 ASN A CA 1
ATOM 4853 C C . ASN A 1 638 ? 18.649 -1.233 25.868 1.00 53.88 638 ASN A C 1
ATOM 4855 O O . ASN A 1 638 ? 18.732 -1.238 27.094 1.00 53.88 638 ASN A O 1
ATOM 4859 N N . CYS A 1 639 ? 18.727 -2.368 25.168 1.00 46.59 639 CYS A N 1
ATOM 4860 C CA . CYS A 1 639 ? 18.992 -3.671 25.767 1.00 46.59 639 CYS A CA 1
ATOM 4861 C C . CYS A 1 639 ? 20.494 -3.952 25.665 1.00 46.59 639 CYS A C 1
ATOM 4863 O O . CYS A 1 639 ? 21.032 -3.986 24.561 1.00 46.59 639 CYS A O 1
ATOM 4865 N N . SER A 1 640 ? 21.163 -4.128 26.806 1.00 43.44 640 SER A N 1
ATOM 4866 C CA . SER A 1 640 ? 22.627 -4.194 26.929 1.00 43.44 640 SER A CA 1
ATOM 4867 C C . SER A 1 640 ? 23.301 -5.355 26.186 1.00 43.44 640 SER A C 1
ATOM 4869 O O . SER A 1 640 ? 24.518 -5.333 26.059 1.00 43.44 640 SER A O 1
ATOM 4871 N N . ASP A 1 641 ? 22.539 -6.319 25.653 1.00 42.28 641 ASP A N 1
ATOM 4872 C CA . ASP A 1 641 ? 23.083 -7.589 25.152 1.00 42.28 641 ASP A CA 1
ATOM 4873 C C . ASP A 1 641 ? 22.696 -7.952 23.705 1.00 42.28 641 ASP A C 1
ATOM 4875 O O . ASP A 1 641 ? 23.020 -9.048 23.247 1.00 42.28 641 ASP A O 1
ATOM 4879 N N . GLN A 1 642 ? 22.004 -7.086 22.951 1.00 41.97 642 GLN A N 1
ATOM 4880 C CA . GLN A 1 642 ? 21.592 -7.418 21.576 1.00 41.97 642 GLN A CA 1
ATOM 4881 C C . GLN A 1 642 ? 21.774 -6.246 20.609 1.00 41.97 642 GLN A C 1
ATOM 4883 O O . GLN A 1 642 ? 21.183 -5.184 20.774 1.00 41.97 642 GLN A O 1
ATOM 4888 N N . THR A 1 643 ? 22.549 -6.470 19.545 1.00 43.19 643 THR A N 1
ATOM 4889 C CA . THR A 1 643 ? 22.713 -5.539 18.413 1.00 43.19 643 THR A CA 1
ATOM 4890 C C . THR A 1 643 ? 21.473 -5.466 17.509 1.00 43.19 643 THR A C 1
ATOM 4892 O O . THR A 1 643 ? 21.402 -4.601 16.639 1.00 43.19 643 THR A O 1
ATOM 4895 N N . HIS A 1 644 ? 20.481 -6.344 17.717 1.00 54.66 644 HIS A N 1
ATOM 4896 C CA . HIS A 1 644 ? 19.238 -6.418 16.949 1.00 54.66 644 HIS A CA 1
ATOM 4897 C C . HIS A 1 644 ? 18.030 -6.656 17.867 1.00 54.66 644 HIS A C 1
ATOM 4899 O O . HIS A 1 644 ? 17.994 -7.639 18.602 1.00 54.66 644 HIS A O 1
ATOM 4905 N N . PHE A 1 645 ? 17.019 -5.784 17.794 1.00 64.38 645 PHE A N 1
ATOM 4906 C CA . PHE A 1 645 ? 15.740 -5.968 18.485 1.00 64.38 645 PHE A CA 1
ATOM 4907 C C . PHE A 1 645 ? 14.733 -6.677 17.571 1.00 64.38 645 PHE A C 1
ATOM 4909 O O . PHE A 1 645 ? 14.292 -6.105 16.576 1.00 64.38 645 PHE A O 1
ATOM 4916 N N . ASP A 1 646 ? 14.358 -7.911 17.911 1.00 72.56 646 ASP A N 1
ATOM 4917 C CA . ASP A 1 646 ? 13.324 -8.660 17.187 1.00 72.56 646 ASP A CA 1
ATOM 4918 C C . ASP A 1 646 ? 11.918 -8.287 17.689 1.00 72.56 646 ASP A C 1
ATOM 4920 O O . ASP A 1 646 ? 11.559 -8.588 18.837 1.00 72.56 646 ASP A O 1
ATOM 4924 N N . LEU A 1 647 ? 11.144 -7.628 16.817 1.00 74.88 647 LEU A N 1
ATOM 4925 C CA . LEU A 1 647 ? 9.757 -7.200 17.038 1.00 74.88 647 LEU A CA 1
ATOM 4926 C C . LEU A 1 647 ? 8.748 -8.357 16.926 1.00 74.88 647 LEU A C 1
ATOM 4928 O O . LEU A 1 647 ? 7.602 -8.207 17.354 1.00 74.88 647 LEU A O 1
ATOM 4932 N N . GLY A 1 648 ? 9.156 -9.511 16.391 1.00 75.25 648 GLY A N 1
ATOM 4933 C CA . GLY A 1 648 ? 8.258 -10.611 16.060 1.00 75.25 648 GLY A CA 1
ATOM 4934 C C . GLY A 1 648 ? 7.391 -10.314 14.833 1.00 75.25 648 GLY A C 1
ATOM 4935 O O . GLY A 1 648 ? 7.715 -9.476 13.989 1.00 75.25 648 GLY A O 1
ATOM 4936 N N . VAL A 1 649 ? 6.264 -11.021 14.720 1.00 77.69 649 VAL A N 1
ATOM 4937 C CA . VAL A 1 649 ? 5.369 -10.920 13.557 1.00 77.69 649 VAL A CA 1
ATOM 4938 C C . VAL A 1 649 ? 4.418 -9.735 13.730 1.00 77.69 649 VAL A C 1
ATOM 4940 O O . VAL A 1 649 ? 3.352 -9.861 14.332 1.00 77.69 649 VAL A O 1
ATOM 4943 N N . LEU A 1 650 ? 4.811 -8.574 13.203 1.00 83.19 650 LEU A N 1
ATOM 4944 C CA . LEU A 1 650 ? 4.013 -7.344 13.219 1.00 83.19 650 LEU A CA 1
ATOM 4945 C C . LEU A 1 650 ? 2.896 -7.381 12.169 1.00 83.19 650 LEU A C 1
ATOM 4947 O O . LEU A 1 650 ? 2.943 -6.684 11.163 1.00 83.19 650 LEU A O 1
ATOM 4951 N N . THR A 1 651 ? 1.895 -8.224 12.393 1.00 86.19 651 THR A N 1
ATOM 4952 C CA . THR A 1 651 ? 0.656 -8.259 11.608 1.00 86.19 651 THR A CA 1
ATOM 4953 C C . THR A 1 651 ? -0.539 -8.130 12.536 1.00 86.19 651 THR A C 1
ATOM 4955 O O . THR A 1 651 ? -0.599 -8.794 13.568 1.00 86.19 651 THR A O 1
ATOM 4958 N N . HIS A 1 652 ? -1.523 -7.316 12.169 1.00 88.19 652 HIS A N 1
ATOM 4959 C CA . HIS A 1 652 ? -2.703 -7.015 12.979 1.00 88.19 652 HIS A CA 1
ATOM 4960 C C . HIS A 1 652 ? -2.374 -6.471 14.384 1.00 88.19 652 HIS A C 1
ATOM 4962 O O . HIS A 1 652 ? -3.120 -6.734 15.335 1.00 88.19 652 HIS A O 1
ATOM 4968 N N . HIS A 1 653 ? -1.250 -5.760 14.520 1.00 92.19 653 HIS A N 1
ATOM 4969 C CA . HIS A 1 653 ? -0.920 -4.934 15.684 1.00 92.19 653 HIS A CA 1
ATOM 4970 C C . HIS A 1 653 ? -1.605 -3.568 15.586 1.00 92.19 653 HIS A C 1
ATOM 4972 O O . HIS A 1 653 ? -2.098 -3.174 14.532 1.00 92.19 653 HIS A O 1
ATOM 4978 N N . CYS A 1 654 ? -1.625 -2.833 16.694 1.00 92.44 654 CYS A N 1
ATOM 4979 C CA . CYS A 1 654 ? -2.048 -1.436 16.732 1.00 92.44 654 CYS A CA 1
ATOM 4980 C C . CYS A 1 654 ? -0.827 -0.522 16.848 1.00 92.44 654 CYS A C 1
ATOM 4982 O O . CYS A 1 654 ? 0.055 -0.785 17.666 1.00 92.44 654 CYS A O 1
ATOM 4984 N N . LEU A 1 655 ? -0.817 0.579 16.095 1.00 91.88 655 LEU A N 1
ATOM 4985 C CA . LEU A 1 655 ? 0.064 1.721 16.336 1.00 91.88 655 LEU A CA 1
ATOM 4986 C C . LEU A 1 655 ? -0.769 2.889 16.852 1.00 91.88 655 LEU A C 1
ATOM 4988 O O . LEU A 1 655 ? -1.746 3.268 16.213 1.00 91.88 655 LEU A O 1
ATOM 4992 N N . VAL A 1 656 ? -0.375 3.467 17.986 1.00 90.31 656 VAL A N 1
ATOM 4993 C CA . VAL A 1 656 ? -1.069 4.617 18.580 1.00 90.31 656 VAL A CA 1
ATOM 4994 C C . VAL A 1 656 ? -0.044 5.655 19.027 1.00 90.31 656 VAL A C 1
ATOM 4996 O O . VAL A 1 656 ? 0.964 5.313 19.644 1.00 90.31 656 VAL A O 1
ATOM 4999 N N . SER A 1 657 ? -0.273 6.927 18.712 1.00 88.44 657 SER A N 1
ATOM 5000 C CA . SER A 1 657 ? 0.620 8.013 19.134 1.00 88.44 657 SER A CA 1
ATOM 5001 C C . SER A 1 657 ? 0.439 8.340 20.617 1.00 88.44 657 SER A C 1
ATOM 5003 O O . SER A 1 657 ? -0.679 8.347 21.132 1.00 88.44 657 SER A O 1
ATOM 5005 N N . LEU A 1 658 ? 1.549 8.601 21.309 1.00 86.88 658 LEU A N 1
ATOM 5006 C CA . LEU A 1 658 ? 1.556 9.057 22.697 1.00 86.88 658 LEU A CA 1
ATOM 5007 C C . LEU A 1 658 ? 1.533 10.597 22.744 1.00 86.88 658 LEU A C 1
ATOM 5009 O O . LEU A 1 658 ? 2.165 11.229 21.894 1.00 86.88 658 LEU A O 1
ATOM 5013 N N . PRO A 1 659 ? 0.860 11.213 23.735 1.00 78.31 659 PRO A N 1
ATOM 5014 C CA . PRO A 1 659 ? 0.917 12.658 23.952 1.00 78.31 659 PRO A CA 1
ATOM 5015 C C . PRO A 1 659 ? 2.361 13.154 24.123 1.00 78.31 659 PRO A C 1
ATOM 5017 O O . PRO A 1 659 ? 3.161 12.535 24.826 1.00 78.31 659 PRO A O 1
ATOM 5020 N N . THR A 1 660 ? 2.701 14.278 23.492 1.00 65.62 660 THR A N 1
ATOM 5021 C CA . THR A 1 660 ? 4.011 14.934 23.630 1.00 65.62 660 THR A CA 1
ATOM 5022 C C . THR A 1 660 ? 4.071 15.765 24.913 1.00 65.62 660 THR A C 1
ATOM 5024 O O . THR A 1 660 ? 3.160 16.550 25.190 1.00 65.62 660 THR A O 1
ATOM 5027 N N . SER A 1 661 ? 5.149 15.638 25.695 1.00 55.78 661 SER A N 1
ATOM 5028 C CA . SER A 1 661 ? 5.362 16.474 26.879 1.00 55.78 661 SER A CA 1
ATOM 5029 C C . SER A 1 661 ? 5.773 17.891 26.462 1.00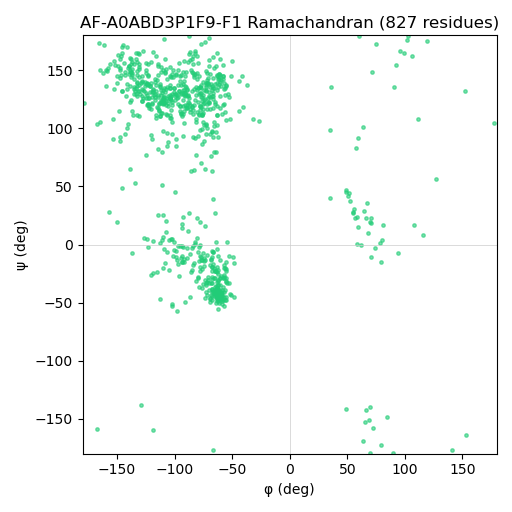 55.78 661 SER A C 1
ATOM 5031 O O . SER A 1 661 ? 6.756 18.099 25.758 1.00 55.78 661 SER A O 1
ATOM 5033 N N . SER A 1 662 ? 5.028 18.899 26.918 1.00 48.25 662 SER A N 1
ATOM 5034 C CA . SER A 1 662 ? 5.267 20.318 26.606 1.00 48.25 662 SER A CA 1
ATOM 5035 C C . SER A 1 662 ? 6.556 20.898 27.212 1.00 48.25 662 SER A C 1
ATOM 5037 O O . SER A 1 662 ? 6.883 22.050 26.949 1.00 48.25 662 SER A O 1
ATOM 5039 N N . ASN A 1 663 ? 7.279 20.129 28.036 1.00 41.75 663 ASN A N 1
ATOM 5040 C CA . ASN A 1 663 ? 8.406 20.614 28.842 1.00 41.75 663 ASN A CA 1
ATOM 5041 C C . ASN A 1 663 ? 9.795 20.298 28.262 1.00 41.75 663 ASN A C 1
ATOM 5043 O O . ASN A 1 663 ? 10.789 20.676 28.872 1.00 41.75 663 ASN A O 1
ATOM 5047 N N . VAL A 1 664 ? 9.892 19.661 27.089 1.00 44.12 664 VAL A N 1
ATOM 5048 C CA . VAL A 1 664 ? 11.169 19.505 26.357 1.00 44.12 664 VAL A CA 1
ATOM 5049 C C . VAL A 1 664 ? 11.254 20.552 25.243 1.00 44.12 664 VAL A C 1
ATOM 5051 O O . VAL A 1 664 ? 11.568 20.269 24.091 1.00 44.12 664 VAL A O 1
ATOM 5054 N N . ALA A 1 665 ? 10.911 21.793 25.583 1.00 38.91 665 ALA A N 1
ATOM 5055 C CA . ALA A 1 665 ? 11.311 22.943 24.796 1.00 38.91 665 ALA A CA 1
ATOM 5056 C C . ALA A 1 665 ? 12.711 23.339 25.273 1.00 38.91 665 ALA A C 1
ATOM 5058 O O . ALA A 1 665 ? 12.879 23.686 26.441 1.00 38.91 665 ALA A O 1
ATOM 5059 N N . ASN A 1 666 ? 13.669 23.284 24.345 1.00 41.59 666 ASN A N 1
ATOM 5060 C CA . ASN A 1 666 ? 15.067 23.735 24.405 1.00 41.59 666 ASN A CA 1
ATOM 5061 C C . ASN A 1 666 ? 16.084 22.570 24.387 1.00 41.59 666 ASN A C 1
ATOM 5063 O O . ASN A 1 666 ? 16.258 21.840 25.355 1.00 41.59 666 ASN A O 1
ATOM 5067 N N . ASP A 1 667 ? 16.758 22.447 23.237 1.00 41.84 667 ASP A N 1
ATOM 5068 C CA . ASP A 1 667 ? 18.013 21.727 22.941 1.00 41.84 667 ASP A CA 1
ATOM 5069 C C . ASP A 1 667 ? 18.036 20.284 22.403 1.00 41.84 667 ASP A C 1
ATOM 5071 O O . ASP A 1 667 ? 19.081 19.860 21.906 1.00 41.84 667 ASP A O 1
ATOM 5075 N N . SER A 1 668 ? 16.927 19.545 22.306 1.00 46.25 668 SER A N 1
ATOM 5076 C CA . SER A 1 668 ? 16.922 18.284 21.535 1.00 46.25 668 SER A CA 1
ATOM 5077 C C . SER A 1 668 ? 15.712 18.197 20.610 1.00 46.25 668 SER A C 1
ATOM 5079 O O . SER A 1 668 ? 14.593 18.103 21.094 1.00 46.25 668 SER A O 1
ATOM 5081 N N . GLY A 1 669 ? 15.944 18.257 19.292 1.00 53.09 669 GLY A N 1
ATOM 5082 C CA . GLY A 1 669 ? 14.903 18.391 18.260 1.00 53.09 669 GLY A CA 1
ATOM 5083 C C . GLY A 1 669 ? 13.721 17.416 18.348 1.00 53.09 669 GLY A C 1
ATOM 5084 O O . GLY A 1 669 ? 13.862 16.341 18.918 1.00 53.09 669 GLY A O 1
ATOM 5085 N N . ASP A 1 670 ? 12.593 17.813 17.741 1.00 59.78 670 ASP A N 1
ATOM 5086 C CA . ASP A 1 670 ? 11.280 17.143 17.723 1.00 59.78 670 ASP A CA 1
ATOM 5087 C C . ASP A 1 670 ? 11.341 15.613 17.916 1.00 59.78 670 ASP A C 1
ATOM 5089 O O . ASP A 1 670 ? 11.722 14.872 16.999 1.00 59.78 670 ASP A O 1
ATOM 5093 N N . VAL A 1 671 ? 10.946 15.150 19.110 1.00 69.12 671 VAL A N 1
ATOM 5094 C CA . VAL A 1 671 ? 10.785 13.726 19.442 1.00 69.12 671 VAL A CA 1
ATOM 5095 C C . VAL A 1 671 ? 9.296 13.397 19.539 1.00 69.12 671 VAL A C 1
ATOM 5097 O O . VAL A 1 671 ? 8.622 13.824 20.474 1.00 69.12 671 VAL A O 1
ATOM 5100 N N . ALA A 1 672 ? 8.790 12.593 18.606 1.00 82.38 672 ALA A N 1
ATOM 5101 C CA . ALA A 1 672 ? 7.471 11.970 18.722 1.00 82.38 672 ALA A CA 1
ATOM 5102 C C . ALA A 1 672 ? 7.598 10.582 19.352 1.00 82.38 672 ALA A C 1
ATOM 5104 O O . ALA A 1 672 ? 8.590 9.889 19.145 1.00 82.38 672 ALA A O 1
ATOM 5105 N N . SER A 1 673 ? 6.587 10.147 20.101 1.00 87.06 673 SER A N 1
ATOM 5106 C CA . SER A 1 673 ? 6.546 8.798 20.672 1.00 87.06 673 SER A CA 1
ATOM 5107 C C . SER A 1 673 ? 5.308 8.048 20.189 1.00 87.06 673 SER A C 1
ATOM 5109 O O . SER A 1 673 ? 4.198 8.569 20.255 1.00 87.06 673 SER A O 1
ATOM 5111 N N . ILE A 1 674 ? 5.490 6.818 19.715 1.00 90.50 674 ILE A N 1
ATOM 5112 C CA . ILE A 1 674 ? 4.415 5.913 19.286 1.00 90.50 674 ILE A CA 1
ATOM 5113 C C . ILE A 1 674 ? 4.526 4.617 20.083 1.00 90.50 674 ILE A C 1
ATOM 5115 O O . ILE A 1 674 ? 5.627 4.163 20.384 1.00 90.50 674 ILE A O 1
ATOM 5119 N N . ILE A 1 675 ? 3.396 4.000 20.412 1.00 92.19 675 ILE A N 1
ATOM 5120 C CA . ILE A 1 675 ? 3.350 2.658 20.988 1.00 92.19 675 ILE A CA 1
ATOM 5121 C C . ILE A 1 675 ? 2.830 1.649 19.954 1.00 92.19 675 ILE A C 1
ATOM 5123 O O . ILE A 1 675 ? 1.835 1.898 19.275 1.00 92.19 675 ILE A O 1
ATOM 5127 N N . SER A 1 676 ? 3.518 0.511 19.842 1.00 93.00 676 SER A N 1
ATOM 5128 C CA . SER A 1 676 ? 3.100 -0.667 19.079 1.00 93.00 676 SER A CA 1
ATOM 5129 C C . SER A 1 676 ? 2.599 -1.735 20.038 1.00 93.00 676 SER A C 1
ATOM 5131 O O . SER A 1 676 ? 3.307 -2.099 20.979 1.00 93.00 676 SER A O 1
ATOM 5133 N N . ILE A 1 677 ? 1.378 -2.224 19.824 1.00 92.75 677 ILE A N 1
ATOM 5134 C CA . ILE A 1 677 ? 0.682 -3.104 20.768 1.00 92.75 677 ILE A CA 1
ATOM 5135 C C . ILE A 1 677 ? 0.110 -4.313 20.040 1.00 92.75 677 ILE A C 1
ATOM 5137 O O . ILE A 1 677 ? -0.609 -4.173 19.048 1.00 92.75 677 ILE A O 1
ATOM 5141 N N . GLY A 1 678 ? 0.362 -5.494 20.603 1.00 89.25 678 GLY A N 1
ATOM 5142 C CA . GLY A 1 678 ? -0.191 -6.745 20.102 1.00 89.25 678 GLY A CA 1
ATOM 5143 C C . GLY A 1 678 ? 0.329 -7.103 18.713 1.00 89.25 678 GLY A C 1
ATOM 5144 O O . GLY A 1 678 ? 1.430 -6.721 18.327 1.00 89.25 678 GLY A O 1
ATOM 5145 N N . GLY A 1 679 ? -0.485 -7.846 17.975 1.00 88.19 679 GLY A N 1
ATOM 5146 C CA . GLY A 1 679 ? -0.140 -8.399 16.674 1.00 88.19 679 GLY A CA 1
ATOM 5147 C C . GLY A 1 679 ? 0.355 -9.835 16.751 1.00 88.19 679 GLY A C 1
ATOM 5148 O O . GLY A 1 679 ? 0.639 -10.384 17.820 1.00 88.19 679 GLY A O 1
ATOM 5149 N N . GLY A 1 680 ? 0.404 -10.459 15.586 1.00 84.94 680 GLY A N 1
ATOM 5150 C CA . GLY A 1 680 ? 0.742 -11.857 15.430 1.00 84.94 680 GLY A CA 1
ATOM 5151 C C . GLY A 1 680 ? -0.094 -12.560 14.374 1.00 84.94 680 GLY A C 1
ATOM 5152 O O . GLY A 1 680 ? -0.941 -11.966 13.699 1.00 84.94 680 GLY A O 1
ATOM 5153 N N . VAL A 1 681 ? 0.153 -13.862 14.264 1.00 77.56 681 VAL A N 1
ATOM 5154 C CA . VAL A 1 681 ? -0.538 -14.779 13.356 1.00 77.56 681 VAL A CA 1
ATOM 5155 C C . VAL A 1 681 ? -0.812 -16.104 14.052 1.00 77.56 681 VAL A C 1
ATOM 5157 O O . VAL A 1 681 ? -0.008 -16.598 14.850 1.00 77.56 681 VAL A O 1
ATOM 5160 N N . SER A 1 682 ? -1.931 -16.728 13.699 1.00 67.19 682 SER A N 1
ATOM 5161 C CA . SER A 1 682 ? -2.165 -18.135 14.005 1.00 67.19 682 SER A CA 1
ATOM 5162 C C . SER A 1 682 ? -1.575 -18.998 12.891 1.00 67.19 682 SER A C 1
ATOM 5164 O O . SER A 1 682 ? -2.062 -18.939 11.765 1.00 67.19 682 SER A O 1
ATOM 5166 N N . SER A 1 683 ? -0.570 -19.829 13.182 1.00 55.91 683 SER A N 1
ATOM 5167 C CA . SER A 1 683 ? -0.126 -20.861 12.241 1.00 55.91 683 SER A CA 1
ATOM 5168 C C . SER A 1 683 ? -0.611 -22.239 12.679 1.00 55.91 683 SER A C 1
ATOM 5170 O O . SER A 1 683 ? -0.317 -22.688 13.787 1.00 55.91 683 SER A O 1
ATOM 5172 N N . PHE A 1 684 ? -1.294 -22.949 11.776 1.00 43.72 684 PHE A N 1
ATOM 5173 C CA . PHE A 1 684 ? -1.672 -24.354 11.968 1.00 43.72 684 PHE A CA 1
ATOM 5174 C C . PHE A 1 684 ? -0.444 -25.279 12.095 1.00 43.72 684 PHE A C 1
ATOM 5176 O O . PHE A 1 684 ? -0.528 -26.332 12.717 1.00 43.72 684 PHE A O 1
ATOM 5183 N N . SER A 1 685 ? 0.705 -24.875 11.534 1.00 38.97 685 SER A N 1
ATOM 5184 C CA . SER A 1 685 ? 1.915 -25.713 11.447 1.00 38.97 685 SER A CA 1
ATOM 5185 C C . SER A 1 685 ? 3.028 -25.326 12.429 1.00 38.97 685 SER A C 1
ATOM 5187 O O . SER A 1 685 ? 3.873 -26.164 12.735 1.00 38.97 685 SER A O 1
ATOM 5189 N N . PHE A 1 686 ? 3.042 -24.084 12.931 1.00 46.75 686 PHE A N 1
ATOM 5190 C CA . PHE A 1 686 ? 4.140 -23.550 13.757 1.00 46.75 686 PHE A CA 1
ATOM 5191 C C . PHE A 1 686 ? 3.703 -23.012 15.128 1.00 46.75 686 PHE A C 1
ATOM 5193 O O . PHE A 1 686 ? 4.531 -22.497 15.875 1.00 46.75 686 PHE A O 1
ATOM 5200 N N . GLY A 1 687 ? 2.424 -23.152 15.484 1.00 61.75 687 GLY A N 1
ATOM 5201 C CA . GLY A 1 687 ? 1.876 -22.558 16.700 1.00 61.75 687 GLY A CA 1
ATOM 5202 C C . GLY A 1 687 ? 1.572 -21.067 16.533 1.00 61.75 687 GLY A C 1
ATOM 5203 O O . GLY A 1 687 ? 1.587 -20.515 15.432 1.00 61.75 687 GLY A O 1
ATOM 5204 N N . GLN A 1 688 ? 1.216 -20.415 17.634 1.00 74.50 688 GLN A N 1
ATOM 5205 C CA . GLN A 1 688 ? 0.877 -18.992 17.640 1.00 74.50 688 GLN A CA 1
ATOM 5206 C C . GLN A 1 688 ? 2.156 -18.168 17.731 1.00 74.50 688 GLN A C 1
ATOM 5208 O O . GLN A 1 688 ? 3.012 -18.455 18.565 1.00 74.50 688 GLN A O 1
ATOM 5213 N N . SER A 1 689 ? 2.263 -17.141 16.893 1.00 81.94 689 SER A N 1
ATOM 5214 C CA . SER A 1 689 ? 3.369 -16.190 16.937 1.00 81.94 689 SER A CA 1
ATOM 5215 C C . SER A 1 689 ? 2.823 -14.812 17.257 1.00 81.94 689 SER A C 1
ATOM 5217 O O . SER A 1 689 ? 1.892 -14.360 16.594 1.00 81.94 689 SER A O 1
ATOM 5219 N N . TYR A 1 690 ? 3.417 -14.147 18.243 1.00 85.69 690 TYR A N 1
ATOM 5220 C CA . TYR A 1 690 ? 2.993 -12.835 18.723 1.00 85.69 690 TYR A CA 1
ATOM 5221 C C . TYR A 1 690 ? 4.064 -11.786 18.446 1.00 85.69 690 TYR A C 1
ATOM 5223 O O . TYR A 1 690 ? 5.260 -12.081 18.503 1.00 85.69 690 TYR A O 1
ATOM 5231 N N . ALA A 1 691 ? 3.633 -10.562 18.155 1.00 86.00 691 ALA A N 1
ATOM 5232 C CA . ALA A 1 691 ? 4.532 -9.417 18.136 1.00 86.00 691 ALA A CA 1
ATOM 5233 C C . ALA A 1 691 ? 4.776 -8.915 19.565 1.00 86.00 691 ALA A C 1
ATOM 5235 O O . ALA A 1 691 ? 3.900 -8.992 20.435 1.00 86.00 691 ALA A O 1
ATOM 5236 N N . LYS A 1 692 ? 5.976 -8.383 19.811 1.00 85.00 692 LYS A N 1
ATOM 5237 C CA . LYS A 1 692 ? 6.286 -7.726 21.083 1.00 85.00 692 LYS A CA 1
ATOM 5238 C C . LYS A 1 692 ? 5.661 -6.338 21.112 1.00 85.00 692 LYS A C 1
ATOM 5240 O O . LYS A 1 692 ? 5.777 -5.576 20.152 1.00 85.00 692 LYS A O 1
ATOM 5245 N N . SER A 1 693 ? 5.074 -5.983 22.250 1.00 91.62 693 SER A N 1
ATOM 5246 C CA . SER A 1 693 ? 4.678 -4.600 22.506 1.00 91.62 693 SER A CA 1
ATOM 5247 C C . SER A 1 693 ? 5.928 -3.741 22.725 1.00 91.62 693 SER A C 1
ATOM 5249 O O . SER A 1 693 ? 6.856 -4.159 23.423 1.00 91.62 693 SER A O 1
ATOM 5251 N N . CYS A 1 694 ? 5.972 -2.534 22.165 1.00 90.88 694 CYS A N 1
ATOM 5252 C CA . CYS A 1 694 ? 7.106 -1.627 22.341 1.00 90.88 694 CYS A CA 1
ATOM 5253 C C . CYS A 1 694 ? 6.709 -0.153 22.217 1.00 90.88 694 CYS A C 1
ATOM 5255 O O . CYS A 1 694 ? 5.699 0.185 21.603 1.00 90.88 694 CYS A O 1
ATOM 5257 N N . VAL A 1 695 ? 7.528 0.727 22.790 1.00 90.69 695 VAL A N 1
ATOM 5258 C CA . VAL A 1 695 ? 7.487 2.173 22.539 1.00 90.69 695 VAL A CA 1
ATOM 5259 C C . VAL A 1 695 ? 8.596 2.524 21.561 1.00 90.69 695 VAL A C 1
ATOM 5261 O O . VAL A 1 695 ? 9.731 2.078 21.721 1.00 90.69 695 VAL A O 1
ATOM 5264 N N . MET A 1 696 ? 8.260 3.333 20.565 1.00 89.06 696 MET A N 1
ATOM 5265 C CA . MET A 1 696 ? 9.162 3.877 19.561 1.00 89.06 696 MET A CA 1
ATOM 5266 C C . MET A 1 696 ? 9.269 5.388 19.771 1.00 89.06 696 MET A C 1
ATOM 5268 O O . MET A 1 696 ? 8.301 6.113 19.534 1.00 89.06 696 MET A O 1
ATOM 5272 N N . ALA A 1 697 ? 10.432 5.863 20.213 1.00 87.06 697 ALA A N 1
ATOM 5273 C CA . ALA A 1 697 ? 10.755 7.285 20.233 1.00 87.06 697 ALA A CA 1
ATOM 5274 C C . ALA A 1 697 ? 11.427 7.655 18.907 1.00 87.06 697 ALA A C 1
ATOM 5276 O O . ALA A 1 697 ? 12.482 7.127 18.561 1.00 87.06 697 ALA A O 1
ATOM 5277 N N . VAL A 1 698 ? 10.784 8.536 18.149 1.00 84.44 698 VAL A N 1
ATOM 5278 C CA . VAL A 1 698 ? 11.166 8.944 16.799 1.00 84.44 698 VAL A CA 1
ATOM 5279 C C . VAL A 1 698 ? 11.741 10.349 16.863 1.00 84.44 698 VAL A C 1
ATOM 5281 O O . VAL A 1 698 ? 11.013 11.310 17.107 1.00 84.44 698 VAL A O 1
ATOM 5284 N N . LYS A 1 699 ? 13.045 10.469 16.623 1.00 81.62 699 LYS A N 1
ATOM 5285 C CA . LYS A 1 699 ? 13.776 11.737 16.635 1.00 81.62 699 LYS A CA 1
ATOM 5286 C C . LYS A 1 699 ? 14.257 12.089 15.236 1.00 81.62 699 LYS A C 1
ATOM 5288 O O . LYS A 1 699 ? 14.827 11.255 14.535 1.00 81.62 699 LYS A O 1
ATOM 5293 N N . ARG A 1 700 ? 14.086 13.346 14.833 1.00 76.56 700 ARG A N 1
ATOM 5294 C CA . ARG A 1 700 ? 14.641 13.857 13.572 1.00 76.56 700 ARG A CA 1
ATOM 5295 C C . ARG A 1 700 ? 16.109 14.260 13.747 1.00 76.56 700 ARG A C 1
ATOM 5297 O O . ARG A 1 700 ? 16.425 15.107 14.579 1.00 76.56 700 ARG A O 1
ATOM 5304 N N . VAL A 1 701 ? 16.999 13.698 12.931 1.00 69.69 701 VAL A N 1
ATOM 5305 C CA . VAL A 1 701 ? 18.452 13.920 12.991 1.00 69.69 701 VAL A CA 1
ATOM 5306 C C . VAL A 1 701 ? 18.901 14.724 11.764 1.00 69.69 701 VAL A C 1
ATOM 5308 O O . VAL A 1 701 ? 19.400 14.168 10.797 1.00 69.69 701 VAL A O 1
ATOM 5311 N N . GLY A 1 702 ? 18.699 16.050 11.797 1.00 58.06 702 GLY A N 1
ATOM 5312 C CA . GLY A 1 702 ? 19.257 17.006 10.820 1.00 58.06 702 GLY A CA 1
ATOM 5313 C C . GLY A 1 702 ? 18.860 16.809 9.344 1.00 58.06 702 GLY A C 1
ATOM 5314 O O . GLY A 1 702 ? 18.077 15.936 8.990 1.00 58.06 702 GLY A O 1
ATOM 5315 N N . ALA A 1 703 ? 19.359 17.688 8.470 1.00 46.84 703 ALA A N 1
ATOM 5316 C CA . ALA A 1 703 ? 19.363 17.489 7.020 1.00 46.84 703 ALA A CA 1
ATOM 5317 C C . ALA A 1 703 ? 20.814 17.225 6.610 1.00 46.84 703 ALA A C 1
ATOM 5319 O O . ALA A 1 703 ? 21.690 17.992 7.016 1.00 46.84 703 ALA A O 1
ATOM 5320 N N . CYS A 1 704 ? 21.081 16.186 5.819 1.00 37.78 704 CYS A N 1
ATOM 5321 C CA . CYS A 1 704 ? 22.389 16.043 5.186 1.00 37.78 704 CYS A CA 1
ATOM 5322 C C . CYS A 1 704 ? 22.590 17.234 4.242 1.00 37.78 704 CYS A C 1
ATOM 5324 O O . CYS A 1 704 ? 22.003 17.311 3.163 1.00 37.78 704 CYS A O 1
ATOM 5326 N N . VAL A 1 705 ? 23.397 18.206 4.668 1.00 34.12 705 VAL A N 1
ATOM 5327 C CA . VAL A 1 705 ? 23.968 19.189 3.755 1.00 34.12 705 VAL A CA 1
ATOM 5328 C C . VAL A 1 705 ? 25.006 18.420 2.952 1.00 34.12 705 VAL A C 1
ATOM 5330 O O . VAL A 1 705 ? 26.104 18.172 3.441 1.00 34.12 705 VAL A O 1
ATOM 5333 N N . ASN A 1 706 ? 24.662 18.019 1.730 1.00 30.45 706 ASN A N 1
ATOM 5334 C CA . ASN A 1 706 ? 25.665 17.615 0.751 1.00 30.45 706 ASN A CA 1
ATOM 5335 C C . ASN A 1 706 ? 26.454 18.867 0.343 1.00 30.45 706 ASN A C 1
ATOM 5337 O O . ASN A 1 706 ? 26.229 19.451 -0.714 1.00 30.45 706 ASN A O 1
ATOM 5341 N N . ALA A 1 707 ? 27.360 19.306 1.216 1.00 26.66 707 ALA A N 1
ATOM 5342 C CA . ALA A 1 707 ? 28.482 20.123 0.811 1.00 26.66 707 ALA A CA 1
ATOM 5343 C C . ALA A 1 707 ? 29.456 19.182 0.102 1.00 26.66 707 ALA A C 1
ATOM 5345 O O . ALA A 1 707 ? 30.151 18.381 0.722 1.00 26.66 707 ALA A O 1
ATOM 5346 N N . ILE A 1 708 ? 29.448 19.265 -1.224 1.00 34.56 708 ILE A N 1
ATOM 5347 C CA . ILE A 1 708 ? 30.542 18.805 -2.069 1.00 34.56 708 ILE A CA 1
ATOM 5348 C C . ILE A 1 708 ? 31.798 19.527 -1.570 1.00 34.56 708 ILE A C 1
ATOM 5350 O O . ILE A 1 708 ? 31.936 20.731 -1.772 1.00 34.56 708 ILE A O 1
ATOM 5354 N N . SER A 1 709 ? 32.694 18.813 -0.892 1.00 25.78 709 SER A N 1
ATOM 5355 C CA . SER A 1 709 ? 34.066 19.269 -0.690 1.00 25.78 709 SER A CA 1
ATOM 5356 C C . SER A 1 709 ? 34.985 18.437 -1.573 1.00 25.78 709 SER A C 1
ATOM 5358 O O . SER A 1 709 ? 35.402 17.338 -1.206 1.00 25.78 709 SER A O 1
ATOM 5360 N N . ASP A 1 710 ? 35.292 18.986 -2.746 1.00 29.80 710 ASP A N 1
ATOM 5361 C CA . ASP A 1 710 ? 36.556 18.723 -3.423 1.00 29.80 710 ASP A CA 1
ATOM 5362 C C . ASP A 1 710 ? 37.708 19.090 -2.473 1.00 29.80 710 ASP A C 1
ATOM 5364 O O . ASP A 1 710 ? 37.746 20.195 -1.930 1.00 29.80 710 ASP A O 1
ATOM 5368 N N . GLY A 1 711 ? 38.666 18.183 -2.276 1.00 23.98 711 GLY A N 1
ATOM 5369 C CA . GLY A 1 711 ? 39.857 18.473 -1.478 1.00 23.98 711 GLY A CA 1
ATOM 5370 C C . GLY A 1 711 ? 40.800 17.284 -1.326 1.00 23.98 711 GLY A C 1
ATOM 5371 O O . GLY A 1 711 ? 40.542 16.362 -0.563 1.00 23.98 711 GLY A O 1
ATOM 5372 N N . ARG A 1 712 ? 41.916 17.325 -2.059 1.00 27.31 712 ARG A N 1
ATOM 5373 C CA . ARG A 1 712 ? 43.094 16.453 -1.904 1.00 27.31 712 ARG A CA 1
ATOM 5374 C C . ARG A 1 712 ? 43.775 16.651 -0.534 1.00 27.31 712 ARG A C 1
ATOM 5376 O O . ARG A 1 712 ? 43.634 17.717 0.053 1.00 27.31 712 ARG A O 1
ATOM 5383 N N . HIS A 1 713 ? 44.648 15.690 -0.186 1.00 24.23 713 HIS A N 1
ATOM 5384 C CA . HIS A 1 713 ? 45.550 15.568 0.989 1.00 24.23 713 HIS A CA 1
ATOM 5385 C C . HIS A 1 713 ? 44.916 14.842 2.190 1.00 24.23 713 HIS A C 1
ATOM 5387 O O . HIS A 1 713 ? 43.780 15.105 2.534 1.00 24.23 713 HIS A O 1
ATOM 5393 N N . SER A 1 714 ? 45.560 13.913 2.902 1.00 21.97 714 SER A N 1
ATOM 5394 C CA . SER A 1 714 ? 46.962 13.491 2.992 1.00 21.97 714 SER A CA 1
ATOM 5395 C C . SER A 1 714 ? 47.010 12.135 3.710 1.00 21.97 714 SER A C 1
ATOM 5397 O O . SER A 1 714 ? 46.200 11.869 4.593 1.00 21.97 714 SER A O 1
ATOM 5399 N N . SER A 1 715 ? 48.004 11.313 3.375 1.00 24.52 715 SER A N 1
ATOM 5400 C CA . SER A 1 715 ? 48.435 10.140 4.139 1.00 24.52 715 SER A CA 1
ATOM 5401 C C . SER A 1 715 ? 48.701 10.449 5.618 1.00 24.52 715 SER A C 1
ATOM 5403 O O . SER A 1 715 ? 49.294 11.490 5.897 1.00 24.52 715 SER A O 1
ATOM 5405 N N . MET A 1 716 ? 48.403 9.503 6.518 1.00 21.08 716 MET A N 1
ATOM 5406 C CA . MET A 1 716 ? 49.355 8.946 7.501 1.00 21.08 716 MET A CA 1
ATOM 5407 C C . MET A 1 716 ? 48.693 7.843 8.361 1.00 21.08 716 MET A C 1
ATOM 5409 O O . MET A 1 716 ? 47.696 8.106 9.015 1.00 21.08 716 MET A O 1
ATOM 5413 N N . TYR A 1 717 ? 49.297 6.643 8.311 1.00 21.61 717 TYR A N 1
ATOM 5414 C CA . TYR A 1 717 ? 49.415 5.537 9.293 1.00 21.61 717 TYR A CA 1
ATOM 5415 C C . TYR A 1 717 ? 48.234 5.210 10.250 1.00 21.61 717 TYR A C 1
ATOM 5417 O O . TYR A 1 717 ? 47.694 6.066 10.925 1.00 21.61 717 TYR A O 1
ATOM 5425 N N . SER A 1 718 ? 47.846 3.951 10.475 1.00 22.55 718 SER A N 1
ATOM 5426 C CA . SER A 1 718 ? 48.714 2.791 10.685 1.00 22.55 718 SER A CA 1
ATOM 5427 C C . SER A 1 718 ? 48.014 1.456 10.402 1.00 22.55 718 SER A C 1
ATOM 5429 O O . SER A 1 718 ? 46.810 1.278 10.565 1.00 22.55 718 SER A O 1
ATOM 5431 N N . SER A 1 719 ? 48.850 0.530 9.959 1.00 22.31 719 SER A N 1
ATOM 5432 C CA . SER A 1 719 ? 48.636 -0.885 9.711 1.00 22.31 719 SER A CA 1
ATOM 5433 C C . SER A 1 719 ? 48.379 -1.697 10.983 1.00 22.31 719 SER A C 1
ATOM 5435 O O . SER A 1 719 ? 49.177 -1.639 11.917 1.00 22.31 719 SER A O 1
ATOM 5437 N N . ALA A 1 720 ? 47.394 -2.591 10.930 1.00 22.97 720 ALA A N 1
ATOM 5438 C CA . ALA A 1 720 ? 47.476 -3.897 11.578 1.00 22.97 720 ALA A CA 1
ATOM 5439 C C . ALA A 1 720 ? 46.823 -4.924 10.643 1.00 22.97 720 ALA A C 1
ATOM 5441 O O . ALA A 1 720 ? 45.604 -4.993 10.516 1.00 22.97 720 ALA A O 1
ATOM 5442 N N . SER A 1 721 ? 47.665 -5.659 9.916 1.00 21.34 721 SER A N 1
ATOM 5443 C CA . SER A 1 721 ? 47.257 -6.733 9.019 1.00 21.34 721 SER A CA 1
ATOM 5444 C C . SER A 1 721 ? 46.906 -7.984 9.817 1.00 21.34 721 SER A C 1
ATOM 5446 O O . SER A 1 721 ? 47.712 -8.434 10.631 1.00 21.34 721 SER A O 1
ATOM 5448 N N . ALA A 1 722 ? 45.789 -8.620 9.490 1.00 23.42 722 ALA A N 1
ATOM 5449 C CA . ALA A 1 722 ? 45.651 -10.060 9.637 1.00 23.42 722 ALA A CA 1
ATOM 5450 C C . ALA A 1 722 ? 44.973 -10.578 8.368 1.00 23.42 722 ALA A C 1
ATOM 5452 O O . ALA A 1 722 ? 43.837 -10.227 8.061 1.00 23.42 722 ALA A O 1
ATOM 5453 N N . ALA A 1 723 ? 45.758 -11.318 7.592 1.00 23.45 723 ALA A N 1
ATOM 5454 C CA . ALA A 1 723 ? 45.400 -11.895 6.312 1.00 23.45 723 ALA A CA 1
ATOM 5455 C C . ALA A 1 723 ? 44.167 -12.803 6.427 1.00 23.45 723 ALA A C 1
ATOM 5457 O O . ALA A 1 723 ? 44.115 -13.674 7.293 1.00 23.45 723 ALA A O 1
ATOM 5458 N N . VAL A 1 724 ? 43.219 -12.637 5.507 1.00 24.86 724 VAL A N 1
ATOM 5459 C CA . VAL A 1 724 ? 42.268 -13.689 5.150 1.00 24.86 724 VAL A CA 1
ATOM 5460 C C . VAL A 1 724 ? 42.416 -13.903 3.653 1.00 24.86 724 VAL A C 1
ATOM 5462 O O . VAL A 1 724 ? 42.324 -12.965 2.864 1.00 24.86 724 VAL A O 1
ATOM 5465 N N . GLU A 1 725 ? 42.772 -15.136 3.317 1.00 23.77 725 GLU A N 1
ATOM 5466 C CA . GLU A 1 725 ? 43.064 -15.611 1.977 1.00 23.77 725 GLU A CA 1
ATOM 5467 C C . GLU A 1 725 ? 41.854 -15.494 1.051 1.00 23.77 725 GLU A C 1
ATOM 5469 O O . GLU A 1 725 ? 40.724 -15.845 1.389 1.00 23.77 725 GLU A O 1
ATOM 5474 N N . ASP A 1 726 ? 42.158 -15.051 -0.158 1.00 23.92 726 ASP A N 1
ATOM 5475 C CA . ASP A 1 726 ? 41.286 -15.000 -1.314 1.00 23.92 726 ASP A CA 1
ATOM 5476 C C . ASP A 1 726 ? 41.118 -16.424 -1.885 1.00 23.92 726 ASP A C 1
ATOM 5478 O O . ASP A 1 726 ? 42.081 -17.023 -2.377 1.00 23.92 726 ASP A O 1
ATOM 5482 N N . ARG A 1 727 ? 39.911 -17.007 -1.813 1.00 25.31 727 ARG A N 1
ATOM 5483 C CA . ARG A 1 727 ? 39.548 -18.228 -2.559 1.00 25.31 727 ARG A CA 1
ATOM 5484 C C . ARG A 1 727 ? 38.098 -18.197 -3.053 1.00 25.31 727 ARG A C 1
ATOM 5486 O O . ARG A 1 727 ? 37.183 -18.621 -2.362 1.00 25.31 727 ARG A O 1
ATOM 5493 N N . LYS A 1 728 ? 37.968 -17.759 -4.311 1.00 25.56 728 LYS A N 1
ATOM 5494 C CA . LYS A 1 728 ? 37.117 -18.288 -5.398 1.00 25.56 728 LYS A CA 1
ATOM 5495 C C . LYS A 1 728 ? 35.751 -18.869 -4.996 1.00 25.56 728 LYS A C 1
ATOM 5497 O O . LYS A 1 728 ? 35.626 -20.061 -4.726 1.00 25.56 728 LYS A O 1
ATOM 5502 N N . GLU A 1 729 ? 34.714 -18.052 -5.147 1.00 26.05 729 GLU A N 1
ATOM 5503 C CA . GLU A 1 729 ? 33.336 -18.510 -5.333 1.00 26.05 729 GLU A CA 1
ATOM 5504 C C . GLU A 1 729 ? 33.169 -19.096 -6.742 1.00 26.05 729 GLU A C 1
ATOM 5506 O O . GLU A 1 729 ? 33.099 -18.381 -7.737 1.00 26.05 729 GLU A O 1
ATOM 5511 N N . ASN A 1 730 ? 33.141 -20.422 -6.821 1.00 27.88 730 ASN A N 1
ATOM 5512 C CA . ASN A 1 730 ? 32.617 -21.185 -7.948 1.00 27.88 730 ASN A CA 1
ATOM 5513 C C . ASN A 1 730 ? 32.166 -22.536 -7.389 1.00 27.88 730 ASN A C 1
ATOM 5515 O O . ASN A 1 730 ? 32.980 -23.444 -7.308 1.00 27.88 730 ASN A O 1
ATOM 5519 N N . GLU A 1 731 ? 30.901 -22.663 -6.978 1.00 26.38 731 GLU A N 1
ATOM 5520 C CA . GLU A 1 731 ? 30.193 -23.953 -6.973 1.00 26.38 731 GLU A CA 1
ATOM 5521 C C . GLU A 1 731 ? 28.681 -23.762 -6.753 1.00 26.38 731 GLU A C 1
ATOM 5523 O O . GLU A 1 731 ? 28.185 -23.492 -5.658 1.00 26.38 731 GLU A O 1
ATOM 5528 N N . VAL A 1 732 ? 27.947 -23.898 -7.857 1.00 30.23 732 VAL A N 1
ATOM 5529 C CA . VAL A 1 732 ? 26.487 -23.925 -7.947 1.00 30.23 732 VAL A CA 1
ATOM 5530 C C . VAL A 1 732 ? 26.014 -25.384 -7.840 1.00 30.23 732 VAL A C 1
ATOM 5532 O O . VAL A 1 732 ? 26.479 -26.240 -8.582 1.00 30.23 732 VAL A O 1
ATOM 5535 N N . ASN A 1 733 ? 25.038 -25.625 -6.955 1.00 34.78 733 ASN A N 1
ATOM 5536 C CA . ASN A 1 733 ? 24.115 -26.773 -6.896 1.00 34.78 733 ASN A CA 1
ATOM 5537 C C . ASN A 1 733 ? 24.681 -28.210 -6.758 1.00 34.78 733 ASN A C 1
ATOM 5539 O O . ASN A 1 733 ? 24.761 -28.954 -7.732 1.00 34.78 733 ASN A O 1
ATOM 5543 N N . GLN A 1 734 ? 24.828 -28.683 -5.512 1.00 30.20 734 GLN A N 1
ATOM 5544 C CA . GLN A 1 734 ? 24.598 -30.095 -5.150 1.00 30.20 734 GLN A CA 1
ATOM 5545 C C . GLN A 1 734 ? 23.714 -30.205 -3.889 1.00 30.20 734 GLN A C 1
ATOM 5547 O O . GLN A 1 734 ? 23.806 -29.348 -3.003 1.00 30.20 734 GLN A O 1
ATOM 5552 N N . PRO A 1 735 ? 22.841 -31.228 -3.772 1.00 42.25 735 PRO A N 1
ATOM 5553 C CA . PRO A 1 735 ? 22.064 -31.464 -2.559 1.00 42.25 735 PRO A CA 1
ATOM 5554 C C . PRO A 1 735 ? 22.990 -31.929 -1.424 1.00 42.25 735 PRO A C 1
ATOM 5556 O O . PRO A 1 735 ? 23.595 -32.991 -1.509 1.00 42.25 735 PRO A O 1
ATOM 5559 N N . MET A 1 736 ? 23.094 -31.146 -0.344 1.00 55.97 736 MET A N 1
ATOM 5560 C CA . MET A 1 736 ? 23.797 -31.555 0.879 1.00 55.97 736 MET A CA 1
ATOM 5561 C C . MET A 1 736 ? 23.156 -32.837 1.431 1.00 55.97 736 MET A C 1
ATOM 5563 O O . MET A 1 736 ? 22.029 -32.782 1.903 1.00 55.97 736 MET A O 1
ATOM 5567 N N . THR A 1 737 ? 23.850 -33.971 1.402 1.00 69.62 737 THR A N 1
ATOM 5568 C CA . THR A 1 737 ? 23.512 -35.209 2.132 1.00 69.62 737 THR A CA 1
ATOM 5569 C C . THR A 1 737 ? 24.696 -35.581 3.020 1.00 69.62 737 THR A C 1
ATOM 5571 O O . THR A 1 737 ? 25.833 -35.336 2.622 1.00 69.62 737 THR A O 1
ATOM 5574 N N . ALA A 1 738 ? 24.459 -36.156 4.202 1.00 77.31 738 ALA A N 1
ATOM 5575 C CA . ALA A 1 738 ? 25.533 -36.567 5.110 1.00 77.31 738 ALA A CA 1
ATOM 5576 C C . ALA A 1 738 ? 25.354 -38.025 5.550 1.00 77.31 738 ALA A C 1
ATOM 5578 O O . ALA A 1 738 ? 24.233 -38.457 5.821 1.00 77.31 738 ALA A O 1
ATOM 5579 N N . GLU A 1 739 ? 26.457 -38.769 5.620 1.00 86.50 739 GLU A N 1
ATOM 5580 C CA . GLU A 1 739 ? 26.493 -40.109 6.208 1.00 86.50 739 GLU A CA 1
ATOM 5581 C C . GLU A 1 739 ? 26.458 -39.986 7.735 1.00 86.50 739 GLU A C 1
ATOM 5583 O O . GLU A 1 739 ? 27.271 -39.273 8.325 1.00 86.50 739 GLU A O 1
ATOM 5588 N N . MET A 1 740 ? 25.478 -40.624 8.372 1.00 84.62 740 MET A N 1
ATOM 5589 C CA . MET A 1 740 ? 25.233 -40.515 9.811 1.00 84.62 740 MET A CA 1
ATOM 5590 C C . MET A 1 740 ? 24.906 -41.881 10.399 1.00 84.62 740 MET A C 1
ATOM 5592 O O . MET A 1 740 ? 24.392 -42.765 9.711 1.00 84.62 740 MET A O 1
ATOM 5596 N N . ASP A 1 741 ? 25.152 -42.027 11.696 1.00 90.81 741 ASP A N 1
ATOM 5597 C CA . ASP A 1 741 ? 24.726 -43.197 12.447 1.00 90.81 741 ASP A CA 1
ATOM 5598 C C . ASP A 1 741 ? 23.196 -43.210 12.618 1.00 90.81 741 ASP A C 1
ATOM 5600 O O . ASP A 1 741 ? 22.555 -42.216 12.988 1.00 90.81 741 ASP A O 1
ATOM 5604 N N . VAL A 1 742 ? 22.600 -44.362 12.319 1.00 92.06 742 VAL A N 1
ATOM 5605 C CA . VAL A 1 742 ? 21.159 -44.594 12.323 1.00 92.06 742 VAL A CA 1
ATOM 5606 C C . VAL A 1 742 ? 20.797 -45.856 13.093 1.00 92.06 742 VAL A C 1
ATOM 5608 O O . VAL A 1 742 ? 21.552 -46.827 13.160 1.00 92.06 742 VAL A O 1
ATOM 5611 N N . ILE A 1 743 ? 19.581 -45.864 13.625 1.00 92.00 743 ILE A N 1
ATOM 5612 C CA . ILE A 1 743 ? 18.939 -47.066 14.151 1.00 92.00 743 ILE A CA 1
ATOM 5613 C C . ILE A 1 743 ? 17.890 -47.528 13.144 1.00 92.00 743 ILE A C 1
ATOM 5615 O O . ILE A 1 743 ? 17.028 -46.747 12.734 1.00 92.00 743 ILE A O 1
ATOM 5619 N N . TYR A 1 744 ? 17.944 -48.802 12.771 1.00 91.88 744 TYR A N 1
ATOM 5620 C CA . TYR A 1 744 ? 16.959 -49.432 11.907 1.00 91.88 744 TYR A CA 1
ATOM 5621 C C . TYR A 1 744 ? 15.815 -49.999 12.737 1.00 91.88 744 TYR A C 1
ATOM 5623 O O . TYR A 1 744 ? 16.029 -50.767 13.677 1.00 91.88 744 TYR A O 1
ATOM 5631 N N . VAL A 1 745 ? 14.588 -49.653 12.366 1.00 93.12 745 VAL A N 1
ATOM 5632 C CA . VAL A 1 745 ? 13.368 -50.159 13.006 1.00 93.12 745 VAL A CA 1
ATOM 5633 C C . VAL A 1 745 ? 12.354 -50.564 11.949 1.00 93.12 745 VAL A C 1
ATOM 5635 O O . VAL A 1 745 ? 12.350 -50.025 10.840 1.00 93.12 745 VAL A O 1
ATOM 5638 N N . SER A 1 746 ? 11.448 -51.478 12.289 1.00 90.19 746 SER A N 1
ATOM 5639 C CA . SER A 1 746 ? 10.348 -51.814 11.386 1.00 90.19 746 SER A CA 1
ATOM 5640 C C . SER A 1 746 ? 9.445 -50.601 11.146 1.00 90.19 746 SER A C 1
ATOM 5642 O O . SER A 1 746 ? 9.201 -49.773 12.033 1.00 90.19 746 SER A O 1
ATOM 5644 N N . LYS A 1 747 ? 8.891 -50.497 9.938 1.00 87.06 747 LYS A N 1
ATOM 5645 C CA . LYS A 1 747 ? 8.012 -49.391 9.537 1.00 87.06 747 LYS A CA 1
ATOM 5646 C C . LYS A 1 747 ? 6.809 -49.196 10.471 1.00 87.06 747 LYS A C 1
ATOM 5648 O O . LYS A 1 747 ? 6.389 -48.059 10.677 1.00 87.06 747 LYS A O 1
ATOM 5653 N N . SER A 1 748 ? 6.284 -50.271 11.067 1.00 86.50 748 SER A N 1
ATOM 5654 C CA . SER A 1 748 ? 5.195 -50.211 12.055 1.00 86.50 748 SER A CA 1
ATOM 5655 C C . SER A 1 748 ? 5.615 -49.547 13.371 1.00 86.50 748 SER A C 1
ATOM 5657 O O . SER A 1 748 ? 4.795 -48.902 14.021 1.00 86.50 748 SER A O 1
ATOM 5659 N N . ASN A 1 749 ? 6.893 -49.657 13.744 1.00 87.69 749 ASN A N 1
ATOM 5660 C CA . ASN A 1 749 ? 7.426 -49.155 15.009 1.00 87.69 749 ASN A CA 1
ATOM 5661 C C . ASN A 1 749 ? 8.089 -47.773 14.871 1.00 87.69 749 ASN A C 1
ATOM 5663 O O . ASN A 1 749 ? 8.233 -47.063 15.866 1.00 87.69 749 ASN A O 1
ATOM 5667 N N . ALA A 1 750 ? 8.421 -47.341 13.648 1.00 87.81 750 ALA A N 1
ATOM 5668 C CA . ALA A 1 750 ? 9.167 -46.110 13.367 1.00 87.81 750 ALA A CA 1
ATOM 5669 C C . ALA A 1 750 ? 8.602 -44.850 14.037 1.00 87.81 750 ALA A C 1
ATOM 5671 O O . ALA A 1 750 ? 9.352 -44.063 14.610 1.00 87.81 750 ALA A O 1
ATOM 5672 N N . LYS A 1 751 ? 7.276 -44.662 14.021 1.00 85.75 751 LYS A N 1
ATOM 5673 C CA . LYS A 1 751 ? 6.642 -43.491 14.648 1.00 85.75 751 LYS A CA 1
ATOM 5674 C C . LYS A 1 751 ? 6.793 -43.500 16.172 1.00 85.75 751 LYS A C 1
ATOM 5676 O O . LYS A 1 751 ? 7.036 -42.447 16.753 1.00 85.75 751 LYS A O 1
ATOM 5681 N N . LYS A 1 752 ? 6.660 -44.670 16.804 1.00 86.88 752 LYS A N 1
ATOM 5682 C CA . LYS A 1 752 ? 6.762 -44.826 18.260 1.00 86.88 752 LYS A CA 1
ATOM 5683 C C . LYS A 1 752 ? 8.200 -44.592 18.729 1.00 86.88 752 LYS A C 1
ATOM 5685 O O . LYS A 1 752 ? 8.418 -43.747 19.589 1.00 86.88 752 LYS A O 1
ATOM 5690 N N . VAL A 1 753 ? 9.168 -45.245 18.080 1.00 87.19 753 VAL A N 1
ATOM 5691 C CA . VAL A 1 753 ? 10.597 -45.104 18.408 1.00 87.19 753 VAL A CA 1
ATOM 5692 C C . VAL A 1 753 ? 11.086 -43.674 18.170 1.00 87.19 753 VAL A C 1
ATOM 5694 O O . VAL A 1 753 ? 11.819 -43.134 18.992 1.00 87.19 753 VAL A O 1
ATOM 5697 N N . LYS A 1 754 ? 10.625 -43.008 17.102 1.00 89.50 754 LYS A N 1
ATOM 5698 C CA . LYS A 1 754 ? 10.947 -41.597 16.845 1.00 89.50 754 LYS A CA 1
ATOM 5699 C C . LYS A 1 754 ? 10.536 -40.687 18.005 1.00 89.50 754 LYS A C 1
ATOM 5701 O O . LYS A 1 754 ? 11.360 -39.910 18.471 1.00 89.50 754 LYS A O 1
ATOM 5706 N N . VAL A 1 755 ? 9.275 -40.759 18.439 1.00 85.94 755 VAL A N 1
ATOM 5707 C CA . VAL A 1 755 ? 8.742 -39.894 19.511 1.00 85.94 755 VAL A CA 1
ATOM 5708 C C . VAL A 1 755 ? 9.537 -40.088 20.800 1.00 85.94 755 VAL A C 1
ATOM 5710 O O . VAL A 1 755 ? 9.863 -39.124 21.489 1.00 85.94 755 VAL A O 1
ATOM 5713 N N . GLU A 1 756 ? 9.904 -41.330 21.090 1.00 85.31 756 GLU A N 1
ATOM 5714 C CA . GLU A 1 756 ? 10.665 -41.673 22.281 1.00 85.31 756 GLU A CA 1
ATOM 5715 C C . GLU A 1 756 ? 12.108 -41.151 22.217 1.00 85.31 756 GLU A C 1
ATOM 5717 O O . GLU A 1 756 ? 12.548 -40.451 23.132 1.00 85.31 756 GLU A O 1
ATOM 5722 N N . LEU A 1 757 ? 12.809 -41.354 21.095 1.00 85.88 757 LEU A N 1
ATOM 5723 C CA . LEU A 1 757 ? 14.135 -40.772 20.858 1.00 85.88 757 LEU A CA 1
ATOM 5724 C C . LEU A 1 757 ? 14.114 -39.233 20.875 1.00 85.88 757 LEU A C 1
ATOM 5726 O O . LEU A 1 757 ? 15.069 -38.614 21.343 1.00 85.88 757 LEU A O 1
ATOM 5730 N N . GLU A 1 758 ? 13.044 -38.594 20.391 1.00 86.81 758 GLU A N 1
ATOM 5731 C CA . GLU A 1 758 ? 12.878 -37.136 20.467 1.00 86.81 758 GLU A CA 1
ATOM 5732 C C . GLU A 1 758 ? 12.692 -36.646 21.904 1.00 86.81 758 GLU A C 1
ATOM 5734 O O . GLU A 1 758 ? 13.245 -35.598 22.244 1.00 86.81 758 GLU A O 1
ATOM 5739 N N . SER A 1 759 ? 11.952 -37.391 22.732 1.00 82.56 759 SER A N 1
ATOM 5740 C CA . SER A 1 759 ? 11.726 -37.065 24.147 1.00 82.56 759 SER A CA 1
ATOM 5741 C C . SER A 1 759 ? 12.998 -37.183 24.995 1.00 82.56 759 SER A C 1
ATOM 5743 O O . SER A 1 759 ? 13.206 -36.386 25.904 1.00 82.56 759 SER A O 1
ATOM 5745 N N . LEU A 1 760 ? 13.885 -38.121 24.642 1.00 81.62 760 LEU A N 1
ATOM 5746 C CA . LEU A 1 760 ? 15.162 -38.366 25.320 1.00 81.62 760 LEU A CA 1
ATOM 5747 C C . LEU A 1 760 ? 16.327 -37.529 24.757 1.00 81.62 760 LEU A C 1
ATOM 5749 O O . LEU A 1 760 ? 17.443 -37.608 25.263 1.00 81.62 760 LEU A O 1
ATOM 5753 N N . GLY A 1 761 ? 16.098 -36.738 23.700 1.00 82.62 761 GLY A N 1
ATOM 5754 C CA . GLY A 1 761 ? 17.151 -35.958 23.032 1.00 82.62 761 GLY A CA 1
ATOM 5755 C C . GLY A 1 761 ? 18.151 -36.802 22.226 1.00 82.62 761 GLY A C 1
ATOM 5756 O O . GLY A 1 761 ? 19.244 -36.338 21.905 1.00 82.62 761 GLY A O 1
ATOM 5757 N N . TYR A 1 762 ? 17.789 -38.039 21.890 1.00 89.50 762 TYR A N 1
ATOM 5758 C CA . TYR A 1 762 ? 18.634 -39.013 21.195 1.00 89.50 762 TYR A CA 1
ATOM 5759 C C . TYR A 1 762 ? 18.448 -39.018 19.672 1.00 89.50 762 TYR A C 1
ATOM 5761 O O . TYR A 1 762 ? 19.302 -39.538 18.955 1.00 89.50 762 TYR A O 1
ATOM 5769 N N . LEU A 1 763 ? 17.373 -38.406 19.161 1.00 90.06 763 LEU A N 1
ATOM 5770 C CA . LEU A 1 763 ? 17.163 -38.231 17.721 1.00 90.06 763 LEU A CA 1
ATOM 5771 C C . LEU A 1 763 ? 17.940 -37.020 17.184 1.00 90.06 763 LEU A C 1
ATOM 5773 O O . LEU A 1 763 ? 17.769 -35.894 17.663 1.00 90.06 763 LEU A O 1
ATOM 5777 N N . ASN A 1 764 ? 18.709 -37.216 16.114 1.00 86.62 764 ASN A N 1
ATOM 5778 C CA . ASN A 1 764 ? 19.347 -36.122 15.395 1.00 86.62 764 ASN A CA 1
ATOM 5779 C C . ASN A 1 764 ? 18.337 -35.438 14.456 1.00 86.62 764 ASN A C 1
ATOM 5781 O O . ASN A 1 764 ? 18.137 -35.823 13.303 1.00 86.62 764 ASN A O 1
ATOM 5785 N N . LYS A 1 765 ? 17.700 -34.376 14.963 1.00 82.94 765 LYS A N 1
ATOM 5786 C CA . LYS A 1 765 ? 16.654 -33.608 14.259 1.00 82.94 765 LYS A CA 1
ATOM 5787 C C . LYS A 1 765 ? 17.166 -32.839 13.037 1.00 82.94 765 LYS A C 1
ATOM 5789 O O . LYS A 1 765 ? 16.353 -32.258 12.314 1.00 82.94 765 LYS A O 1
ATOM 5794 N N . CYS A 1 766 ? 18.479 -32.808 12.799 1.00 77.88 766 CYS A N 1
ATOM 5795 C CA . CYS A 1 766 ? 19.064 -32.161 11.629 1.00 77.88 766 CYS A CA 1
ATOM 5796 C C . CYS A 1 766 ? 18.929 -32.994 10.351 1.00 77.88 766 CYS A C 1
ATOM 5798 O O . CYS A 1 766 ? 19.178 -32.455 9.278 1.00 77.88 766 CYS A O 1
ATOM 5800 N N . PHE A 1 767 ? 18.497 -34.257 10.436 1.00 83.06 767 PHE A N 1
ATOM 5801 C CA . PHE A 1 767 ? 18.390 -35.167 9.293 1.00 83.06 767 PHE A CA 1
ATOM 5802 C C . PHE A 1 767 ? 17.028 -35.867 9.238 1.00 83.06 767 PHE A C 1
ATOM 5804 O O . PHE A 1 767 ? 16.317 -35.971 10.240 1.00 83.06 767 PHE A O 1
ATOM 5811 N N . LYS A 1 768 ? 16.611 -36.292 8.039 1.00 87.38 768 LYS A N 1
ATOM 5812 C CA . LYS A 1 768 ? 15.346 -37.015 7.843 1.00 87.38 768 LYS A CA 1
ATOM 5813 C C . LYS A 1 768 ? 15.521 -38.499 8.154 1.00 87.38 768 LYS A C 1
ATOM 5815 O O . LYS A 1 768 ? 16.550 -39.085 7.845 1.00 87.38 768 LYS A O 1
ATOM 5820 N N . MET A 1 769 ? 14.467 -39.113 8.687 1.00 89.69 769 MET A N 1
ATOM 5821 C CA . MET A 1 769 ? 14.343 -40.571 8.682 1.00 89.69 769 MET A CA 1
ATOM 5822 C C . MET A 1 769 ? 14.026 -41.022 7.257 1.00 89.69 769 MET A C 1
ATOM 5824 O O . MET A 1 769 ? 13.161 -40.420 6.611 1.00 89.69 769 MET A O 1
ATOM 5828 N N . ILE A 1 770 ? 14.686 -42.071 6.784 1.00 89.25 770 ILE A N 1
ATOM 5829 C CA . ILE A 1 770 ? 14.526 -42.568 5.415 1.00 89.25 770 ILE A CA 1
ATOM 5830 C C . ILE A 1 770 ? 14.154 -44.053 5.419 1.00 89.25 770 ILE A C 1
ATOM 5832 O O . ILE A 1 770 ? 14.562 -44.779 6.326 1.00 89.25 770 ILE A O 1
ATOM 5836 N N . PRO A 1 771 ? 13.360 -44.532 4.448 1.00 88.38 771 PRO A N 1
ATOM 5837 C CA . PRO A 1 771 ? 13.245 -45.966 4.219 1.00 88.38 771 PRO A CA 1
ATOM 5838 C C . PRO A 1 771 ? 14.601 -46.526 3.786 1.00 88.38 771 PRO A C 1
ATOM 5840 O O . PRO A 1 771 ? 15.296 -45.892 2.992 1.00 88.38 771 PRO A O 1
ATOM 5843 N N . VAL A 1 772 ? 14.962 -47.704 4.294 1.00 86.19 772 VAL A N 1
ATOM 5844 C CA . VAL A 1 772 ? 16.231 -48.350 3.932 1.00 86.19 772 VAL A CA 1
ATOM 5845 C C . VAL A 1 772 ? 16.177 -48.740 2.449 1.00 86.19 772 VAL A C 1
ATOM 5847 O O . VAL A 1 772 ? 15.213 -49.400 2.044 1.00 86.19 772 VAL A O 1
ATOM 5850 N N . PRO A 1 773 ? 17.167 -48.359 1.616 1.00 75.44 773 PRO A N 1
ATOM 5851 C CA . PRO A 1 773 ? 17.104 -48.569 0.166 1.00 75.44 773 PRO A CA 1
ATOM 5852 C C . PRO A 1 773 ? 16.880 -50.032 -0.243 1.00 75.44 773 PRO A C 1
ATOM 5854 O O . PRO A 1 773 ? 16.094 -50.305 -1.152 1.00 75.44 773 PRO A O 1
ATOM 5857 N N . ASN A 1 774 ? 17.520 -50.962 0.473 1.00 75.62 774 ASN A N 1
ATOM 5858 C CA . ASN A 1 774 ? 17.498 -52.397 0.176 1.00 75.62 774 ASN A CA 1
ATOM 5859 C C . ASN A 1 774 ? 16.411 -53.174 0.939 1.00 75.62 774 ASN A C 1
ATOM 5861 O O . ASN A 1 774 ? 16.160 -54.332 0.617 1.00 75.62 774 ASN A O 1
ATOM 5865 N N . ASP A 1 775 ? 15.739 -52.550 1.913 1.00 81.44 775 ASP A N 1
ATOM 5866 C CA . ASP A 1 775 ? 14.637 -53.160 2.660 1.00 81.44 775 ASP A CA 1
ATOM 5867 C C . ASP A 1 775 ? 13.593 -52.106 3.059 1.00 81.44 775 ASP A C 1
ATOM 5869 O O . ASP A 1 775 ? 13.649 -51.476 4.116 1.00 81.44 775 ASP A O 1
ATOM 5873 N N . LYS A 1 776 ? 12.575 -51.940 2.210 1.00 78.25 776 LYS A N 1
ATOM 5874 C CA . LYS A 1 776 ? 11.497 -50.957 2.419 1.00 78.25 776 LYS A CA 1
ATOM 5875 C C . LYS A 1 776 ? 10.600 -51.269 3.626 1.00 78.25 776 LYS A C 1
ATOM 5877 O O . LYS A 1 776 ? 9.719 -50.460 3.939 1.00 78.25 776 LYS A O 1
ATOM 5882 N N . SER A 1 777 ? 10.772 -52.424 4.276 1.00 82.12 777 SER A N 1
ATOM 5883 C CA . SER A 1 777 ? 10.090 -52.748 5.532 1.00 82.12 777 SER A CA 1
ATOM 5884 C C . SER A 1 777 ? 10.744 -52.071 6.746 1.00 82.12 777 SER A C 1
ATOM 5886 O O . SER A 1 777 ? 10.102 -51.954 7.797 1.00 82.12 777 SER A O 1
ATOM 5888 N N . LEU A 1 778 ? 11.964 -51.546 6.581 1.00 89.00 778 LEU A N 1
ATOM 5889 C CA . LEU A 1 778 ? 12.745 -50.865 7.605 1.00 89.00 778 LEU A CA 1
ATOM 5890 C C . LEU A 1 778 ? 12.833 -49.353 7.353 1.00 89.00 778 LEU A C 1
ATOM 5892 O O . LEU A 1 778 ? 12.857 -48.871 6.219 1.00 89.00 778 LEU A O 1
ATOM 5896 N N . ILE A 1 779 ? 12.900 -48.594 8.445 1.00 93.38 779 ILE A N 1
ATOM 5897 C CA . ILE A 1 779 ? 13.160 -47.154 8.462 1.00 93.38 779 ILE A CA 1
ATOM 5898 C C . ILE A 1 779 ? 14.453 -46.918 9.241 1.00 93.38 779 ILE A C 1
ATOM 5900 O O . ILE A 1 779 ? 14.598 -47.415 10.358 1.00 93.38 779 ILE A O 1
ATOM 5904 N N . ALA A 1 780 ? 15.358 -46.134 8.664 1.00 92.81 780 ALA A N 1
ATOM 5905 C CA . ALA A 1 780 ? 16.562 -45.634 9.310 1.00 92.81 780 ALA A CA 1
ATOM 5906 C C . ALA A 1 780 ? 16.260 -44.314 10.037 1.00 92.81 780 ALA A C 1
ATOM 5908 O O . ALA A 1 780 ? 15.794 -43.347 9.423 1.00 92.81 780 ALA A O 1
ATOM 5909 N N . LEU A 1 781 ? 16.507 -44.271 11.349 1.00 92.94 781 LEU A N 1
ATOM 5910 C CA . LEU A 1 781 ? 16.338 -43.083 12.186 1.00 92.94 781 LEU A CA 1
ATOM 5911 C C . LEU A 1 781 ? 17.709 -42.498 12.546 1.00 92.94 781 LEU A C 1
ATOM 5913 O O . LEU A 1 781 ? 18.467 -43.193 13.218 1.00 92.94 781 LEU A O 1
ATOM 5917 N N . PRO A 1 782 ? 18.024 -41.246 12.165 1.00 92.50 782 PRO A N 1
ATOM 5918 C CA . PRO A 1 782 ? 19.301 -40.618 12.492 1.00 92.50 782 PRO A CA 1
ATOM 5919 C C . PRO A 1 782 ? 19.383 -40.292 13.979 1.00 92.50 782 PRO A C 1
ATOM 5921 O O . PRO A 1 782 ? 18.514 -39.611 14.532 1.00 92.50 782 PRO A O 1
ATOM 5924 N N . VAL A 1 783 ? 20.440 -40.766 14.628 1.00 91.50 783 VAL A N 1
ATOM 5925 C CA . VAL A 1 783 ? 20.646 -40.619 16.071 1.00 91.50 783 VAL A CA 1
ATOM 5926 C C . VAL A 1 783 ? 21.882 -39.784 16.380 1.00 91.50 783 VAL A C 1
ATOM 5928 O O . VAL A 1 783 ? 22.702 -39.506 15.511 1.00 91.50 783 VAL A O 1
ATOM 5931 N N . THR A 1 784 ? 21.969 -39.284 17.609 1.00 89.31 784 THR A N 1
ATOM 5932 C CA . THR A 1 784 ? 23.126 -38.515 18.087 1.00 89.31 784 THR A CA 1
ATOM 5933 C C . THR A 1 784 ? 24.218 -39.441 18.632 1.00 89.31 784 THR A C 1
ATOM 5935 O O . THR A 1 784 ? 23.925 -40.550 19.081 1.00 89.31 784 THR A O 1
ATOM 5938 N N . ASP A 1 785 ? 25.468 -38.974 18.702 1.00 83.94 785 ASP A N 1
ATOM 5939 C CA . ASP A 1 785 ? 26.582 -39.736 19.305 1.00 83.94 785 ASP A CA 1
ATOM 5940 C C . ASP A 1 785 ? 26.312 -40.117 20.772 1.00 83.94 785 ASP A C 1
ATOM 5942 O O . ASP A 1 785 ? 26.756 -41.154 21.275 1.00 83.94 785 ASP A O 1
ATOM 5946 N N . VAL A 1 786 ? 25.517 -39.290 21.462 1.00 82.81 786 VAL A N 1
ATOM 5947 C CA . VAL A 1 786 ? 25.037 -39.542 22.827 1.00 82.81 786 VAL A CA 1
ATOM 5948 C C . VAL A 1 786 ? 24.159 -40.795 22.875 1.00 82.81 786 VAL A C 1
ATOM 5950 O O . VAL A 1 786 ? 24.285 -41.585 23.811 1.00 82.81 786 VAL A O 1
ATOM 5953 N N . CYS A 1 787 ? 23.317 -41.015 21.860 1.00 84.50 787 CYS A N 1
ATOM 5954 C CA . CYS A 1 787 ? 22.481 -42.208 21.741 1.00 84.50 787 CYS A CA 1
ATOM 5955 C C . CYS A 1 787 ? 23.326 -43.472 21.540 1.00 84.50 787 CYS A C 1
ATOM 5957 O O . CYS A 1 787 ? 23.103 -44.466 22.225 1.00 84.50 787 CYS A O 1
ATOM 5959 N N . LEU A 1 788 ? 24.341 -43.432 20.672 1.00 81.56 788 LEU A N 1
ATOM 5960 C CA . LEU A 1 788 ? 25.236 -44.577 20.454 1.00 81.56 788 LEU A CA 1
ATOM 5961 C C . LEU A 1 788 ? 26.029 -44.920 21.713 1.00 81.56 788 LEU A C 1
ATOM 5963 O O . LEU A 1 788 ? 26.076 -46.077 22.120 1.00 81.56 788 LEU A O 1
ATOM 5967 N N . SER A 1 789 ? 26.577 -43.903 22.378 1.00 79.19 789 SER A N 1
ATOM 5968 C CA . SER A 1 789 ? 27.305 -44.065 23.641 1.00 79.19 789 SER A CA 1
ATOM 5969 C C . SER A 1 789 ? 26.410 -44.618 24.755 1.00 79.19 789 SER A C 1
ATOM 5971 O O . SER A 1 789 ? 26.885 -45.277 25.679 1.00 79.19 789 SER A O 1
ATOM 5973 N N . TYR A 1 790 ? 25.112 -44.312 24.713 1.00 79.06 790 TYR A N 1
ATOM 5974 C CA . TYR A 1 790 ? 24.108 -44.853 25.626 1.00 79.06 790 TYR A CA 1
ATOM 5975 C C . TYR A 1 790 ? 23.788 -46.320 25.301 1.00 79.06 790 TYR A C 1
ATOM 5977 O O . TYR A 1 790 ? 23.811 -47.160 26.195 1.00 79.06 790 TYR A O 1
ATOM 5985 N N . LEU A 1 791 ? 23.584 -46.656 24.023 1.00 77.62 791 LEU A N 1
ATOM 5986 C CA . LEU A 1 791 ? 23.325 -48.027 23.571 1.00 77.62 791 LEU A CA 1
ATOM 5987 C C . LEU A 1 791 ? 24.523 -48.962 23.803 1.00 77.62 791 LEU A C 1
ATOM 5989 O O . LEU A 1 791 ? 24.326 -50.111 24.190 1.00 77.62 791 LEU A O 1
ATOM 5993 N N . GLN A 1 792 ? 25.752 -48.468 23.633 1.00 72.44 792 GLN A N 1
ATOM 5994 C CA . GLN A 1 792 ? 26.983 -49.221 23.896 1.00 72.44 792 GLN A CA 1
ATOM 5995 C C . GLN A 1 792 ? 27.171 -49.509 25.390 1.00 72.44 792 GLN A C 1
ATOM 5997 O O . GLN A 1 792 ? 27.374 -50.662 25.754 1.00 72.44 792 GLN A O 1
ATOM 6002 N N . ARG A 1 793 ? 27.003 -48.504 26.266 1.00 67.62 793 ARG A N 1
ATOM 6003 C CA . ARG A 1 793 ? 27.107 -48.669 27.733 1.00 67.62 793 ARG A CA 1
ATOM 6004 C C . ARG A 1 793 ? 26.066 -49.622 28.326 1.00 67.62 793 ARG A C 1
ATOM 6006 O O . ARG A 1 793 ? 26.257 -50.139 29.419 1.00 67.62 793 ARG A O 1
ATOM 6013 N N . LEU A 1 794 ? 24.956 -49.843 27.626 1.00 62.88 794 LEU A N 1
ATOM 6014 C CA . LEU A 1 794 ? 23.862 -50.705 28.076 1.00 62.88 794 LEU A CA 1
ATOM 6015 C C . LEU A 1 794 ? 23.960 -52.150 27.584 1.00 62.88 794 LEU A C 1
ATOM 6017 O O . LEU A 1 794 ? 23.288 -53.022 28.141 1.00 62.88 794 LEU A O 1
ATOM 6021 N N . ASN A 1 795 ? 24.806 -52.429 26.590 1.00 59.25 795 ASN A N 1
ATOM 6022 C CA . ASN A 1 795 ? 25.166 -53.806 26.251 1.00 59.25 795 ASN A CA 1
ATOM 6023 C C . ASN A 1 795 ? 26.020 -54.468 27.353 1.00 59.25 795 ASN A C 1
ATOM 6025 O O . ASN A 1 795 ? 26.086 -55.693 27.392 1.00 59.25 795 ASN A O 1
ATOM 6029 N N . ASP A 1 796 ? 26.536 -53.679 28.307 1.00 54.03 796 ASP A N 1
ATOM 6030 C CA . ASP A 1 796 ? 27.300 -54.134 29.478 1.00 54.03 796 ASP A CA 1
ATOM 6031 C C . ASP A 1 796 ? 26.432 -54.482 30.716 1.00 54.03 796 ASP A C 1
ATOM 6033 O O . ASP A 1 796 ? 26.957 -54.739 31.798 1.00 54.03 796 ASP A O 1
ATOM 6037 N N . GLY A 1 797 ? 25.099 -54.580 30.573 1.00 55.06 797 GLY A N 1
ATOM 6038 C CA . GLY A 1 797 ? 24.311 -55.503 31.412 1.00 55.06 797 GLY A CA 1
ATOM 6039 C C . GLY A 1 797 ? 23.401 -54.960 32.524 1.00 55.06 797 GLY A C 1
ATOM 6040 O O . GLY A 1 797 ? 22.970 -55.758 33.353 1.00 55.06 797 GLY A O 1
ATOM 6041 N N . GLN A 1 798 ? 23.022 -53.679 32.571 1.00 52.25 798 GLN A N 1
ATOM 6042 C CA . GLN A 1 798 ? 22.050 -53.183 33.571 1.00 52.25 798 GLN A CA 1
ATOM 6043 C C . GLN A 1 798 ? 21.194 -52.028 33.004 1.00 52.25 798 GLN A C 1
ATOM 6045 O O . GLN A 1 798 ? 21.595 -50.875 33.124 1.00 52.25 798 GLN A O 1
ATOM 6050 N N . SER A 1 799 ? 20.050 -52.332 32.362 1.00 55.72 799 SER A N 1
ATOM 6051 C CA . SER A 1 799 ? 18.794 -51.532 32.227 1.00 55.72 799 SER A CA 1
ATOM 6052 C C . SER A 1 799 ? 18.037 -51.882 30.931 1.00 55.72 799 SER A C 1
ATOM 6054 O O . SER A 1 799 ? 18.616 -51.914 29.844 1.00 55.72 799 SER A O 1
ATOM 6056 N N . GLU A 1 800 ? 16.726 -52.113 31.031 1.00 57.69 800 GLU A N 1
ATOM 6057 C CA . GLU A 1 800 ? 15.822 -52.336 29.894 1.00 57.69 800 GLU A CA 1
ATOM 6058 C C . GLU A 1 800 ? 15.241 -50.988 29.431 1.00 57.69 800 GLU A C 1
ATOM 6060 O O . GLU A 1 800 ? 14.752 -50.216 30.253 1.00 57.69 800 GLU A O 1
ATOM 6065 N N . TYR A 1 801 ? 15.327 -50.669 28.133 1.00 67.06 801 TYR A N 1
ATOM 6066 C CA . TYR A 1 801 ? 14.780 -49.424 27.578 1.00 67.06 801 TYR A CA 1
ATOM 6067 C C . TYR A 1 801 ? 13.551 -49.700 26.699 1.00 67.06 801 TYR A C 1
ATOM 6069 O O . TYR A 1 801 ? 13.480 -50.756 26.062 1.00 67.06 801 TYR A O 1
ATOM 6077 N N . PRO A 1 802 ? 12.585 -48.762 26.614 1.00 64.19 802 PRO A N 1
ATOM 6078 C CA . PRO A 1 802 ? 11.225 -49.077 26.157 1.00 64.19 802 PRO A CA 1
ATOM 6079 C C . PRO A 1 802 ? 11.126 -49.464 24.675 1.00 64.19 802 PRO A C 1
ATOM 6081 O O . PRO A 1 802 ? 10.160 -50.101 24.255 1.00 64.19 802 PRO A O 1
ATOM 6084 N N . PHE A 1 803 ? 12.136 -49.099 23.882 1.00 72.56 803 PHE A N 1
ATOM 6085 C CA . PHE A 1 803 ? 12.208 -49.354 22.445 1.00 72.56 803 PHE A CA 1
ATOM 6086 C C . PHE A 1 803 ? 13.276 -50.389 22.049 1.00 72.56 803 PHE A C 1
ATOM 6088 O O . PHE A 1 803 ? 13.456 -50.619 20.856 1.00 72.56 803 PHE A O 1
ATOM 6095 N N . LYS A 1 804 ? 13.951 -51.062 23.001 1.00 75.94 804 LYS A N 1
ATOM 6096 C CA . LYS A 1 804 ? 15.006 -52.069 22.720 1.00 75.94 804 LYS A CA 1
ATOM 6097 C C . LYS A 1 804 ? 14.528 -53.181 21.807 1.00 75.94 804 LYS A C 1
ATOM 6099 O O . LYS A 1 804 ? 15.173 -53.487 20.812 1.00 75.94 804 LYS A O 1
ATOM 6104 N N . SER A 1 805 ? 13.363 -53.735 22.120 1.00 76.31 805 SER A N 1
ATOM 6105 C CA . SER A 1 805 ? 12.724 -54.797 21.340 1.00 76.31 805 SER A CA 1
ATOM 6106 C C . SER A 1 805 ? 12.253 -54.344 19.953 1.00 76.31 805 SER A C 1
ATOM 6108 O O . SER A 1 805 ? 11.870 -55.178 19.138 1.00 76.31 805 SER A O 1
ATOM 6110 N N . MET A 1 806 ? 12.264 -53.035 19.672 1.00 82.88 806 MET A N 1
ATOM 6111 C CA . MET A 1 806 ? 11.836 -52.452 18.398 1.00 82.88 806 MET A CA 1
ATOM 6112 C C . MET A 1 806 ? 13.013 -52.076 17.489 1.00 82.88 806 MET A C 1
ATOM 6114 O O . MET A 1 806 ? 12.781 -51.754 16.320 1.00 82.88 806 MET A O 1
ATOM 6118 N N . ILE A 1 807 ? 14.246 -52.115 18.007 1.00 85.75 807 ILE A N 1
ATOM 6119 C CA . ILE A 1 807 ? 15.469 -51.927 17.225 1.00 85.75 807 ILE A CA 1
ATOM 6120 C C . ILE A 1 807 ? 15.792 -53.229 16.501 1.00 85.75 807 ILE A C 1
ATOM 6122 O O . ILE A 1 807 ? 15.974 -54.270 17.124 1.00 85.75 807 ILE A O 1
ATOM 6126 N N . VAL A 1 808 ? 15.880 -53.151 15.177 1.00 86.56 808 VAL A N 1
ATOM 6127 C CA . VAL A 1 808 ? 16.259 -54.277 14.319 1.00 86.56 808 VAL A CA 1
ATOM 6128 C C . VAL A 1 808 ? 17.777 -54.348 14.183 1.00 86.56 808 VAL A C 1
ATOM 6130 O O . VAL A 1 808 ? 18.349 -55.426 14.297 1.00 86.56 808 VAL A O 1
ATOM 6133 N N . ASN A 1 809 ? 18.434 -53.208 13.943 1.00 84.06 809 ASN A N 1
ATOM 6134 C CA . ASN A 1 809 ? 19.890 -53.117 13.826 1.00 84.06 809 ASN A CA 1
ATOM 6135 C C . ASN A 1 809 ? 20.369 -51.659 14.012 1.00 84.06 809 ASN A C 1
ATOM 6137 O O . ASN A 1 809 ? 19.554 -50.737 14.033 1.00 84.06 809 ASN A O 1
ATOM 6141 N N . ILE A 1 810 ? 21.681 -51.436 14.103 1.00 87.94 810 ILE A N 1
ATOM 6142 C CA . ILE A 1 810 ? 22.331 -50.115 14.119 1.00 87.94 810 ILE A CA 1
ATOM 6143 C C . ILE A 1 810 ? 23.360 -50.086 12.984 1.00 87.94 810 ILE A C 1
ATOM 6145 O O . ILE A 1 810 ? 24.052 -51.075 12.752 1.00 87.94 810 ILE A O 1
ATOM 6149 N N . GLY A 1 811 ? 23.468 -48.975 12.263 1.00 87.44 811 GLY A N 1
ATOM 6150 C CA . GLY A 1 811 ? 24.460 -48.824 11.198 1.00 87.44 811 GLY A CA 1
ATOM 6151 C C . GLY A 1 811 ? 24.594 -47.381 10.738 1.00 87.44 811 GLY A C 1
ATOM 6152 O O . GLY A 1 811 ? 24.230 -46.468 11.472 1.00 87.44 811 GLY A O 1
ATOM 6153 N N . ARG A 1 812 ? 25.105 -47.179 9.523 1.00 89.38 812 ARG A N 1
ATOM 6154 C CA . ARG A 1 812 ? 25.274 -45.856 8.910 1.00 89.38 812 ARG A CA 1
ATOM 6155 C C . ARG A 1 812 ? 24.496 -45.750 7.615 1.00 89.38 812 ARG A C 1
ATOM 6157 O O . ARG A 1 812 ? 24.479 -46.700 6.840 1.00 89.38 812 ARG A O 1
ATOM 6164 N N . GLU A 1 813 ? 23.868 -44.598 7.404 1.00 86.75 813 GLU A N 1
ATOM 6165 C CA . GLU A 1 813 ? 23.105 -44.291 6.194 1.00 86.75 813 GLU A CA 1
ATOM 6166 C C . GLU A 1 813 ? 23.355 -42.861 5.727 1.00 86.75 813 GLU A C 1
ATOM 6168 O O . GLU A 1 813 ? 23.576 -41.946 6.527 1.00 86.75 813 GLU A O 1
ATOM 6173 N N . ILE A 1 814 ? 23.254 -42.656 4.413 1.00 85.75 814 ILE A N 1
ATOM 6174 C CA . ILE A 1 814 ? 23.297 -41.324 3.809 1.00 85.75 814 ILE A CA 1
ATOM 6175 C C . ILE A 1 814 ? 21.909 -40.701 3.934 1.00 85.75 814 ILE A C 1
ATOM 6177 O O . ILE A 1 814 ? 20.975 -41.050 3.209 1.00 85.75 814 ILE A O 1
ATOM 6181 N N . VAL A 1 815 ? 21.775 -39.749 4.854 1.00 82.94 815 VAL A N 1
ATOM 6182 C CA . VAL A 1 815 ? 20.505 -39.088 5.156 1.00 82.94 815 VAL A CA 1
ATOM 6183 C C . VAL A 1 815 ? 20.506 -37.637 4.664 1.00 82.94 815 VAL A C 1
ATOM 6185 O O . VAL A 1 815 ? 21.465 -36.887 4.880 1.00 82.94 815 VAL A O 1
ATOM 6188 N N . PRO A 1 816 ? 19.428 -37.183 4.001 1.00 81.81 816 PRO A N 1
ATOM 6189 C CA . PRO A 1 816 ? 19.284 -35.782 3.652 1.00 81.81 816 PRO A CA 1
ATOM 6190 C C . PRO A 1 816 ? 18.964 -34.956 4.909 1.00 81.81 816 PRO A C 1
ATOM 6192 O O . PRO A 1 816 ? 18.287 -35.445 5.826 1.00 81.81 816 PRO A O 1
ATOM 6195 N N . PRO A 1 817 ? 19.390 -33.686 4.962 1.00 76.88 817 PRO A N 1
ATOM 6196 C CA . PRO A 1 817 ? 19.079 -32.792 6.055 1.00 76.88 817 PRO A CA 1
ATOM 6197 C C . PRO A 1 817 ? 17.566 -32.603 6.177 1.00 76.88 817 PRO A C 1
ATOM 6199 O O . PRO A 1 817 ? 16.799 -32.620 5.204 1.00 76.88 817 PRO A O 1
ATOM 6202 N N . SER A 1 818 ? 17.116 -32.453 7.415 1.00 72.88 818 SER A N 1
ATOM 6203 C CA . SER A 1 818 ? 15.727 -32.173 7.730 1.00 72.88 818 SER A CA 1
ATOM 6204 C C . SER A 1 818 ? 15.336 -30.816 7.158 1.00 72.88 818 SER A C 1
ATOM 6206 O O . SER A 1 818 ? 16.163 -29.919 6.986 1.00 72.88 818 SER A O 1
ATOM 6208 N N . SER A 1 819 ? 14.048 -30.638 6.873 1.00 64.12 819 SER A N 1
ATOM 6209 C CA . SER A 1 819 ? 13.541 -29.376 6.329 1.00 64.12 819 SER A CA 1
ATOM 6210 C C . SER A 1 819 ? 13.873 -28.180 7.240 1.00 64.12 819 SER A C 1
ATOM 6212 O O . SER A 1 819 ? 14.081 -27.075 6.750 1.00 64.12 819 SER A O 1
ATOM 6214 N N . SER A 1 820 ? 14.005 -28.407 8.554 1.00 57.53 820 SER A N 1
ATOM 6215 C CA . SER A 1 820 ? 14.426 -27.397 9.531 1.00 57.53 820 SER A CA 1
ATOM 6216 C C . SER A 1 820 ? 15.931 -27.110 9.499 1.00 57.53 820 SER A C 1
ATOM 6218 O O . SER A 1 820 ? 16.323 -25.952 9.628 1.00 57.53 820 SER A O 1
ATOM 6220 N N . ALA A 1 821 ? 16.787 -28.116 9.287 1.00 53.69 821 ALA A N 1
ATOM 6221 C CA . ALA A 1 821 ? 18.224 -27.905 9.105 1.00 53.69 821 ALA A CA 1
ATOM 6222 C C . ALA A 1 821 ? 18.546 -27.218 7.775 1.00 53.69 821 ALA A C 1
ATOM 6224 O O . ALA A 1 821 ? 19.374 -26.312 7.757 1.00 53.69 821 ALA A O 1
ATOM 6225 N N . ILE A 1 822 ? 17.842 -27.566 6.692 1.00 56.00 822 ILE A N 1
ATOM 6226 C CA . ILE A 1 822 ? 17.912 -26.841 5.412 1.00 56.00 822 ILE A CA 1
ATOM 6227 C C . ILE A 1 822 ? 17.502 -25.377 5.614 1.00 56.00 822 ILE A C 1
ATOM 6229 O O . ILE A 1 822 ? 18.171 -24.485 5.100 1.00 56.00 822 ILE A O 1
ATOM 6233 N N . GLY A 1 823 ? 16.457 -25.118 6.409 1.00 48.19 823 GLY A N 1
ATOM 6234 C CA . GLY A 1 823 ? 16.053 -23.759 6.782 1.00 48.19 823 GLY A CA 1
ATOM 6235 C C . GLY A 1 823 ? 17.157 -22.982 7.510 1.00 48.19 823 GLY A C 1
ATOM 6236 O O . GLY A 1 823 ? 17.435 -21.843 7.156 1.00 48.19 823 GLY A O 1
ATOM 6237 N N . LYS A 1 824 ? 17.850 -23.611 8.469 1.00 46.88 824 LYS A N 1
ATOM 6238 C CA . LYS A 1 824 ? 18.957 -22.987 9.220 1.00 46.88 824 LYS A CA 1
ATOM 6239 C C . LYS A 1 824 ? 20.243 -22.813 8.402 1.00 46.88 824 LYS A C 1
ATOM 6241 O O . LYS A 1 824 ? 20.954 -21.833 8.595 1.00 46.88 824 LYS A O 1
ATOM 6246 N N . LEU A 1 825 ? 20.552 -23.740 7.493 1.00 40.75 825 LEU A N 1
ATOM 6247 C CA . LEU A 1 825 ? 21.704 -23.645 6.585 1.00 40.75 825 LEU A CA 1
ATOM 6248 C C . LEU A 1 825 ? 21.500 -22.559 5.522 1.00 40.75 825 LEU A C 1
ATOM 6250 O O . LEU A 1 825 ? 22.456 -21.879 5.168 1.00 40.75 825 LEU A O 1
ATOM 6254 N N . LYS A 1 826 ? 20.255 -22.340 5.081 1.00 39.91 826 LYS A N 1
ATOM 6255 C CA . LYS A 1 826 ? 19.884 -21.218 4.207 1.00 39.91 826 LYS A CA 1
ATOM 6256 C C . LYS A 1 826 ? 19.842 -19.860 4.921 1.00 39.91 826 LYS A C 1
ATOM 6258 O O . LYS A 1 826 ? 19.916 -18.849 4.250 1.00 39.91 826 LYS A O 1
ATOM 6263 N N . GLN A 1 827 ? 19.753 -19.830 6.254 1.00 36.41 827 GLN A N 1
ATOM 6264 C CA . GLN A 1 827 ? 19.850 -18.601 7.061 1.00 36.41 827 GLN A CA 1
ATOM 6265 C C . GLN A 1 827 ? 21.295 -18.161 7.355 1.00 36.41 827 GLN A C 1
ATOM 6267 O O . GLN A 1 827 ? 21.502 -17.039 7.809 1.00 36.41 827 GLN A O 1
ATOM 6272 N N . LYS A 1 828 ? 22.285 -19.048 7.170 1.00 33.66 828 LYS A N 1
ATOM 6273 C CA . LYS A 1 828 ? 23.712 -18.777 7.427 1.00 33.66 828 LYS A CA 1
ATOM 6274 C C . LYS A 1 828 ? 24.529 -18.469 6.163 1.00 33.66 828 LYS A C 1
ATOM 6276 O O . LYS A 1 828 ? 25.718 -18.197 6.306 1.00 33.66 828 LYS A O 1
ATOM 6281 N N . ARG A 1 829 ? 23.930 -18.566 4.975 1.00 30.36 829 ARG A N 1
ATOM 6282 C CA . ARG A 1 829 ? 24.555 -18.212 3.695 1.00 30.36 829 ARG A CA 1
ATOM 6283 C C . ARG A 1 829 ? 24.059 -16.863 3.220 1.00 30.36 829 ARG A C 1
ATOM 6285 O O . ARG A 1 829 ? 22.842 -16.631 3.378 1.00 30.36 829 ARG A O 1
#

InterPro domains:
  IPR003827 tRNA wybutosine-synthesizing protein [PF02676] (24-250)
  IPR015915 Kelch-type beta-propeller [G3DSA:2.120.10.80] (386-698)
  IPR015915 Kelch-type beta-propeller [SSF117281] (392-598)
  IPR036602 tRNA wybutosine-synthesizing-like superfamily [G3DSA:3.30.1960.10] (16-250)
  IPR036602 tRNA wybutosine-synthesizing-like superfamily [SSF111278] (19-249)